Protein 7NVV (pdb70)

Solvent-accessible surface area: 42508 Å² total; per-residue (Å²): 130,105,59,18,51,130,28,0,72,96,72,5,39,28,2,9,26,40,3,13,75,23,143,94,25,47,144,33,147,31,3,20,80,3,0,37,82,2,46,0,5,98,34,119,86,139,79,101,96,32,58,36,21,72,39,0,35,65,3,0,2,46,36,54,101,50,4,5,139,75,2,18,63,31,14,19,113,18,1,115,103,77,54,53,66,59,113,60,1,61,60,29,23,112,94,6,42,190,85,118,20,45,123,59,3,22,65,17,5,62,23,6,0,1,0,42,8,117,142,204,90,24,214,121,30,114,39,2,171,40,3,71,126,181,113,15,23,0,0,1,0,21,15,43,30,0,0,1,46,6,130,35,43,7,29,4,5,4,0,19,46,0,6,62,5,43,14,47,3,36,15,0,2,0,1,31,1,5,27,60,8,0,28,133,3,16,64,36,18,4,48,0,106,28,0,15,71,0,0,106,54,29,2,23,66,17,0,89,159,61,127,80,17,6,14,63,12,0,14,7,28,0,60,13,25,35,37,35,118,75,48,10,128,54,45,120,3,4,0,17,28,120,34,169,59,91,119,46,2,86,108,12,26,59,52,3,160,135,80,61,20,35,77,38,39,21,76,85,105,88,3,0,2,0,45,66,84,6,42,70,55,9,78,167,46,135,167,169,162,101,57,68,158,7,5,7,0,53,6,73,57,5,0,15,28,12,0,30,51,8,16,125,59,75,42,25,67,92,142,0,21,61,46,46,0,48,91,44,16,0,0,1,33,46,116,17,30,106,47,0,74,99,84,5,35,104,20,15,81,112,14,25,46,66,82,137,119,83,20,121,74,58,2,80,27,9,59,135,71,5,101,63,46,140,78,45,111,74,52,1,0,0,0,0,31,66,2,28,0,0,0,11,19,71,13,126,52,28,128,131,0,24,48,14,0,20,18,0,0,39,24,44,6,2,0,74,14,0,6,2,0,66,9,40,48,77,12,0,22,8,0,6,4,26,52,37,108,34,70,65,0,20,122,61,0,96,126,10,0,4,0,6,8,7,120,34,6,33,119,65,0,99,105,8,14,97,12,58,32,68,0,59,16,39,15,90,98,77,108,14,20,0,45,5,88,69,53,99,10,1,98,81,0,25,113,22,90,27,0,122,79,0,32,63,170,139,29,15,17,1,40,4,24,42,126,36,12,23,73,1,18,104,68,0,36,125,26,93,47,11,15,22,21,17,14,43,7,158,120,28,113,98,21,86,90,16,105,0,77,54,52,131,108,12,128,21,80,75,7,3,74,69,0,15,152,72,0,33,53,62,47,57,0,12,4,0,2,0,4,0,0,3,12,0,22,27,33,11,0,0,0,10,0,0,11,46,1,89,7,56,0,0,0,0,0,42,25,20,0,2,1,52,25,5,13,48,27,0,85,97,63,2,67,8,68,64,87,65,0,1,40,6,15,100,85,51,56,57,151,1,93,52,9,7,0,2,0,0,9,2,66,24,1,8,96,90,87,186,40,68,168,87,13,59,84,0,6,85,34,1,95,97,30,18,0,2,0,0,0,0,13,14,0,1,29,0,0,30,142,78,55,15,106,0,14,23,42,0,18,5,23,0,20,0,0,0,2,2,0,46,23,53,102,62,120,71,32,66,19,5,25,22,5,4,7,8,32,8,26,21,3,6,3,26,60,9,10,91,90,17,52,0,0,44,5,18,1,0,12,2,52,2,68,4,1,29,33,0,0,66,46,3,6,48,36,117,107,164,24,43,61,36,0,12,2,0,0,0,38,0,2,32,4,0,21,7,0,3,63,42,0,46,143,32,118,12,25,0,0,0,0,0,26,19,74,53,0,0,89,18,0,0,92,104,22,81,42,9,19,0,29,46,104,7,68,24,52,34,25,35,65,8,0,49,2,2,61,100,15,99,149,14,34,2,0,0,0,5,112,42,0,8,2,12,1,37,2,52,75,1,27,0,0,0,2,0,3,26,109,26,7,10,56,53,1,0,0,4,0,0,0,4,0,0,38,30,17,193,70,40,57,26,123,105,64,21,0,5,0,1,2,1,2,0,29,11,0,57,12,20,8,72,0,45,54,4,18,60,20,0,25,42,11,11,5,37,13,18,9,0,39,135,10,45,28,24,158,153,35,122,8,25,3,78,68,124,129,60,21,86,117,3,12,102,94,0,48,82,50,97,123,121,123,67,6,63,10,3,121,99,44,32,16,155,52,115,52,84,54,60,66,55,137,151,25,20,77,65,13,73,96,36,38,55,58,20,85,89,102

Radius of gyration: 34.35 Å; Cα contacts (8 Å, |Δi|>4): 1879; chains: 6; bounding box: 108×71×99 Å

B-factor: mean 46.82, std 30.08, range [14.16, 151.96]

Nearest PDB structures (foldseek):
  7egb-assembly1_6  TM=9.863E-01  e=0.000E+00  Homo sapiens
  8ebw-assembly1_A  TM=9.706E-01  e=6.212E-99  Homo sapiens
  7ad8-assembly1_A  TM=9.640E-01  e=2.240E-94  Homo sapiens
  8ebt-assembly1_A  TM=9.571E-01  e=2.005E-94  Homo sapiens
  8byq-assembly1_0  TM=8.422E-01  e=1.293E-90  Homo sapiens

Secondary structure (DSSP, 8-state):
-HHHHHHHHHHHHHHHHHHTT-SSS---HHHHHHHIIIIIEE-S-SSSPPEE-HHHHHHHHS-HHHHHHHHHHHHHHHHHHHT--HHHHHHHHHHHH--HHHHHHHHHHHHTTSEE-SSSS-S--EE-HHHH-----EEE-TTSEEEE----HHHHHHHHHSSEEEEEETTEEEEE--HHHHHHHHHHT--HHHHHHHHHHTB-HHHHHSSSSS-HHHHHHHHHHHHHHTSSEEEEEEEE-----HHHHHHHHHHHHHHT-EEEEETTTTEEEE-GGGHHHHHHHHHH-/-EEEEEEEE--HHHHHHHHHHHHHTTTSS--EEEE--SSEEEE-GGGHHHHHHHHHHHHHHTS---/--B-TTS-EE-TTT----TTTTT--EEE-TTSEEEEETTSTTHHHHHHHHHHHSEEEE--SSEEEEE--HHHHHHHHHHT--HHHHHHHHHHHBSS---HHHHHHHHHTTTTSSSEEEEEETTEEEEEES-HHHHHHHHHSHHHHHTB---BEEEEE-GGGHHHHHHHHHHTT--EE-EE-GGG--SSPPP---B-TT----HHHHHHHHHHTSSSSEEPEEEE--TTS-HHHHHHHHHHHH-S-EEEEESSHHHHHHHHHHHHHHB---TTTEEEE-SS-BS-TTS-SEEEEEHHHHH--SPPPHHHHHHHHHHHT-EESEEEEESGGGTTSTTTTHHHHHSEES-EEEEES----SSS-GGGHHHHT-SEEEE--HHHHHHHTSB--EEEEEEEEPPPHHHHHHHHH--SS-HHHHHHT-HHHHHHHHHHHHHHHTTT--EEEE-SSHHHHHHHHHHHT--EE-TTS-HHHHHHHHHHHHH-SS--EEEE-GGGGSS---TT--EEEE----TT-HHHHHHHHGGG-BPPTT--TTS--EEEEE-EETTSHHHHHHHHHTHHHHHTT---EEES--TTSTTS--S--SHHHHHHHHHHHHHH-/--PPPHHHHS-----/------B-/----TTTTT----S--

Sequence (999 aa):
VPSLDKYAEERWEVVLHFMVGSPSAAVSQDLAQLLSQAGLMKSTEPGEPPCITSAGFQFLLLDTPAQLWYFMLQYLQTAQSRGMDLVEILSFLFQLSFSDSLLNFLQHLREFGLVFQRKRKSRRYYPTRLAINQPGFIVVETNYRLYAYTESELQIALIALFSEMLYRFPNMVVAQVTRESVQQAIASGITAQQIIHFLRTRAHPVMLKQTPVLPPTITDQIRLWELERDRLRFTEGVLYNQFLSQVDFELLLAHARELGVLVFENSAKRLMVVTPAGHSDVKRFWKRQNVLKGVLIECDPAMKQFLLYLDESNALGKKFIIQDIDDTHVFVIAELVNVLQERVGELMDQNAFSLTKVDEYGAKDYRLQMPLKDDHTSRPLWVAPDGHIFLEAFSPVYKYAQDFLVAIAEPVCRPTHVHEYKLTAYSLYAAVSVGLQTSDITEYLRKLSKTGVPDGIMQFIKLCTVSYGKVKLVLKHNRYFVESCHPDVIQHLLQDPVIRECRLRQTVSFEVKQEMIEELQKRCIHLEYPLLAEYDFRNDSVNPDINIDLKPTAVLRPYQEKSLRKMFGNGRARSGVIVLPCGAGKSLVGVTAACTVRKRCLVLGNSAVSVEQWKAQFKMWSTIDDSQICRFTSDAKDKPIGCSVAISTYSMLGHTTKRSWEAERVMEWLKTQEWGLMILDEVHTIPAKMFRRVLTIVQAHCKLGLTATLVREDDKIVDLNFLIGPKLYEANWMELQNNGYIAKVQCAEVWCPMSPEFYREYVAIKTKKRILLYTMNPNKFRACQFLIKFHERRNDKIIVFADNVFALKEYAIRLNKPYIYGPTSQGERMQILQNFKHNPKINTIFISKVGDTSFDLPEANVLIQISSHGGSRRQEAQRLGRVLRAKKGMVAEEYNAFFYSLVSQDTQEMAYSTKRQRFLVDQGYSFKVITKLAGMEEEDLAFSTKEEQQQLLQKVLAATAKERPIWLRESTVQG

Foldseek 3Di:
DVVLQVLLVVLQLLLLCLLAPHPPHDDDPVSQVLCCQLPQWNAVDVVDRTHGALVVLVLLLDDPLVSVVSSVVSVLVCCVVVPHDSVVLVVVLQVQLVPPSVLVSVVVCVSNSQWDQPPVPDPDIDGGPSSNRDAAAWEQDPQQKIKGQDQDVSVVSSVQQQWAWDDDDNGITITGRDLVSLLNSVVSNDALVSVCVSCQVRQHPVLVVDPVSHDPNNSVVSNVSNVVVPVDPDDAWDKDAPPPVLVCLVVLVVVCVVVVQWDDDDNVRSMTIGHPVCPVVSVVVVVVD/DDDDADKDFAALVVVVVLVVCQVVCVVVHNQFDDQDDSGMTTGHHVCVVVVVVVVVVVVVVVDDDD/DDADPVRHDDCPVQWAFADVLVQQFWAQGLQQKIKGFCPHPCNVVVVVLQVQQFPWDFDANTMTMTGGDLLSLLSNVLLPDALCRSQVVCQVNHRTGHGPNRNVVSVLSHVQPQQWAWFADPNWIKIKGCDVVVVVVLCVDVVSVVQFPCCMDIGTGDLQCLLVNQVVCVVVSHHYFLWAQLVPDVPFPFAPKAFDPVDDDDPQLVLLQCSQPVDNIGGWAEEAEAQQLCLLLSVSVSCNSSRFQEEEADADPVLLVVSLVSSVVGIPDDNLQEWEQEPVDISPLLHHRYYYYHLCLLLPDDDDDPVSVVNLVSQQPDETAEYEYEACCCCLDPRSLSSLSSGHYRHYYYYYHDLDDPDPSSVSSCSSTHRHSYHDALVVCLLVLQWFQEQAAEEEFAADPVLVVCLVPDDPPLNQLSFLLGQSLLLVVLVVCVVVVVVLAAEEEEAQDVVSLVVSCVVSVAAEDDDVQDPVRVVVLLVCSQPPSVHRYYYYHPSPLASNARQRHAEYAYRHDDFLALRSLSSNVSNNTHRHDPGDSPPNRHYYYYYGYPPGCVVVSVVSNCSSVVSSNHDYHYHHDDPPSVVDPGPPPDVVRVVVSSVVSVVVD/DPDDDPVVVDPPDPD

Structure (mmCIF, N/CA/C/O backbone):
data_7NVV
#
_entry.id   7NVV
#
_cell.length_a   1.00
_cell.length_b   1.00
_cell.length_c   1.00
_cell.angle_alpha   90.00
_cell.angle_beta   90.00
_cell.angle_gamma   90.00
#
_symmetry.space_group_name_H-M   'P 1'
#
loop_
_entity.id
_entity.type
_entity.pdbx_description
1 polymer 'General transcription factor IIH subunit 4'
2 polymer 'General transcription factor IIH subunit 5'
3 polymer 'General transcription and DNA repair factor IIH helicase subunit XPB'
4 polymer 'Non-template DNA'
5 polymer 'Template DNA'
6 polymer 'General transcription factor IIE subunit 1'
7 polymer 'Unassigned peptide, likely XPB'
8 polymer 'Unassigned Peptide, likely TFIIE-Beta'
9 non-polymer "ADENOSINE-5'-DIPHOSPHATE"
10 non-polymer 'MAGNESIUM ION'
11 non-polymer 'BERYLLIUM TRIFLUORIDE ION'
#
loop_
_atom_site.group_PDB
_atom_site.id
_atom_site.type_symbol
_atom_site.label_atom_id
_atom_site.label_alt_id
_atom_site.label_comp_id
_atom_site.label_asym_id
_atom_site.label_entity_id
_atom_site.label_seq_id
_atom_site.pdbx_PDB_ins_code
_atom_site.Cartn_x
_atom_site.Cartn_y
_atom_site.Cartn_z
_atom_site.occupancy
_atom_site.B_iso_or_equiv
_atom_site.auth_seq_id
_atom_site.auth_comp_id
_atom_site.auth_asym_id
_atom_site.auth_atom_id
_atom_site.pdbx_PDB_model_num
ATOM 1 N N . VAL A 1 145 ? 336.729 208.019 207.176 1.00 98.49 145 VAL 2 N 1
ATOM 2 C CA . VAL A 1 145 ? 335.938 208.064 208.399 1.00 98.49 145 VAL 2 CA 1
ATOM 3 C C . VAL A 1 145 ? 334.442 207.935 208.098 1.00 98.49 145 VAL 2 C 1
ATOM 4 O O . VAL A 1 145 ? 333.743 207.179 208.773 1.00 98.49 145 VAL 2 O 1
ATOM 8 N N . PRO A 1 146 ? 333.940 208.667 207.095 1.00 98.02 146 PRO 2 N 1
ATOM 9 C CA . PRO A 1 146 ? 332.511 208.529 206.762 1.00 98.02 146 PRO 2 CA 1
ATOM 10 C C . PRO A 1 146 ? 332.115 207.104 206.418 1.00 98.02 146 PRO 2 C 1
ATOM 11 O O . PRO A 1 146 ? 331.007 206.673 206.758 1.00 98.02 146 PRO 2 O 1
ATOM 15 N N . SER A 1 147 ? 332.995 206.358 205.747 1.00 96.54 147 SER 2 N 1
ATOM 16 C CA . SER A 1 147 ? 332.690 204.975 205.404 1.00 96.54 147 SER 2 CA 1
ATOM 17 C C . SER A 1 147 ? 332.770 204.050 206.611 1.00 96.54 147 SER 2 C 1
ATOM 18 O O . SER A 1 147 ? 332.108 203.007 206.620 1.00 96.54 147 SER 2 O 1
ATOM 21 N N . LEU A 1 148 ? 333.563 204.405 207.625 1.00 96.23 148 LEU 2 N 1
ATOM 22 C CA . LEU A 1 148 ? 333.696 203.541 208.793 1.00 96.23 148 LEU 2 CA 1
ATOM 23 C C . LEU A 1 148 ? 332.363 203.375 209.512 1.00 96.23 148 LEU 2 C 1
ATOM 24 O O . LEU A 1 148 ? 331.986 202.258 209.887 1.00 96.23 148 LEU 2 O 1
ATOM 29 N N . ASP A 1 149 ? 331.632 204.474 209.710 1.00 92.91 149 ASP 2 N 1
ATOM 30 C CA . ASP A 1 149 ? 330.349 204.386 210.401 1.00 92.91 149 ASP 2 CA 1
ATOM 31 C C . ASP A 1 149 ? 329.366 203.525 209.619 1.00 92.91 149 ASP 2 C 1
ATOM 32 O O . ASP A 1 149 ? 328.635 202.717 210.204 1.00 92.91 149 ASP 2 O 1
ATOM 37 N N . LYS A 1 150 ? 329.331 203.683 208.294 1.00 91.43 150 LYS 2 N 1
ATOM 38 C CA . LYS A 1 150 ? 328.473 202.834 207.475 1.00 91.43 150 LYS 2 CA 1
ATOM 39 C C . LYS A 1 150 ? 328.894 201.374 207.579 1.00 91.43 150 LYS 2 C 1
ATOM 40 O O . LYS A 1 150 ? 328.045 200.480 207.677 1.00 91.43 150 LYS 2 O 1
ATOM 46 N N . TYR A 1 151 ? 330.202 201.113 207.554 1.00 91.41 151 TYR 2 N 1
ATOM 47 C CA . TYR A 1 151 ? 330.688 199.743 207.683 1.00 91.41 151 TYR 2 CA 1
ATOM 48 C C . TYR A 1 151 ? 330.282 199.144 209.023 1.00 91.41 151 TYR 2 C 1
ATOM 49 O O . TYR A 1 151 ? 329.810 198.002 209.090 1.00 91.41 151 TYR 2 O 1
ATOM 58 N N . ALA A 1 152 ? 330.460 199.903 210.107 1.00 88.42 152 ALA 2 N 1
ATOM 59 C CA . ALA A 1 152 ? 330.118 199.388 211.429 1.00 88.42 152 ALA 2 CA 1
ATOM 60 C C . ALA A 1 152 ? 328.625 199.113 211.545 1.00 88.42 152 ALA 2 C 1
ATOM 61 O O . ALA A 1 152 ? 328.218 198.072 212.075 1.00 88.42 152 ALA 2 O 1
ATOM 63 N N . GLU A 1 153 ? 327.792 200.033 211.054 1.00 82.08 153 GLU 2 N 1
ATOM 64 C CA . GLU A 1 153 ? 326.350 199.824 211.118 1.00 82.08 153 GLU 2 CA 1
ATOM 65 C C . GLU A 1 153 ? 325.937 198.605 210.304 1.00 82.08 153 GLU 2 C 1
ATOM 66 O O . GLU A 1 153 ? 325.146 197.776 210.770 1.00 82.08 153 GLU 2 O 1
ATOM 72 N N . GLU A 1 154 ? 326.464 198.476 209.086 1.00 81.01 154 GLU 2 N 1
ATOM 73 C CA . GLU A 1 154 ? 326.114 197.333 208.251 1.00 81.01 154 GLU 2 CA 1
ATOM 74 C C . GLU A 1 154 ? 326.578 196.027 208.882 1.00 81.01 154 GLU 2 C 1
ATOM 75 O O . GLU A 1 154 ? 325.833 195.040 208.899 1.00 81.01 154 GLU 2 O 1
ATOM 81 N N . ARG A 1 155 ? 327.805 196.001 209.406 1.00 83.91 155 ARG 2 N 1
ATOM 82 C CA . ARG A 1 155 ? 328.323 194.776 210.004 1.00 83.91 155 ARG 2 CA 1
ATOM 83 C C . ARG A 1 155 ? 327.558 194.397 211.264 1.00 83.91 155 ARG 2 C 1
ATOM 84 O O . ARG A 1 155 ? 327.302 193.211 211.498 1.00 83.91 155 ARG 2 O 1
ATOM 92 N N . TRP A 1 156 ? 327.198 195.376 212.094 1.00 71.81 156 TRP 2 N 1
ATOM 93 C CA . TRP A 1 156 ? 326.377 195.082 213.261 1.00 71.81 156 TRP 2 CA 1
ATOM 94 C C . TRP A 1 156 ? 324.962 194.680 212.868 1.00 71.81 156 TRP 2 C 1
ATOM 95 O O . TRP A 1 156 ? 324.374 193.801 213.507 1.00 71.81 156 TRP 2 O 1
ATOM 106 N N . GLU A 1 157 ? 324.405 195.303 211.828 1.00 68.76 157 GLU 2 N 1
ATOM 107 C CA . GLU A 1 157 ? 323.049 194.969 211.406 1.00 68.76 157 GLU 2 CA 1
ATOM 108 C C . GLU A 1 157 ? 322.952 193.523 210.935 1.00 68.76 157 GLU 2 C 1
ATOM 109 O O . GLU A 1 157 ? 321.991 192.822 211.270 1.00 68.76 157 GLU 2 O 1
ATOM 115 N N . VAL A 1 158 ? 323.929 193.058 210.153 1.00 73.73 158 VAL 2 N 1
ATOM 116 C CA . VAL A 1 158 ? 323.875 191.687 209.654 1.00 73.73 158 VAL 2 CA 1
ATOM 117 C C . VAL A 1 158 ? 323.933 190.700 210.812 1.00 73.73 158 VAL 2 C 1
ATOM 118 O O . VAL A 1 158 ? 323.303 189.636 210.771 1.00 73.73 158 VAL 2 O 1
ATOM 122 N N . VAL A 1 159 ? 324.690 191.029 211.861 1.00 70.59 159 VAL 2 N 1
ATOM 123 C CA . VAL A 1 159 ? 324.666 190.210 213.069 1.00 70.59 159 VAL 2 CA 1
ATOM 124 C C . VAL A 1 159 ? 323.266 190.200 213.663 1.00 70.59 159 VAL 2 C 1
ATOM 125 O O . VAL A 1 159 ? 322.762 189.155 214.091 1.00 70.59 159 VAL 2 O 1
ATOM 129 N N . LEU A 1 160 ? 322.617 191.366 213.703 1.00 61.49 160 LEU 2 N 1
ATOM 130 C CA . LEU A 1 160 ? 321.243 191.432 214.186 1.00 61.49 160 LEU 2 CA 1
ATOM 131 C C . LEU A 1 160 ? 320.299 190.670 213.264 1.00 61.49 160 LEU 2 C 1
ATOM 132 O O . LEU A 1 160 ? 319.369 190.003 213.732 1.00 61.49 160 LEU 2 O 1
ATOM 137 N N . HIS A 1 161 ? 320.519 190.756 211.949 1.00 63.38 161 HIS 2 N 1
ATOM 138 C CA . HIS A 1 161 ? 319.712 189.967 211.024 1.00 63.38 161 HIS 2 CA 1
ATOM 139 C C . HIS A 1 161 ? 319.829 188.482 211.334 1.00 63.38 161 HIS 2 C 1
ATOM 140 O O . HIS A 1 161 ? 318.824 187.763 211.362 1.00 63.38 161 HIS 2 O 1
ATOM 147 N N . PHE A 1 162 ? 321.051 188.004 211.576 1.00 69.06 162 PHE 2 N 1
ATOM 148 C CA . PHE A 1 162 ? 321.236 186.601 211.926 1.00 69.06 162 PHE 2 CA 1
ATOM 149 C C . PHE A 1 162 ? 320.500 186.261 213.215 1.00 69.06 162 PHE 2 C 1
ATOM 150 O O . PHE A 1 162 ? 319.950 185.162 213.354 1.00 69.06 162 PHE 2 O 1
ATOM 158 N N . MET A 1 163 ? 320.482 187.192 214.170 1.00 61.49 163 MET 2 N 1
ATOM 159 C CA . MET A 1 163 ? 319.780 186.951 215.426 1.00 61.49 163 MET 2 CA 1
ATOM 160 C C . MET A 1 163 ? 318.312 186.630 215.175 1.00 61.49 163 MET 2 C 1
ATOM 161 O O . MET A 1 163 ? 317.790 185.627 215.674 1.00 61.49 163 MET 2 O 1
ATOM 166 N N . VAL A 1 164 ? 317.632 187.467 214.395 1.00 58.85 164 VAL 2 N 1
ATOM 167 C CA . VAL A 1 164 ? 316.245 187.212 214.022 1.00 58.85 164 VAL 2 CA 1
ATOM 168 C C . VAL A 1 164 ? 316.229 186.142 212.940 1.00 58.85 164 VAL 2 C 1
ATOM 169 O O . VAL A 1 164 ? 317.272 185.812 212.363 1.00 58.85 164 VAL 2 O 1
ATOM 173 N N . GLY A 1 165 ? 315.053 185.592 212.658 1.00 64.89 165 GLY 2 N 1
ATOM 174 C CA . GLY A 1 165 ? 314.935 184.560 211.648 1.00 64.89 165 GLY 2 CA 1
ATOM 175 C C . GLY A 1 165 ? 315.024 185.109 210.240 1.00 64.89 165 GLY 2 C 1
ATOM 176 O O . GLY A 1 165 ? 314.085 184.968 209.450 1.00 64.89 165 GLY 2 O 1
ATOM 177 N N . SER A 1 166 ? 316.153 185.740 209.912 1.00 66.18 166 SER 2 N 1
ATOM 178 C CA . SER A 1 166 ? 316.360 186.311 208.591 1.00 66.18 166 SER 2 CA 1
ATOM 179 C C . SER A 1 166 ? 317.203 185.361 207.758 1.00 66.18 166 SER 2 C 1
ATOM 180 O O . SER A 1 166 ? 318.365 185.114 208.117 1.00 66.18 166 SER 2 O 1
ATOM 183 N N . PRO A 1 167 ? 316.686 184.802 206.659 1.00 70.72 167 PRO 2 N 1
ATOM 184 C CA . PRO A 1 167 ? 317.525 183.903 205.849 1.00 70.72 167 PRO 2 CA 1
ATOM 185 C C . PRO A 1 167 ? 318.765 184.579 205.295 1.00 70.72 167 PRO 2 C 1
ATOM 186 O O . PRO A 1 167 ? 319.807 183.925 205.157 1.00 70.72 167 PRO 2 O 1
ATOM 190 N N . SER A 1 168 ? 318.687 185.868 204.973 1.00 71.23 168 SER 2 N 1
ATOM 191 C CA . SER A 1 168 ? 319.824 186.611 204.435 1.00 71.23 168 SER 2 CA 1
ATOM 192 C C . SER A 1 168 ? 320.583 187.232 205.601 1.00 71.23 168 SER 2 C 1
ATOM 193 O O . SER A 1 168 ? 320.205 188.289 206.113 1.00 71.23 168 SER 2 O 1
ATOM 196 N N . ALA A 1 169 ? 321.658 186.572 206.024 1.00 72.97 169 ALA 2 N 1
ATOM 197 C CA . ALA A 1 169 ? 322.476 187.071 207.118 1.00 72.97 169 ALA 2 CA 1
ATOM 198 C C . ALA A 1 169 ? 323.868 186.471 206.999 1.00 72.97 169 ALA 2 C 1
ATOM 199 O O . ALA A 1 169 ? 324.071 185.455 206.330 1.00 72.97 169 ALA 2 O 1
ATOM 201 N N . ALA A 1 170 ? 324.826 187.117 207.660 1.00 77.48 170 ALA 2 N 1
ATOM 202 C CA . ALA A 1 170 ? 326.197 186.631 207.640 1.00 77.48 170 ALA 2 CA 1
ATOM 203 C C . ALA A 1 170 ? 326.282 185.255 208.289 1.00 77.48 170 ALA 2 C 1
ATOM 204 O O . ALA A 1 170 ? 325.703 185.014 209.352 1.00 77.48 170 ALA 2 O 1
ATOM 206 N N . VAL A 1 171 ? 327.011 184.352 207.642 1.00 82.65 171 VAL 2 N 1
ATOM 207 C CA . VAL A 1 171 ? 327.189 182.987 208.123 1.00 82.65 171 VAL 2 CA 1
ATOM 208 C C . VAL A 1 171 ? 328.577 182.880 208.738 1.00 82.65 171 VAL 2 C 1
ATOM 209 O O . VAL A 1 171 ? 329.581 183.202 208.090 1.00 82.65 171 VAL 2 O 1
ATOM 213 N N . SER A 1 172 ? 328.635 182.441 209.993 1.00 82.15 172 SER 2 N 1
ATOM 214 C CA . SER A 1 172 ? 329.910 182.282 210.687 1.00 82.15 172 SER 2 CA 1
ATOM 215 C C . SER A 1 172 ? 329.696 181.358 211.873 1.00 82.15 172 SER 2 C 1
ATOM 216 O O . SER A 1 172 ? 328.951 181.701 212.797 1.00 82.15 172 SER 2 O 1
ATOM 219 N N . GLN A 1 173 ? 330.346 180.192 211.851 1.00 82.57 173 GLN 2 N 1
ATOM 220 C CA . GLN A 1 173 ? 330.187 179.241 212.946 1.00 82.57 173 GLN 2 CA 1
ATOM 221 C C . GLN A 1 173 ? 330.706 179.818 214.257 1.00 82.57 173 GLN 2 C 1
ATOM 222 O O . GLN A 1 173 ? 330.082 179.643 215.310 1.00 82.57 173 GLN 2 O 1
ATOM 228 N N . ASP A 1 174 ? 331.848 180.508 214.215 1.00 82.79 174 ASP 2 N 1
ATOM 229 C CA . ASP A 1 174 ? 332.407 181.079 215.436 1.00 82.79 174 ASP 2 CA 1
ATOM 230 C C . ASP A 1 174 ? 331.473 182.124 216.034 1.00 82.79 174 ASP 2 C 1
ATOM 231 O O . ASP A 1 174 ? 331.282 182.172 217.254 1.00 82.79 174 ASP 2 O 1
ATOM 236 N N . LEU A 1 175 ? 330.890 182.980 215.192 1.00 79.34 175 LEU 2 N 1
ATOM 237 C CA . LEU A 1 175 ? 329.935 183.962 215.692 1.00 79.34 175 LEU 2 CA 1
ATOM 238 C C . LEU A 1 175 ? 328.671 183.286 216.204 1.00 79.34 175 LEU 2 C 1
ATOM 239 O O . LEU A 1 175 ? 328.129 183.672 217.247 1.00 79.34 175 LEU 2 O 1
ATOM 244 N N . ALA A 1 176 ? 328.185 182.273 215.484 1.00 78.13 176 ALA 2 N 1
ATOM 245 C CA . ALA A 1 176 ? 326.956 181.600 215.892 1.00 78.13 176 ALA 2 CA 1
ATOM 246 C C . ALA A 1 176 ? 327.110 180.970 217.270 1.00 78.13 176 ALA 2 C 1
ATOM 247 O O . ALA A 1 176 ? 326.242 181.125 218.137 1.00 78.13 176 ALA 2 O 1
ATOM 249 N N . GLN A 1 177 ? 328.214 180.254 217.492 1.00 80.83 177 GLN 2 N 1
ATOM 250 C CA . GLN A 1 177 ? 328.454 179.677 218.810 1.00 80.83 177 GLN 2 CA 1
ATOM 251 C C . GLN A 1 177 ? 328.762 180.756 219.839 1.00 80.83 177 GLN 2 C 1
ATOM 252 O O . GLN A 1 177 ? 328.401 180.611 221.012 1.00 80.83 177 GLN 2 O 1
ATOM 258 N N . LEU A 1 178 ? 329.424 181.838 219.424 1.00 80.44 178 LEU 2 N 1
ATOM 259 C CA . LEU A 1 178 ? 329.705 182.928 220.352 1.00 80.44 178 LEU 2 CA 1
ATOM 260 C C . LEU A 1 178 ? 328.415 183.536 220.884 1.00 80.44 178 LEU 2 C 1
ATOM 261 O O . LEU A 1 178 ? 328.295 183.806 222.085 1.00 80.44 178 LEU 2 O 1
ATOM 266 N N . LEU A 1 179 ? 327.437 183.762 220.005 1.00 74.19 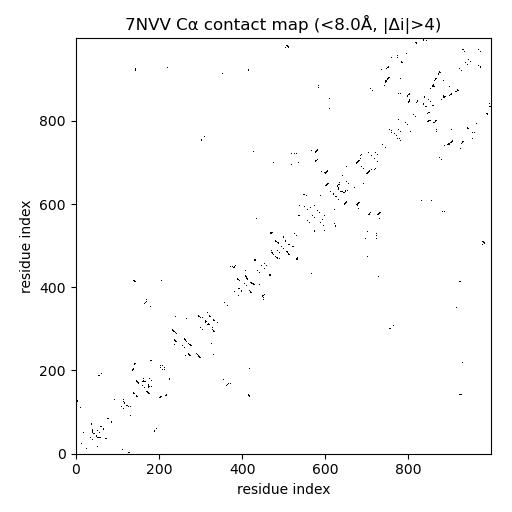179 LEU 2 N 1
ATOM 267 C CA . LEU A 1 179 ? 326.132 184.231 220.460 1.00 74.19 179 LEU 2 CA 1
ATOM 268 C C . LEU A 1 179 ? 325.439 183.176 221.311 1.00 74.19 179 LEU 2 C 1
ATOM 269 O O . LEU A 1 179 ? 324.791 183.504 222.312 1.00 74.19 179 LEU 2 O 1
ATOM 274 N N . SER A 1 180 ? 325.565 181.903 220.930 1.00 76.29 180 SER 2 N 1
ATOM 275 C CA . SER A 1 180 ? 324.910 180.837 221.682 1.00 76.29 180 SER 2 CA 1
ATOM 276 C C . SER A 1 180 ? 325.422 180.779 223.115 1.00 76.29 180 SER 2 C 1
ATOM 277 O O . SER A 1 180 ? 324.637 180.617 224.056 1.00 76.29 180 SER 2 O 1
ATOM 280 N N . GLN A 1 181 ? 326.734 180.909 223.303 1.00 79.50 181 GLN 2 N 1
ATOM 281 C CA . GLN A 1 181 ? 327.313 180.914 224.639 1.00 79.50 181 GLN 2 CA 1
ATOM 282 C C . GLN A 1 181 ? 327.256 182.286 225.298 1.00 79.50 181 GLN 2 C 1
ATOM 283 O O . GLN A 1 181 ? 327.698 182.423 226.444 1.00 79.50 181 GLN 2 O 1
ATOM 289 N N . ALA A 1 182 ? 326.731 183.297 224.608 1.00 76.25 182 ALA 2 N 1
ATOM 290 C CA . ALA A 1 182 ? 326.574 184.625 225.183 1.00 76.25 182 ALA 2 CA 1
ATOM 291 C C . ALA A 1 182 ? 325.306 184.760 226.013 1.00 76.25 182 ALA 2 C 1
ATOM 292 O O . ALA A 1 182 ? 325.064 185.835 226.572 1.00 76.25 182 ALA 2 O 1
ATOM 294 N N . GLY A 1 183 ? 324.496 183.708 226.106 1.00 72.41 183 GLY 2 N 1
ATOM 295 C CA . GLY A 1 183 ? 323.276 183.740 226.880 1.00 72.41 183 GLY 2 CA 1
ATOM 296 C C . GLY A 1 183 ? 322.071 184.292 226.153 1.00 72.41 183 GLY 2 C 1
ATOM 297 O O . GLY A 1 183 ? 320.984 184.344 226.743 1.00 72.41 183 GLY 2 O 1
ATOM 298 N N . LEU A 1 184 ? 322.224 184.705 224.895 1.00 66.99 18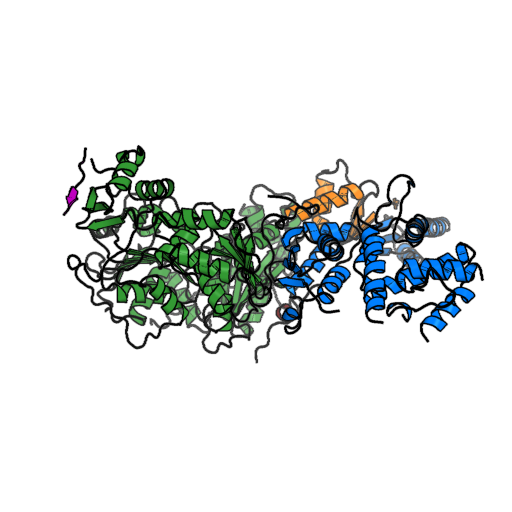4 LEU 2 N 1
ATOM 299 C CA . LEU A 1 184 ? 321.125 185.261 224.115 1.00 66.99 184 LEU 2 CA 1
ATOM 300 C C . LEU A 1 184 ? 320.784 184.411 222.898 1.00 66.99 184 LEU 2 C 1
ATOM 301 O O . LEU A 1 184 ? 320.043 184.872 222.022 1.00 66.99 184 LEU 2 O 1
ATOM 306 N N . MET A 1 185 ? 321.300 183.186 222.818 1.00 71.61 185 MET 2 N 1
ATOM 307 C CA . MET A 1 185 ? 320.963 182.281 221.729 1.00 71.61 185 MET 2 CA 1
ATOM 308 C C . MET A 1 185 ? 321.179 180.849 222.194 1.00 71.61 185 MET 2 C 1
ATOM 309 O O . MET A 1 185 ? 321.944 180.585 223.125 1.00 71.61 185 MET 2 O 1
ATOM 314 N N . LYS A 1 186 ? 320.490 179.923 221.532 1.00 73.07 186 LYS 2 N 1
ATOM 315 C CA . LYS A 1 186 ? 320.637 178.501 221.816 1.00 73.07 186 LYS 2 CA 1
ATOM 316 C C . LYS A 1 186 ? 320.308 177.722 220.554 1.00 73.07 186 LYS 2 C 1
ATOM 317 O O . LYS A 1 186 ? 319.298 177.997 219.900 1.00 73.07 186 LYS 2 O 1
ATOM 323 N N . SER A 1 187 ? 321.165 176.759 220.210 1.00 83.30 187 SER 2 N 1
ATOM 324 C CA . SER A 1 187 ? 320.967 175.934 219.024 1.00 83.30 187 SER 2 CA 1
ATOM 325 C C . SER A 1 187 ? 320.408 174.558 219.372 1.00 83.30 187 SER 2 C 1
ATOM 326 O O . SER A 1 187 ? 319.330 174.184 218.901 1.00 83.30 187 SER 2 O 1
ATOM 329 N N . THR A 1 188 ? 321.127 173.794 220.193 1.00 86.94 188 THR 2 N 1
ATOM 330 C CA . THR A 1 188 ? 320.801 172.422 220.568 1.00 86.94 188 THR 2 CA 1
ATOM 331 C C . THR A 1 188 ? 320.936 171.454 219.398 1.00 86.94 188 THR 2 C 1
ATOM 332 O O . THR A 1 188 ? 320.754 170.245 219.590 1.00 86.94 188 THR 2 O 1
ATOM 336 N N . GLU A 1 189 ? 321.246 171.939 218.197 1.00 91.39 189 GLU 2 N 1
ATOM 337 C CA . GLU A 1 189 ? 321.378 171.103 217.012 1.00 91.39 189 GLU 2 CA 1
ATOM 338 C C . GLU A 1 189 ? 322.264 171.817 215.996 1.00 91.39 189 GLU 2 C 1
ATOM 339 O O . GLU A 1 189 ? 321.793 172.722 215.294 1.00 91.39 189 GLU 2 O 1
ATOM 345 N N . PRO A 1 190 ? 323.545 171.454 215.888 1.00 92.63 190 PRO 2 N 1
ATOM 346 C CA . PRO A 1 190 ? 324.432 172.195 214.975 1.00 92.63 190 PRO 2 CA 1
ATOM 347 C C . PRO A 1 190 ? 323.939 172.229 213.539 1.00 92.63 190 PRO 2 C 1
ATOM 348 O O . PRO A 1 190 ? 324.134 173.240 212.853 1.00 92.63 190 PRO 2 O 1
ATOM 352 N N . GLY A 1 191 ? 323.308 171.157 213.060 1.00 92.13 191 GLY 2 N 1
ATOM 353 C CA . GLY A 1 191 ? 322.850 171.143 211.679 1.00 92.13 191 GLY 2 CA 1
ATOM 354 C C . GLY A 1 191 ? 321.827 172.226 211.394 1.00 92.13 191 GLY 2 C 1
ATOM 355 O O . GLY A 1 191 ? 321.924 172.944 210.396 1.00 92.13 191 GLY 2 O 1
ATOM 356 N N . GLU A 1 192 ? 320.832 172.359 212.270 1.00 91.18 192 GLU 2 N 1
ATOM 357 C CA . GLU A 1 192 ? 319.795 173.359 212.080 1.00 91.18 192 GLU 2 CA 1
ATOM 358 C C . GLU A 1 192 ? 320.245 174.708 212.643 1.00 91.18 192 GLU 2 C 1
ATOM 359 O O . GLU A 1 192 ? 320.947 174.760 213.656 1.00 91.18 192 GLU 2 O 1
ATOM 365 N N . PRO A 1 193 ? 319.860 175.814 212.006 1.00 87.00 193 PRO 2 N 1
ATOM 366 C CA . PRO A 1 193 ? 320.229 177.119 212.544 1.00 87.00 193 PRO 2 CA 1
ATOM 367 C C . PRO A 1 193 ? 319.651 177.311 213.931 1.00 87.00 193 PRO 2 C 1
ATOM 368 O O . PRO A 1 193 ? 318.544 176.826 214.233 1.00 87.00 193 PRO 2 O 1
ATOM 372 N N . PRO A 1 194 ? 320.364 178.010 214.813 1.00 79.57 194 PRO 2 N 1
ATOM 373 C CA . PRO A 1 194 ? 319.844 178.224 216.168 1.00 79.57 194 PRO 2 CA 1
ATOM 374 C C . PRO A 1 194 ? 318.658 179.175 216.178 1.00 79.57 194 PRO 2 C 1
ATOM 375 O O . PRO A 1 194 ? 318.450 179.975 215.262 1.00 79.57 194 PRO 2 O 1
ATOM 379 N N . CYS A 1 195 ? 317.871 179.074 217.244 1.00 71.22 195 CYS 2 N 1
ATOM 380 C CA . CYS A 1 195 ? 316.721 179.932 217.465 1.00 71.22 195 CYS 2 CA 1
ATOM 381 C C . CYS A 1 195 ? 317.119 181.100 218.368 1.00 71.22 195 CYS 2 C 1
ATOM 382 O O . CYS A 1 195 ? 318.297 181.303 218.677 1.00 71.22 195 CYS 2 O 1
ATOM 385 N N . ILE A 1 196 ? 316.129 181.878 218.798 1.00 60.81 196 ILE 2 N 1
ATOM 386 C CA . ILE A 1 196 ? 316.338 183.033 219.664 1.00 60.81 196 ILE 2 CA 1
ATOM 387 C C . ILE A 1 196 ? 315.794 182.700 221.045 1.00 60.81 196 ILE 2 C 1
ATOM 388 O O . ILE A 1 196 ? 314.627 182.315 221.184 1.00 60.81 196 ILE 2 O 1
ATOM 393 N N . THR A 1 197 ? 316.637 182.851 222.063 1.00 62.95 197 THR 2 N 1
ATOM 394 C CA . THR A 1 197 ? 316.235 182.573 223.432 1.00 62.95 197 THR 2 CA 1
ATOM 395 C C . THR A 1 197 ? 315.386 183.721 223.973 1.00 62.95 197 THR 2 C 1
ATOM 396 O O . THR A 1 197 ? 315.164 184.737 223.309 1.00 62.95 197 THR 2 O 1
ATOM 400 N N . SER A 1 198 ? 314.902 183.555 225.206 1.00 55.14 198 SER 2 N 1
ATOM 401 C CA . SER A 1 198 ? 314.098 184.603 225.825 1.00 55.14 198 SER 2 CA 1
ATOM 402 C C . SER A 1 198 ? 314.896 185.892 225.967 1.00 55.14 198 SER 2 C 1
ATOM 403 O O . SER A 1 198 ? 314.379 186.984 225.705 1.00 55.14 198 SER 2 O 1
ATOM 406 N N . ALA A 1 199 ? 316.159 185.786 226.383 1.00 55.77 199 ALA 2 N 1
ATOM 407 C CA . ALA A 1 199 ? 317.013 186.964 226.469 1.00 55.77 199 ALA 2 CA 1
ATOM 408 C C . ALA A 1 199 ? 317.432 187.470 225.096 1.00 55.77 199 ALA 2 C 1
ATOM 409 O O . ALA A 1 199 ? 317.871 188.618 224.981 1.00 55.77 199 ALA 2 O 1
ATOM 411 N N . GLY A 1 200 ? 317.312 186.641 224.058 1.00 56.39 200 GLY 2 N 1
ATOM 412 C CA . GLY A 1 200 ? 317.663 187.096 222.723 1.00 56.39 200 GLY 2 CA 1
ATOM 413 C C . GLY A 1 200 ? 316.753 188.205 222.235 1.00 56.39 200 GLY 2 C 1
ATOM 414 O O . GLY A 1 200 ? 317.212 189.203 221.675 1.00 56.39 200 GLY 2 O 1
ATOM 415 N N . PHE A 1 201 ? 315.444 188.044 222.442 1.00 49.15 201 PHE 2 N 1
ATOM 416 C CA . PHE A 1 201 ? 314.501 189.077 222.027 1.00 49.15 201 PHE 2 CA 1
ATOM 417 C C . PHE A 1 201 ? 314.728 190.370 222.798 1.00 49.15 201 PHE 2 C 1
ATOM 418 O O . PHE A 1 201 ? 314.667 191.463 222.224 1.00 49.15 201 PHE 2 O 1
ATOM 426 N N . GLN A 1 202 ? 314.990 190.268 224.102 1.00 47.10 202 GLN 2 N 1
ATOM 427 C CA . GLN A 1 202 ? 315.271 191.464 224.889 1.00 47.10 202 GLN 2 CA 1
ATOM 428 C C . GLN A 1 202 ? 316.517 192.171 224.375 1.00 47.10 202 GLN 2 C 1
ATOM 429 O O . GLN A 1 202 ? 316.555 193.405 224.298 1.00 47.10 202 GLN 2 O 1
ATOM 435 N N . PHE A 1 203 ? 317.548 191.404 224.018 1.00 56.69 203 PHE 2 N 1
ATOM 436 C CA . PHE A 1 203 ? 318.776 191.999 223.503 1.00 56.69 203 PHE 2 CA 1
ATOM 437 C C . PHE A 1 203 ? 318.513 192.771 222.217 1.00 56.69 203 PHE 2 C 1
ATOM 438 O O . PHE A 1 203 ? 319.091 193.841 221.996 1.00 56.69 203 PHE 2 O 1
ATOM 446 N N . LEU A 1 204 ? 317.639 192.244 221.357 1.00 51.10 204 LEU 2 N 1
ATOM 447 C CA . LEU A 1 204 ? 317.394 192.877 220.065 1.00 51.10 204 LEU 2 CA 1
ATOM 448 C C . LEU A 1 204 ? 316.813 194.276 220.229 1.00 51.10 204 LEU 2 C 1
ATOM 449 O O . LEU A 1 204 ? 317.212 195.208 219.522 1.00 51.10 204 LEU 2 O 1
ATOM 454 N N . LEU A 1 205 ? 315.867 194.444 221.154 1.00 41.26 205 LEU 2 N 1
ATOM 455 C CA . LEU A 1 205 ? 315.190 195.726 221.315 1.00 41.26 205 LEU 2 CA 1
ATOM 456 C C . LEU A 1 205 ? 316.067 196.787 221.967 1.00 41.26 205 LEU 2 C 1
ATOM 457 O O . LEU A 1 205 ? 315.667 197.955 222.000 1.00 41.26 205 LEU 2 O 1
ATOM 462 N N . LEU A 1 206 ? 317.235 196.419 222.484 1.00 52.63 206 LEU 2 N 1
ATOM 463 C CA . LEU A 1 206 ? 318.102 197.386 223.137 1.00 52.63 206 LEU 2 CA 1
ATOM 464 C C . LEU A 1 206 ? 318.691 198.360 222.119 1.00 52.63 206 LEU 2 C 1
ATOM 465 O O . LEU A 1 206 ? 318.837 198.053 220.933 1.00 52.63 206 LEU 2 O 1
ATOM 470 N N . ASP A 1 207 ? 319.032 199.551 222.603 1.00 54.52 207 ASP 2 N 1
ATOM 471 C CA . ASP A 1 207 ? 319.690 200.538 221.762 1.00 54.52 207 ASP 2 CA 1
ATOM 472 C C . ASP A 1 207 ? 321.089 200.062 221.386 1.00 54.52 207 ASP 2 C 1
ATOM 473 O O . ASP A 1 207 ? 321.736 199.320 222.128 1.00 54.52 207 ASP 2 O 1
ATOM 478 N N . THR A 1 208 ? 321.558 200.506 220.221 1.00 63.02 208 THR 2 N 1
ATOM 479 C CA . THR A 1 208 ? 322.847 200.047 219.707 1.00 63.02 208 THR 2 CA 1
ATOM 480 C C . THR A 1 208 ? 323.983 200.215 220.707 1.00 63.02 208 THR 2 C 1
ATOM 481 O O . THR A 1 208 ? 324.784 199.278 220.856 1.00 63.02 208 THR 2 O 1
ATOM 485 N N . PRO A 1 209 ? 324.122 201.343 221.409 1.00 62.70 209 PRO 2 N 1
ATOM 486 C CA . PRO A 1 209 ? 325.204 201.431 222.407 1.00 62.70 209 PRO 2 CA 1
ATOM 487 C C . PRO A 1 209 ? 325.078 200.385 223.502 1.00 62.70 209 PRO 2 C 1
ATOM 488 O O . PRO A 1 209 ? 326.025 199.628 223.749 1.00 62.70 209 PRO 2 O 1
ATOM 492 N N . ALA A 1 210 ? 323.922 200.320 224.166 1.00 62.28 210 ALA 2 N 1
ATOM 493 C CA . ALA A 1 210 ? 323.713 199.295 225.183 1.00 62.28 210 ALA 2 CA 1
ATOM 494 C C . ALA A 1 210 ? 323.754 197.902 224.571 1.00 62.28 210 ALA 2 C 1
ATOM 495 O O . ALA A 1 210 ? 324.282 196.963 225.177 1.00 62.28 210 ALA 2 O 1
ATOM 497 N N . GLN A 1 211 ? 323.197 197.749 223.369 1.00 61.78 211 GLN 2 N 1
ATOM 498 C CA . GLN A 1 211 ? 323.213 196.453 222.701 1.00 61.78 211 GLN 2 CA 1
ATOM 499 C C . GLN A 1 211 ? 324.640 195.971 222.482 1.00 61.78 211 GLN 2 C 1
ATOM 500 O O . GLN A 1 211 ? 324.959 194.802 222.722 1.00 61.78 211 GLN 2 O 1
ATOM 506 N N . LEU A 1 212 ? 325.516 196.863 222.016 1.00 74.94 212 LEU 2 N 1
ATOM 507 C CA . LEU A 1 212 ? 326.910 196.489 221.809 1.00 74.94 212 LEU 2 CA 1
ATOM 508 C C . LEU A 1 212 ? 327.611 196.213 223.132 1.00 74.94 212 LEU 2 C 1
ATOM 509 O O . LEU A 1 212 ? 328.385 195.256 223.247 1.00 74.94 212 LEU 2 O 1
ATOM 514 N N . TRP A 1 213 ? 327.353 197.043 224.145 1.00 73.55 213 TRP 2 N 1
ATOM 515 C CA . TRP A 1 213 ? 328.039 196.879 225.422 1.00 73.55 213 TRP 2 CA 1
ATOM 516 C C . TRP A 1 213 ? 327.711 195.535 226.057 1.00 73.55 213 TRP 2 C 1
ATOM 517 O O . TRP A 1 213 ? 328.599 194.857 226.586 1.00 73.55 213 TRP 2 O 1
ATOM 528 N N . TYR A 1 214 ? 326.441 195.129 226.013 1.00 70.83 214 TYR 2 N 1
ATOM 529 C CA . TYR A 1 214 ? 326.060 193.853 226.606 1.00 70.83 214 TYR 2 CA 1
ATOM 530 C C . TYR A 1 214 ? 326.801 192.702 225.941 1.00 70.83 214 TYR 2 C 1
ATOM 531 O O . TYR A 1 214 ? 327.277 191.784 226.619 1.00 70.83 214 TYR 2 O 1
ATOM 540 N N . PHE A 1 215 ? 326.907 192.730 224.612 1.00 76.24 215 PHE 2 N 1
ATOM 541 C CA . PHE A 1 215 ? 327.655 191.689 223.915 1.00 76.24 215 PHE 2 CA 1
ATOM 542 C C . PHE A 1 215 ? 329.129 191.723 224.298 1.00 76.24 215 PHE 2 C 1
ATOM 543 O O . PHE A 1 215 ? 329.746 190.673 224.512 1.00 76.24 215 PHE 2 O 1
ATOM 551 N N . MET A 1 216 ? 329.712 192.921 224.388 1.00 82.30 216 MET 2 N 1
ATOM 552 C CA . MET A 1 216 ? 331.117 193.027 224.766 1.00 82.30 216 MET 2 CA 1
ATOM 553 C C . MET A 1 216 ? 331.351 192.473 226.165 1.00 82.30 216 MET 2 C 1
ATOM 554 O O . MET A 1 216 ? 332.322 191.746 226.399 1.00 82.30 216 MET 2 O 1
ATOM 559 N N . LEU A 1 217 ? 330.466 192.803 227.108 1.00 80.92 217 LEU 2 N 1
ATOM 560 C CA . LEU A 1 217 ? 330.607 192.282 228.463 1.00 80.92 217 LEU 2 CA 1
ATOM 561 C C . LEU A 1 217 ? 330.529 190.761 228.474 1.00 80.92 217 LEU 2 C 1
ATOM 562 O O . LEU A 1 217 ? 331.316 190.096 229.156 1.00 80.92 217 LEU 2 O 1
ATOM 567 N N . GLN A 1 218 ? 329.585 190.192 227.721 1.00 80.73 218 GLN 2 N 1
ATOM 568 C CA . GLN A 1 218 ? 329.507 188.740 227.618 1.00 80.73 218 GLN 2 CA 1
ATOM 569 C C . GLN A 1 218 ? 330.766 188.173 226.978 1.00 80.73 218 GLN 2 C 1
ATOM 570 O O . GLN A 1 218 ? 331.257 187.114 227.386 1.00 80.73 218 GLN 2 O 1
ATOM 576 N N . TYR A 1 219 ? 331.301 188.862 225.969 1.00 87.76 219 TYR 2 N 1
ATOM 577 C CA . TYR A 1 219 ? 332.536 188.408 225.341 1.00 87.76 219 TYR 2 CA 1
ATOM 578 C C . TYR A 1 219 ? 333.684 188.384 226.341 1.00 87.76 219 TYR 2 C 1
ATOM 579 O O . TYR A 1 219 ? 334.473 187.433 226.371 1.00 87.76 219 TYR 2 O 1
ATOM 588 N N . LEU A 1 220 ? 333.794 189.424 227.171 1.00 89.40 220 LEU 2 N 1
ATOM 589 C CA . LEU A 1 220 ? 334.874 189.470 228.151 1.00 89.40 220 LEU 2 CA 1
ATOM 590 C C . LEU A 1 220 ? 334.767 188.318 229.141 1.00 89.40 220 LEU 2 C 1
ATOM 591 O O . LEU A 1 220 ? 335.770 187.671 229.464 1.00 89.40 220 LEU 2 O 1
ATOM 596 N N . GLN A 1 221 ? 333.556 188.041 229.630 1.00 85.15 221 GLN 2 N 1
ATOM 597 C CA . GLN A 1 221 ? 333.381 186.955 230.588 1.00 85.15 221 GLN 2 CA 1
ATOM 598 C C . GLN A 1 221 ? 333.754 185.614 229.971 1.00 85.15 221 GLN 2 C 1
ATOM 599 O O . GLN A 1 221 ? 334.418 184.790 230.610 1.00 85.15 221 GLN 2 O 1
ATOM 605 N N . THR A 1 222 ? 333.335 185.377 228.727 1.00 87.85 222 THR 2 N 1
ATOM 606 C CA . THR A 1 222 ? 333.653 184.126 228.050 1.00 87.85 222 THR 2 CA 1
ATOM 607 C C . THR A 1 222 ? 335.110 184.046 227.621 1.00 87.85 222 THR 2 C 1
ATOM 608 O O . THR A 1 222 ? 335.601 182.944 227.351 1.00 87.85 222 THR 2 O 1
ATOM 612 N N . ALA A 1 223 ? 335.811 185.179 227.549 1.00 91.37 223 ALA 2 N 1
ATOM 613 C CA . ALA A 1 223 ? 337.204 185.161 227.115 1.00 91.37 223 ALA 2 CA 1
ATOM 614 C C . ALA A 1 223 ? 338.059 184.325 228.058 1.00 91.37 223 ALA 2 C 1
ATOM 615 O O . ALA A 1 223 ? 338.884 183.516 227.617 1.00 91.37 223 ALA 2 O 1
ATOM 617 N N . GLN A 1 224 ? 337.880 184.511 229.367 1.00 93.14 224 GLN 2 N 1
ATOM 618 C CA . GLN A 1 224 ? 338.637 183.719 230.330 1.00 93.14 224 GLN 2 CA 1
ATOM 619 C C . GLN A 1 224 ? 338.255 182.246 230.253 1.00 93.14 224 GLN 2 C 1
ATOM 620 O O . GLN A 1 224 ? 339.123 181.369 230.324 1.00 93.14 224 GLN 2 O 1
ATOM 626 N N . SER A 1 225 ? 336.960 181.956 230.107 1.00 92.05 225 SER 2 N 1
ATOM 627 C CA . SER A 1 225 ? 336.516 180.566 230.057 1.00 92.05 225 SER 2 CA 1
ATOM 628 C C . SER A 1 225 ? 337.102 179.842 228.852 1.00 92.05 225 SER 2 C 1
ATOM 629 O O . SER A 1 225 ? 337.553 178.697 228.965 1.00 92.05 225 SER 2 O 1
ATOM 632 N N . ARG A 1 226 ? 337.105 180.493 227.687 1.00 89.79 226 ARG 2 N 1
ATOM 633 C CA . ARG A 1 226 ? 337.650 179.872 226.486 1.00 89.79 226 ARG 2 CA 1
ATOM 634 C C . ARG A 1 226 ? 339.171 179.804 226.498 1.00 89.79 226 ARG 2 C 1
ATOM 635 O O . ARG A 1 226 ? 339.748 179.137 225.632 1.00 89.79 226 ARG 2 O 1
ATOM 643 N N . GLY A 1 227 ? 339.829 180.470 227.446 1.00 92.40 227 GLY 2 N 1
ATOM 644 C CA . GLY A 1 227 ? 341.274 180.437 227.561 1.00 92.40 227 GLY 2 CA 1
ATOM 645 C C . GLY A 1 227 ? 341.971 181.734 227.214 1.00 92.40 227 GLY 2 C 1
ATOM 646 O O . GLY A 1 227 ? 343.208 181.768 227.218 1.00 92.40 227 GLY 2 O 1
ATOM 647 N N . MET A 1 228 ? 341.233 182.799 226.917 1.00 93.91 228 MET 2 N 1
ATOM 648 C CA . MET A 1 228 ? 341.816 184.088 226.572 1.00 93.91 228 MET 2 CA 1
ATOM 649 C C . MET A 1 228 ? 341.837 184.981 227.805 1.00 93.91 228 MET 2 C 1
ATOM 650 O O . MET A 1 228 ? 340.796 185.215 228.427 1.00 93.91 228 MET 2 O 1
ATOM 655 N N . ASP A 1 229 ? 343.023 185.473 228.156 1.00 96.52 229 ASP 2 N 1
ATOM 656 C CA . ASP A 1 229 ? 343.151 186.345 229.316 1.00 96.52 229 ASP 2 CA 1
ATOM 657 C C . ASP A 1 229 ? 342.335 187.615 229.117 1.00 96.52 229 ASP 2 C 1
ATOM 658 O O . ASP A 1 229 ? 342.406 188.257 228.065 1.00 96.52 229 ASP 2 O 1
ATOM 663 N N . LEU A 1 230 ? 341.557 187.976 230.139 1.00 94.74 230 LEU 2 N 1
ATOM 664 C CA . LEU A 1 230 ? 340.719 189.167 230.045 1.00 94.74 230 LEU 2 CA 1
ATOM 665 C C . LEU A 1 230 ? 341.562 190.436 229.999 1.00 94.74 230 LEU 2 C 1
ATOM 666 O O . LEU A 1 230 ? 341.216 191.393 229.297 1.00 94.74 230 LEU 2 O 1
ATOM 671 N N . VAL A 1 231 ? 342.672 190.462 230.740 1.00 97.45 231 VAL 2 N 1
ATOM 672 C CA . VAL A 1 231 ? 343.477 191.677 230.831 1.00 97.45 231 VAL 2 CA 1
ATOM 673 C C . VAL A 1 231 ? 344.000 192.077 229.458 1.00 97.45 231 VAL 2 C 1
ATOM 674 O O . VAL A 1 231 ? 343.956 193.254 229.079 1.00 97.45 231 VAL 2 O 1
ATOM 678 N N . GLU A 1 232 ? 344.507 191.108 228.692 1.00 98.44 232 GLU 2 N 1
ATOM 679 C CA . GLU A 1 232 ? 345.064 191.427 227.381 1.00 98.44 232 GLU 2 CA 1
ATOM 680 C C . GLU A 1 232 ? 344.018 192.070 226.480 1.00 98.44 232 GLU 2 C 1
ATOM 681 O O . GLU A 1 232 ? 344.272 193.114 225.868 1.00 98.44 232 GLU 2 O 1
ATOM 687 N N . ILE A 1 233 ? 342.834 191.464 226.387 1.00 95.87 233 ILE 2 N 1
ATOM 688 C CA . ILE A 1 233 ? 341.775 192.047 225.571 1.00 95.87 233 ILE 2 CA 1
ATOM 689 C C . ILE A 1 233 ? 341.255 193.337 226.195 1.00 95.87 233 ILE 2 C 1
ATOM 690 O O . ILE A 1 233 ? 340.935 194.291 225.476 1.00 95.87 233 ILE 2 O 1
ATOM 695 N N . LEU A 1 234 ? 341.164 193.395 227.525 1.00 96.43 234 LEU 2 N 1
ATOM 696 C CA . LEU A 1 234 ? 340.674 194.604 228.178 1.00 96.43 234 LEU 2 CA 1
ATOM 697 C C . LEU A 1 234 ? 341.577 195.793 227.878 1.00 96.43 234 LEU 2 C 1
ATOM 698 O O . LEU A 1 234 ? 341.093 196.905 227.637 1.00 96.43 234 LEU 2 O 1
ATOM 703 N N . SER A 1 235 ? 342.894 195.578 227.889 1.00 99.23 235 SER 2 N 1
ATOM 704 C CA . SER A 1 235 ? 343.817 196.657 227.556 1.00 99.23 235 SER 2 CA 1
ATOM 705 C C . SER A 1 235 ? 343.604 197.137 226.127 1.00 99.23 235 SER 2 C 1
ATOM 706 O O . SER A 1 235 ? 343.648 198.342 225.854 1.00 99.23 235 SER 2 O 1
ATOM 709 N N . PHE A 1 236 ? 343.370 196.206 225.199 1.00 99.79 236 PHE 2 N 1
ATOM 710 C CA . PHE A 1 236 ? 343.130 196.593 223.813 1.00 99.79 236 PHE 2 CA 1
ATOM 711 C C . PHE A 1 236 ? 341.893 197.474 223.696 1.00 99.79 236 PHE 2 C 1
ATOM 712 O O . PHE A 1 236 ? 341.899 198.472 222.965 1.00 99.79 236 PHE 2 O 1
ATOM 720 N N . LEU A 1 237 ? 340.822 197.123 224.410 1.00 96.71 237 LEU 2 N 1
ATOM 721 C CA . LEU A 1 237 ? 339.617 197.946 224.380 1.00 96.71 237 LEU 2 CA 1
ATOM 722 C C . LEU A 1 237 ? 339.893 199.340 224.927 1.00 96.71 237 LEU 2 C 1
ATOM 723 O O . LEU A 1 237 ? 339.426 200.339 224.369 1.00 96.71 237 LEU 2 O 1
ATOM 728 N N . PHE A 1 238 ? 340.652 199.428 226.022 1.00 99.67 238 PHE 2 N 1
ATOM 729 C CA . PHE A 1 238 ? 340.996 200.733 226.576 1.00 99.67 238 PHE 2 CA 1
ATOM 730 C C . PHE A 1 238 ? 341.810 201.550 225.582 1.00 99.67 238 PHE 2 C 1
ATOM 731 O O . PHE A 1 238 ? 341.580 202.754 225.420 1.00 99.67 238 PHE 2 O 1
ATOM 739 N N . GLN A 1 239 ? 342.767 200.911 224.905 1.00 101.36 239 GLN 2 N 1
ATOM 740 C CA . GLN A 1 239 ? 343.534 201.610 223.879 1.00 101.36 239 GLN 2 CA 1
ATOM 741 C C . GLN A 1 239 ? 342.627 202.092 222.755 1.00 101.36 239 GLN 2 C 1
ATOM 742 O O . GLN A 1 239 ? 342.788 203.209 222.251 1.00 101.36 239 GLN 2 O 1
ATOM 748 N N . LEU A 1 240 ? 341.666 201.260 222.347 1.00 99.48 240 LEU 2 N 1
ATOM 749 C CA . LEU A 1 240 ? 340.726 201.671 221.310 1.00 99.48 240 LEU 2 CA 1
ATOM 750 C C . LEU A 1 240 ? 339.914 202.880 221.757 1.00 99.48 240 LEU 2 C 1
ATOM 751 O O . LEU A 1 240 ? 339.671 203.801 220.968 1.00 99.48 240 LEU 2 O 1
ATOM 756 N N . SER A 1 241 ? 339.485 202.895 223.021 1.00 99.97 241 SER 2 N 1
ATOM 757 C CA . SER A 1 241 ? 338.710 204.024 223.522 1.00 99.97 241 SER 2 CA 1
ATOM 758 C C . SER A 1 241 ? 339.514 205.316 223.452 1.00 99.97 241 SER 2 C 1
ATOM 759 O O . SER A 1 241 ? 338.988 206.363 223.057 1.00 99.97 241 SER 2 O 1
ATOM 762 N N . PHE A 1 242 ? 340.787 205.263 223.830 1.00 101.68 242 PHE 2 N 1
ATOM 763 C CA . PHE A 1 242 ? 341.648 206.439 223.787 1.00 101.68 242 PHE 2 CA 1
ATOM 764 C C . PHE A 1 242 ? 342.226 206.634 222.390 1.00 101.68 242 PHE 2 C 1
ATOM 765 O O . PHE A 1 242 ? 341.857 205.928 221.451 1.00 101.68 242 PHE 2 O 1
ATOM 773 N N . SER A 1 255 ? 350.059 189.217 219.181 1.00 101.60 255 SER 2 N 1
ATOM 774 C CA . SER A 1 255 ? 349.943 187.893 219.779 1.00 101.60 255 SER 2 CA 1
ATOM 775 C C . SER A 1 255 ? 348.765 187.132 219.181 1.00 101.60 255 SER 2 C 1
ATOM 776 O O . SER A 1 255 ? 347.899 187.720 218.533 1.00 101.60 255 SER 2 O 1
ATOM 779 N N . ASP A 1 256 ? 348.739 185.815 219.402 1.00 102.78 256 ASP 2 N 1
ATOM 780 C CA . ASP A 1 256 ? 347.647 185.003 218.878 1.00 102.78 256 ASP 2 CA 1
ATOM 781 C C . ASP A 1 256 ? 346.312 185.422 219.481 1.00 102.78 256 ASP 2 C 1
ATOM 782 O O . ASP A 1 256 ? 345.306 185.525 218.769 1.00 102.78 256 ASP 2 O 1
ATOM 787 N N . SER A 1 257 ? 346.283 185.668 220.792 1.00 101.11 257 SER 2 N 1
ATOM 788 C CA . SER A 1 257 ? 345.047 186.110 221.429 1.00 101.11 257 SER 2 CA 1
ATOM 789 C C . SER A 1 257 ? 344.598 187.456 220.876 1.00 101.11 257 SER 2 C 1
ATOM 790 O O . SER A 1 257 ? 343.408 187.661 220.607 1.00 101.11 257 SER 2 O 1
ATOM 793 N N . LEU A 1 258 ? 345.537 188.388 220.699 1.00 101.09 258 LEU 2 N 1
ATOM 794 C CA . LEU A 1 258 ? 345.188 189.685 220.129 1.00 101.09 258 LEU 2 CA 1
ATOM 795 C C . LEU A 1 258 ? 344.669 189.536 218.705 1.00 101.09 258 LEU 2 C 1
ATOM 796 O O . LEU A 1 258 ? 343.685 190.181 218.323 1.00 101.09 258 LEU 2 O 1
ATOM 801 N N . LEU A 1 259 ? 345.320 188.691 217.902 1.00 101.78 259 LEU 2 N 1
ATOM 802 C CA . LEU A 1 259 ? 344.864 188.480 216.532 1.00 101.78 259 LEU 2 CA 1
ATOM 803 C C . LEU A 1 259 ? 343.463 187.884 216.506 1.00 101.78 259 LEU 2 C 1
ATOM 804 O O . LEU A 1 259 ? 342.608 188.320 215.726 1.00 101.78 259 LEU 2 O 1
ATOM 809 N N . ASN A 1 260 ? 343.207 186.884 217.353 1.00 98.90 260 ASN 2 N 1
ATOM 810 C CA . ASN A 1 260 ? 341.863 186.324 217.442 1.00 98.90 260 ASN 2 CA 1
ATOM 811 C C . ASN A 1 260 ? 340.869 187.369 217.928 1.00 98.90 260 ASN 2 C 1
ATOM 812 O O . ASN A 1 260 ? 339.754 187.471 217.404 1.00 98.90 260 ASN 2 O 1
ATOM 817 N N . PHE A 1 261 ? 341.257 188.158 218.933 1.00 96.96 261 PHE 2 N 1
ATOM 818 C CA . PHE A 1 261 ? 340.384 189.223 219.414 1.00 96.96 261 PHE 2 CA 1
ATOM 819 C C . PHE A 1 261 ? 340.117 190.247 218.320 1.00 96.96 261 PHE 2 C 1
ATOM 820 O O . PHE A 1 261 ? 338.976 190.685 218.132 1.00 96.96 261 PHE 2 O 1
ATOM 828 N N . LEU A 1 262 ? 341.158 190.636 217.580 1.00 98.29 262 LEU 2 N 1
ATOM 829 C CA . LEU A 1 262 ? 340.975 191.610 216.509 1.00 98.29 262 LEU 2 CA 1
ATOM 830 C C . LEU A 1 262 ? 340.048 191.070 215.428 1.00 98.29 262 LEU 2 C 1
ATOM 831 O O . LEU A 1 262 ? 339.194 191.799 214.910 1.00 98.29 262 LEU 2 O 1
ATOM 836 N N . GLN A 1 263 ? 340.200 189.792 215.073 1.00 95.67 263 GLN 2 N 1
ATOM 837 C CA . GLN A 1 263 ? 339.347 189.208 214.044 1.00 95.67 263 GLN 2 CA 1
ATOM 838 C C . GLN A 1 263 ? 337.884 189.223 214.469 1.00 95.67 263 GLN 2 C 1
ATOM 839 O O . GLN A 1 263 ? 337.000 189.546 213.667 1.00 95.67 263 GLN 2 O 1
ATOM 845 N N . HIS A 1 264 ? 337.609 188.875 215.728 1.00 92.50 264 HIS 2 N 1
ATOM 846 C CA . HIS A 1 264 ? 336.236 188.917 216.219 1.00 92.50 264 HIS 2 CA 1
ATOM 847 C C . HIS A 1 264 ? 335.692 190.340 216.198 1.00 92.50 264 HIS 2 C 1
ATOM 848 O O . HIS A 1 264 ? 334.534 190.566 215.829 1.00 92.50 264 HIS 2 O 1
ATOM 855 N N . LEU A 1 265 ? 336.516 191.314 216.591 1.00 93.23 265 LEU 2 N 1
ATOM 856 C CA . LEU A 1 265 ? 336.074 192.704 216.577 1.00 93.23 265 LEU 2 CA 1
ATOM 857 C C . LEU A 1 265 ? 335.724 193.155 215.165 1.00 93.23 265 LEU 2 C 1
ATOM 858 O O . LEU A 1 265 ? 334.734 193.866 214.959 1.00 93.23 265 LEU 2 O 1
ATOM 863 N N . ARG A 1 266 ? 336.528 192.755 214.178 1.00 94.34 266 ARG 2 N 1
ATOM 864 C CA . ARG A 1 266 ? 336.212 193.087 212.793 1.00 94.34 266 ARG 2 CA 1
ATOM 865 C C . ARG A 1 266 ? 334.877 192.482 212.382 1.00 94.34 266 ARG 2 C 1
ATOM 866 O O . ARG A 1 266 ? 334.076 193.129 211.697 1.00 94.34 266 ARG 2 O 1
ATOM 874 N N . GLU A 1 267 ? 334.619 191.238 212.793 1.00 90.45 267 GLU 2 N 1
ATOM 875 C CA . GLU A 1 267 ? 333.348 190.602 212.469 1.00 90.45 267 GLU 2 CA 1
ATOM 876 C C . GLU A 1 267 ? 332.172 191.372 213.055 1.00 90.45 267 GLU 2 C 1
ATOM 877 O O . GLU A 1 267 ? 331.076 191.361 212.481 1.00 90.45 267 GLU 2 O 1
ATOM 883 N N . PHE A 1 268 ? 332.374 192.042 214.190 1.00 87.04 268 PHE 2 N 1
ATOM 884 C CA . PHE A 1 268 ? 331.318 192.833 214.807 1.00 87.04 268 PHE 2 CA 1
ATOM 885 C C . PHE A 1 268 ? 331.165 194.209 214.173 1.00 87.04 268 PHE 2 C 1
ATOM 886 O O . PHE A 1 268 ? 330.226 194.931 214.525 1.00 87.04 268 PHE 2 O 1
ATOM 894 N N . GLY A 1 269 ? 332.054 194.588 213.259 1.00 88.78 269 GLY 2 N 1
ATOM 895 C CA . GLY A 1 269 ? 331.993 195.883 212.619 1.00 88.78 269 GLY 2 CA 1
ATOM 896 C C . GLY A 1 269 ? 332.692 197.000 213.362 1.00 88.78 269 GLY 2 C 1
ATOM 897 O O . GLY A 1 269 ? 332.688 198.139 212.878 1.00 88.78 269 GLY 2 O 1
ATOM 898 N N . LEU A 1 270 ? 333.293 196.716 214.518 1.00 89.14 270 LEU 2 N 1
ATOM 899 C CA . LEU A 1 270 ? 333.932 197.768 215.299 1.00 89.14 270 LEU 2 CA 1
ATOM 900 C C . LEU A 1 270 ? 335.258 198.212 214.695 1.00 89.14 270 LEU 2 C 1
ATOM 901 O O . LEU A 1 270 ? 335.627 199.385 214.825 1.00 89.14 270 LEU 2 O 1
ATOM 906 N N . VAL A 1 271 ? 335.982 197.309 214.032 1.00 95.26 271 VAL 2 N 1
ATOM 907 C CA . VAL A 1 271 ? 337.283 197.618 213.456 1.00 95.26 271 VAL 2 CA 1
ATOM 908 C C . VAL A 1 271 ? 337.301 197.171 212.001 1.00 95.26 271 VAL 2 C 1
ATOM 909 O O . VAL A 1 271 ? 336.533 196.304 211.580 1.00 95.26 271 VAL 2 O 1
ATOM 913 N N . PHE A 1 272 ? 338.200 197.782 211.231 1.00 99.11 272 PHE 2 N 1
ATOM 914 C CA . PHE A 1 272 ? 338.342 197.455 209.814 1.00 99.11 272 PHE 2 CA 1
ATOM 915 C C . PHE A 1 272 ? 339.738 197.854 209.366 1.00 99.11 272 PHE 2 C 1
ATOM 916 O O . PHE A 1 272 ? 340.080 199.041 209.394 1.00 99.11 272 PHE 2 O 1
ATOM 924 N N . GLN A 1 273 ? 340.541 196.870 208.955 1.00 102.81 273 GLN 2 N 1
ATOM 925 C CA . GLN A 1 273 ? 341.890 197.168 208.486 1.00 102.81 273 GLN 2 CA 1
ATOM 926 C C . GLN A 1 273 ? 341.864 197.844 207.120 1.00 102.81 273 GLN 2 C 1
ATOM 927 O O . GLN A 1 273 ? 342.606 198.804 206.883 1.00 102.81 273 GLN 2 O 1
ATOM 933 N N . ARG A 1 274 ? 341.021 197.356 206.211 1.00 101.42 274 ARG 2 N 1
ATOM 934 C CA . ARG A 1 274 ? 340.848 197.872 204.857 1.00 101.42 274 ARG 2 CA 1
ATOM 935 C C . ARG A 1 274 ? 342.019 197.534 203.941 1.00 101.42 274 ARG 2 C 1
ATOM 936 O O . ARG A 1 274 ? 341.982 197.895 202.759 1.00 101.42 274 ARG 2 O 1
ATOM 944 N N . LYS A 1 275 ? 343.051 196.854 204.436 1.00 104.41 275 LYS 2 N 1
ATOM 945 C CA . LYS A 1 275 ? 344.227 196.498 203.647 1.00 104.41 275 LYS 2 CA 1
ATOM 946 C C . LYS A 1 275 ? 344.507 195.005 203.762 1.00 104.41 275 LYS 2 C 1
ATOM 947 O O . LYS A 1 275 ? 345.637 194.571 203.996 1.00 104.41 275 LYS 2 O 1
ATOM 953 N N . ARG A 1 276 ? 343.462 194.195 203.594 1.00 103.92 276 ARG 2 N 1
ATOM 954 C CA . ARG A 1 276 ? 343.580 192.738 203.651 1.00 103.92 276 ARG 2 CA 1
ATOM 955 C C . ARG A 1 276 ? 344.173 192.289 204.986 1.00 103.92 276 ARG 2 C 1
ATOM 956 O O . ARG A 1 276 ? 345.102 191.481 205.043 1.00 103.92 276 ARG 2 O 1
ATOM 964 N N . LYS A 1 277 ? 343.620 192.827 206.072 1.00 101.94 277 LYS 2 N 1
ATOM 965 C CA . LYS A 1 277 ? 344.028 192.470 207.429 1.00 101.94 277 LYS 2 CA 1
ATOM 966 C C . LYS A 1 277 ? 345.509 192.783 207.653 1.00 101.94 277 LYS 2 C 1
ATOM 967 O O . LYS A 1 277 ? 346.323 191.911 207.962 1.00 101.94 277 LYS 2 O 1
ATOM 973 N N . SER A 1 278 ? 345.843 194.060 207.491 1.00 105.34 278 SER 2 N 1
ATOM 974 C CA . SER A 1 278 ? 347.195 194.529 207.742 1.00 105.34 278 SER 2 CA 1
ATOM 975 C C . SER A 1 278 ? 347.396 194.791 209.232 1.00 105.34 278 SER 2 C 1
ATOM 976 O O . SER A 1 278 ? 346.468 194.702 210.041 1.00 105.34 278 SER 2 O 1
ATOM 979 N N . ARG A 1 279 ? 348.637 195.120 209.596 1.00 107.83 279 ARG 2 N 1
ATOM 980 C CA . ARG A 1 279 ? 348.936 195.422 210.991 1.00 107.83 279 ARG 2 CA 1
ATOM 981 C C . ARG A 1 279 ? 348.157 196.642 211.466 1.00 107.83 279 ARG 2 C 1
ATOM 982 O O . ARG A 1 279 ? 347.606 196.646 212.573 1.00 107.83 279 ARG 2 O 1
ATOM 990 N N . ARG A 1 280 ? 348.099 197.686 210.644 1.00 104.95 280 ARG 2 N 1
ATOM 991 C CA . ARG A 1 280 ? 347.346 198.879 211.001 1.00 104.95 280 ARG 2 CA 1
ATOM 992 C C . ARG A 1 280 ? 345.850 198.618 210.883 1.00 104.95 280 ARG 2 C 1
ATOM 993 O O . ARG A 1 280 ? 345.388 197.970 209.940 1.00 104.95 280 ARG 2 O 1
ATOM 1001 N N . TYR A 1 281 ? 345.093 199.129 211.851 1.00 102.22 281 TYR 2 N 1
ATOM 1002 C CA . TYR A 1 281 ? 343.644 199.005 211.865 1.00 102.22 281 TYR 2 CA 1
ATOM 1003 C C . TYR A 1 281 ? 343.024 200.359 212.175 1.00 102.22 281 TYR 2 C 1
ATOM 1004 O O . TYR A 1 281 ? 343.609 201.179 212.888 1.00 102.22 281 TYR 2 O 1
ATOM 1013 N N . TYR A 1 282 ? 341.830 200.584 211.632 1.00 101.90 282 TYR 2 N 1
ATOM 1014 C CA . TYR A 1 282 ? 341.098 201.836 211.826 1.00 101.90 282 TYR 2 CA 1
ATOM 1015 C C . TYR A 1 282 ? 339.811 201.553 212.587 1.00 101.90 282 TYR 2 C 1
ATOM 1016 O O . TYR A 1 282 ? 338.809 201.131 211.980 1.00 101.90 282 TYR 2 O 1
ATOM 1025 N N . PRO A 1 283 ? 339.779 201.760 213.903 1.00 97.78 283 PRO 2 N 1
ATOM 1026 C CA . PRO A 1 283 ? 338.546 201.503 214.655 1.00 97.78 283 PRO 2 CA 1
ATOM 1027 C C . PRO A 1 283 ? 337.418 202.421 214.208 1.00 97.78 283 PRO 2 C 1
ATOM 1028 O O . PRO A 1 283 ? 337.638 203.564 213.802 1.00 97.78 283 PRO 2 O 1
ATOM 1032 N N . THR A 1 284 ? 336.194 201.904 214.292 1.00 93.65 284 THR 2 N 1
ATOM 1033 C CA . THR A 1 284 ? 335.013 202.647 213.890 1.00 93.65 284 THR 2 CA 1
ATOM 1034 C C . THR A 1 284 ? 334.477 203.463 215.065 1.00 93.65 284 THR 2 C 1
ATOM 1035 O O . THR A 1 284 ? 335.046 203.478 216.159 1.00 93.65 284 THR 2 O 1
ATOM 1039 N N . ARG A 1 285 ? 333.358 204.153 214.834 1.00 90.76 285 ARG 2 N 1
ATOM 1040 C CA . ARG A 1 285 ? 332.761 204.967 215.889 1.00 90.76 285 ARG 2 CA 1
ATOM 1041 C C . ARG A 1 285 ? 332.358 204.111 217.082 1.00 90.76 285 ARG 2 C 1
ATOM 1042 O O . ARG A 1 285 ? 332.577 204.496 218.236 1.00 90.76 285 ARG 2 O 1
ATOM 1050 N N . LEU A 1 286 ? 331.763 202.945 216.823 1.00 86.59 286 LEU 2 N 1
ATOM 1051 C CA . LEU A 1 286 ? 331.358 202.056 217.904 1.00 86.59 286 LEU 2 CA 1
ATOM 1052 C C . LEU A 1 286 ? 332.550 201.476 218.653 1.00 86.59 286 LEU 2 C 1
ATOM 1053 O O . LEU A 1 286 ? 332.380 200.979 219.771 1.00 86.59 286 LEU 2 O 1
ATOM 1058 N N . ALA A 1 287 ? 333.748 201.530 218.067 1.00 91.85 287 ALA 2 N 1
ATOM 1059 C CA . ALA A 1 287 ? 334.918 200.949 218.717 1.00 91.85 287 ALA 2 CA 1
ATOM 1060 C C . ALA A 1 287 ? 335.272 201.693 219.998 1.00 91.85 287 ALA 2 C 1
ATOM 1061 O O . ALA A 1 287 ? 335.729 201.082 220.971 1.00 91.85 287 ALA 2 O 1
ATOM 1063 N N . ILE A 1 288 ? 335.071 203.012 220.020 1.00 92.56 288 ILE 2 N 1
ATOM 1064 C CA . ILE A 1 288 ? 335.449 203.798 221.192 1.00 92.56 288 ILE 2 CA 1
ATOM 1065 C C . ILE A 1 288 ? 334.680 203.326 222.418 1.00 92.56 288 ILE 2 C 1
ATOM 1066 O O . ILE A 1 288 ? 335.251 203.169 223.505 1.00 92.56 288 ILE 2 O 1
ATOM 1071 N N . ASN A 1 289 ? 333.381 203.094 222.268 1.00 88.99 289 ASN 2 N 1
ATOM 1072 C CA . ASN A 1 289 ? 332.548 202.639 223.375 1.00 88.99 289 ASN 2 CA 1
ATOM 1073 C C . ASN A 1 289 ? 331.947 201.271 223.075 1.00 88.99 289 ASN 2 C 1
ATOM 1074 O O . ASN A 1 289 ? 332.483 200.243 223.492 1.00 88.99 289 ASN 2 O 1
ATOM 1079 N N . GLN A 1 303 ? 320.669 208.889 216.387 1.00 49.12 303 GLN 2 N 1
ATOM 1080 C CA . GLN A 1 303 ? 320.050 208.593 215.100 1.00 49.12 303 GLN 2 CA 1
ATOM 1081 C C . GLN A 1 303 ? 318.592 209.055 215.095 1.00 49.12 303 GLN 2 C 1
ATOM 1082 O O . GLN A 1 303 ? 317.856 208.786 216.044 1.00 49.12 303 GLN 2 O 1
ATOM 1088 N N . PRO A 1 304 ? 318.170 209.749 214.036 1.00 43.37 304 PRO 2 N 1
ATOM 1089 C CA . PRO A 1 304 ? 316.790 210.248 214.000 1.00 43.37 304 PRO 2 CA 1
ATOM 1090 C C . PRO A 1 304 ? 315.784 209.107 214.013 1.00 43.37 304 PRO 2 C 1
ATOM 1091 O O . PRO A 1 304 ? 316.016 208.041 213.440 1.00 43.37 304 PRO 2 O 1
ATOM 1095 N N . GLY A 1 305 ? 314.655 209.343 214.679 1.00 34.17 305 GLY 2 N 1
ATOM 1096 C CA . GLY A 1 305 ? 313.603 208.354 214.733 1.00 34.17 305 GLY 2 CA 1
ATOM 1097 C C . GLY A 1 305 ? 312.821 208.270 213.438 1.00 34.17 305 GLY 2 C 1
ATOM 1098 O O . GLY A 1 305 ? 312.890 209.142 212.573 1.00 34.17 305 GLY 2 O 1
ATOM 1099 N N . PHE A 1 306 ? 312.059 207.183 213.311 1.00 29.85 306 PHE 2 N 1
ATOM 1100 C CA . PHE A 1 306 ? 311.326 206.913 212.084 1.00 29.85 306 PHE 2 CA 1
ATOM 1101 C C . PHE A 1 306 ? 309.930 206.349 212.306 1.00 29.85 306 PHE 2 C 1
ATOM 1102 O O . PHE A 1 306 ? 309.254 206.041 211.320 1.00 29.85 306 PHE 2 O 1
ATOM 1110 N N . ILE A 1 307 ? 309.472 206.208 213.547 1.00 27.74 307 ILE 2 N 1
ATOM 1111 C CA . ILE A 1 307 ? 308.195 205.575 213.853 1.00 27.74 307 ILE 2 CA 1
ATOM 1112 C C . ILE A 1 307 ? 307.217 206.646 214.306 1.00 27.74 307 ILE 2 C 1
ATOM 1113 O O . ILE A 1 307 ? 307.528 207.447 215.196 1.00 27.74 307 ILE 2 O 1
ATOM 1118 N N . VAL A 1 308 ? 306.038 206.660 213.692 1.00 25.18 308 VAL 2 N 1
ATOM 1119 C CA . VAL A 1 308 ? 304.933 207.514 214.106 1.00 25.18 308 VAL 2 CA 1
ATOM 1120 C C . VAL A 1 308 ? 303.908 206.628 214.798 1.00 25.18 308 VAL 2 C 1
ATOM 1121 O O . VAL A 1 308 ? 303.392 205.678 214.199 1.00 25.18 308 VAL 2 O 1
ATOM 1125 N N . VAL A 1 309 ? 303.614 206.932 216.059 1.00 25.63 309 VAL 2 N 1
ATOM 1126 C CA . VAL A 1 309 ? 302.688 206.150 216.869 1.00 25.63 309 VAL 2 CA 1
ATOM 1127 C C . VAL A 1 309 ? 301.386 206.929 216.969 1.00 25.63 309 VAL 2 C 1
ATOM 1128 O O . VAL A 1 309 ? 301.380 208.090 217.398 1.00 25.63 309 VAL 2 O 1
ATOM 1132 N N . GLU A 1 310 ? 300.288 206.296 216.574 1.00 23.57 310 GLU 2 N 1
ATOM 1133 C CA . GLU A 1 310 ? 298.973 206.914 216.600 1.00 23.57 310 GLU 2 CA 1
ATOM 1134 C C . GLU A 1 310 ? 298.224 206.519 217.867 1.00 23.57 310 GLU 2 C 1
ATOM 1135 O O . GLU A 1 310 ? 298.622 205.618 218.606 1.00 23.57 310 GLU 2 O 1
ATOM 1141 N N . THR A 1 311 ? 297.111 207.212 218.105 1.00 23.16 311 THR 2 N 1
ATOM 1142 C CA . THR A 1 311 ? 296.260 206.916 219.248 1.00 23.16 311 THR 2 CA 1
ATOM 1143 C C . THR A 1 311 ? 295.408 205.671 219.044 1.00 23.16 311 THR 2 C 1
ATOM 1144 O O . THR A 1 311 ? 294.778 205.212 220.002 1.00 23.16 311 THR 2 O 1
ATOM 1148 N N . ASN A 1 312 ? 295.370 205.117 217.831 1.00 22.39 312 ASN 2 N 1
ATOM 1149 C CA . ASN A 1 312 ? 294.619 203.902 217.542 1.00 22.39 312 ASN 2 CA 1
ATOM 1150 C C . ASN A 1 312 ? 295.527 202.686 217.395 1.00 22.39 312 ASN 2 C 1
ATOM 1151 O O . ASN A 1 312 ? 295.226 201.774 216.618 1.00 22.39 312 ASN 2 O 1
ATOM 1156 N N . TYR A 1 313 ? 296.635 202.655 218.135 1.00 26.54 313 TYR 2 N 1
ATOM 1157 C CA . TYR A 1 313 ? 297.543 201.510 218.142 1.00 26.54 313 TYR 2 CA 1
ATOM 1158 C C . TYR A 1 313 ? 298.077 201.215 216.743 1.00 26.54 313 TYR 2 C 1
ATOM 1159 O O . TYR A 1 313 ? 298.208 200.057 216.343 1.00 26.54 313 TYR 2 O 1
ATOM 1168 N N . ARG A 1 314 ? 298.386 202.267 215.993 1.00 23.49 314 ARG 2 N 1
ATOM 1169 C CA . ARG A 1 314 ? 298.921 202.144 214.644 1.00 23.49 314 ARG 2 CA 1
ATOM 1170 C C . ARG A 1 314 ? 300.319 202.738 214.602 1.00 23.49 314 ARG 2 C 1
ATOM 1171 O O . ARG A 1 314 ? 300.523 203.884 215.016 1.00 23.49 314 ARG 2 O 1
ATOM 1179 N N . LEU A 1 315 ? 301.275 201.961 214.104 1.00 25.48 315 LEU 2 N 1
ATOM 1180 C CA . LEU A 1 315 ? 302.649 202.408 213.928 1.00 25.48 315 LEU 2 CA 1
ATOM 1181 C C . LEU A 1 315 ? 302.929 202.577 212.444 1.00 25.48 315 LEU 2 C 1
ATOM 1182 O O . LEU A 1 315 ? 302.632 201.681 211.647 1.00 25.48 315 LEU 2 O 1
ATOM 1187 N N . TYR A 1 316 ? 303.494 203.722 212.078 1.00 23.22 316 TYR 2 N 1
ATOM 1188 C CA . TYR A 1 316 ? 303.901 204.007 210.705 1.00 23.22 316 TYR 2 CA 1
ATOM 1189 C C . TYR A 1 316 ? 305.404 204.259 210.725 1.00 23.22 316 TYR 2 C 1
ATOM 1190 O O . TYR A 1 316 ? 305.849 205.383 210.973 1.00 23.22 316 TYR 2 O 1
ATOM 1199 N N . ALA A 1 317 ? 306.181 203.213 210.465 1.00 26.14 317 ALA 2 N 1
ATOM 1200 C CA . ALA A 1 317 ? 307.633 203.268 210.549 1.00 26.14 317 ALA 2 CA 1
ATOM 1201 C C . ALA A 1 317 ? 308.208 203.556 209.169 1.00 26.14 317 ALA 2 C 1
ATOM 1202 O O . ALA A 1 317 ? 308.008 202.774 208.235 1.00 26.14 317 ALA 2 O 1
ATOM 1204 N N . TYR A 1 318 ? 308.926 204.673 209.048 1.00 27.75 318 TYR 2 N 1
ATOM 1205 C CA . TYR A 1 318 ? 309.572 205.050 207.792 1.00 27.75 318 TYR 2 CA 1
ATOM 1206 C C . TYR A 1 318 ? 310.910 204.322 207.711 1.00 27.75 318 TYR 2 C 1
ATOM 1207 O O . TYR A 1 318 ? 311.978 204.873 207.990 1.00 27.75 318 TYR 2 O 1
ATOM 1216 N N . THR A 1 319 ? 310.846 203.053 207.315 1.00 31.68 319 THR 2 N 1
ATOM 1217 C CA . THR A 1 319 ? 312.014 202.187 207.297 1.00 31.68 319 THR 2 CA 1
ATOM 1218 C C . THR A 1 319 ? 312.213 201.585 205.916 1.00 31.68 319 THR 2 C 1
ATOM 1219 O O . THR A 1 319 ? 311.255 201.221 205.230 1.00 31.68 319 THR 2 O 1
ATOM 1223 N N . GLU A 1 320 ? 313.484 201.485 205.519 1.00 38.21 320 GLU 2 N 1
ATOM 1224 C CA . GLU A 1 320 ? 313.883 200.727 204.345 1.00 38.21 320 GLU 2 CA 1
ATOM 1225 C C . GLU A 1 320 ? 314.536 199.398 204.689 1.00 38.21 320 GLU 2 C 1
ATOM 1226 O O . GLU A 1 320 ? 314.624 198.529 203.817 1.00 38.21 320 GLU 2 O 1
ATOM 1232 N N . SER A 1 321 ? 314.986 199.221 205.928 1.00 39.51 321 SER 2 N 1
ATOM 1233 C CA . SER A 1 321 ? 315.728 198.037 206.329 1.00 39.51 321 SER 2 CA 1
ATOM 1234 C C . SER A 1 321 ? 314.789 196.948 206.828 1.00 39.51 321 SER 2 C 1
ATOM 1235 O O . SER A 1 321 ? 313.749 197.221 207.431 1.00 39.51 321 SER 2 O 1
ATOM 1238 N N . GLU A 1 322 ? 315.174 195.697 206.566 1.00 41.60 322 GLU 2 N 1
ATOM 1239 C CA . GLU A 1 322 ? 314.404 194.559 207.050 1.00 41.60 322 GLU 2 CA 1
ATOM 1240 C C . GLU A 1 322 ? 314.599 194.333 208.543 1.00 41.60 322 GLU 2 C 1
ATOM 1241 O O . GLU A 1 322 ? 313.719 193.765 209.198 1.00 41.60 322 GLU 2 O 1
ATOM 1247 N N . LEU A 1 323 ? 315.736 194.760 209.097 1.00 47.60 323 LEU 2 N 1
ATOM 1248 C CA . LEU A 1 323 ? 315.984 194.559 210.520 1.00 47.60 323 LEU 2 CA 1
ATOM 1249 C C . LEU A 1 323 ? 314.985 195.341 211.363 1.00 47.60 323 LEU 2 C 1
ATOM 1250 O O . LEU A 1 323 ? 314.352 194.787 212.268 1.00 47.60 323 LEU 2 O 1
ATOM 1255 N N . GLN A 1 324 ? 314.824 196.634 211.074 1.00 36.55 324 GLN 2 N 1
ATOM 1256 C CA . GLN A 1 324 ? 313.889 197.445 211.846 1.00 36.55 324 GLN 2 CA 1
ATOM 1257 C C . GLN A 1 324 ? 312.468 196.924 211.699 1.00 36.55 324 GLN 2 C 1
ATOM 1258 O O . GLN A 1 324 ? 311.692 196.931 212.661 1.00 36.55 324 GLN 2 O 1
ATOM 1264 N N . ILE A 1 325 ? 312.106 196.469 210.499 1.00 34.74 325 ILE 2 N 1
ATOM 1265 C CA . ILE A 1 325 ? 310.800 195.846 210.305 1.00 34.74 325 ILE 2 CA 1
ATOM 1266 C C . ILE A 1 325 ? 310.684 194.597 211.168 1.00 34.74 325 ILE 2 C 1
ATOM 1267 O O . ILE A 1 325 ? 309.650 194.347 211.798 1.00 34.74 325 ILE 2 O 1
ATOM 1272 N N . ALA A 1 326 ? 311.747 193.792 211.208 1.00 38.60 326 ALA 2 N 1
ATOM 1273 C CA . ALA A 1 326 ? 311.726 192.587 212.030 1.00 38.60 326 ALA 2 CA 1
ATOM 1274 C C . ALA A 1 326 ? 311.561 192.931 213.504 1.00 38.60 326 ALA 2 C 1
ATOM 1275 O O . ALA A 1 326 ? 310.804 192.269 214.223 1.00 38.60 326 ALA 2 O 1
ATOM 1277 N N . LEU A 1 327 ? 312.266 193.962 213.975 1.00 38.92 327 LEU 2 N 1
ATOM 1278 C CA . LEU A 1 327 ? 312.153 194.350 215.377 1.00 38.92 327 LEU 2 CA 1
ATOM 1279 C C . LEU A 1 327 ? 310.753 194.853 215.700 1.00 38.92 327 LEU 2 C 1
ATOM 1280 O O . LEU A 1 327 ? 310.180 194.495 216.736 1.00 38.92 327 LEU 2 O 1
ATOM 1285 N N . ILE A 1 328 ? 310.184 195.687 214.829 1.00 31.81 328 ILE 2 N 1
ATOM 1286 C CA . ILE A 1 328 ? 308.830 196.181 215.057 1.00 31.81 328 ILE 2 CA 1
ATOM 1287 C C . ILE A 1 328 ? 307.825 195.044 214.941 1.00 31.81 328 ILE 2 C 1
ATOM 1288 O O . ILE A 1 328 ? 306.826 195.004 215.667 1.00 31.81 328 ILE 2 O 1
ATOM 1293 N N . ALA A 1 329 ? 308.068 194.105 214.026 1.00 32.93 329 ALA 2 N 1
ATOM 1294 C CA . ALA A 1 329 ? 307.154 192.985 213.847 1.00 32.93 329 ALA 2 CA 1
ATOM 1295 C C . ALA A 1 329 ? 307.104 192.075 215.065 1.00 32.93 329 ALA 2 C 1
ATOM 1296 O O . ALA A 1 329 ? 306.184 191.259 215.173 1.00 32.93 329 ALA 2 O 1
ATOM 1298 N N . LEU A 1 330 ? 308.071 192.189 215.978 1.00 36.26 330 LEU 2 N 1
ATOM 1299 C CA . LEU A 1 330 ? 308.072 191.335 217.160 1.00 36.26 330 LEU 2 CA 1
ATOM 1300 C C . LEU A 1 330 ? 306.848 191.591 218.029 1.00 36.26 330 LEU 2 C 1
ATOM 1301 O O . LEU A 1 330 ? 306.219 190.649 218.523 1.00 36.26 330 LEU 2 O 1
ATOM 1306 N N . PHE A 1 331 ? 306.491 192.863 218.220 1.00 31.06 331 PHE 2 N 1
ATOM 1307 C CA . PHE A 1 331 ? 305.425 193.250 219.136 1.00 31.06 331 PHE 2 CA 1
ATOM 1308 C C . PHE A 1 331 ? 304.255 193.914 218.421 1.00 31.06 331 PHE 2 C 1
ATOM 1309 O O . PHE A 1 331 ? 303.478 194.633 219.055 1.00 31.06 331 PHE 2 O 1
ATOM 1317 N N . SER A 1 332 ? 304.107 193.693 217.118 1.00 28.58 332 SER 2 N 1
ATOM 1318 C CA . SER A 1 332 ? 303.019 194.313 216.377 1.00 28.58 332 SER 2 CA 1
ATOM 1319 C C . SER A 1 332 ? 302.725 193.483 215.138 1.00 28.58 332 SER 2 C 1
ATOM 1320 O O . SER A 1 332 ? 303.534 192.654 214.715 1.00 28.58 332 SER 2 O 1
ATOM 1323 N N . GLU A 1 333 ? 301.547 193.716 214.567 1.00 29.23 333 GLU 2 N 1
ATOM 1324 C CA . GLU A 1 333 ? 301.120 193.058 213.340 1.00 29.23 333 GLU 2 CA 1
ATOM 1325 C C . GLU A 1 333 ? 301.402 193.984 212.166 1.00 29.23 333 GLU 2 C 1
ATOM 1326 O O . GLU A 1 333 ? 300.891 195.108 212.120 1.00 29.23 333 GLU 2 O 1
ATOM 1332 N N . MET A 1 334 ? 302.207 193.512 211.221 1.00 31.67 334 MET 2 N 1
ATOM 1333 C CA . MET A 1 334 ? 302.531 194.295 210.037 1.00 31.67 334 MET 2 CA 1
ATOM 1334 C C . MET A 1 334 ? 301.375 194.207 209.050 1.00 31.67 334 MET 2 C 1
ATOM 1335 O O . MET A 1 334 ? 300.981 193.109 208.643 1.00 31.67 334 MET 2 O 1
ATOM 1340 N N . LEU A 1 335 ? 300.830 195.362 208.668 1.00 27.03 335 LEU 2 N 1
ATOM 1341 C CA . LEU A 1 335 ? 299.672 195.423 207.783 1.00 27.03 335 LEU 2 CA 1
ATOM 1342 C C . LEU A 1 335 ? 300.074 195.702 206.338 1.00 27.03 335 LEU 2 C 1
ATOM 1343 O O . LEU A 1 335 ? 299.746 194.923 205.438 1.00 27.03 335 LEU 2 O 1
ATOM 1348 N N . TYR A 1 336 ? 300.783 196.803 206.102 1.00 27.14 336 TYR 2 N 1
ATOM 1349 C CA . TYR A 1 336 ? 301.201 197.203 204.768 1.00 27.14 336 TYR 2 CA 1
ATOM 1350 C C . TYR A 1 336 ? 302.696 197.475 204.773 1.00 27.14 336 TYR 2 C 1
ATOM 1351 O O . TYR A 1 336 ? 303.276 197.812 205.807 1.00 27.14 336 TYR 2 O 1
ATOM 1360 N N . ARG A 1 337 ? 303.319 197.324 203.606 1.00 31.46 337 ARG 2 N 1
ATOM 1361 C CA . ARG A 1 337 ? 304.738 197.604 203.443 1.00 31.46 337 ARG 2 CA 1
ATOM 1362 C C . ARG A 1 337 ? 304.941 198.541 202.264 1.00 31.46 337 ARG 2 C 1
ATOM 1363 O O . ARG A 1 337 ? 304.418 198.298 201.173 1.00 31.46 337 ARG 2 O 1
ATOM 1371 N N . PHE A 1 338 ? 305.702 199.602 202.490 1.00 29.35 338 PHE 2 N 1
ATOM 1372 C CA . PHE A 1 338 ? 306.095 200.569 201.480 1.00 29.35 338 PHE 2 CA 1
ATOM 1373 C C . PHE A 1 338 ? 307.580 200.847 201.643 1.00 29.35 338 PHE 2 C 1
ATOM 1374 O O . PHE A 1 338 ? 308.151 200.602 202.711 1.00 29.35 338 PHE 2 O 1
ATOM 1382 N N . PRO A 1 339 ? 308.243 201.354 200.599 1.00 33.53 339 PRO 2 N 1
ATOM 1383 C CA . PRO A 1 339 ? 309.704 201.498 200.681 1.00 33.53 339 PRO 2 CA 1
ATOM 1384 C C . PRO A 1 339 ? 310.136 202.419 201.802 1.00 33.53 339 PRO 2 C 1
ATOM 1385 O O . PRO A 1 339 ? 311.126 202.140 202.490 1.00 33.53 339 PRO 2 O 1
ATOM 1389 N N . ASN A 1 340 ? 309.401 203.509 202.015 1.00 31.63 340 ASN 2 N 1
ATOM 1390 C CA . ASN A 1 340 ? 309.721 204.494 203.037 1.00 31.63 340 ASN 2 CA 1
ATOM 1391 C C . ASN A 1 340 ? 308.668 204.538 204.136 1.00 31.63 340 ASN 2 C 1
ATOM 1392 O O . ASN A 1 340 ? 308.581 205.530 204.865 1.00 31.63 340 ASN 2 O 1
ATOM 1397 N N . MET A 1 341 ? 307.859 203.490 204.260 1.00 26.71 341 MET 2 N 1
ATOM 1398 C CA . MET A 1 341 ? 306.862 203.429 205.317 1.00 26.71 341 MET 2 CA 1
ATOM 1399 C C . MET A 1 341 ? 306.374 201.996 205.454 1.00 26.71 341 MET 2 C 1
ATOM 1400 O O . MET A 1 341 ? 306.281 201.254 204.475 1.00 26.71 341 MET 2 O 1
ATOM 1405 N N . VAL A 1 342 ? 306.070 201.620 206.694 1.00 27.71 342 VAL 2 N 1
ATOM 1406 C CA . VAL A 1 342 ? 305.473 200.325 206.992 1.00 27.71 342 VAL 2 CA 1
ATOM 1407 C C . VAL A 1 342 ? 304.349 200.537 207.994 1.00 27.71 342 VAL 2 C 1
ATOM 1408 O O . VAL A 1 342 ? 304.555 201.133 209.056 1.00 27.71 342 VAL 2 O 1
ATOM 1412 N N . VAL A 1 343 ? 303.156 200.052 207.669 1.00 25.04 343 VAL 2 N 1
ATOM 1413 C CA . VAL A 1 343 ? 301.989 200.191 208.530 1.00 25.04 343 VAL 2 CA 1
ATOM 1414 C C . VAL A 1 343 ? 301.922 198.969 209.433 1.00 25.04 343 VAL 2 C 1
ATOM 1415 O O . VAL A 1 343 ? 301.876 197.831 208.950 1.00 25.04 343 VAL 2 O 1
ATOM 1419 N N . ALA A 1 344 ? 301.917 199.202 210.741 1.00 26.14 344 ALA 2 N 1
ATOM 1420 C CA . ALA A 1 344 ? 301.821 198.141 211.729 1.00 26.14 344 ALA 2 CA 1
ATOM 1421 C C . ALA A 1 344 ? 300.808 198.540 212.790 1.00 26.14 344 ALA 2 C 1
ATOM 1422 O O . ALA A 1 344 ? 300.562 199.724 213.028 1.00 26.14 344 ALA 2 O 1
ATOM 1424 N N . GLN A 1 345 ? 300.215 197.533 213.424 1.00 27.54 345 GLN 2 N 1
ATOM 1425 C CA . GLN A 1 345 ? 299.221 197.737 214.468 1.00 27.54 345 GLN 2 CA 1
ATOM 1426 C C . GLN A 1 345 ? 299.679 197.044 215.740 1.00 27.54 345 GLN 2 C 1
ATOM 1427 O O . GLN A 1 345 ? 300.071 195.873 215.707 1.00 27.54 345 GLN 2 O 1
ATOM 1433 N N . VAL A 1 346 ? 299.628 197.767 216.855 1.00 28.77 346 VAL 2 N 1
ATOM 1434 C CA . VAL A 1 346 ? 300.024 197.207 218.158 1.00 28.77 346 VAL 2 CA 1
ATOM 1435 C C . VAL A 1 346 ? 298.754 196.633 218.775 1.00 28.77 346 VAL 2 C 1
ATOM 1436 O O . VAL A 1 346 ? 298.047 197.273 219.557 1.00 28.77 346 VAL 2 O 1
ATOM 1440 N N . THR A 1 347 ? 298.456 195.391 218.412 1.00 30.39 347 THR 2 N 1
ATOM 1441 C CA . THR A 1 347 ? 297.318 194.691 218.985 1.00 30.39 347 THR 2 CA 1
ATOM 1442 C C . THR A 1 347 ? 297.725 193.990 220.276 1.00 30.39 347 THR 2 C 1
ATOM 1443 O O . THR A 1 347 ? 298.907 193.779 220.554 1.00 30.39 347 THR 2 O 1
ATOM 1447 N N . ARG A 1 348 ? 296.721 193.628 221.077 1.00 33.25 348 ARG 2 N 1
ATOM 1448 C CA . ARG A 1 348 ? 297.004 192.904 222.312 1.00 33.25 348 ARG 2 CA 1
ATOM 1449 C C . ARG A 1 348 ? 297.634 191.550 222.015 1.00 33.25 348 ARG 2 C 1
ATOM 1450 O O . ARG A 1 348 ? 298.574 191.132 222.698 1.00 33.25 348 ARG 2 O 1
ATOM 1458 N N . GLU A 1 349 ? 297.138 190.856 220.990 1.00 33.18 349 GLU 2 N 1
ATOM 1459 C CA . GLU A 1 349 ? 297.690 189.550 220.649 1.00 33.18 349 GLU 2 CA 1
ATOM 1460 C C . GLU A 1 349 ? 299.162 189.663 220.274 1.00 33.18 349 GLU 2 C 1
ATOM 1461 O O . GLU A 1 349 ? 299.988 188.844 220.693 1.00 33.18 349 GLU 2 O 1
ATOM 1467 N N . SER A 1 350 ? 299.510 190.676 219.478 1.00 31.42 350 SER 2 N 1
ATOM 1468 C CA . SER A 1 350 ? 300.907 190.870 219.106 1.00 31.42 350 SER 2 CA 1
ATOM 1469 C C . SER A 1 350 ? 301.757 191.226 220.319 1.00 31.42 350 SER 2 C 1
ATOM 1470 O O . SER A 1 350 ? 302.844 190.669 220.506 1.00 31.42 350 SER 2 O 1
ATOM 1473 N N . VAL A 1 351 ? 301.281 192.152 221.155 1.00 31.18 351 VAL 2 N 1
ATOM 1474 C CA . VAL A 1 351 ? 302.035 192.530 222.347 1.00 31.18 351 VAL 2 CA 1
ATOM 1475 C C . VAL A 1 351 ? 302.125 191.357 223.311 1.00 31.18 351 VAL 2 C 1
ATOM 1476 O O . VAL A 1 351 ? 303.195 191.065 223.858 1.00 31.18 351 VAL 2 O 1
ATOM 1480 N N . GLN A 1 352 ? 301.007 190.663 223.535 1.00 34.84 352 GLN 2 N 1
ATOM 1481 C CA . GLN A 1 352 ? 301.020 189.526 224.449 1.00 34.84 352 GLN 2 CA 1
ATOM 1482 C C . GLN A 1 352 ? 301.972 188.445 223.959 1.00 34.84 352 GLN 2 C 1
ATOM 1483 O O . GLN A 1 352 ? 302.700 187.840 224.755 1.00 34.84 352 GLN 2 O 1
ATOM 1489 N N . GLN A 1 353 ? 301.982 188.187 222.650 1.00 36.19 353 GLN 2 N 1
ATOM 1490 C CA . GLN A 1 353 ? 302.923 187.220 222.097 1.00 36.19 353 GLN 2 CA 1
ATOM 1491 C C . GLN A 1 353 ? 304.361 187.658 222.337 1.00 36.19 353 GLN 2 C 1
ATOM 1492 O O . GLN A 1 353 ? 305.218 186.838 222.688 1.00 36.19 353 GLN 2 O 1
ATOM 1498 N N . ALA A 1 354 ? 304.648 188.947 222.147 1.00 35.30 354 ALA 2 N 1
ATOM 1499 C CA . ALA A 1 354 ? 305.990 189.450 222.419 1.00 35.30 354 ALA 2 CA 1
ATOM 1500 C C . ALA A 1 354 ? 306.345 189.297 223.891 1.00 35.30 354 ALA 2 C 1
ATOM 1501 O O . ALA A 1 354 ? 307.468 188.908 224.230 1.00 35.30 354 ALA 2 O 1
ATOM 1503 N N . ILE A 1 355 ? 305.399 189.600 224.782 1.00 36.20 355 ILE 2 N 1
ATOM 1504 C CA . ILE A 1 355 ? 305.656 189.460 226.212 1.00 36.20 355 ILE 2 CA 1
ATOM 1505 C C . ILE A 1 355 ? 305.937 188.004 226.557 1.00 36.20 355 ILE 2 C 1
ATOM 1506 O O . ILE A 1 355 ? 306.841 187.700 227.344 1.00 36.20 355 ILE 2 O 1
ATOM 1511 N N . ALA A 1 356 ? 305.166 187.082 225.977 1.00 38.33 356 ALA 2 N 1
ATOM 1512 C CA . ALA A 1 356 ? 305.403 185.665 226.225 1.00 38.33 356 ALA 2 CA 1
ATOM 1513 C C . ALA A 1 356 ? 306.782 185.246 225.733 1.00 38.33 356 ALA 2 C 1
ATOM 1514 O O . ALA A 1 356 ? 307.467 184.448 226.384 1.00 38.33 356 ALA 2 O 1
ATOM 1516 N N . SER A 1 357 ? 307.207 185.774 224.583 1.00 40.92 357 SER 2 N 1
ATOM 1517 C CA . SER A 1 357 ? 308.516 185.419 224.047 1.00 40.92 357 SER 2 CA 1
ATOM 1518 C C . SER A 1 357 ? 309.639 185.813 224.998 1.00 40.92 357 SER 2 C 1
ATOM 1519 O O . SER A 1 357 ? 310.693 185.169 225.011 1.00 40.92 357 SER 2 O 1
ATOM 1522 N N . GLY A 1 358 ? 309.436 186.858 225.795 1.00 39.83 358 GLY 2 N 1
ATOM 1523 C CA . GLY A 1 358 ? 310.442 187.292 226.744 1.00 39.83 358 GLY 2 CA 1
ATOM 1524 C C . GLY A 1 358 ? 310.534 188.798 226.858 1.00 39.83 358 GLY 2 C 1
ATOM 1525 O O . GLY A 1 358 ? 311.086 189.322 227.830 1.00 39.83 358 GLY 2 O 1
ATOM 1526 N N . ILE A 1 359 ? 309.992 189.509 225.866 1.00 39.09 359 ILE 2 N 1
ATOM 1527 C CA . ILE A 1 359 ? 310.030 190.962 225.901 1.00 39.09 359 ILE 2 CA 1
ATOM 1528 C C . ILE A 1 359 ? 309.245 191.471 227.108 1.00 39.09 359 ILE 2 C 1
ATOM 1529 O O . ILE A 1 359 ? 308.335 190.811 227.624 1.00 39.09 359 ILE 2 O 1
ATOM 1534 N N . THR A 1 360 ? 309.618 192.661 227.568 1.00 37.18 360 THR 2 N 1
ATOM 1535 C CA . THR A 1 360 ? 308.907 193.360 228.625 1.00 37.18 360 THR 2 CA 1
ATOM 1536 C C . THR A 1 360 ? 308.353 194.663 228.070 1.00 37.18 360 THR 2 C 1
ATOM 1537 O O . THR A 1 360 ? 308.920 195.252 227.146 1.00 37.18 360 THR 2 O 1
ATOM 1541 N N . ALA A 1 361 ? 307.231 195.108 228.639 1.00 34.04 361 ALA 2 N 1
ATOM 1542 C CA . ALA A 1 361 ? 306.565 196.299 228.124 1.00 34.04 361 ALA 2 CA 1
ATOM 1543 C C . ALA A 1 361 ? 307.516 197.487 228.083 1.00 34.04 361 ALA 2 C 1
ATOM 1544 O O . ALA A 1 361 ? 307.631 198.170 227.060 1.00 34.04 361 ALA 2 O 1
ATOM 1546 N N . GLN A 1 362 ? 308.226 197.735 229.186 1.00 34.69 362 GLN 2 N 1
ATOM 1547 C CA . GLN A 1 362 ? 309.106 198.898 229.252 1.00 34.69 362 GLN 2 CA 1
ATOM 1548 C C . GLN A 1 362 ? 310.078 198.921 228.081 1.00 34.69 362 GLN 2 C 1
ATOM 1549 O O . GLN A 1 362 ? 310.422 199.992 227.569 1.00 34.69 362 GLN 2 O 1
ATOM 1555 N N . GLN A 1 363 ? 310.536 197.747 227.645 1.00 37.53 363 GLN 2 N 1
ATOM 1556 C CA . GLN A 1 363 ? 311.410 197.686 226.480 1.00 37.53 363 GLN 2 CA 1
ATOM 1557 C C . GLN A 1 363 ? 310.681 198.140 225.222 1.00 37.53 363 GLN 2 C 1
ATOM 1558 O O . GLN A 1 363 ? 311.253 198.845 224.384 1.00 37.53 363 GLN 2 O 1
ATOM 1564 N N . ILE A 1 364 ? 309.416 197.742 225.071 1.00 32.29 364 ILE 2 N 1
ATOM 1565 C CA . ILE A 1 364 ? 308.661 198.119 223.881 1.00 32.29 364 ILE 2 CA 1
ATOM 1566 C C . ILE A 1 364 ? 308.425 199.623 223.848 1.00 32.29 364 ILE 2 C 1
ATOM 1567 O O . ILE A 1 364 ? 308.632 200.273 222.817 1.00 32.29 364 ILE 2 O 1
ATOM 1572 N N . ILE A 1 365 ? 307.989 200.205 224.967 1.00 30.91 365 ILE 2 N 1
ATOM 1573 C CA . ILE A 1 365 ? 307.815 201.655 225.018 1.00 30.91 365 ILE 2 CA 1
ATOM 1574 C C . ILE A 1 365 ? 309.147 202.356 224.791 1.00 30.91 365 ILE 2 C 1
ATOM 1575 O O . ILE A 1 365 ? 309.226 203.343 224.050 1.00 30.91 365 ILE 2 O 1
ATOM 1580 N N . HIS A 1 366 ? 310.214 201.864 225.422 1.00 34.38 366 HIS 2 N 1
ATOM 1581 C CA . HIS A 1 366 ? 311.528 202.458 225.204 1.00 34.38 366 HIS 2 CA 1
ATOM 1582 C C . HIS A 1 366 ? 311.966 202.301 223.754 1.00 34.38 366 HIS 2 C 1
ATOM 1583 O O . HIS A 1 366 ? 312.541 203.225 223.168 1.00 34.38 366 HIS 2 O 1
ATOM 1590 N N . PHE A 1 367 ? 311.709 201.134 223.160 1.00 33.08 367 PHE 2 N 1
ATOM 1591 C CA . PHE A 1 367 ? 312.068 200.924 221.761 1.00 33.08 367 PHE 2 CA 1
ATOM 1592 C C . PHE A 1 367 ? 311.341 201.908 220.856 1.00 33.08 367 PHE 2 C 1
ATOM 1593 O O . PHE A 1 367 ? 311.940 202.479 219.938 1.00 33.08 367 PHE 2 O 1
ATOM 1601 N N . LEU A 1 368 ? 310.046 202.117 221.095 1.00 29.49 368 LEU 2 N 1
ATOM 1602 C CA . LEU A 1 368 ? 309.294 203.077 220.296 1.00 29.49 368 LEU 2 CA 1
ATOM 1603 C C . LEU A 1 368 ? 309.704 204.507 220.625 1.00 29.49 368 LEU 2 C 1
ATOM 1604 O O . LEU A 1 368 ? 309.749 205.365 219.737 1.00 29.49 368 LEU 2 O 1
ATOM 1609 N N . ARG A 1 369 ? 309.999 204.783 221.896 1.00 29.98 369 ARG 2 N 1
ATOM 1610 C CA . ARG A 1 369 ? 310.352 206.140 222.299 1.00 29.98 369 ARG 2 CA 1
ATOM 1611 C C . ARG A 1 369 ? 311.636 206.600 221.620 1.00 29.98 369 ARG 2 C 1
ATOM 1612 O O . ARG A 1 369 ? 311.696 207.704 221.067 1.00 29.98 369 ARG 2 O 1
ATOM 1620 N N . THR A 1 370 ? 312.680 205.771 221.660 1.00 33.27 370 THR 2 N 1
ATOM 1621 C CA . THR A 1 370 ? 313.948 206.161 221.053 1.00 33.27 370 THR 2 CA 1
ATOM 1622 C C . THR A 1 370 ? 313.816 206.298 219.540 1.00 33.27 370 THR 2 C 1
ATOM 1623 O O . THR A 1 370 ? 314.385 207.218 218.941 1.00 33.27 370 THR 2 O 1
ATOM 1627 N N . ARG A 1 371 ? 313.069 205.396 218.906 1.00 33.26 371 ARG 2 N 1
ATOM 1628 C CA . ARG A 1 371 ? 312.830 205.457 217.464 1.00 33.26 371 ARG 2 CA 1
ATOM 1629 C C . ARG A 1 371 ? 311.525 206.198 217.173 1.00 33.26 371 ARG 2 C 1
ATOM 1630 O O . ARG A 1 371 ? 310.611 205.683 216.533 1.00 33.26 371 ARG 2 O 1
ATOM 1638 N N . ALA A 1 372 ? 311.453 207.436 217.653 1.00 30.08 372 ALA 2 N 1
ATOM 1639 C CA . ALA A 1 372 ? 310.250 208.250 217.542 1.00 30.08 372 ALA 2 CA 1
ATOM 1640 C C . ALA A 1 372 ? 310.420 209.277 216.433 1.00 30.08 372 ALA 2 C 1
ATOM 1641 O O . ALA A 1 372 ? 311.427 209.991 216.389 1.00 30.08 372 ALA 2 O 1
ATOM 1643 N N . HIS A 1 373 ? 309.426 209.361 215.554 1.00 28.56 373 HIS 2 N 1
ATOM 1644 C CA . HIS A 1 373 ? 309.500 210.271 214.426 1.00 28.56 373 HIS 2 CA 1
ATOM 1645 C C . HIS A 1 373 ? 309.636 211.710 214.924 1.00 28.56 373 HIS 2 C 1
ATOM 1646 O O . HIS A 1 373 ? 309.084 212.066 215.969 1.00 28.56 373 HIS 2 O 1
ATOM 1653 N N . PRO A 1 374 ? 310.369 212.563 214.200 1.00 29.25 374 PRO 2 N 1
ATOM 1654 C CA . PRO A 1 374 ? 310.508 213.956 214.653 1.00 29.25 374 PRO 2 CA 1
ATOM 1655 C C . PRO A 1 374 ? 309.182 214.670 214.833 1.00 29.25 374 PRO 2 C 1
ATOM 1656 O O . PRO A 1 374 ? 309.100 215.610 215.633 1.00 29.25 374 PRO 2 O 1
ATOM 1660 N N . VAL A 1 375 ? 308.138 214.262 214.109 1.00 27.37 375 VAL 2 N 1
ATOM 1661 C CA . VAL A 1 375 ? 306.832 214.888 214.285 1.00 27.37 375 VAL 2 CA 1
ATOM 1662 C C . VAL A 1 375 ? 306.296 214.624 215.685 1.00 27.37 375 VAL 2 C 1
ATOM 1663 O O . VAL A 1 375 ? 305.622 215.477 216.273 1.00 27.37 375 VAL 2 O 1
ATOM 1667 N N . MET A 1 376 ? 306.576 213.444 216.239 1.00 28.15 376 MET 2 N 1
ATOM 1668 C CA . MET A 1 376 ? 306.115 213.110 217.580 1.00 28.15 376 MET 2 CA 1
ATOM 1669 C C . MET A 1 376 ? 306.918 213.800 218.673 1.00 28.15 376 MET 2 C 1
ATOM 1670 O O . MET A 1 376 ? 306.438 213.894 219.807 1.00 28.15 376 MET 2 O 1
ATOM 1675 N N . LEU A 1 377 ? 308.125 214.277 218.366 1.00 29.29 377 LEU 2 N 1
ATOM 1676 C CA . LEU A 1 377 ? 308.987 214.825 219.408 1.00 29.29 377 LEU 2 CA 1
ATOM 1677 C C . LEU A 1 377 ? 308.395 216.090 220.017 1.00 29.29 377 LEU 2 C 1
ATOM 1678 O O . LEU A 1 377 ? 308.482 216.301 221.232 1.00 29.29 377 LEU 2 O 1
ATOM 1683 N N . LYS A 1 378 ? 307.792 216.948 219.192 1.00 29.44 378 LYS 2 N 1
ATOM 1684 C CA . LYS A 1 378 ? 307.303 218.227 219.696 1.00 29.44 378 LYS 2 CA 1
ATOM 1685 C C . LYS A 1 378 ? 306.234 218.033 220.765 1.00 29.44 378 LYS 2 C 1
ATOM 1686 O O . LYS A 1 378 ? 306.241 218.723 221.791 1.00 29.44 378 LYS 2 O 1
ATOM 1692 N N . GLN A 1 379 ? 305.309 217.103 220.548 1.00 29.57 379 GLN 2 N 1
ATOM 1693 C CA . GLN A 1 379 ? 304.267 216.849 221.534 1.00 29.57 379 GLN 2 CA 1
ATOM 1694 C C . GLN A 1 379 ? 304.847 216.130 222.746 1.00 29.57 379 GLN 2 C 1
ATOM 1695 O O . GLN A 1 379 ? 305.735 215.282 222.619 1.00 29.57 379 GLN 2 O 1
ATOM 1701 N N . THR A 1 380 ? 304.339 216.473 223.927 1.00 30.92 380 THR 2 N 1
ATOM 1702 C CA . THR A 1 380 ? 304.804 215.890 225.181 1.00 30.92 380 THR 2 CA 1
ATOM 1703 C C . THR A 1 380 ? 303.619 215.291 225.930 1.00 30.92 380 THR 2 C 1
ATOM 1704 O O . THR A 1 380 ? 302.642 216.010 226.201 1.00 30.92 380 THR 2 O 1
ATOM 1708 N N . PRO A 1 381 ? 303.632 213.992 226.276 1.00 28.56 381 PRO 2 N 1
ATOM 1709 C CA . PRO A 1 381 ? 304.688 213.023 225.960 1.00 28.56 381 PRO 2 CA 1
ATOM 1710 C C . PRO A 1 381 ? 304.702 212.674 224.479 1.00 28.56 381 PRO 2 C 1
ATOM 1711 O O . PRO A 1 381 ? 303.650 212.690 223.842 1.00 28.56 381 PRO 2 O 1
ATOM 1715 N N . VAL A 1 382 ? 305.880 212.365 223.936 1.00 29.16 382 VAL 2 N 1
ATOM 1716 C CA . VAL A 1 382 ? 305.980 212.090 222.506 1.00 29.16 382 VAL 2 CA 1
ATOM 1717 C C . VAL A 1 382 ? 305.132 210.876 222.144 1.00 29.16 382 VAL 2 C 1
ATOM 1718 O O . VAL A 1 382 ? 304.389 210.888 221.155 1.00 29.16 382 VAL 2 O 1
ATOM 1722 N N . LEU A 1 383 ? 305.222 209.819 222.940 1.00 28.21 383 LEU 2 N 1
ATOM 1723 C CA . LEU A 1 383 ? 304.309 208.691 222.790 1.00 28.21 383 LEU 2 CA 1
ATOM 1724 C C . LEU A 1 383 ? 303.006 208.987 223.524 1.00 28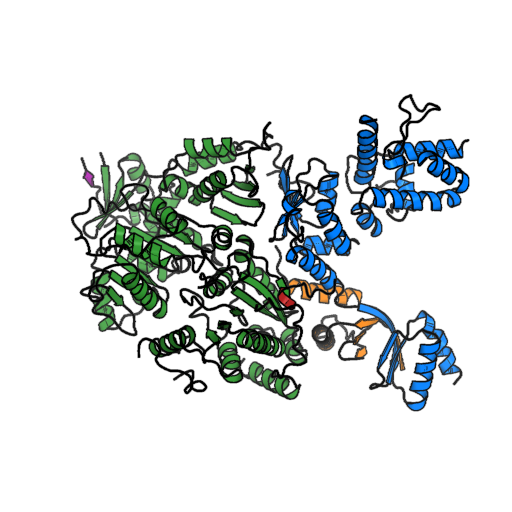.21 383 LEU 2 C 1
ATOM 1725 O O . LEU A 1 383 ? 303.040 209.350 224.704 1.00 28.21 383 LEU 2 O 1
ATOM 1730 N N . PRO A 1 384 ? 301.852 208.849 222.877 1.00 25.88 384 PRO 2 N 1
ATOM 1731 C CA . PRO A 1 384 ? 300.589 209.131 223.561 1.00 25.88 384 PRO 2 CA 1
ATOM 1732 C C . PRO A 1 384 ? 300.444 208.269 224.801 1.00 25.88 384 PRO 2 C 1
ATOM 1733 O O . PRO A 1 384 ? 300.779 207.075 224.776 1.00 25.88 384 PRO 2 O 1
ATOM 1737 N N . PRO A 1 385 ? 299.951 208.831 225.907 1.00 25.94 385 PRO 2 N 1
ATOM 1738 C CA . PRO A 1 385 ? 299.883 208.042 227.147 1.00 25.94 385 PRO 2 CA 1
ATOM 1739 C C . PRO A 1 385 ? 299.043 206.786 227.022 1.00 25.94 385 PRO 2 C 1
ATOM 1740 O O . PRO A 1 385 ? 299.380 205.765 227.634 1.00 25.94 385 PRO 2 O 1
ATOM 1744 N N . THR A 1 386 ? 297.957 206.824 226.249 1.00 25.34 386 THR 2 N 1
ATOM 1745 C CA . THR A 1 386 ? 297.086 205.658 226.150 1.00 25.34 386 THR 2 CA 1
ATOM 1746 C C . THR A 1 386 ? 297.817 204.473 225.533 1.00 25.34 386 THR 2 C 1
ATOM 1747 O O . THR A 1 386 ? 297.671 203.336 225.994 1.00 25.34 386 THR 2 O 1
ATOM 1751 N N . ILE A 1 387 ? 298.605 204.716 224.485 1.00 25.98 387 ILE 2 N 1
ATOM 1752 C CA . ILE A 1 387 ? 299.335 203.628 223.840 1.00 25.98 387 ILE 2 CA 1
ATOM 1753 C C . ILE A 1 387 ? 300.359 203.038 224.800 1.00 25.98 387 ILE 2 C 1
ATOM 1754 O O . ILE A 1 387 ? 300.471 201.815 224.944 1.00 25.98 387 ILE 2 O 1
ATOM 1759 N N . THR A 1 388 ? 301.124 203.900 225.472 1.00 28.05 388 THR 2 N 1
ATOM 1760 C CA . THR A 1 388 ? 302.107 203.413 226.433 1.00 28.05 388 THR 2 CA 1
ATOM 1761 C C . THR A 1 388 ? 301.429 202.687 227.586 1.00 28.05 388 THR 2 C 1
ATOM 1762 O O . THR A 1 388 ? 301.893 201.628 228.023 1.00 28.05 388 THR 2 O 1
ATOM 1766 N N . ASP A 1 389 ? 300.328 203.244 228.095 1.00 28.39 389 ASP 2 N 1
ATOM 1767 C CA . ASP A 1 389 ? 299.617 202.597 229.192 1.00 28.39 389 ASP 2 CA 1
ATOM 1768 C C . ASP A 1 389 ? 299.029 201.262 228.758 1.00 28.39 389 ASP 2 C 1
ATOM 1769 O O . ASP A 1 389 ? 299.218 200.244 229.432 1.00 28.39 389 ASP 2 O 1
ATOM 1774 N N . GLN A 1 390 ? 298.326 201.242 227.624 1.00 28.29 390 GLN 2 N 1
ATOM 1775 C CA . GLN A 1 390 ? 297.679 200.011 227.183 1.00 28.29 390 GLN 2 CA 1
ATOM 1776 C C . GLN A 1 390 ? 298.694 198.891 226.994 1.00 28.29 390 GLN 2 C 1
ATOM 1777 O O . GLN A 1 390 ? 298.393 197.723 227.266 1.00 28.29 390 GLN 2 O 1
ATOM 1783 N N . ILE A 1 391 ? 299.898 199.223 226.528 1.00 29.35 391 ILE 2 N 1
ATOM 1784 C CA . ILE A 1 391 ? 300.945 198.213 226.413 1.00 29.35 391 ILE 2 CA 1
ATOM 1785 C C . ILE A 1 391 ? 301.280 197.646 227.784 1.00 29.35 391 ILE 2 C 1
ATOM 1786 O O . ILE A 1 391 ? 301.425 196.430 227.953 1.00 29.35 391 ILE 2 O 1
ATOM 1791 N N . ARG A 1 392 ? 301.408 198.517 228.786 1.00 32.25 392 ARG 2 N 1
ATOM 1792 C CA . ARG A 1 392 ? 301.702 198.052 230.137 1.00 32.25 392 ARG 2 CA 1
ATOM 1793 C C . ARG A 1 392 ? 300.578 197.176 230.675 1.00 32.25 392 ARG 2 C 1
ATOM 1794 O O . ARG A 1 392 ? 300.833 196.129 231.280 1.00 32.25 392 ARG 2 O 1
ATOM 1802 N N . LEU A 1 393 ? 299.325 197.582 230.457 1.00 30.68 393 LEU 2 N 1
ATOM 1803 C CA . LEU A 1 393 ? 298.200 196.781 230.928 1.00 30.68 393 LEU 2 CA 1
ATOM 1804 C C . LEU A 1 393 ? 298.195 195.404 230.279 1.00 30.68 393 LEU 2 C 1
ATOM 1805 O O . LEU A 1 393 ? 297.901 194.400 230.937 1.00 30.68 393 LEU 2 O 1
ATOM 1810 N N . TRP A 1 394 ? 298.512 195.335 228.985 1.00 30.93 394 TRP 2 N 1
ATOM 1811 C CA . TRP A 1 394 ? 298.610 194.038 228.328 1.00 30.93 394 TRP 2 CA 1
ATOM 1812 C C . TRP A 1 394 ? 299.688 193.181 228.977 1.00 30.93 394 TRP 2 C 1
ATOM 1813 O O . TRP A 1 394 ? 299.508 191.970 229.153 1.00 30.93 394 TRP 2 O 1
ATOM 1824 N N . GLU A 1 395 ? 300.822 193.788 229.331 1.00 35.01 395 GLU 2 N 1
ATOM 1825 C CA . GLU A 1 395 ? 301.855 193.060 230.060 1.00 35.01 395 GLU 2 CA 1
ATOM 1826 C C . GLU A 1 395 ? 301.350 192.623 231.430 1.00 35.01 395 GLU 2 C 1
ATOM 1827 O O . GLU A 1 395 ? 301.554 191.477 231.845 1.00 35.01 395 GLU 2 O 1
ATOM 1833 N N . LEU A 1 396 ? 300.683 193.530 232.148 1.00 34.33 396 LEU 2 N 1
ATOM 1834 C CA . LEU A 1 396 ? 300.192 193.201 233.482 1.00 34.33 396 LEU 2 CA 1
ATOM 1835 C C . LEU A 1 396 ? 299.092 192.150 233.432 1.00 34.33 396 LEU 2 C 1
ATOM 1836 O O . LEU A 1 396 ? 298.867 191.444 234.421 1.00 34.33 396 LEU 2 O 1
ATOM 1841 N N . GLU A 1 397 ? 298.399 192.033 232.300 1.00 37.07 397 GLU 2 N 1
ATOM 1842 C CA . GLU A 1 397 ? 297.332 191.045 232.184 1.00 37.07 397 GLU 2 CA 1
ATOM 1843 C C . GLU A 1 397 ? 297.874 189.629 232.321 1.00 37.07 397 GLU 2 C 1
ATOM 1844 O O . GLU A 1 397 ? 297.249 188.776 232.962 1.00 37.07 397 GLU 2 O 1
ATOM 1850 N N . ARG A 1 398 ? 299.035 189.360 231.724 1.00 40.94 398 ARG 2 N 1
ATOM 1851 C CA . ARG A 1 398 ? 299.575 188.005 231.739 1.00 40.94 398 ARG 2 CA 1
ATOM 1852 C C . ARG A 1 398 ? 299.925 187.558 233.153 1.00 40.94 398 ARG 2 C 1
ATOM 1853 O O . ARG A 1 398 ? 299.736 186.388 233.506 1.00 40.94 398 ARG 2 O 1
ATOM 1861 N N . ASP A 1 399 ? 300.437 188.472 233.980 1.00 43.24 399 ASP 2 N 1
ATOM 1862 C CA . ASP A 1 399 ? 300.870 188.148 235.334 1.00 43.24 399 ASP 2 CA 1
ATOM 1863 C C . ASP A 1 399 ? 299.807 188.474 236.378 1.00 43.24 399 ASP 2 C 1
ATOM 1864 O O . ASP A 1 399 ? 300.140 188.872 237.500 1.00 43.24 399 ASP 2 O 1
ATOM 1869 N N . ARG A 1 400 ? 298.528 188.315 236.032 1.00 44.11 400 ARG 2 N 1
ATOM 1870 C CA . ARG A 1 400 ? 297.469 188.568 237.003 1.00 44.11 400 ARG 2 CA 1
ATOM 1871 C C . ARG A 1 400 ? 297.563 187.618 238.189 1.00 44.11 400 ARG 2 C 1
ATOM 1872 O O . ARG A 1 400 ? 297.263 188.009 239.322 1.00 44.11 400 ARG 2 O 1
ATOM 1880 N N . LEU A 1 401 ? 297.971 186.374 237.951 1.00 52.43 401 LEU 2 N 1
ATOM 1881 C CA . LEU A 1 401 ? 298.150 185.385 239.004 1.00 52.43 401 LEU 2 CA 1
ATOM 1882 C C . LEU A 1 401 ? 299.636 185.214 239.284 1.00 52.43 401 LEU 2 C 1
ATOM 1883 O O . LEU A 1 401 ? 300.420 184.952 238.366 1.00 52.43 401 LEU 2 O 1
ATOM 1888 N N . ARG A 1 402 ? 300.019 185.360 240.550 1.00 57.38 402 ARG 2 N 1
ATOM 1889 C CA . ARG A 1 402 ? 301.417 185.263 240.968 1.00 57.38 402 ARG 2 CA 1
ATOM 1890 C C . ARG A 1 402 ? 301.631 183.887 241.588 1.00 57.38 402 ARG 2 C 1
ATOM 1891 O O . ARG A 1 402 ? 301.501 183.701 242.798 1.00 57.38 402 ARG 2 O 1
ATOM 1899 N N . PHE A 1 403 ? 301.962 182.913 240.745 1.00 58.57 403 PHE 2 N 1
ATOM 1900 C CA . PHE A 1 403 ? 302.244 181.570 241.229 1.00 58.57 403 PHE 2 CA 1
ATOM 1901 C C . PHE A 1 403 ? 303.571 181.543 241.975 1.00 58.57 403 PHE 2 C 1
ATOM 1902 O O . PHE A 1 403 ? 304.568 182.115 241.525 1.00 58.57 403 PHE 2 O 1
ATOM 1910 N N . THR A 1 404 ? 303.582 180.872 243.124 1.00 64.93 404 THR 2 N 1
ATOM 1911 C CA . THR A 1 404 ? 304.799 180.727 243.917 1.00 64.93 404 THR 2 CA 1
ATOM 1912 C C . THR A 1 404 ? 304.759 179.381 244.621 1.00 64.93 404 THR 2 C 1
ATOM 1913 O O . THR A 1 404 ? 303.877 179.142 245.451 1.00 64.93 404 THR 2 O 1
ATOM 1917 N N . GLU A 1 405 ? 305.709 178.509 244.290 1.00 70.51 405 GLU 2 N 1
ATOM 1918 C CA . GLU A 1 405 ? 305.774 177.202 244.928 1.00 70.51 405 GLU 2 CA 1
ATOM 1919 C C . GLU A 1 405 ? 306.045 177.353 246.419 1.00 70.51 405 GLU 2 C 1
ATOM 1920 O O . GLU A 1 405 ? 306.828 178.208 246.842 1.00 70.51 405 GLU 2 O 1
ATOM 1926 N N . GLY A 1 406 ? 305.393 176.515 247.216 1.00 74.28 406 GLY 2 N 1
ATOM 1927 C CA . GLY A 1 406 ? 305.562 176.572 248.656 1.00 74.28 406 GLY 2 CA 1
ATOM 1928 C C . GLY A 1 406 ? 304.915 175.377 249.315 1.00 74.28 406 GLY 2 C 1
ATOM 1929 O O . GLY A 1 406 ? 304.271 174.550 248.664 1.00 74.28 406 GLY 2 O 1
ATOM 1930 N N . VAL A 1 407 ? 305.105 175.296 250.630 1.00 78.38 407 VAL 2 N 1
ATOM 1931 C CA . VAL A 1 407 ? 304.534 174.241 251.457 1.00 78.38 407 VAL 2 CA 1
ATOM 1932 C C . VAL A 1 407 ? 303.663 174.896 252.518 1.00 78.38 407 VAL 2 C 1
ATOM 1933 O O . VAL A 1 407 ? 304.120 175.794 253.234 1.00 78.38 407 VAL 2 O 1
ATOM 1937 N N . LEU A 1 408 ? 302.418 174.445 252.619 1.00 76.12 408 LEU 2 N 1
ATOM 1938 C CA . LEU A 1 408 ? 301.443 175.031 253.525 1.00 76.12 408 LEU 2 CA 1
ATOM 1939 C C . LEU A 1 408 ? 301.351 174.218 254.810 1.00 76.12 408 LEU 2 C 1
ATOM 1940 O O . LEU A 1 408 ? 301.398 172.985 254.792 1.00 76.12 408 LEU 2 O 1
ATOM 1945 N N . TYR A 1 409 ? 301.220 174.926 255.928 1.00 82.27 409 TYR 2 N 1
ATOM 1946 C CA . TYR A 1 409 ? 301.062 174.318 257.242 1.00 82.27 409 TYR 2 CA 1
ATOM 1947 C C . TYR A 1 409 ? 299.738 174.768 257.839 1.00 82.27 409 TYR 2 C 1
ATOM 1948 O O . TYR A 1 409 ? 299.470 175.971 257.928 1.00 82.27 409 TYR 2 O 1
ATOM 1957 N N . ASN A 1 410 ? 298.917 173.805 258.249 1.00 81.03 410 ASN 2 N 1
ATOM 1958 C CA . ASN A 1 410 ? 297.604 174.085 258.812 1.00 81.03 410 ASN 2 CA 1
ATOM 1959 C C . ASN A 1 410 ? 297.424 173.219 260.053 1.00 81.03 410 ASN 2 C 1
ATOM 1960 O O . ASN A 1 410 ? 298.360 172.558 260.515 1.00 81.03 410 ASN 2 O 1
ATOM 1965 N N . GLN A 1 411 ? 296.207 173.220 260.594 1.00 84.36 411 GLN 2 N 1
ATOM 1966 C CA . GLN A 1 411 ? 295.886 172.437 261.785 1.00 84.36 411 GLN 2 CA 1
ATOM 1967 C C . GLN A 1 411 ? 296.839 172.774 262.928 1.00 84.36 411 GLN 2 C 1
ATOM 1968 O O . GLN A 1 411 ? 297.323 171.896 263.645 1.00 84.36 411 GLN 2 O 1
ATOM 1974 N N . PHE A 1 412 ? 297.113 174.068 263.098 1.00 86.58 412 PHE 2 N 1
ATOM 1975 C CA . PHE A 1 412 ? 298.025 174.540 264.140 1.00 86.58 412 PHE 2 CA 1
ATOM 1976 C C . PHE A 1 412 ? 297.302 174.468 265.482 1.00 86.58 412 PHE 2 C 1
ATOM 1977 O O . PHE A 1 412 ? 296.761 175.450 265.995 1.00 86.58 412 PHE 2 O 1
ATOM 1985 N N . LEU A 1 413 ? 297.298 173.264 266.059 1.00 88.02 413 LEU 2 N 1
ATOM 1986 C CA . LEU A 1 413 ? 296.679 173.079 267.367 1.00 88.02 413 LEU 2 CA 1
ATOM 1987 C C . LEU A 1 413 ? 297.388 173.909 268.428 1.00 88.02 413 LEU 2 C 1
ATOM 1988 O O . LEU A 1 413 ? 296.741 174.518 269.288 1.00 88.02 413 LEU 2 O 1
ATOM 1993 N N . SER A 1 414 ? 298.720 173.949 268.382 1.00 88.06 414 SER 2 N 1
ATOM 1994 C CA . SER A 1 414 ? 299.511 174.744 269.320 1.00 88.06 414 SER 2 CA 1
ATOM 1995 C C . SER A 1 414 ? 299.500 176.193 268.842 1.00 88.06 414 SER 2 C 1
ATOM 1996 O O . SER A 1 414 ? 300.403 176.668 268.149 1.00 88.06 414 SER 2 O 1
ATOM 1999 N N . GLN A 1 415 ? 298.441 176.908 269.228 1.00 86.50 415 GLN 2 N 1
ATOM 2000 C CA . GLN A 1 415 ? 298.305 178.301 268.818 1.00 86.50 415 GLN 2 CA 1
ATOM 2001 C C . GLN A 1 415 ? 299.449 179.145 269.362 1.00 86.50 415 GLN 2 C 1
ATOM 2002 O O . GLN A 1 415 ? 299.993 180.000 268.652 1.00 86.50 415 GLN 2 O 1
ATOM 2008 N N . VAL A 1 416 ? 299.829 178.921 270.621 1.00 88.68 416 VAL 2 N 1
ATOM 2009 C CA . VAL A 1 416 ? 300.941 179.666 271.203 1.00 88.68 416 VAL 2 CA 1
ATOM 2010 C C . VAL A 1 416 ? 302.232 179.361 270.455 1.00 88.68 416 VAL 2 C 1
ATOM 2011 O O . VAL A 1 416 ? 303.006 180.268 270.125 1.00 88.68 416 VAL 2 O 1
ATOM 2015 N N . ASP A 1 417 ? 302.484 178.082 270.170 1.00 88.79 417 ASP 2 N 1
ATOM 2016 C CA . ASP A 1 417 ? 303.703 177.704 269.467 1.00 88.79 417 ASP 2 CA 1
ATOM 2017 C C . ASP A 1 417 ? 303.674 178.106 268.000 1.00 88.79 417 ASP 2 C 1
ATOM 2018 O O . ASP A 1 417 ? 304.735 178.184 267.371 1.00 88.79 417 ASP 2 O 1
ATOM 2023 N N . PHE A 1 418 ? 302.490 178.364 267.441 1.00 86.17 418 PHE 2 N 1
ATOM 2024 C CA . PHE A 1 418 ? 302.417 178.796 266.050 1.00 86.17 418 PHE 2 CA 1
ATOM 2025 C C . PHE A 1 418 ? 303.172 180.103 265.847 1.00 86.17 418 PHE 2 C 1
ATOM 2026 O O . PHE A 1 418 ? 303.907 180.260 264.865 1.00 86.17 418 PHE 2 O 1
ATOM 2034 N N . GLU A 1 419 ? 303.006 181.052 266.770 1.00 87.06 419 GLU 2 N 1
ATOM 2035 C CA . GLU A 1 419 ? 303.756 182.300 266.685 1.00 87.06 419 GLU 2 CA 1
ATOM 2036 C C . GLU A 1 419 ? 305.252 182.046 266.813 1.00 87.06 419 GLU 2 C 1
ATOM 2037 O O . GLU A 1 419 ? 306.057 182.657 266.101 1.00 87.06 419 GLU 2 O 1
ATOM 2043 N N . LEU A 1 420 ? 305.643 181.144 267.716 1.00 88.12 420 LEU 2 N 1
ATOM 2044 C CA . LEU A 1 420 ? 307.056 180.806 267.854 1.00 88.12 420 LEU 2 CA 1
ATOM 2045 C C . LEU A 1 420 ? 307.607 180.235 266.555 1.00 88.12 420 LEU 2 C 1
ATOM 2046 O O . LEU A 1 420 ? 308.702 180.608 266.117 1.00 88.12 420 LEU 2 O 1
ATOM 2051 N N . LEU A 1 421 ? 306.861 179.328 265.922 1.00 87.69 421 LEU 2 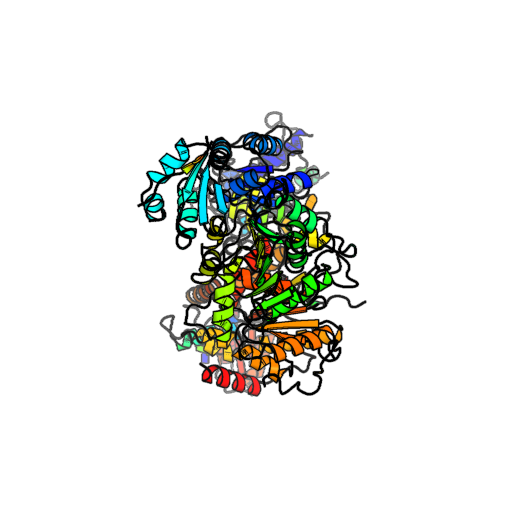N 1
ATOM 2052 C CA . LEU A 1 421 ? 307.269 178.826 264.615 1.00 87.69 421 LEU 2 CA 1
ATOM 2053 C C . LEU A 1 421 ? 307.282 179.947 263.585 1.00 87.69 421 LEU 2 C 1
ATOM 2054 O O . LEU A 1 421 ? 308.180 180.014 262.738 1.00 87.69 421 LEU 2 O 1
ATOM 2059 N N . LEU A 1 422 ? 306.292 180.839 263.645 1.00 86.48 422 LEU 2 N 1
ATOM 2060 C CA . LEU A 1 422 ? 306.264 181.980 262.737 1.00 86.48 422 LEU 2 CA 1
ATOM 2061 C C . LEU A 1 422 ? 307.518 182.830 262.898 1.00 86.48 422 LEU 2 C 1
ATOM 2062 O O . LEU A 1 422 ? 308.150 183.222 261.911 1.00 86.48 422 LEU 2 O 1
ATOM 2067 N N . ALA A 1 423 ? 307.898 183.118 264.145 1.00 88.51 423 ALA 2 N 1
ATOM 2068 C CA . ALA A 1 423 ? 309.115 183.886 264.384 1.00 88.51 423 ALA 2 CA 1
ATOM 2069 C C . ALA A 1 423 ? 310.340 183.136 263.881 1.00 88.51 423 ALA 2 C 1
ATOM 2070 O O . ALA A 1 423 ? 311.243 183.733 263.284 1.00 88.51 423 ALA 2 O 1
ATOM 2072 N N . HIS A 1 424 ? 310.390 181.822 264.112 1.00 89.49 424 HIS 2 N 1
ATOM 2073 C CA . HIS A 1 424 ? 311.510 181.030 263.618 1.00 89.49 424 HIS 2 CA 1
ATOM 2074 C C . HIS A 1 424 ? 311.576 181.070 262.097 1.00 89.49 424 HIS 2 C 1
ATOM 2075 O O . HIS A 1 424 ? 312.660 181.208 261.518 1.00 89.49 424 HIS 2 O 1
ATOM 2082 N N . ALA A 1 425 ? 310.425 180.949 261.432 1.00 86.94 425 ALA 2 N 1
ATOM 2083 C CA . ALA A 1 425 ? 310.405 181.031 259.976 1.00 86.94 425 ALA 2 CA 1
ATOM 2084 C C . ALA A 1 425 ? 310.864 182.402 259.498 1.00 86.94 425 ALA 2 C 1
ATOM 2085 O O . ALA A 1 425 ? 311.633 182.507 258.535 1.00 86.94 425 ALA 2 O 1
ATOM 2087 N N . ARG A 1 426 ? 310.403 183.466 260.159 1.00 88.16 426 ARG 2 N 1
ATOM 2088 C CA . ARG A 1 426 ? 310.823 184.809 259.776 1.00 88.16 426 ARG 2 CA 1
ATOM 2089 C C . ARG A 1 426 ? 312.324 184.988 259.961 1.00 88.16 426 ARG 2 C 1
ATOM 2090 O O . ARG A 1 426 ? 312.997 185.579 259.108 1.00 88.16 426 ARG 2 O 1
ATOM 2098 N N . GLU A 1 427 ? 312.868 184.484 261.071 1.00 90.24 427 GLU 2 N 1
ATOM 2099 C CA . GLU A 1 427 ? 314.301 184.608 261.309 1.00 90.24 427 GLU 2 CA 1
ATOM 2100 C C . GLU A 1 427 ? 315.101 183.905 260.220 1.00 90.24 427 GLU 2 C 1
ATOM 2101 O O . GLU A 1 427 ? 316.100 184.441 259.728 1.00 90.24 427 GLU 2 O 1
ATOM 2107 N N . LEU A 1 428 ? 314.675 182.703 259.829 1.00 89.63 428 LEU 2 N 1
ATOM 2108 C CA . LEU A 1 428 ? 315.369 181.975 258.775 1.00 89.63 428 LEU 2 CA 1
ATOM 2109 C C . LEU A 1 428 ? 315.149 182.595 257.402 1.00 89.63 428 LEU 2 C 1
ATOM 2110 O O . LEU A 1 428 ? 315.900 182.287 256.470 1.00 89.63 428 LEU 2 O 1
ATOM 2115 N N . GLY A 1 429 ? 314.145 183.457 257.254 1.00 88.83 429 GLY 2 N 1
ATOM 2116 C CA . GLY A 1 429 ? 313.848 184.057 255.971 1.00 88.83 429 GLY 2 CA 1
ATOM 2117 C C . GLY A 1 429 ? 313.122 183.154 255.001 1.00 88.83 429 GLY 2 C 1
ATOM 2118 O O . GLY A 1 429 ? 313.069 183.471 253.807 1.00 88.83 429 GLY 2 O 1
ATOM 2119 N N . VAL A 1 430 ? 312.562 182.043 255.471 1.00 85.92 430 VAL 2 N 1
ATOM 2120 C CA . VAL A 1 430 ? 311.878 181.111 254.584 1.00 85.92 430 VAL 2 CA 1
ATOM 2121 C C . VAL A 1 430 ? 310.416 181.495 254.373 1.00 85.92 430 VAL 2 C 1
ATOM 2122 O O . VAL A 1 430 ? 309.826 181.137 253.349 1.00 85.92 430 VAL 2 O 1
ATOM 2126 N N . LEU A 1 431 ? 309.818 182.218 255.317 1.00 82.51 431 LEU 2 N 1
ATOM 2127 C CA . LEU A 1 431 ? 308.405 182.557 255.216 1.00 82.51 431 LEU 2 CA 1
ATOM 2128 C C . LEU A 1 431 ? 308.138 183.380 253.963 1.00 82.51 431 LEU 2 C 1
ATOM 2129 O O . LEU A 1 431 ? 308.858 184.338 253.667 1.00 82.51 431 LEU 2 O 1
ATOM 2134 N N . VAL A 1 432 ? 307.095 183.000 253.227 1.00 77.98 432 VAL 2 N 1
ATOM 2135 C CA . VAL A 1 432 ? 306.657 183.720 252.033 1.00 77.98 432 VAL 2 CA 1
ATOM 2136 C C . VAL A 1 432 ? 305.355 184.469 252.298 1.00 77.98 432 VAL 2 C 1
ATOM 2137 O O . VAL A 1 432 ? 305.266 185.677 252.071 1.00 77.98 432 VAL 2 O 1
ATOM 2141 N N . PHE A 1 433 ? 304.331 183.766 252.776 1.00 73.80 433 PHE 2 N 1
ATOM 2142 C CA . PHE A 1 433 ? 303.065 184.379 253.150 1.00 73.80 433 PHE 2 CA 1
ATOM 2143 C C . PHE A 1 433 ? 302.597 183.775 254.464 1.00 73.80 433 PHE 2 C 1
ATOM 2144 O O . PHE A 1 433 ? 302.939 182.638 254.798 1.00 73.80 433 PHE 2 O 1
ATOM 2152 N N . GLU A 1 434 ? 301.813 184.549 255.211 1.00 80.80 434 GLU 2 N 1
ATOM 2153 C CA . GLU A 1 434 ? 301.293 184.096 256.492 1.00 80.80 434 GLU 2 CA 1
ATOM 2154 C C . GLU A 1 434 ? 299.933 184.731 256.735 1.00 80.80 434 GLU 2 C 1
ATOM 2155 O O . GLU A 1 434 ? 299.644 185.825 256.243 1.00 80.80 434 GLU 2 O 1
ATOM 2161 N N . ASN A 1 435 ? 299.099 184.027 257.499 1.00 78.98 435 ASN 2 N 1
ATOM 2162 C CA . ASN A 1 435 ? 297.786 184.520 257.905 1.00 78.98 435 ASN 2 CA 1
ATOM 2163 C C . ASN A 1 435 ? 297.605 184.212 259.385 1.00 78.98 435 ASN 2 C 1
ATOM 2164 O O . ASN A 1 435 ? 297.282 183.077 259.752 1.00 78.98 435 ASN 2 O 1
ATOM 2169 N N . SER A 1 436 ? 297.813 185.222 260.232 1.00 81.45 436 SER 2 N 1
ATOM 2170 C CA . SER A 1 436 ? 297.693 185.015 261.671 1.00 81.45 436 SER 2 CA 1
ATOM 2171 C C . SER A 1 436 ? 296.261 184.696 262.079 1.00 81.45 436 SER 2 C 1
ATOM 2172 O O . SER A 1 436 ? 296.044 183.899 262.999 1.00 81.45 436 SER 2 O 1
ATOM 2175 N N . ALA A 1 437 ? 295.275 185.301 261.413 1.00 80.33 437 ALA 2 N 1
ATOM 2176 C CA . ALA A 1 437 ? 293.884 185.061 261.782 1.00 80.33 437 ALA 2 CA 1
ATOM 2177 C C . ALA A 1 437 ? 293.521 183.590 261.630 1.00 80.33 437 ALA 2 C 1
ATOM 2178 O O . ALA A 1 437 ? 292.859 183.012 262.501 1.00 80.33 437 ALA 2 O 1
ATOM 2180 N N . LYS A 1 438 ? 293.945 182.966 260.533 1.00 78.99 438 LYS 2 N 1
ATOM 2181 C CA . LYS A 1 438 ? 293.695 181.549 260.308 1.00 78.99 438 LYS 2 CA 1
ATOM 2182 C C . LYS A 1 438 ? 294.802 180.658 260.855 1.00 78.99 438 LYS 2 C 1
ATOM 2183 O O . LYS A 1 438 ? 294.670 179.430 260.799 1.00 78.99 438 LYS 2 O 1
ATOM 2189 N N . ARG A 1 439 ? 295.880 181.239 261.380 1.00 83.71 439 ARG 2 N 1
ATOM 2190 C CA . ARG A 1 439 ? 296.991 180.478 261.949 1.00 83.71 439 ARG 2 CA 1
ATOM 2191 C C . ARG A 1 439 ? 297.564 179.501 260.921 1.00 83.71 439 ARG 2 C 1
ATOM 2192 O O . ARG A 1 439 ? 297.537 178.281 261.093 1.00 83.71 439 ARG 2 O 1
ATOM 2200 N N . LEU A 1 440 ? 298.084 180.067 259.834 1.00 79.07 440 LEU 2 N 1
ATOM 2201 C CA . LEU A 1 440 ? 298.698 179.273 258.781 1.00 79.07 440 LEU 2 CA 1
ATOM 2202 C C . LEU A 1 440 ? 299.773 180.104 258.097 1.00 79.07 440 LEU 2 C 1
ATOM 2203 O O . LEU A 1 440 ? 299.752 181.337 258.134 1.00 79.07 440 LEU 2 O 1
ATOM 2208 N N . MET A 1 441 ? 300.715 179.409 257.466 1.00 82.35 441 MET 2 N 1
ATOM 2209 C CA . MET A 1 441 ? 301.804 180.065 256.757 1.00 82.35 441 MET 2 CA 1
ATOM 2210 C C . MET A 1 441 ? 302.310 179.132 255.668 1.00 82.35 441 MET 2 C 1
ATOM 2211 O O . MET A 1 441 ? 302.088 177.920 255.718 1.00 82.35 441 MET 2 O 1
ATOM 2216 N N . VAL A 1 442 ? 302.994 179.715 254.686 1.00 76.72 442 VAL 2 N 1
ATOM 2217 C CA . VAL A 1 442 ? 303.548 178.981 253.555 1.00 76.72 442 VAL 2 CA 1
ATOM 2218 C C . VAL A 1 442 ? 305.037 179.283 253.474 1.00 76.72 442 VAL 2 C 1
ATOM 2219 O O . VAL A 1 442 ? 305.445 180.447 253.566 1.00 76.72 442 VAL 2 O 1
ATOM 2223 N N . VAL A 1 443 ? 305.843 178.238 253.305 1.00 81.10 443 VAL 2 N 1
ATOM 2224 C CA . VAL A 1 443 ? 307.294 178.356 253.248 1.00 81.10 443 VAL 2 CA 1
ATOM 2225 C C . VAL A 1 443 ? 307.791 177.673 251.983 1.00 81.10 443 VAL 2 C 1
ATOM 2226 O O . VAL A 1 443 ? 307.254 176.638 251.572 1.00 81.10 443 VAL 2 O 1
ATOM 2230 N N . THR A 1 444 ? 308.817 178.254 251.367 1.00 81.50 444 THR 2 N 1
ATOM 2231 C CA . THR A 1 444 ? 309.373 177.687 250.150 1.00 81.50 444 THR 2 CA 1
ATOM 2232 C C . THR A 1 444 ? 309.925 176.289 250.430 1.00 81.50 444 THR 2 C 1
ATOM 2233 O O . THR A 1 444 ? 310.410 176.013 251.531 1.00 81.50 444 THR 2 O 1
ATOM 2237 N N . PRO A 1 445 ? 309.862 175.381 249.451 1.00 80.46 445 PRO 2 N 1
ATOM 2238 C CA . PRO A 1 445 ? 310.351 174.014 249.696 1.00 80.46 445 PRO 2 CA 1
ATOM 2239 C C . PRO A 1 445 ? 311.820 173.949 250.069 1.00 80.46 445 PRO 2 C 1
ATOM 2240 O O . PRO A 1 445 ? 312.239 172.969 250.696 1.00 80.46 445 PRO 2 O 1
ATOM 2244 N N . ALA A 1 446 ? 312.618 174.954 249.703 1.00 83.37 446 ALA 2 N 1
ATOM 2245 C CA . ALA A 1 446 ? 314.032 174.938 250.062 1.00 83.37 446 ALA 2 CA 1
ATOM 2246 C C . ALA A 1 446 ? 314.207 174.879 251.574 1.00 83.37 446 ALA 2 C 1
ATOM 2247 O O . ALA A 1 446 ? 315.020 174.102 252.088 1.00 83.37 446 ALA 2 O 1
ATOM 2249 N N . GLY A 1 447 ? 313.451 175.693 252.302 1.00 85.54 447 GLY 2 N 1
ATOM 2250 C CA . GLY A 1 447 ? 313.465 175.689 253.748 1.00 85.54 447 GLY 2 CA 1
ATOM 2251 C C . GLY A 1 447 ? 312.444 174.777 254.389 1.00 85.54 447 GLY 2 C 1
ATOM 2252 O O . GLY A 1 447 ? 312.312 174.783 255.617 1.00 85.54 447 GLY 2 O 1
ATOM 2253 N N . HIS A 1 448 ? 311.711 173.991 253.597 1.00 85.49 448 HIS 2 N 1
ATOM 2254 C CA . HIS A 1 448 ? 310.716 173.091 254.170 1.00 85.49 448 HIS 2 CA 1
ATOM 2255 C C . HIS A 1 448 ? 311.368 172.053 255.073 1.00 85.49 448 HIS 2 C 1
ATOM 2256 O O . HIS A 1 448 ? 310.839 171.728 256.143 1.00 85.49 448 HIS 2 O 1
ATOM 2263 N N . SER A 1 449 ? 312.514 171.512 254.655 1.00 87.85 449 SER 2 N 1
ATOM 2264 C CA . SER A 1 449 ? 313.206 170.529 255.480 1.00 87.85 449 SER 2 CA 1
ATOM 2265 C C . SER A 1 449 ? 313.648 171.136 256.805 1.00 87.85 449 SER 2 C 1
ATOM 2266 O O . SER A 1 449 ? 313.517 170.505 257.861 1.00 87.85 449 SER 2 O 1
ATOM 2269 N N . ASP A 1 450 ? 314.174 172.362 256.771 1.00 89.08 450 ASP 2 N 1
ATOM 2270 C CA . ASP A 1 450 ? 314.667 172.990 257.992 1.00 89.08 450 ASP 2 CA 1
ATOM 2271 C C . ASP A 1 450 ? 313.547 173.166 259.010 1.00 89.08 450 ASP 2 C 1
ATOM 2272 O O . ASP A 1 450 ? 313.717 172.865 260.197 1.00 89.08 450 ASP 2 O 1
ATOM 2277 N N . VAL A 1 451 ? 312.388 173.653 258.562 1.00 88.31 451 VAL 2 N 1
ATOM 2278 C CA . VAL A 1 451 ? 311.262 173.820 259.474 1.00 88.31 451 VAL 2 CA 1
ATOM 2279 C C . VAL A 1 451 ? 310.734 172.462 259.920 1.00 88.31 451 VAL 2 C 1
ATOM 2280 O O . VAL A 1 451 ? 310.331 172.287 261.076 1.00 88.31 451 VAL 2 O 1
ATOM 2284 N N . LYS A 1 452 ? 310.724 171.480 259.015 1.00 89.23 452 LYS 2 N 1
ATOM 2285 C CA . LYS A 1 452 ? 310.308 170.136 259.397 1.00 89.23 452 LYS 2 CA 1
ATOM 2286 C C . LYS A 1 452 ? 311.226 169.567 260.470 1.00 89.23 452 LYS 2 C 1
ATOM 2287 O O . LYS A 1 452 ? 310.761 168.951 261.436 1.00 89.23 452 LYS 2 O 1
ATOM 2293 N N . ARG A 1 453 ? 312.537 169.766 260.318 1.00 91.10 453 ARG 2 N 1
ATOM 2294 C CA . ARG A 1 453 ? 313.473 169.333 261.349 1.00 91.10 453 ARG 2 CA 1
ATOM 2295 C C . ARG A 1 453 ? 313.220 170.071 262.657 1.00 91.10 453 ARG 2 C 1
ATOM 2296 O O . ARG A 1 453 ? 313.266 169.471 263.737 1.00 91.10 453 ARG 2 O 1
ATOM 2304 N N . PHE A 1 454 ? 312.952 171.376 262.580 1.00 91.37 454 PHE 2 N 1
ATOM 2305 C CA . PHE A 1 454 ? 312.664 172.142 263.788 1.00 91.37 454 PHE 2 CA 1
ATOM 2306 C C . PHE A 1 454 ? 311.423 171.610 264.492 1.00 91.37 454 PHE 2 C 1
ATOM 2307 O O . PHE A 1 454 ? 311.417 171.447 265.718 1.00 91.37 454 PHE 2 O 1
ATOM 2315 N N . TRP A 1 455 ? 310.359 171.334 263.734 1.00 92.53 455 TRP 2 N 1
ATOM 2316 C CA . TRP A 1 455 ? 309.153 170.777 264.337 1.00 92.53 455 TRP 2 CA 1
ATOM 2317 C C . TRP A 1 455 ? 309.424 169.401 264.930 1.00 92.53 455 TRP 2 C 1
ATOM 2318 O O . TRP A 1 455 ? 308.943 169.081 266.023 1.00 92.53 455 TRP 2 O 1
ATOM 2329 N N . LYS A 1 456 ? 310.195 168.571 264.223 1.00 94.41 456 LYS 2 N 1
ATOM 2330 C CA . LYS A 1 456 ? 310.528 167.250 264.744 1.00 94.41 456 LYS 2 CA 1
ATOM 2331 C C . LYS A 1 456 ? 311.307 167.358 266.047 1.00 94.41 456 LYS 2 C 1
ATOM 2332 O O . LYS A 1 456 ? 311.116 166.550 266.964 1.00 94.41 456 LYS 2 O 1
ATOM 2338 N N . ARG A 1 457 ? 312.193 168.351 266.148 1.00 94.48 457 ARG 2 N 1
ATOM 2339 C CA . ARG A 1 457 ? 312.944 168.545 267.383 1.00 94.48 457 ARG 2 CA 1
ATOM 2340 C C . ARG A 1 457 ? 312.010 168.836 268.551 1.00 94.48 457 ARG 2 C 1
ATOM 2341 O O . ARG A 1 457 ? 312.212 168.328 269.659 1.00 94.48 457 ARG 2 O 1
ATOM 2349 N N . GLN A 1 458 ? 310.986 169.652 268.322 1.00 94.63 458 GLN 2 N 1
ATOM 2350 C CA . GLN A 1 458 ? 310.008 169.970 269.356 1.00 94.63 458 GLN 2 CA 1
ATOM 2351 C C . GLN A 1 458 ? 310.668 170.704 270.518 1.00 94.63 458 GLN 2 C 1
ATOM 2352 O O . GLN A 1 458 ? 311.497 171.590 270.314 1.00 94.63 458 GLN 2 O 1
ATOM 2358 N N . ASN B 2 3 ? 298.554 169.598 259.478 1.00 81.03 3 ASN 5 N 1
ATOM 2359 C CA . ASN B 2 3 ? 299.059 168.801 258.366 1.00 81.03 3 ASN 5 CA 1
ATOM 2360 C C . ASN B 2 3 ? 300.029 169.610 257.514 1.00 81.03 3 ASN 5 C 1
ATOM 2361 O O . ASN B 2 3 ? 300.084 170.836 257.612 1.00 81.03 3 ASN 5 O 1
ATOM 2366 N N . VAL B 2 4 ? 300.792 168.913 256.677 1.00 80.46 4 VAL 5 N 1
ATOM 2367 C CA . VAL B 2 4 ? 301.764 169.531 255.781 1.00 80.46 4 VAL 5 CA 1
ATOM 2368 C C . VAL B 2 4 ? 301.326 169.246 254.353 1.00 80.46 4 VAL 5 C 1
ATOM 2369 O O . VAL B 2 4 ? 301.212 168.079 253.954 1.00 80.46 4 VAL 5 O 1
ATOM 2373 N N . LEU B 2 5 ? 301.086 170.305 253.585 1.00 75.85 5 LEU 5 N 1
ATOM 2374 C CA . LEU B 2 5 ? 300.657 170.199 252.198 1.00 75.85 5 LEU 5 CA 1
ATOM 2375 C C . LEU B 2 5 ? 301.645 170.943 251.313 1.00 75.85 5 LEU 5 C 1
ATOM 2376 O O . LEU B 2 5 ? 302.025 172.079 251.619 1.00 75.85 5 LEU 5 O 1
ATOM 2381 N N . LYS B 2 6 ? 302.057 170.304 250.223 1.00 74.94 6 LYS 5 N 1
ATOM 2382 C CA . LYS B 2 6 ? 302.990 170.883 249.267 1.00 74.94 6 LYS 5 CA 1
ATOM 2383 C C . LYS B 2 6 ? 302.254 171.198 247.973 1.00 74.94 6 LYS 5 C 1
ATOM 2384 O O . LYS B 2 6 ? 301.510 170.358 247.456 1.00 74.94 6 LYS 5 O 1
ATOM 2390 N N . GLY B 2 7 ? 302.460 172.407 247.457 1.00 69.13 7 GLY 5 N 1
ATOM 2391 C CA . GLY B 2 7 ? 301.817 172.824 246.227 1.00 69.13 7 GLY 5 CA 1
ATOM 2392 C C . GLY B 2 7 ? 302.290 174.183 245.755 1.00 69.13 7 GLY 5 C 1
ATOM 2393 O O . GLY B 2 7 ? 303.477 174.505 245.863 1.00 69.13 7 GLY 5 O 1
ATOM 2394 N N . VAL B 2 8 ? 301.369 174.989 245.231 1.00 64.37 8 VAL 5 N 1
ATOM 2395 C CA . VAL B 2 8 ? 301.686 176.310 244.708 1.00 64.37 8 VAL 5 CA 1
ATOM 2396 C C . VAL B 2 8 ? 300.708 177.320 245.285 1.00 64.37 8 VAL 5 C 1
ATOM 2397 O O . VAL B 2 8 ? 299.504 177.063 245.386 1.00 64.37 8 VAL 5 O 1
ATOM 2401 N N . LEU B 2 9 ? 301.236 178.479 245.665 1.00 64.75 9 LEU 5 N 1
ATOM 2402 C CA . LEU B 2 9 ? 300.443 179.580 246.191 1.00 64.75 9 LEU 5 CA 1
ATOM 2403 C C . LEU B 2 9 ? 300.107 180.533 245.054 1.00 64.75 9 LEU 5 C 1
ATOM 2404 O O . LEU B 2 9 ? 300.993 180.933 244.291 1.00 64.75 9 LEU 5 O 1
ATOM 2409 N N . ILE B 2 10 ? 298.832 180.895 244.945 1.00 57.88 10 ILE 5 N 1
ATOM 2410 C CA . ILE B 2 10 ? 298.346 181.795 243.905 1.00 57.88 10 ILE 5 CA 1
ATOM 2411 C C . ILE B 2 10 ? 297.862 183.069 244.579 1.00 57.88 10 ILE 5 C 1
ATOM 2412 O O . ILE B 2 10 ? 296.990 183.023 245.454 1.00 57.88 10 ILE 5 O 1
ATOM 2417 N N . GLU B 2 11 ? 298.423 184.203 244.170 1.00 57.65 11 GLU 5 N 1
ATOM 2418 C CA . GLU B 2 11 ? 298.006 185.514 244.650 1.00 57.65 11 GLU 5 CA 1
ATOM 2419 C C . GLU B 2 11 ? 297.364 186.263 243.493 1.00 57.65 11 GLU 5 C 1
ATOM 2420 O O . GLU B 2 11 ? 297.993 186.452 242.446 1.00 57.65 11 GLU 5 O 1
ATOM 2426 N N . CYS B 2 12 ? 296.119 186.690 243.682 1.00 53.28 12 CYS 5 N 1
ATOM 2427 C CA . CYS B 2 12 ? 295.355 187.313 242.611 1.00 53.28 12 CYS 5 CA 1
ATOM 2428 C C . CYS B 2 12 ? 294.262 188.173 243.227 1.00 53.28 12 CYS 5 C 1
ATOM 2429 O O . CYS B 2 12 ? 293.991 188.105 244.427 1.00 53.28 12 CYS 5 O 1
ATOM 2432 N N . ASP B 2 13 ? 293.625 188.980 242.378 1.00 50.45 13 ASP 5 N 1
ATOM 2433 C CA . ASP B 2 13 ? 292.598 189.894 242.843 1.00 50.45 13 ASP 5 CA 1
ATOM 2434 C C . ASP B 2 13 ? 291.411 189.114 243.405 1.00 50.45 13 ASP 5 C 1
ATOM 2435 O O . ASP B 2 13 ? 291.190 187.956 243.045 1.00 50.45 13 ASP 5 O 1
ATOM 2440 N N . PRO B 2 14 ? 290.635 189.731 244.301 1.00 48.12 14 PRO 5 N 1
ATOM 2441 C CA . PRO B 2 14 ? 289.490 189.008 244.878 1.00 48.12 14 PRO 5 CA 1
ATOM 2442 C C . PRO B 2 14 ? 288.519 188.498 243.831 1.00 48.12 14 PRO 5 C 1
ATOM 2443 O O . PRO B 2 14 ? 287.970 187.400 243.984 1.00 48.12 14 PRO 5 O 1
ATOM 2447 N N . ALA B 2 15 ? 288.287 189.266 242.765 1.00 44.06 15 ALA 5 N 1
ATOM 2448 C CA . ALA B 2 15 ? 287.430 188.784 241.688 1.00 44.06 15 ALA 5 CA 1
ATOM 2449 C C . ALA B 2 15 ? 288.034 187.556 241.021 1.00 44.06 15 ALA 5 C 1
ATOM 2450 O O . ALA B 2 15 ? 287.329 186.582 240.736 1.00 44.06 15 ALA 5 O 1
ATOM 2452 N N . MET B 2 16 ? 289.344 187.580 240.770 1.00 47.84 16 MET 5 N 1
ATOM 2453 C CA . MET B 2 16 ? 289.998 186.427 240.163 1.00 47.84 16 MET 5 CA 1
ATOM 2454 C C . MET B 2 16 ? 289.958 185.222 241.093 1.00 47.84 16 MET 5 C 1
ATOM 2455 O O . MET B 2 16 ? 289.841 184.080 240.635 1.00 47.84 16 MET 5 O 1
ATOM 2460 N N . LYS B 2 17 ? 290.057 185.455 242.403 1.00 54.20 17 LYS 5 N 1
ATOM 2461 C CA . LYS B 2 17 ? 289.986 184.348 243.351 1.00 54.20 17 LYS 5 CA 1
ATOM 2462 C C . LYS B 2 17 ? 288.650 183.629 243.250 1.00 54.20 17 LYS 5 C 1
ATOM 2463 O O . LYS B 2 17 ? 288.596 182.394 243.289 1.00 54.20 17 LYS 5 O 1
ATOM 2469 N N . GLN B 2 18 ? 287.557 184.383 243.124 1.00 46.98 18 GLN 5 N 1
ATOM 2470 C CA . GLN B 2 18 ? 286.247 183.758 242.986 1.00 46.98 18 GLN 5 CA 1
ATOM 2471 C C . GLN B 2 18 ? 286.178 182.911 241.723 1.00 46.98 18 GLN 5 C 1
ATOM 2472 O O . GLN B 2 18 ? 285.540 181.852 241.710 1.00 46.98 18 GLN 5 O 1
ATOM 2478 N N . PHE B 2 19 ? 286.825 183.362 240.647 1.00 47.48 19 PHE 5 N 1
ATOM 2479 C CA . PHE B 2 19 ? 286.876 182.555 239.433 1.00 47.48 19 PHE 5 CA 1
ATOM 2480 C C . PHE B 2 19 ? 287.580 181.230 239.687 1.00 47.48 19 PHE 5 C 1
ATOM 2481 O O . PHE B 2 19 ? 287.115 180.176 239.239 1.00 47.48 19 PHE 5 O 1
ATOM 2489 N N . LEU B 2 20 ? 288.706 181.261 240.404 1.00 52.62 20 LEU 5 N 1
ATOM 2490 C CA . LEU B 2 20 ? 289.411 180.022 240.712 1.00 52.62 20 LEU 5 CA 1
ATOM 2491 C C . LEU B 2 20 ? 288.546 179.098 241.556 1.00 52.62 20 LEU 5 C 1
ATOM 2492 O O . LEU B 2 20 ? 288.464 177.893 241.288 1.00 52.62 20 LEU 5 O 1
ATOM 2497 N N . LEU B 2 21 ? 287.885 179.645 242.577 1.00 52.54 21 LEU 5 N 1
ATOM 2498 C CA . LEU B 2 21 ? 287.028 178.823 243.422 1.00 52.54 21 LEU 5 CA 1
ATOM 2499 C C . LEU B 2 21 ? 285.870 178.240 242.624 1.00 52.54 21 LEU 5 C 1
ATOM 2500 O O . LEU B 2 21 ? 285.482 177.084 242.832 1.00 52.54 21 LEU 5 O 1
ATOM 2505 N N . TYR B 2 22 ? 285.304 179.022 241.702 1.00 49.19 22 TYR 5 N 1
ATOM 2506 C CA . TYR B 2 22 ? 284.231 178.501 240.862 1.00 49.19 22 TYR 5 CA 1
ATOM 2507 C C . TYR B 2 22 ? 284.714 177.317 240.036 1.00 49.19 22 TYR 5 C 1
ATOM 2508 O O . TYR B 2 22 ? 283.996 176.323 239.882 1.00 49.19 22 TYR 5 O 1
ATOM 2517 N N . LEU B 2 23 ? 285.929 177.408 239.490 1.00 52.91 23 LEU 5 N 1
ATOM 2518 C CA . LEU B 2 23 ? 286.494 176.277 238.764 1.00 52.91 23 LEU 5 CA 1
ATOM 2519 C C . LEU B 2 23 ? 286.653 175.069 239.677 1.00 52.91 23 LEU 5 C 1
ATOM 2520 O O . LEU B 2 23 ? 286.359 173.936 239.281 1.00 52.91 23 LEU 5 O 1
ATOM 2525 N N . ASP B 2 24 ? 287.122 175.294 240.906 1.00 58.41 24 ASP 5 N 1
ATOM 2526 C CA . ASP B 2 24 ? 287.307 174.192 241.843 1.00 58.41 24 ASP 5 CA 1
ATOM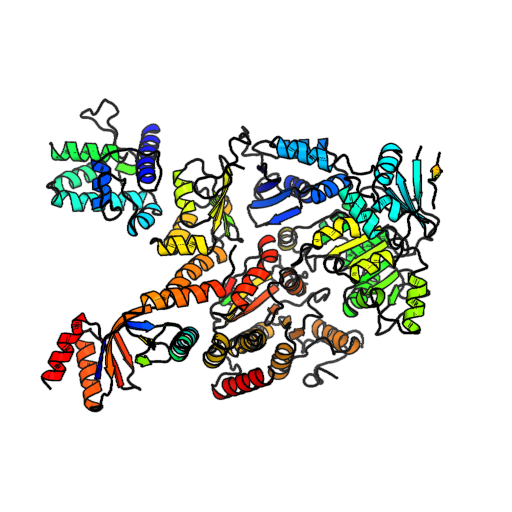 2527 C C . ASP B 2 24 ? 285.986 173.493 242.137 1.00 58.41 24 ASP 5 C 1
ATOM 2528 O O . ASP B 2 24 ? 285.899 172.260 242.095 1.00 58.41 24 ASP 5 O 1
ATOM 2533 N N . GLU B 2 25 ? 284.941 174.268 242.435 1.00 57.87 25 GLU 5 N 1
ATOM 2534 C CA . GLU B 2 25 ? 283.650 173.670 242.759 1.00 57.87 25 GLU 5 CA 1
ATOM 2535 C C . GLU B 2 25 ? 283.058 172.941 241.560 1.00 57.87 25 GLU 5 C 1
ATOM 2536 O O . GLU B 2 25 ? 282.526 171.833 241.700 1.00 57.87 25 GLU 5 O 1
ATOM 2542 N N . SER B 2 26 ? 283.139 173.543 240.372 1.00 55.64 26 SER 5 N 1
ATOM 2543 C CA . SER B 2 26 ? 282.564 172.935 239.179 1.00 55.64 26 SER 5 CA 1
ATOM 2544 C C . SER B 2 26 ? 283.366 171.744 238.675 1.00 55.64 26 SER 5 C 1
ATOM 2545 O O . SER B 2 26 ? 282.858 170.990 237.839 1.00 55.64 26 SER 5 O 1
ATOM 2548 N N . ASN B 2 27 ? 284.594 171.554 239.157 1.00 59.19 27 ASN 5 N 1
ATOM 2549 C CA . ASN B 2 27 ? 285.452 170.467 238.692 1.00 59.19 27 ASN 5 CA 1
ATOM 2550 C C . ASN B 2 27 ? 285.661 170.548 237.182 1.00 59.19 27 ASN 5 C 1
ATOM 2551 O O . ASN B 2 27 ? 285.722 169.531 236.488 1.00 59.19 27 ASN 5 O 1
ATOM 2556 N N . ALA B 2 28 ? 285.773 171.775 236.667 1.00 57.12 28 ALA 5 N 1
ATOM 2557 C CA . ALA B 2 28 ? 285.973 171.957 235.234 1.00 57.12 28 ALA 5 CA 1
ATOM 2558 C C . ALA B 2 28 ? 287.291 171.354 234.771 1.00 57.12 28 ALA 5 C 1
ATOM 2559 O O . ALA B 2 28 ? 287.425 170.979 233.601 1.00 57.12 28 ALA 5 O 1
ATOM 2561 N N . LEU B 2 29 ? 288.271 171.253 235.665 1.00 58.86 29 LEU 5 N 1
ATOM 2562 C CA . LEU B 2 29 ? 289.573 170.689 235.336 1.00 58.86 29 LEU 5 CA 1
ATOM 2563 C C . LEU B 2 29 ? 289.644 169.187 235.579 1.00 58.86 29 LEU 5 C 1
ATOM 2564 O O . LEU B 2 29 ? 290.709 168.593 235.385 1.00 58.86 29 LEU 5 O 1
ATOM 2569 N N . GLY B 2 30 ? 288.543 168.562 235.994 1.00 60.86 30 GLY 5 N 1
ATOM 2570 C CA . GLY B 2 30 ? 288.516 167.144 236.270 1.00 60.86 30 GLY 5 CA 1
ATOM 2571 C C . GLY B 2 30 ? 288.863 166.764 237.693 1.00 60.86 30 GLY 5 C 1
ATOM 2572 O O . GLY B 2 30 ? 288.727 165.587 238.052 1.00 60.86 30 GLY 5 O 1
ATOM 2573 N N . LYS B 2 31 ? 289.305 167.714 238.513 1.00 62.14 31 LYS 5 N 1
ATOM 2574 C CA . LYS B 2 31 ? 289.616 167.435 239.907 1.00 62.14 31 LYS 5 CA 1
ATOM 2575 C C . LYS B 2 31 ? 289.590 168.743 240.682 1.00 62.14 31 LYS 5 C 1
ATOM 2576 O O . LYS B 2 31 ? 289.685 169.830 240.106 1.00 62.14 31 LYS 5 O 1
ATOM 2582 N N . LYS B 2 32 ? 289.462 168.622 242.000 1.00 61.15 32 LYS 5 N 1
ATOM 2583 C CA . LYS B 2 32 ? 289.439 169.783 242.886 1.00 61.15 32 LYS 5 CA 1
ATOM 2584 C C . LYS B 2 32 ? 290.875 170.232 243.116 1.00 61.15 32 LYS 5 C 1
ATOM 2585 O O . LYS B 2 32 ? 291.581 169.691 243.970 1.00 61.15 32 LYS 5 O 1
ATOM 2591 N N . PHE B 2 33 ? 291.313 171.230 242.348 1.00 59.19 33 PHE 5 N 1
ATOM 2592 C CA . PHE B 2 33 ? 292.697 171.680 242.413 1.00 59.19 33 PHE 5 CA 1
ATOM 2593 C C . PHE B 2 33 ? 292.998 172.499 243.661 1.00 59.19 33 PHE 5 C 1
ATOM 2594 O O . PHE B 2 33 ? 294.173 172.657 244.008 1.00 59.19 33 PHE 5 O 1
ATOM 2602 N N . ILE B 2 34 ? 291.981 173.018 244.341 1.00 60.44 34 ILE 5 N 1
ATOM 2603 C CA . ILE B 2 34 ? 292.178 173.781 245.568 1.00 60.44 34 ILE 5 CA 1
ATOM 2604 C C . ILE B 2 34 ? 292.138 172.820 246.745 1.00 60.44 34 ILE 5 C 1
ATOM 2605 O O . ILE B 2 34 ? 291.205 172.017 246.873 1.00 60.44 34 ILE 5 O 1
ATOM 2610 N N . ILE B 2 35 ? 293.150 172.900 247.607 1.00 67.50 35 ILE 5 N 1
ATOM 2611 C CA . ILE B 2 35 ? 293.246 172.017 248.763 1.00 67.50 35 ILE 5 CA 1
ATOM 2612 C C . ILE B 2 35 ? 292.872 172.785 250.023 1.00 67.50 35 ILE 5 C 1
ATOM 2613 O O . ILE B 2 35 ? 292.275 172.224 250.949 1.00 67.50 35 ILE 5 O 1
ATOM 2618 N N . GLN B 2 36 ? 293.218 174.069 250.072 1.00 69.62 36 GLN 5 N 1
ATOM 2619 C CA . GLN B 2 36 ? 292.933 174.878 251.255 1.00 69.62 36 GLN 5 CA 1
ATOM 2620 C C . GLN B 2 36 ? 292.988 176.349 250.877 1.00 69.62 36 GLN 5 C 1
ATOM 2621 O O . GLN B 2 36 ? 294.052 176.851 250.503 1.00 69.62 36 GLN 5 O 1
ATOM 2627 N N . ASP B 2 37 ? 291.853 177.035 250.980 1.00 64.88 37 ASP 5 N 1
ATOM 2628 C CA . ASP B 2 37 ? 291.837 178.477 250.782 1.00 64.88 37 ASP 5 CA 1
ATOM 2629 C C . ASP B 2 37 ? 292.609 179.162 251.902 1.00 64.88 37 ASP 5 C 1
ATOM 2630 O O . ASP B 2 37 ? 292.476 178.810 253.077 1.00 64.88 37 ASP 5 O 1
ATOM 2635 N N . ILE B 2 38 ? 293.414 180.151 251.533 1.00 68.77 38 ILE 5 N 1
ATOM 2636 C CA . ILE B 2 38 ? 294.290 180.841 252.473 1.00 68.77 38 ILE 5 CA 1
ATOM 2637 C C . ILE B 2 38 ? 293.735 182.205 252.856 1.00 68.77 38 ILE 5 C 1
ATOM 2638 O O . ILE B 2 38 ? 293.631 182.531 254.038 1.00 68.77 38 ILE 5 O 1
ATOM 2643 N N . ASP B 2 39 ? 293.373 183.019 251.870 1.00 64.37 39 ASP 5 N 1
ATOM 2644 C CA . ASP B 2 39 ? 292.940 184.384 252.133 1.00 64.37 39 ASP 5 CA 1
ATOM 2645 C C . ASP B 2 39 ? 292.046 184.843 250.991 1.00 64.37 39 ASP 5 C 1
ATOM 2646 O O . ASP B 2 39 ? 291.918 184.170 249.965 1.00 64.37 39 ASP 5 O 1
ATOM 2651 N N . ASP B 2 40 ? 291.424 186.007 251.186 1.00 59.86 40 ASP 5 N 1
ATOM 2652 C CA . ASP B 2 40 ? 290.592 186.590 250.140 1.00 59.86 40 ASP 5 CA 1
ATOM 2653 C C . ASP B 2 40 ? 291.400 186.945 248.900 1.00 59.86 40 ASP 5 C 1
ATOM 2654 O O . ASP B 2 40 ? 290.815 187.161 247.834 1.00 59.86 40 ASP 5 O 1
ATOM 2659 N N . THR B 2 41 ? 292.728 187.014 249.017 1.00 58.64 41 THR 5 N 1
ATOM 2660 C CA . THR B 2 41 ? 293.599 187.316 247.892 1.00 58.64 41 THR 5 CA 1
ATOM 2661 C C . THR B 2 41 ? 294.510 186.161 247.504 1.00 58.64 41 THR 5 C 1
ATOM 2662 O O . THR B 2 41 ? 294.995 186.137 246.369 1.00 58.64 41 THR 5 O 1
ATOM 2666 N N . HIS B 2 42 ? 294.743 185.206 248.402 1.00 61.66 42 HIS 5 N 1
ATOM 2667 C CA . HIS B 2 42 ? 295.663 184.105 248.164 1.00 61.66 42 HIS 5 CA 1
ATOM 2668 C C . HIS B 2 42 ? 294.934 182.772 248.269 1.00 61.66 42 HIS 5 C 1
ATOM 2669 O O . HIS B 2 42 ? 293.984 182.623 249.043 1.00 61.66 42 HIS 5 O 1
ATOM 2676 N N . VAL B 2 43 ? 295.391 181.803 247.474 1.00 61.05 43 VAL 5 N 1
ATOM 2677 C CA . VAL B 2 43 ? 294.852 180.449 247.482 1.00 61.05 43 VAL 5 CA 1
ATOM 2678 C C . VAL B 2 43 ? 295.999 179.474 247.257 1.00 61.05 43 VAL 5 C 1
ATOM 2679 O O . VAL B 2 43 ? 297.029 179.813 246.673 1.00 61.05 43 VAL 5 O 1
ATOM 2683 N N . PHE B 2 44 ? 295.809 178.247 247.735 1.00 66.58 44 PHE 5 N 1
ATOM 2684 C CA . PHE B 2 44 ? 296.782 177.175 247.579 1.00 66.58 44 PHE 5 CA 1
ATOM 2685 C C . PHE B 2 44 ? 296.187 176.093 246.691 1.00 66.58 44 PHE 5 C 1
ATOM 2686 O O . PHE B 2 44 ? 295.067 175.632 246.936 1.00 66.58 44 PHE 5 O 1
ATOM 2694 N N . VAL B 2 45 ? 296.936 175.689 245.665 1.00 62.29 45 VAL 5 N 1
ATOM 2695 C CA . VAL B 2 45 ? 296.473 174.705 244.697 1.00 62.29 45 VAL 5 CA 1
ATOM 2696 C C . VAL B 2 45 ? 297.563 173.664 244.483 1.00 62.29 45 VAL 5 C 1
ATOM 2697 O O . VAL B 2 45 ? 298.742 173.893 244.760 1.00 62.29 45 VAL 5 O 1
ATOM 2701 N N . ILE B 2 46 ? 297.146 172.503 243.975 1.00 62.75 46 ILE 5 N 1
ATOM 2702 C CA . ILE B 2 46 ? 298.089 171.432 243.683 1.00 62.75 46 ILE 5 CA 1
ATOM 2703 C C . ILE B 2 46 ? 298.955 171.825 242.494 1.00 62.75 46 ILE 5 C 1
ATOM 2704 O O . ILE B 2 46 ? 298.460 172.337 241.480 1.00 62.75 46 ILE 5 O 1
ATOM 2709 N N . ALA B 2 47 ? 300.263 171.589 242.617 1.00 62.39 47 ALA 5 N 1
ATOM 2710 C CA . ALA B 2 47 ? 301.201 172.052 241.600 1.00 62.39 47 ALA 5 CA 1
ATOM 2711 C C . ALA B 2 47 ? 300.950 171.381 240.255 1.00 62.39 47 ALA 5 C 1
ATOM 2712 O O . ALA B 2 47 ? 301.203 171.974 239.200 1.00 62.39 47 ALA 5 O 1
ATOM 2714 N N . GLU B 2 48 ? 300.457 170.142 240.270 1.00 62.71 48 GLU 5 N 1
ATOM 2715 C CA . GLU B 2 48 ? 300.344 169.374 239.034 1.00 62.71 48 GLU 5 CA 1
ATOM 2716 C C . GLU B 2 48 ? 299.374 169.998 238.036 1.00 62.71 48 GLU 5 C 1
ATOM 2717 O O . GLU B 2 48 ? 299.461 169.695 236.841 1.00 62.71 48 GLU 5 O 1
ATOM 2723 N N . LEU B 2 49 ? 298.456 170.853 238.486 1.00 61.29 49 LEU 5 N 1
ATOM 2724 C CA . LEU B 2 49 ? 297.451 171.451 237.614 1.00 61.29 49 LEU 5 CA 1
ATOM 2725 C C . LEU B 2 49 ? 297.592 172.964 237.486 1.00 61.29 49 LEU 5 C 1
ATOM 2726 O O . LEU B 2 49 ? 296.649 173.626 237.040 1.00 61.29 49 LEU 5 O 1
ATOM 2731 N N . VAL B 2 50 ? 298.739 173.531 237.860 1.00 60.60 50 VAL 5 N 1
ATOM 2732 C CA . VAL B 2 50 ? 298.925 174.972 237.715 1.00 60.60 50 VAL 5 CA 1
ATOM 2733 C C . VAL B 2 50 ? 299.054 175.348 236.244 1.00 60.60 50 VAL 5 C 1
ATOM 2734 O O . VAL B 2 50 ? 298.504 176.360 235.795 1.00 60.60 50 VAL 5 O 1
ATOM 2738 N N . ASN B 2 51 ? 299.785 174.542 235.471 1.00 60.12 51 ASN 5 N 1
ATOM 2739 C CA . ASN B 2 51 ? 299.990 174.861 234.061 1.00 60.12 51 ASN 5 CA 1
ATOM 2740 C C . ASN B 2 51 ? 298.669 174.861 233.301 1.00 60.12 51 ASN 5 C 1
ATOM 2741 O O . ASN B 2 51 ? 298.380 175.786 232.534 1.00 60.12 51 ASN 5 O 1
ATOM 2746 N N . VAL B 2 52 ? 297.849 173.828 233.505 1.00 58.15 52 VAL 5 N 1
ATOM 2747 C CA . VAL B 2 52 ? 296.536 173.792 232.867 1.00 58.15 52 VAL 5 CA 1
ATOM 2748 C C . VAL B 2 52 ? 295.655 174.907 233.407 1.00 58.15 52 VAL 5 C 1
ATOM 2749 O O . VAL B 2 52 ? 294.832 175.472 232.677 1.00 58.15 52 VAL 5 O 1
ATOM 2753 N N . LEU B 2 53 ? 295.799 175.233 234.691 1.00 57.58 53 LEU 5 N 1
ATOM 2754 C CA . LEU B 2 53 ? 295.028 176.326 235.270 1.00 57.58 53 LEU 5 CA 1
ATOM 2755 C C . LEU B 2 53 ? 295.403 177.660 234.638 1.00 57.58 53 LEU 5 C 1
ATOM 2756 O O . LEU B 2 53 ? 294.541 178.525 234.443 1.00 57.58 53 LEU 5 O 1
ATOM 2761 N N . GLN B 2 54 ? 296.684 177.845 234.315 1.00 57.24 54 GLN 5 N 1
ATOM 2762 C CA . GLN B 2 54 ? 297.137 179.117 233.764 1.00 57.24 54 GLN 5 CA 1
ATOM 2763 C C . GLN B 2 54 ? 296.416 179.440 232.461 1.00 57.24 54 GLN 5 C 1
ATOM 2764 O O . GLN B 2 54 ? 295.979 180.575 232.244 1.00 57.24 54 GLN 5 O 1
ATOM 2770 N N . GLU B 2 55 ? 296.281 178.448 231.578 1.00 56.03 55 GLU 5 N 1
ATOM 2771 C CA . GLU B 2 55 ? 295.604 178.688 230.308 1.00 56.03 55 GLU 5 CA 1
ATOM 2772 C C . GLU B 2 55 ? 294.113 178.927 230.514 1.00 56.03 55 GLU 5 C 1
ATOM 2773 O O . GLU B 2 55 ? 293.491 179.691 229.768 1.00 56.03 55 GLU 5 O 1
ATOM 2779 N N . ARG B 2 56 ? 293.521 178.282 231.522 1.00 54.36 56 ARG 5 N 1
ATOM 2780 C CA . ARG B 2 56 ? 292.108 178.506 231.810 1.00 54.36 56 ARG 5 CA 1
ATOM 2781 C C . ARG B 2 56 ? 291.852 179.966 232.156 1.00 54.36 56 ARG 5 C 1
ATOM 2782 O O . ARG B 2 56 ? 290.864 180.561 231.712 1.00 54.36 56 ARG 5 O 1
ATOM 2790 N N . VAL B 2 57 ? 292.735 180.561 232.960 1.00 49.57 57 VAL 5 N 1
ATOM 2791 C CA . VAL B 2 57 ? 292.641 181.992 233.233 1.00 49.57 57 VAL 5 CA 1
ATOM 2792 C C . VAL B 2 57 ? 292.874 182.784 231.953 1.00 49.57 57 VAL 5 C 1
ATOM 2793 O O . VAL B 2 57 ? 292.179 183.767 231.672 1.00 49.57 57 VAL 5 O 1
ATOM 2797 N N . GLY B 2 58 ? 293.862 182.367 231.159 1.00 47.13 58 GLY 5 N 1
ATOM 2798 C CA . GLY B 2 58 ? 294.122 183.049 229.902 1.00 47.13 58 GLY 5 CA 1
ATOM 2799 C C . GLY B 2 58 ? 292.924 183.032 228.974 1.00 47.13 58 GLY 5 C 1
ATOM 2800 O O . GLY B 2 58 ? 292.624 184.029 228.314 1.00 47.13 58 GLY 5 O 1
ATOM 2801 N N . GLU B 2 59 ? 292.223 181.898 228.907 1.00 48.19 59 GLU 5 N 1
ATOM 2802 C CA . GLU B 2 59 ? 291.014 181.828 228.094 1.00 48.19 59 GLU 5 CA 1
ATOM 2803 C C . GLU B 2 59 ? 289.954 182.793 228.608 1.00 48.19 59 GLU 5 C 1
ATOM 2804 O O . GLU B 2 59 ? 289.240 183.421 227.818 1.00 48.19 59 GLU 5 O 1
ATOM 2810 N N . LEU B 2 60 ? 289.833 182.920 229.930 1.00 43.79 60 LEU 5 N 1
ATOM 2811 C CA . LEU B 2 60 ? 288.916 183.902 230.496 1.00 43.79 60 LEU 5 CA 1
ATOM 2812 C C . LEU B 2 60 ? 289.314 185.312 230.080 1.00 43.79 60 LEU 5 C 1
ATOM 2813 O O . LEU B 2 60 ? 288.458 186.144 229.760 1.00 43.79 60 LEU 5 O 1
ATOM 2818 N N . MET B 2 61 ? 290.617 185.599 230.084 1.00 41.59 61 MET 5 N 1
ATOM 2819 C CA . MET B 2 61 ? 291.086 186.911 229.656 1.00 41.59 61 MET 5 CA 1
ATOM 2820 C C . MET B 2 61 ? 290.741 187.175 228.197 1.00 41.59 61 MET 5 C 1
ATOM 2821 O O . MET B 2 61 ? 290.347 188.292 227.845 1.00 41.59 61 MET 5 O 1
ATOM 2826 N N . ASP B 2 62 ? 290.887 186.166 227.334 1.00 41.27 62 ASP 5 N 1
ATOM 2827 C CA . ASP B 2 62 ? 290.533 186.338 225.930 1.00 41.27 62 ASP 5 CA 1
ATOM 2828 C C . ASP B 2 62 ? 289.048 186.627 225.757 1.00 41.27 62 ASP 5 C 1
ATOM 2829 O O . ASP B 2 62 ? 288.674 187.469 224.934 1.00 41.27 62 ASP 5 O 1
ATOM 2834 N N . GLN B 2 63 ? 288.190 185.942 226.517 1.00 38.95 63 GLN 5 N 1
ATOM 2835 C CA . GLN B 2 63 ? 286.757 186.195 226.421 1.00 38.95 63 GLN 5 CA 1
ATOM 2836 C C . GLN B 2 63 ? 286.414 187.629 226.800 1.00 38.95 63 GLN 5 C 1
ATOM 2837 O O . GLN B 2 63 ? 285.522 188.231 226.193 1.00 38.95 63 GLN 5 O 1
ATOM 2843 N N . ASN B 2 64 ? 287.100 188.188 227.798 1.00 34.96 64 ASN 5 N 1
ATOM 2844 C CA . ASN B 2 64 ? 286.846 189.544 228.267 1.00 34.96 64 ASN 5 CA 1
ATOM 2845 C C . ASN B 2 64 ? 287.671 190.585 227.521 1.00 34.96 64 ASN 5 C 1
ATOM 2846 O O . ASN B 2 64 ? 287.916 191.675 228.055 1.00 34.96 64 ASN 5 O 1
ATOM 2851 N N . ALA B 2 65 ? 288.110 190.277 226.303 1.00 33.88 65 ALA 5 N 1
ATOM 2852 C CA . ALA B 2 65 ? 288.897 191.201 225.503 1.00 33.88 65 ALA 5 CA 1
ATOM 2853 C C . ALA B 2 65 ? 288.459 191.096 224.051 1.00 33.88 65 ALA 5 C 1
ATOM 2854 O O . ALA B 2 65 ? 287.881 190.093 223.626 1.00 33.88 65 ALA 5 O 1
ATOM 2856 N N . PHE B 2 66 ? 288.742 192.149 223.291 1.00 28.51 66 PHE 5 N 1
ATOM 2857 C CA . PHE B 2 66 ? 288.371 192.231 221.886 1.00 28.51 66 PHE 5 CA 1
ATOM 2858 C C . PHE B 2 66 ? 289.617 192.165 221.015 1.00 28.51 66 PHE 5 C 1
ATOM 2859 O O . PHE B 2 66 ? 290.670 192.700 221.377 1.00 28.51 66 PHE 5 O 1
ATOM 2867 N N . SER B 2 67 ? 289.491 191.505 219.868 1.00 31.75 67 SER 5 N 1
ATOM 2868 C CA . SER B 2 67 ? 290.593 191.329 218.933 1.00 31.75 67 SER 5 CA 1
ATOM 2869 C C . SER B 2 67 ? 290.514 192.391 217.846 1.00 31.75 67 SER 5 C 1
ATOM 2870 O O . SER B 2 67 ? 289.460 192.577 217.228 1.00 31.75 67 SER 5 O 1
ATOM 2873 N N . LEU B 2 68 ? 291.627 193.081 217.615 1.00 29.14 68 LEU 5 N 1
ATOM 2874 C CA . LEU B 2 68 ? 291.693 194.117 216.591 1.00 29.14 68 LEU 5 CA 1
ATOM 2875 C C . LEU B 2 68 ? 292.818 193.826 215.602 1.00 29.14 68 LEU 5 C 1
ATOM 2876 O O . LEU B 2 68 ? 292.937 192.713 215.092 1.00 29.14 68 LEU 5 O 1
ATOM 2881 N N . THR C 3 51 ? 298.558 191.542 195.788 1.00 45.14 51 THR 7 N 1
ATOM 2882 C CA . THR C 3 51 ? 298.024 190.618 196.781 1.00 45.14 51 THR 7 CA 1
ATOM 2883 C C . THR C 3 51 ? 299.137 189.818 197.454 1.00 45.14 51 THR 7 C 1
ATOM 2884 O O . THR C 3 51 ? 298.868 188.888 198.213 1.00 45.14 51 THR 7 O 1
ATOM 2888 N N . LYS C 3 52 ? 300.386 190.181 197.172 1.00 41.76 52 LYS 7 N 1
ATOM 2889 C CA . LYS C 3 52 ? 301.513 189.486 197.776 1.00 41.76 52 LYS 7 CA 1
ATOM 2890 C C . LYS C 3 52 ? 301.543 189.740 199.278 1.00 41.76 52 LYS 7 C 1
ATOM 2891 O O . LYS C 3 52 ? 301.208 190.830 199.748 1.00 41.76 52 LYS 7 O 1
ATOM 2897 N N . VAL C 3 53 ? 301.948 188.721 200.032 1.00 38.55 53 VAL 7 N 1
ATOM 2898 C CA . VAL C 3 53 ? 301.975 188.770 201.489 1.00 38.55 53 VAL 7 CA 1
ATOM 2899 C C . VAL C 3 53 ? 303.404 188.525 201.953 1.00 38.55 53 VAL 7 C 1
ATOM 2900 O O . VAL C 3 53 ? 304.048 187.564 201.517 1.00 38.55 53 VAL 7 O 1
ATOM 2904 N N . ASP C 3 54 ? 303.894 189.393 202.834 1.00 38.53 54 ASP 7 N 1
ATOM 2905 C CA . ASP C 3 54 ? 305.230 189.243 203.390 1.00 38.53 54 ASP 7 CA 1
ATOM 2906 C C . ASP C 3 54 ? 305.257 188.092 204.393 1.00 38.53 54 ASP 7 C 1
ATOM 2907 O O . ASP C 3 54 ? 304.252 187.423 204.649 1.00 38.53 54 ASP 7 O 1
ATOM 2912 N N . GLU C 3 55 ? 306.437 187.860 204.971 1.00 41.14 55 GLU 7 N 1
ATOM 2913 C CA . GLU C 3 55 ? 306.557 186.841 206.007 1.00 41.14 55 GLU 7 CA 1
ATOM 2914 C C . GLU C 3 55 ? 305.716 187.198 207.226 1.00 41.14 55 GLU 7 C 1
ATOM 2915 O O . GLU C 3 55 ? 305.116 186.318 207.854 1.00 41.14 55 GLU 7 O 1
ATOM 2921 N N . TYR C 3 56 ? 305.659 188.480 207.576 1.00 38.36 56 TYR 7 N 1
ATOM 2922 C CA . TYR C 3 56 ? 304.886 188.932 208.733 1.00 38.36 56 TYR 7 CA 1
ATOM 2923 C C . TYR C 3 56 ? 303.460 189.303 208.338 1.00 38.36 56 TYR 7 C 1
ATOM 2924 O O . TYR C 3 56 ? 302.957 190.369 208.689 1.00 38.36 56 TYR 7 O 1
ATOM 2933 N N . GLY C 3 57 ? 302.795 188.410 207.608 1.00 37.94 57 GLY 7 N 1
ATOM 2934 C CA . GLY C 3 57 ? 301.411 188.607 207.215 1.00 37.94 57 GLY 7 CA 1
ATOM 2935 C C . GLY C 3 57 ? 301.089 190.000 206.709 1.00 37.94 57 GLY 7 C 1
ATOM 2936 O O . GLY C 3 57 ? 299.945 190.452 206.819 1.00 37.94 57 GLY 7 O 1
ATOM 2937 N N . ALA C 3 58 ? 302.078 190.688 206.153 1.00 34.92 58 ALA 7 N 1
ATOM 2938 C CA . ALA C 3 58 ? 301.917 192.057 205.690 1.00 34.92 58 ALA 7 CA 1
ATOM 2939 C C . ALA C 3 58 ? 301.687 192.088 204.186 1.00 34.92 58 ALA 7 C 1
ATOM 2940 O O . ALA C 3 58 ? 302.166 191.230 203.442 1.00 34.92 58 ALA 7 O 1
ATOM 2942 N N . LYS C 3 59 ? 300.948 193.100 203.743 1.00 32.20 59 LYS 7 N 1
ATOM 2943 C CA . LYS C 3 59 ? 300.623 193.270 202.332 1.00 32.20 59 LYS 7 CA 1
ATOM 2944 C C . LYS C 3 59 ? 301.801 193.945 201.640 1.00 32.20 59 LYS 7 C 1
ATOM 2945 O O . LYS C 3 59 ? 302.007 195.154 201.786 1.00 32.20 59 LYS 7 O 1
ATOM 2951 N N . ASP C 3 60 ? 302.572 193.166 200.886 1.00 35.85 60 ASP 7 N 1
ATOM 2952 C CA . ASP C 3 60 ? 303.727 193.677 200.157 1.00 35.85 60 ASP 7 CA 1
ATOM 2953 C C . ASP C 3 60 ? 303.238 194.297 198.854 1.00 35.85 60 ASP 7 C 1
ATOM 2954 O O . ASP C 3 60 ? 302.653 193.609 198.012 1.00 35.85 60 ASP 7 O 1
ATOM 2959 N N . TYR C 3 61 ? 303.479 195.594 198.687 1.00 33.93 61 TYR 7 N 1
ATOM 2960 C CA . TYR C 3 61 ? 303.019 196.341 197.525 1.00 33.93 61 TYR 7 CA 1
ATOM 2961 C C . TYR C 3 61 ? 304.166 197.085 196.855 1.00 33.93 61 TYR 7 C 1
ATOM 2962 O O . TYR C 3 61 ? 304.055 198.272 196.545 1.00 33.93 61 TYR 7 O 1
ATOM 2971 N N . ARG C 3 62 ? 305.286 196.401 196.617 1.00 35.92 62 ARG 7 N 1
ATOM 2972 C CA . ARG C 3 62 ? 306.416 197.032 195.946 1.00 35.92 62 ARG 7 CA 1
ATOM 2973 C C . ARG C 3 62 ? 306.582 196.603 194.498 1.00 35.92 62 ARG 7 C 1
ATOM 2974 O O . ARG C 3 62 ? 307.027 197.413 193.678 1.00 35.92 62 ARG 7 O 1
ATOM 2982 N N . LEU C 3 63 ? 306.241 195.363 194.150 1.00 41.36 63 LEU 7 N 1
ATOM 2983 C CA . LEU C 3 63 ? 306.104 195.034 192.738 1.00 41.36 63 LEU 7 CA 1
ATOM 2984 C C . LEU C 3 63 ? 304.903 195.737 192.122 1.00 41.36 63 LEU 7 C 1
ATOM 2985 O O . LEU C 3 63 ? 304.776 195.767 190.893 1.00 41.36 63 LEU 7 O 1
ATOM 2990 N N . GLN C 3 64 ? 304.024 196.304 192.953 1.00 38.48 64 GLN 7 N 1
ATOM 2991 C CA . GLN C 3 64 ? 302.809 196.944 192.464 1.00 38.48 64 GLN 7 CA 1
ATOM 2992 C C . GLN C 3 64 ? 303.063 198.388 192.048 1.00 38.48 64 GLN 7 C 1
ATOM 2993 O O . GLN C 3 64 ? 302.599 198.825 190.989 1.00 38.48 64 GLN 7 O 1
ATOM 2999 N N . MET C 3 65 ? 303.790 199.143 192.866 1.00 34.92 65 MET 7 N 1
ATOM 3000 C CA . MET C 3 65 ? 304.003 200.562 192.631 1.00 34.92 65 MET 7 CA 1
ATOM 3001 C C . MET C 3 65 ? 305.470 200.909 192.837 1.00 34.92 65 MET 7 C 1
ATOM 3002 O O . MET C 3 65 ? 306.141 200.299 193.678 1.00 34.92 65 MET 7 O 1
ATOM 3007 N N . PRO C 3 66 ? 305.994 201.889 192.090 1.00 34.67 66 PRO 7 N 1
ATOM 3008 C CA . PRO C 3 66 ? 307.343 202.392 192.373 1.00 34.67 66 PRO 7 CA 1
ATOM 3009 C C . PRO C 3 66 ? 307.324 203.568 193.336 1.00 34.67 66 PRO 7 C 1
ATOM 3010 O O . PRO C 3 66 ? 306.252 204.006 193.763 1.00 34.67 66 PRO 7 O 1
ATOM 3014 N N . LEU C 3 67 ? 308.498 204.089 193.682 1.00 33.83 67 LEU 7 N 1
ATOM 3015 C CA . LEU C 3 67 ? 308.625 205.244 194.561 1.00 33.83 67 LEU 7 CA 1
ATOM 3016 C C . LEU C 3 67 ? 309.087 206.446 193.748 1.00 33.83 67 LEU 7 C 1
ATOM 3017 O O . LEU C 3 67 ? 310.052 206.349 192.983 1.00 33.83 67 LEU 7 O 1
ATOM 3022 N N . LYS C 3 68 ? 308.399 207.571 193.917 1.00 34.12 68 LYS 7 N 1
ATOM 3023 C CA . LYS C 3 68 ? 308.724 208.777 193.175 1.00 34.12 68 LYS 7 CA 1
ATOM 3024 C C . LYS C 3 68 ? 309.963 209.452 193.759 1.00 34.12 68 LYS 7 C 1
ATOM 3025 O O . LYS C 3 68 ? 310.410 209.148 194.868 1.00 34.12 68 LYS 7 O 1
ATOM 3031 N N . ASP C 3 69 ? 310.522 210.386 192.988 1.00 40.32 69 ASP 7 N 1
ATOM 3032 C CA . ASP C 3 69 ? 311.759 211.046 193.395 1.00 40.32 69 ASP 7 CA 1
ATOM 3033 C C . ASP C 3 69 ? 311.519 211.993 194.564 1.00 40.32 69 ASP 7 C 1
ATOM 3034 O O . ASP C 3 69 ? 312.088 211.820 195.648 1.00 40.32 69 ASP 7 O 1
ATOM 3039 N N . ASP C 3 70 ? 310.680 213.005 194.363 1.00 39.39 70 ASP 7 N 1
ATOM 3040 C CA . ASP C 3 70 ? 310.397 213.996 195.401 1.00 39.39 70 ASP 7 CA 1
ATOM 3041 C C . ASP C 3 70 ? 309.219 213.568 196.270 1.00 39.39 70 ASP 7 C 1
ATOM 3042 O O . ASP C 3 70 ? 308.266 214.317 196.480 1.00 39.39 70 ASP 7 O 1
ATOM 3047 N N . HIS C 3 71 ? 309.288 212.343 196.795 1.00 35.65 71 HIS 7 N 1
ATOM 3048 C CA . HIS C 3 71 ? 308.208 211.827 197.626 1.00 35.65 71 HIS 7 CA 1
ATOM 3049 C C . HIS C 3 71 ? 308.076 212.583 198.941 1.00 35.65 71 HIS 7 C 1
ATOM 3050 O O . HIS C 3 71 ? 307.020 212.512 199.577 1.00 35.65 71 HIS 7 O 1
ATOM 3057 N N . THR C 3 72 ? 309.117 213.304 199.362 1.00 37.09 72 THR 7 N 1
ATOM 3058 C CA . THR C 3 72 ? 309.043 214.029 200.627 1.00 37.09 72 THR 7 CA 1
ATOM 3059 C C . THR C 3 72 ? 307.952 215.091 200.589 1.00 37.09 72 THR 7 C 1
ATOM 3060 O O . THR C 3 72 ? 307.194 215.247 201.553 1.00 37.09 72 THR 7 O 1
ATOM 3064 N N . SER C 3 73 ? 307.857 215.833 199.483 1.00 34.53 73 SER 7 N 1
ATOM 3065 C CA . SER C 3 73 ? 306.816 216.848 199.364 1.00 34.53 73 SER 7 CA 1
ATOM 3066 C C . SER C 3 73 ? 305.442 216.223 199.170 1.00 34.53 73 SER 7 C 1
ATOM 3067 O O . SER C 3 73 ? 304.439 216.777 199.633 1.00 34.53 73 SER 7 O 1
ATOM 3070 N N . ARG C 3 74 ? 305.374 215.085 198.493 1.00 31.16 74 ARG 7 N 1
ATOM 3071 C CA . ARG C 3 74 ? 304.105 214.412 198.259 1.00 31.16 74 ARG 7 CA 1
ATOM 3072 C C . ARG C 3 74 ? 303.659 213.707 199.536 1.00 31.16 74 ARG 7 C 1
ATOM 3073 O O . ARG C 3 74 ? 304.439 212.937 200.106 1.00 31.16 74 ARG 7 O 1
ATOM 3081 N N . PRO C 3 75 ? 302.444 213.949 200.031 1.00 25.80 75 PRO 7 N 1
ATOM 3082 C CA . PRO C 3 75 ? 302.032 213.391 201.331 1.00 25.80 75 PRO 7 CA 1
ATOM 3083 C C . PRO C 3 75 ? 301.209 212.108 201.278 1.00 25.80 75 PRO 7 C 1
ATOM 3084 O O . PRO C 3 75 ? 300.756 211.663 202.337 1.00 25.80 75 PRO 7 O 1
ATOM 3088 N N . LEU C 3 76 ? 301.000 211.509 200.110 1.00 24.79 76 LEU 7 N 1
ATOM 3089 C CA . LEU C 3 76 ? 299.968 210.497 199.932 1.00 24.79 76 LEU 7 CA 1
ATOM 3090 C C . LEU C 3 76 ? 300.569 209.166 199.504 1.00 24.79 76 LEU 7 C 1
ATOM 3091 O O . LEU C 3 76 ? 301.409 209.119 198.601 1.00 24.79 76 LEU 7 O 1
ATOM 3096 N N . TRP C 3 77 ? 300.131 208.092 200.157 1.00 25.20 77 TRP 7 N 1
ATOM 3097 C CA . TRP C 3 77 ? 300.365 206.725 199.712 1.00 25.20 77 TRP 7 CA 1
ATOM 3098 C C . TRP C 3 77 ? 299.055 206.163 199.183 1.00 25.20 77 TRP 7 C 1
ATOM 3099 O O . TRP C 3 77 ? 298.025 206.258 199.856 1.00 25.20 77 TRP 7 O 1
ATOM 3110 N N . VAL C 3 78 ? 299.093 205.577 197.992 1.00 25.47 78 VAL 7 N 1
ATOM 3111 C CA . VAL C 3 78 ? 297.915 204.979 197.372 1.00 25.47 78 VAL 7 CA 1
ATOM 3112 C C . VAL C 3 78 ? 298.245 203.523 197.077 1.00 25.47 78 VAL 7 C 1
ATOM 3113 O O . VAL C 3 78 ? 298.963 203.225 196.115 1.00 25.47 78 VAL 7 O 1
ATOM 3117 N N . ALA C 3 79 ? 297.725 202.620 197.901 1.00 27.85 79 ALA 7 N 1
ATOM 3118 C CA . ALA C 3 79 ? 297.965 201.200 197.711 1.00 27.85 79 ALA 7 CA 1
ATOM 3119 C C . ALA C 3 79 ? 296.998 200.624 196.678 1.00 27.85 79 ALA 7 C 1
ATOM 3120 O O . ALA C 3 79 ? 295.910 201.166 196.466 1.00 27.85 79 ALA 7 O 1
ATOM 3122 N N . PRO C 3 80 ? 297.369 199.523 196.020 1.00 31.44 80 PRO 7 N 1
ATOM 3123 C CA . PRO C 3 80 ? 296.432 198.888 195.081 1.00 31.44 80 PRO 7 CA 1
ATOM 3124 C C . PRO C 3 80 ? 295.169 198.383 195.748 1.00 31.44 80 PRO 7 C 1
ATOM 3125 O O . PRO C 3 80 ? 294.162 198.173 195.060 1.00 31.44 80 PRO 7 O 1
ATOM 3129 N N . ASP C 3 81 ? 295.188 198.178 197.065 1.00 29.57 81 ASP 7 N 1
ATOM 3130 C CA . ASP C 3 81 ? 293.993 197.770 197.791 1.00 29.57 81 ASP 7 CA 1
ATOM 3131 C C . ASP C 3 81 ? 292.930 198.858 197.824 1.00 29.57 81 ASP 7 C 1
ATOM 3132 O O . ASP C 3 81 ? 291.793 198.577 198.218 1.00 29.57 81 ASP 7 O 1
ATOM 3137 N N . GLY C 3 82 ? 293.267 200.082 197.425 1.00 25.46 82 GLY 7 N 1
ATOM 3138 C CA . GLY C 3 82 ? 292.367 201.207 197.493 1.00 25.46 82 GLY 7 CA 1
ATOM 3139 C C . GLY C 3 82 ? 292.553 202.071 198.721 1.00 25.46 82 GLY 7 C 1
ATOM 3140 O O . GLY C 3 82 ? 292.068 203.207 198.741 1.00 25.46 82 GLY 7 O 1
ATOM 3141 N N . HIS C 3 83 ? 293.240 201.564 199.739 1.00 22.45 83 HIS 7 N 1
ATOM 3142 C CA . HIS C 3 83 ? 293.491 202.348 200.937 1.00 22.45 83 HIS 7 CA 1
ATOM 3143 C C . HIS C 3 83 ? 294.500 203.449 200.647 1.00 22.45 83 HIS 7 C 1
ATOM 3144 O O . HIS C 3 83 ? 295.492 203.237 199.946 1.00 22.45 83 HIS 7 O 1
ATOM 3151 N N . ILE C 3 84 ? 294.240 204.632 201.195 1.00 21.32 84 ILE 7 N 1
ATOM 3152 C CA . ILE C 3 84 ? 295.090 205.800 201.009 1.00 21.32 84 ILE 7 CA 1
ATOM 3153 C C . ILE C 3 84 ? 295.530 206.287 202.380 1.00 21.32 84 ILE 7 C 1
ATOM 3154 O O . ILE C 3 84 ? 294.698 206.455 203.278 1.00 21.32 84 ILE 7 O 1
ATOM 3159 N N . PHE C 3 85 ? 296.830 206.508 202.539 1.00 21.16 85 PHE 7 N 1
ATOM 3160 C CA . PHE C 3 85 ? 297.406 206.986 203.790 1.00 21.16 85 PHE 7 CA 1
ATOM 3161 C C . PHE C 3 85 ? 297.941 208.393 203.571 1.00 21.16 85 PHE 7 C 1
ATOM 3162 O O . PHE C 3 85 ? 298.747 208.619 202.663 1.00 21.16 85 PHE 7 O 1
ATOM 3170 N N . LEU C 3 86 ? 297.493 209.331 204.399 1.00 22.58 86 LEU 7 N 1
ATOM 3171 C CA . LEU C 3 86 ? 297.854 210.734 204.278 1.00 22.58 86 LEU 7 CA 1
ATOM 3172 C C . LEU C 3 86 ? 298.636 211.169 205.508 1.00 22.58 86 LEU 7 C 1
ATOM 3173 O O . LEU C 3 86 ? 298.323 210.763 206.630 1.00 22.58 86 LEU 7 O 1
ATOM 3178 N N . GLU C 3 87 ? 299.650 212.001 205.289 1.00 24.40 87 GLU 7 N 1
ATOM 3179 C CA . GLU C 3 87 ? 300.437 212.578 206.373 1.00 24.40 87 GLU 7 CA 1
ATOM 3180 C C . GLU C 3 87 ? 299.795 213.898 206.783 1.00 24.40 87 GLU 7 C 1
ATOM 3181 O O . GLU C 3 87 ? 299.797 214.862 206.013 1.00 24.40 87 GLU 7 O 1
ATOM 3187 N N . ALA C 3 88 ? 299.250 213.943 207.999 1.00 23.62 88 ALA 7 N 1
ATOM 3188 C CA . ALA C 3 88 ? 298.602 215.155 208.483 1.00 23.62 88 ALA 7 CA 1
ATOM 3189 C C . ALA C 3 88 ? 299.589 216.276 208.773 1.00 23.62 88 ALA 7 C 1
ATOM 3190 O O . ALA C 3 88 ? 299.161 217.421 208.955 1.00 23.62 88 ALA 7 O 1
ATOM 3192 N N . PHE C 3 89 ? 300.886 215.982 208.817 1.00 25.01 89 PHE 7 N 1
ATOM 3193 C CA . PHE C 3 89 ? 301.905 216.977 209.122 1.00 25.01 89 PHE 7 CA 1
ATOM 3194 C C . PHE C 3 89 ? 302.549 217.569 207.876 1.00 25.01 89 PHE 7 C 1
ATOM 3195 O O . PHE C 3 89 ? 303.480 218.371 208.000 1.00 25.01 89 PHE 7 O 1
ATOM 3203 N N . SER C 3 90 ? 302.085 217.199 206.687 1.00 26.19 90 SER 7 N 1
ATOM 3204 C CA . SER C 3 90 ? 302.664 217.731 205.466 1.00 26.19 90 SER 7 CA 1
ATOM 3205 C C . SER C 3 90 ? 302.210 219.173 205.237 1.00 26.19 90 SER 7 C 1
ATOM 3206 O O . SER C 3 90 ? 301.146 219.579 205.710 1.00 26.19 90 SER 7 O 1
ATOM 3209 N N . PRO C 3 91 ? 303.002 219.969 204.513 1.00 27.94 91 PRO 7 N 1
ATOM 3210 C CA . PRO C 3 91 ? 302.574 221.349 204.227 1.00 27.94 91 PRO 7 CA 1
ATOM 3211 C C . PRO C 3 91 ? 301.285 221.430 203.429 1.00 27.94 91 PRO 7 C 1
ATOM 3212 O O . PRO C 3 91 ? 300.508 222.374 203.620 1.00 27.94 91 PRO 7 O 1
ATOM 3216 N N . VAL C 3 92 ? 301.033 220.470 202.541 1.00 26.65 92 VAL 7 N 1
ATOM 3217 C CA . VAL C 3 92 ? 299.881 220.518 201.645 1.00 26.65 92 VAL 7 CA 1
ATOM 3218 C C . VAL C 3 92 ? 298.785 219.604 202.173 1.00 26.65 92 VAL 7 C 1
ATOM 3219 O O . VAL C 3 92 ? 297.941 219.124 201.408 1.00 26.65 92 VAL 7 O 1
ATOM 3223 N N . TYR C 3 93 ? 298.790 219.356 203.484 1.00 24.85 93 TYR 7 N 1
ATOM 3224 C CA . TYR C 3 93 ? 297.799 218.460 204.070 1.00 24.85 93 TYR 7 CA 1
ATOM 3225 C C . TYR C 3 93 ? 296.384 218.980 203.852 1.00 24.85 93 TYR 7 C 1
ATOM 3226 O O . TYR C 3 93 ? 295.467 218.200 203.572 1.00 24.85 93 TYR 7 O 1
ATOM 3235 N N . LYS C 3 94 ? 296.183 220.292 203.986 1.00 26.58 94 LYS 7 N 1
ATOM 3236 C CA . LYS C 3 94 ? 294.838 220.849 203.868 1.00 26.58 94 LYS 7 CA 1
ATOM 3237 C C . LYS C 3 94 ? 294.212 220.489 202.526 1.00 26.58 94 LYS 7 C 1
ATOM 3238 O O . LYS C 3 94 ? 293.080 219.995 202.468 1.00 26.58 94 LYS 7 O 1
ATOM 3244 N N . TYR C 3 95 ? 294.935 220.733 201.433 1.00 26.61 95 TYR 7 N 1
ATOM 3245 C CA . TYR C 3 95 ? 294.398 220.422 200.113 1.00 26.61 95 TYR 7 CA 1
ATOM 3246 C C . TYR C 3 95 ? 294.189 218.924 199.944 1.00 26.61 95 TYR 7 C 1
ATOM 3247 O O . TYR C 3 95 ? 293.177 218.490 199.380 1.00 26.61 95 TYR 7 O 1
ATOM 3256 N N . ALA C 3 96 ? 295.135 218.116 200.423 1.00 23.88 96 ALA 7 N 1
ATOM 3257 C CA . ALA C 3 96 ? 294.996 216.668 200.310 1.00 23.88 96 ALA 7 CA 1
ATOM 3258 C C . ALA C 3 96 ? 293.793 216.167 201.099 1.00 23.88 96 ALA 7 C 1
ATOM 3259 O O . ALA C 3 96 ? 293.060 215.286 200.635 1.00 23.88 96 ALA 7 O 1
ATOM 3261 N N . GLN C 3 97 ? 293.576 216.711 202.298 1.00 23.48 97 GLN 7 N 1
ATOM 3262 C CA . GLN C 3 97 ? 292.441 216.281 203.108 1.00 23.48 97 GLN 7 CA 1
ATOM 3263 C C . GLN C 3 97 ? 291.120 216.592 202.418 1.00 23.48 97 GLN 7 C 1
ATOM 3264 O O . GLN C 3 97 ? 290.212 215.754 202.393 1.00 23.48 97 GLN 7 O 1
ATOM 3270 N N . ASP C 3 98 ? 290.990 217.796 201.857 1.00 24.49 98 ASP 7 N 1
ATOM 3271 C CA . ASP C 3 98 ? 289.759 218.157 201.162 1.00 24.49 98 ASP 7 CA 1
ATOM 3272 C C . ASP C 3 98 ? 289.521 217.236 199.973 1.00 24.49 98 ASP 7 C 1
ATOM 3273 O O . ASP C 3 98 ? 288.394 216.792 199.729 1.00 24.49 98 ASP 7 O 1
ATOM 3278 N N . PHE C 3 99 ? 290.579 216.946 199.215 1.00 24.73 99 PHE 7 N 1
ATOM 3279 C CA . PHE C 3 99 ? 290.441 216.068 198.060 1.00 24.73 99 PHE 7 CA 1
ATOM 3280 C C . PHE C 3 99 ? 290.078 214.650 198.480 1.00 24.73 99 PHE 7 C 1
ATOM 3281 O O . PHE C 3 99 ? 289.187 214.029 197.890 1.00 24.73 99 PHE 7 O 1
ATOM 3289 N N . LEU C 3 100 ? 290.752 214.120 199.503 1.00 22.08 100 LEU 7 N 1
ATOM 3290 C CA . LEU C 3 100 ? 290.558 212.721 199.872 1.00 22.08 100 LEU 7 CA 1
ATOM 3291 C C . LEU C 3 100 ? 289.157 212.474 200.413 1.00 22.08 100 LEU 7 C 1
ATOM 3292 O O . LEU C 3 100 ? 288.495 211.505 200.026 1.00 22.08 100 LEU 7 O 1
ATOM 3297 N N . VAL C 3 101 ? 288.687 213.337 201.316 1.00 20.83 101 VAL 7 N 1
ATOM 3298 C CA . VAL C 3 101 ? 287.373 213.135 201.908 1.00 20.83 101 VAL 7 CA 1
ATOM 3299 C C . VAL C 3 101 ? 286.287 213.150 200.845 1.00 20.83 101 VAL 7 C 1
ATOM 3300 O O . VAL C 3 101 ? 285.219 212.562 201.042 1.00 20.83 101 VAL 7 O 1
ATOM 3304 N N . ALA C 3 102 ? 286.533 213.814 199.714 1.00 21.60 102 ALA 7 N 1
ATOM 3305 C CA . ALA C 3 102 ? 285.556 213.821 198.631 1.00 21.60 102 ALA 7 CA 1
ATOM 3306 C C . ALA C 3 102 ? 285.578 212.513 197.848 1.00 21.60 102 ALA 7 C 1
ATOM 3307 O O . ALA C 3 102 ? 284.529 212.037 197.400 1.00 21.60 102 ALA 7 O 1
ATOM 3309 N N . ILE C 3 103 ? 286.756 211.914 197.675 1.00 22.63 103 ILE 7 N 1
ATOM 3310 C CA . ILE C 3 103 ? 286.900 210.744 196.814 1.00 22.63 103 ILE 7 CA 1
ATOM 3311 C C . ILE C 3 103 ? 286.918 209.462 197.636 1.00 22.63 103 ILE 7 C 1
ATOM 3312 O O . ILE C 3 103 ? 286.556 208.392 197.138 1.00 22.63 103 ILE 7 O 1
ATOM 3317 N N . ALA C 3 104 ? 287.342 209.554 198.893 1.00 21.02 104 ALA 7 N 1
ATOM 3318 C CA . ALA C 3 104 ? 287.447 208.392 199.761 1.00 21.02 104 ALA 7 CA 1
ATOM 3319 C C . ALA C 3 104 ? 286.878 208.722 201.130 1.00 21.02 104 ALA 7 C 1
ATOM 3320 O O . ALA C 3 104 ? 287.190 209.768 201.705 1.00 21.02 104 ALA 7 O 1
ATOM 3322 N N . GLU C 3 105 ? 286.037 207.830 201.646 1.00 20.12 105 GLU 7 N 1
ATOM 3323 C CA . GLU C 3 105 ? 285.529 208.018 202.997 1.00 20.12 105 GLU 7 CA 1
ATOM 3324 C C . GLU C 3 105 ? 286.607 207.639 204.012 1.00 20.12 105 GLU 7 C 1
ATOM 3325 O O . GLU C 3 105 ? 287.292 206.628 203.839 1.00 20.12 105 GLU 7 O 1
ATOM 3331 N N . PRO C 3 106 ? 286.783 208.427 205.071 1.00 18.39 106 PRO 7 N 1
ATOM 3332 C CA . PRO C 3 106 ? 287.873 208.150 206.012 1.00 18.39 106 PRO 7 CA 1
ATOM 3333 C C . PRO C 3 106 ? 287.700 206.805 206.698 1.00 18.39 106 PRO 7 C 1
ATOM 3334 O O . PRO C 3 106 ? 286.584 206.374 206.993 1.00 18.39 106 PRO 7 O 1
ATOM 3338 N N . VAL C 3 107 ? 288.825 206.142 206.947 1.00 19.38 107 VAL 7 N 1
ATOM 3339 C CA . VAL C 3 107 ? 288.853 204.917 207.732 1.00 19.38 107 VAL 7 CA 1
ATOM 3340 C C . VAL C 3 107 ? 289.276 205.191 209.169 1.00 19.38 107 VAL 7 C 1
ATOM 3341 O O . VAL C 3 107 ? 288.617 204.748 210.109 1.00 19.38 107 VAL 7 O 1
ATOM 3345 N N . CYS C 3 108 ? 290.374 205.922 209.346 1.00 19.19 108 CYS 7 N 1
ATOM 3346 C CA . CYS C 3 108 ? 290.818 206.357 210.662 1.00 19.19 108 CYS 7 CA 1
ATOM 3347 C C . CYS C 3 108 ? 291.602 207.644 210.478 1.00 19.19 108 CYS 7 C 1
ATOM 3348 O O . CYS C 3 108 ? 292.400 207.751 209.544 1.00 19.19 108 CYS 7 O 1
ATOM 3351 N N . ARG C 3 109 ? 291.374 208.616 211.358 1.00 19.02 109 ARG 7 N 1
ATOM 3352 C CA . ARG C 3 109 ? 292.009 209.929 211.264 1.00 19.02 109 ARG 7 CA 1
ATOM 3353 C C . ARG C 3 109 ? 292.634 210.305 212.601 1.00 19.02 109 ARG 7 C 1
ATOM 3354 O O . ARG C 3 109 ? 292.155 211.211 213.293 1.00 19.02 109 ARG 7 O 1
ATOM 3362 N N . PRO C 3 110 ? 293.717 209.629 212.995 1.00 21.28 110 PRO 7 N 1
ATOM 3363 C CA . PRO C 3 110 ? 294.492 210.105 214.147 1.00 21.28 110 PRO 7 CA 1
ATOM 3364 C C . PRO C 3 110 ? 295.164 211.436 213.859 1.00 21.28 110 PRO 7 C 1
ATOM 3365 O O . PRO C 3 110 ? 295.011 211.995 212.769 1.00 21.28 110 PRO 7 O 1
ATOM 3369 N N . THR C 3 111 ? 295.918 211.952 214.830 1.00 23.33 111 THR 7 N 1
ATOM 3370 C CA . THR C 3 111 ? 296.477 213.293 214.695 1.00 23.33 111 THR 7 CA 1
ATOM 3371 C C . THR C 3 111 ? 297.556 213.365 213.620 1.00 23.33 111 THR 7 C 1
ATOM 3372 O O . THR C 3 111 ? 297.697 214.401 212.962 1.00 23.33 111 THR 7 O 1
ATOM 3376 N N . HIS C 3 112 ? 298.323 212.291 213.423 1.00 24.00 112 HIS 7 N 1
ATOM 3377 C CA . HIS C 3 112 ? 299.511 212.339 212.573 1.00 24.00 112 HIS 7 CA 1
ATOM 3378 C C . HIS C 3 112 ? 299.252 211.806 211.168 1.00 24.00 112 HIS 7 C 1
ATOM 3379 O O . HIS C 3 112 ? 299.467 212.519 210.184 1.00 24.00 112 HIS 7 O 1
ATOM 3386 N N . VAL C 3 113 ? 298.803 210.559 211.052 1.00 22.15 113 VAL 7 N 1
ATOM 3387 C CA . VAL C 3 113 ? 298.602 209.909 209.762 1.00 22.15 113 VAL 7 CA 1
ATOM 3388 C C . VAL C 3 113 ? 297.152 209.462 209.665 1.00 22.15 113 VAL 7 C 1
ATOM 3389 O O . VAL C 3 113 ? 296.685 208.672 210.493 1.00 22.15 113 VAL 7 O 1
ATOM 3393 N N . HIS C 3 114 ? 296.450 209.960 208.653 1.00 20.36 114 HIS 7 N 1
ATOM 3394 C CA . HIS C 3 114 ? 295.087 209.549 208.360 1.00 20.36 114 HIS 7 CA 1
ATOM 3395 C C . HIS C 3 114 ? 295.097 208.401 207.360 1.00 20.36 114 HIS 7 C 1
ATOM 3396 O O . HIS C 3 114 ? 296.079 208.186 206.647 1.00 20.36 114 HIS 7 O 1
ATOM 3403 N N . GLU C 3 115 ? 293.994 207.660 207.318 1.00 19.83 115 GLU 7 N 1
ATOM 3404 C CA . GLU C 3 115 ? 293.818 206.578 206.359 1.00 19.83 115 GLU 7 CA 1
ATOM 3405 C C . GLU C 3 115 ? 292.442 206.703 205.728 1.00 19.83 115 GLU 7 C 1
ATOM 3406 O O . GLU C 3 115 ? 291.442 206.850 206.437 1.00 19.83 115 GLU 7 O 1
ATOM 3412 N N . TYR C 3 116 ? 292.396 206.642 204.403 1.00 19.57 116 TYR 7 N 1
ATOM 3413 C CA . TYR C 3 116 ? 291.159 206.642 203.641 1.00 19.57 116 TYR 7 CA 1
ATOM 3414 C C . TYR C 3 116 ? 291.086 205.380 202.792 1.00 19.57 116 TYR 7 C 1
ATOM 3415 O O . TYR C 3 116 ? 292.099 204.750 202.482 1.00 19.57 116 TYR 7 O 1
ATOM 3424 N N . LYS C 3 117 ? 289.865 205.010 202.427 1.00 21.36 117 LYS 7 N 1
ATOM 3425 C CA . LYS C 3 117 ? 289.613 203.841 201.600 1.00 21.36 117 LYS 7 CA 1
ATOM 3426 C C . LYS C 3 117 ? 288.814 204.261 200.377 1.00 21.36 117 LYS 7 C 1
ATOM 3427 O O . LYS C 3 117 ? 287.845 205.016 200.489 1.00 21.36 117 LYS 7 O 1
ATOM 3433 N N . LEU C 3 118 ? 289.225 203.774 199.210 1.00 23.67 118 LEU 7 N 1
ATOM 3434 C CA . LEU C 3 118 ? 288.552 204.097 197.959 1.00 23.67 118 LEU 7 CA 1
ATOM 3435 C C . LEU C 3 118 ? 287.494 203.039 197.675 1.00 23.67 118 LEU 7 C 1
ATOM 3436 O O . LEU C 3 118 ? 287.807 201.847 197.587 1.00 23.67 118 LEU 7 O 1
ATOM 3441 N N . THR C 3 119 ? 286.247 203.476 197.530 1.00 23.66 119 THR 7 N 1
ATOM 3442 C CA . THR C 3 119 ? 285.126 202.591 197.259 1.00 23.66 119 THR 7 CA 1
ATOM 3443 C C . THR C 3 119 ? 284.298 203.170 196.122 1.00 23.66 119 THR 7 C 1
ATOM 3444 O O . THR C 3 119 ? 284.426 204.343 195.762 1.00 23.66 119 THR 7 O 1
ATOM 3448 N N . ALA C 3 120 ? 283.439 202.326 195.548 1.00 24.48 120 ALA 7 N 1
ATOM 3449 C CA . ALA C 3 120 ? 282.591 202.779 194.452 1.00 24.48 120 ALA 7 CA 1
ATOM 3450 C C . ALA C 3 120 ? 281.681 203.915 194.899 1.00 24.48 120 ALA 7 C 1
ATOM 3451 O O . ALA C 3 120 ? 281.513 204.906 194.179 1.00 24.48 120 ALA 7 O 1
ATOM 3453 N N . TYR C 3 121 ? 281.087 203.790 196.086 1.00 25.50 121 TYR 7 N 1
ATOM 3454 C CA . TYR C 3 121 ? 280.202 204.837 196.584 1.00 25.50 121 TYR 7 CA 1
ATOM 3455 C C . TYR C 3 121 ? 280.964 206.128 196.847 1.00 25.50 121 TYR 7 C 1
ATOM 3456 O O . TYR C 3 121 ? 280.470 207.219 196.542 1.00 25.50 121 TYR 7 O 1
ATOM 3465 N N . SER C 3 122 ? 282.167 206.027 197.416 1.00 22.97 122 SER 7 N 1
ATOM 3466 C CA . SER C 3 122 ? 282.948 207.226 197.704 1.00 22.97 122 SER 7 CA 1
ATOM 3467 C C . SER C 3 122 ? 283.292 207.978 196.426 1.00 22.97 122 SER 7 C 1
ATOM 3468 O O . SER C 3 122 ? 283.201 209.209 196.378 1.00 22.97 122 SER 7 O 1
ATOM 3471 N N . LEU C 3 123 ? 283.696 207.254 195.381 1.00 24.77 123 LEU 7 N 1
ATOM 3472 C CA . LEU C 3 123 ? 283.986 207.900 194.106 1.00 24.77 123 LEU 7 CA 1
ATOM 3473 C C . LEU C 3 123 ? 282.721 208.445 193.458 1.00 24.77 123 LEU 7 C 1
ATOM 3474 O O . LEU C 3 123 ? 282.757 209.513 192.837 1.00 24.77 123 LEU 7 O 1
ATOM 3479 N N . TYR C 3 124 ? 281.600 207.732 193.587 1.00 25.56 124 TYR 7 N 1
ATOM 3480 C CA . TYR C 3 124 ? 280.333 208.250 193.084 1.00 25.56 124 TYR 7 CA 1
ATOM 3481 C C . TYR C 3 124 ? 279.959 209.551 193.781 1.00 25.56 124 TYR 7 C 1
ATOM 3482 O O . TYR C 3 124 ? 279.307 210.418 193.189 1.00 25.56 124 TYR 7 O 1
ATOM 3491 N N . ALA C 3 125 ? 280.354 209.703 195.046 1.00 23.08 125 ALA 7 N 1
ATOM 3492 C CA . ALA C 3 125 ? 280.136 210.969 195.736 1.00 23.08 125 ALA 7 CA 1
ATOM 3493 C C . ALA C 3 125 ? 281.053 212.054 195.190 1.00 23.08 125 ALA 7 C 1
ATOM 3494 O O . ALA C 3 125 ? 280.676 213.230 195.139 1.00 23.08 125 ALA 7 O 1
ATOM 3496 N N . ALA C 3 126 ? 282.269 211.680 194.787 1.00 24.31 126 ALA 7 N 1
ATOM 3497 C CA . ALA C 3 126 ? 283.206 212.661 194.250 1.00 24.31 126 ALA 7 CA 1
ATOM 3498 C C . ALA C 3 126 ? 282.698 213.259 192.947 1.00 24.31 126 ALA 7 C 1
ATOM 3499 O O . ALA C 3 126 ? 282.783 214.474 192.738 1.00 24.31 126 ALA 7 O 1
ATOM 3501 N N . VAL C 3 127 ? 282.181 212.420 192.049 1.00 27.20 127 VAL 7 N 1
ATOM 3502 C CA . VAL C 3 127 ? 281.673 212.931 190.781 1.00 27.20 127 VAL 7 CA 1
ATOM 3503 C C . VAL C 3 127 ? 280.433 213.782 191.007 1.00 27.20 127 VAL 7 C 1
ATOM 3504 O O . VAL C 3 127 ? 280.212 214.771 190.297 1.00 27.20 127 VAL 7 O 1
ATOM 3508 N N . SER C 3 128 ? 279.605 213.422 191.989 1.00 24.94 128 SER 7 N 1
ATOM 3509 C CA . SER C 3 128 ? 278.396 214.193 192.254 1.00 24.94 128 SER 7 CA 1
ATOM 3510 C C . SER C 3 128 ? 278.728 215.630 192.634 1.00 24.94 128 SER 7 C 1
ATOM 3511 O O . SER C 3 128 ? 278.095 216.571 192.141 1.00 24.94 128 SER 7 O 1
ATOM 3514 N N . VAL C 3 129 ? 279.720 215.824 193.507 1.00 24.11 129 VAL 7 N 1
ATOM 3515 C CA . VAL C 3 129 ? 280.055 217.172 193.949 1.00 24.11 129 VAL 7 CA 1
ATOM 3516 C C . VAL C 3 129 ? 280.646 218.006 192.821 1.00 24.11 129 VAL 7 C 1
ATOM 3517 O O . VAL C 3 129 ? 280.610 219.240 192.891 1.00 24.11 129 VAL 7 O 1
ATOM 3521 N N . GLY C 3 130 ? 281.190 217.374 191.784 1.00 26.15 130 GLY 7 N 1
ATOM 3522 C CA . GLY C 3 130 ? 281.684 218.113 190.637 1.00 26.15 130 GLY 7 CA 1
ATOM 3523 C C . GLY C 3 130 ? 282.954 217.560 190.024 1.00 26.15 130 GLY 7 C 1
ATOM 3524 O O . GLY C 3 130 ? 283.300 217.909 188.892 1.00 26.15 130 GLY 7 O 1
ATOM 3525 N N . LEU C 3 131 ? 283.657 216.699 190.751 1.00 27.46 131 LEU 7 N 1
ATOM 3526 C CA . LEU C 3 131 ? 284.920 216.171 190.258 1.00 27.46 131 LEU 7 CA 1
ATOM 3527 C C . LEU C 3 131 ? 284.699 215.284 189.037 1.00 27.46 131 LEU 7 C 1
ATOM 3528 O O . LEU C 3 131 ? 283.620 214.720 188.835 1.00 27.46 131 LEU 7 O 1
ATOM 3533 N N . GLN C 3 132 ? 285.735 215.176 188.212 1.00 31.57 132 GLN 7 N 1
ATOM 3534 C CA . GLN C 3 132 ? 285.742 214.312 187.043 1.00 31.57 132 GLN 7 CA 1
ATOM 3535 C C . GLN C 3 132 ? 286.821 213.249 187.197 1.00 31.57 132 GLN 7 C 1
ATOM 3536 O O . GLN C 3 132 ? 287.747 213.386 188.001 1.00 31.57 132 GLN 7 O 1
ATOM 3542 N N . THR C 3 133 ? 286.695 212.177 186.412 1.00 32.05 133 THR 7 N 1
ATOM 3543 C CA . THR C 3 133 ? 287.671 211.095 186.498 1.00 32.05 133 THR 7 CA 1
ATOM 3544 C C . THR C 3 133 ? 289.076 211.601 186.202 1.00 32.05 133 THR 7 C 1
ATOM 3545 O O . THR C 3 133 ? 290.032 211.242 186.899 1.00 32.05 133 THR 7 O 1
ATOM 3549 N N . SER C 3 134 ? 289.223 212.439 185.175 1.00 32.47 134 SER 7 N 1
ATOM 3550 C CA . SER C 3 134 ? 290.531 213.006 184.865 1.00 32.47 134 SER 7 CA 1
ATOM 3551 C C . SER C 3 134 ? 291.030 213.876 186.011 1.00 32.47 134 SER 7 C 1
ATOM 3552 O O . SER C 3 134 ? 292.209 213.826 186.378 1.00 32.47 134 SER 7 O 1
ATOM 3555 N N . ASP C 3 135 ? 290.142 214.689 186.586 1.00 31.02 135 ASP 7 N 1
ATOM 3556 C CA . ASP C 3 135 ? 290.535 215.538 187.705 1.00 31.02 135 ASP 7 CA 1
ATOM 3557 C C . ASP C 3 135 ? 290.918 214.706 188.922 1.00 31.02 135 ASP 7 C 1
ATOM 3558 O O . ASP C 3 135 ? 291.893 215.017 189.615 1.00 31.02 135 ASP 7 O 1
ATOM 3563 N N . ILE C 3 136 ? 290.160 213.644 189.202 1.00 27.86 136 ILE 7 N 1
ATOM 3564 C CA . ILE C 3 136 ? 290.444 212.816 190.371 1.00 27.86 136 ILE 7 CA 1
ATOM 3565 C C . ILE C 3 136 ? 291.775 212.095 190.199 1.00 27.86 136 ILE 7 C 1
ATOM 3566 O O . ILE C 3 136 ? 292.626 212.100 191.096 1.00 27.86 136 ILE 7 O 1
ATOM 3571 N N . THR C 3 137 ? 291.973 211.459 189.044 1.00 30.36 137 THR 7 N 1
ATOM 3572 C CA . THR C 3 137 ? 293.196 210.693 188.831 1.00 30.36 137 THR 7 CA 1
ATOM 3573 C C . THR C 3 137 ? 294.406 211.610 188.697 1.00 30.36 137 THR 7 C 1
ATOM 3574 O O . THR C 3 137 ? 295.506 211.262 189.140 1.00 30.36 137 THR 7 O 1
ATOM 3578 N N . GLU C 3 138 ? 294.227 212.782 188.085 1.00 30.57 138 GLU 7 N 1
ATOM 3579 C CA . GLU C 3 138 ? 295.333 213.724 187.963 1.00 30.57 138 GLU 7 CA 1
ATOM 3580 C C . GLU C 3 138 ? 295.795 214.204 189.332 1.00 30.57 138 GLU 7 C 1
ATOM 3581 O O . GLU C 3 138 ? 296.989 214.162 189.649 1.00 30.57 138 GLU 7 O 1
ATOM 3587 N N . TYR C 3 139 ? 294.858 214.666 190.162 1.00 28.18 139 TYR 7 N 1
ATOM 3588 C CA . TYR C 3 139 ? 295.223 215.163 191.484 1.00 28.18 139 TYR 7 CA 1
ATOM 3589 C C . TYR C 3 139 ? 295.758 214.044 192.368 1.00 28.18 139 TYR 7 C 1
ATOM 3590 O O . TYR C 3 139 ? 296.723 214.243 193.113 1.00 28.18 139 TYR 7 O 1
ATOM 3599 N N . LEU C 3 140 ? 295.144 212.862 192.304 1.00 27.49 140 LEU 7 N 1
ATOM 3600 C CA . LEU C 3 140 ? 295.622 211.744 193.109 1.00 27.49 140 LEU 7 CA 1
ATOM 3601 C C . LEU C 3 140 ? 297.051 211.374 192.736 1.00 27.49 140 LEU 7 C 1
ATOM 3602 O O . LEU C 3 140 ? 297.886 211.128 193.614 1.00 27.49 140 LEU 7 O 1
ATOM 3607 N N . ARG C 3 141 ? 297.352 211.329 191.437 1.00 31.95 141 ARG 7 N 1
ATOM 3608 C CA . ARG C 3 141 ? 298.716 211.041 191.007 1.00 31.95 141 ARG 7 CA 1
ATOM 3609 C C . ARG C 3 141 ? 299.674 212.137 191.455 1.00 31.95 141 ARG 7 C 1
ATOM 3610 O O . ARG C 3 141 ? 300.802 211.853 191.872 1.00 31.95 141 ARG 7 O 1
ATOM 3618 N N . LYS C 3 142 ? 299.243 213.396 191.371 1.00 29.73 142 LYS 7 N 1
ATOM 3619 C CA . LYS C 3 142 ? 300.092 214.498 191.810 1.00 29.73 142 LYS 7 CA 1
ATOM 3620 C C . LYS C 3 142 ? 300.400 214.396 193.299 1.00 29.73 142 LYS 7 C 1
ATOM 3621 O O . LYS C 3 142 ? 301.540 214.619 193.721 1.00 29.73 142 LYS 7 O 1
ATOM 3627 N N . LEU C 3 143 ? 299.394 214.068 194.111 1.00 26.56 143 LEU 7 N 1
ATOM 3628 C CA . LEU C 3 143 ? 299.611 213.921 195.546 1.00 26.56 143 LEU 7 CA 1
ATOM 3629 C C . LEU C 3 143 ? 300.300 212.607 195.890 1.00 26.56 143 LEU 7 C 1
ATOM 3630 O O . LEU C 3 143 ? 301.088 212.559 196.840 1.00 26.56 143 LEU 7 O 1
ATOM 3635 N N . SER C 3 144 ? 300.015 211.540 195.149 1.00 28.69 144 SER 7 N 1
ATOM 3636 C CA . SER C 3 144 ? 300.607 210.244 195.449 1.00 28.69 144 SER 7 CA 1
ATOM 3637 C C . SER C 3 144 ? 302.122 210.311 195.332 1.00 28.69 144 SER 7 C 1
ATOM 3638 O O . SER C 3 144 ? 302.660 210.832 194.351 1.00 28.69 144 SER 7 O 1
ATOM 3641 N N . LYS C 3 145 ? 302.812 209.779 196.338 1.00 29.12 145 LYS 7 N 1
ATOM 3642 C CA . LYS C 3 145 ? 304.267 209.750 196.347 1.00 29.12 145 LYS 7 CA 1
ATOM 3643 C C . LYS C 3 145 ? 304.834 208.442 195.813 1.00 29.12 145 LYS 7 C 1
ATOM 3644 O O . LYS C 3 145 ? 306.058 208.288 195.765 1.00 29.12 145 LYS 7 O 1
ATOM 3650 N N . THR C 3 146 ? 303.977 207.500 195.417 1.00 31.65 146 THR 7 N 1
ATOM 3651 C CA . THR C 3 146 ? 304.416 206.244 194.825 1.00 31.65 146 THR 7 CA 1
ATOM 3652 C C . THR C 3 146 ? 303.668 205.930 193.536 1.00 31.65 146 THR 7 C 1
ATOM 3653 O O . THR C 3 146 ? 303.777 204.809 193.027 1.00 31.65 146 THR 7 O 1
ATOM 3657 N N . GLY C 3 147 ? 302.917 206.884 192.996 1.00 32.42 147 GLY 7 N 1
ATOM 3658 C CA . GLY C 3 147 ? 302.109 206.644 191.822 1.00 32.42 147 GLY 7 CA 1
ATOM 3659 C C . GLY C 3 147 ? 300.801 205.959 192.168 1.00 32.42 147 GLY 7 C 1
ATOM 3660 O O . GLY C 3 147 ? 300.576 205.487 193.284 1.00 32.42 147 GLY 7 O 1
ATOM 3661 N N . VAL C 3 148 ? 299.918 205.907 191.179 1.00 31.58 148 VAL 7 N 1
ATOM 3662 C CA . VAL C 3 148 ? 298.619 205.259 191.307 1.00 31.58 148 VAL 7 CA 1
ATOM 3663 C C . VAL C 3 148 ? 298.712 203.902 190.610 1.00 31.58 148 VAL 7 C 1
ATOM 3664 O O . VAL C 3 148 ? 298.900 203.853 189.385 1.00 31.58 148 VAL 7 O 1
ATOM 3668 N N . PRO C 3 149 ? 298.595 202.785 191.328 1.00 31.97 149 PRO 7 N 1
ATOM 3669 C CA . PRO C 3 149 ? 298.697 201.482 190.662 1.00 31.97 149 PRO 7 CA 1
ATOM 3670 C C . PRO C 3 149 ? 297.618 201.317 189.605 1.00 31.97 149 PRO 7 C 1
ATOM 3671 O O . PRO C 3 149 ? 296.518 201.862 189.716 1.00 31.97 149 PRO 7 O 1
ATOM 3675 N N . ASP C 3 150 ? 297.953 200.557 188.560 1.00 35.90 150 ASP 7 N 1
ATOM 3676 C CA . ASP C 3 150 ? 297.051 200.419 187.421 1.00 35.90 150 ASP 7 CA 1
ATOM 3677 C C . ASP C 3 150 ? 295.662 199.974 187.859 1.00 35.90 150 ASP 7 C 1
ATOM 3678 O O . ASP C 3 150 ? 294.655 200.405 187.286 1.00 35.90 150 ASP 7 O 1
ATOM 3683 N N . GLY C 3 151 ? 295.586 199.111 188.873 1.00 33.15 151 GLY 7 N 1
ATOM 3684 C CA . GLY C 3 151 ? 294.285 198.664 189.344 1.00 33.15 151 GLY 7 CA 1
ATOM 3685 C C . GLY C 3 151 ? 293.430 199.810 189.848 1.00 33.15 151 GLY 7 C 1
ATOM 3686 O O . GLY C 3 151 ? 292.241 199.901 189.535 1.00 33.15 151 GLY 7 O 1
ATOM 3687 N N . ILE C 3 152 ? 294.027 200.704 190.637 1.00 30.01 152 ILE 7 N 1
ATOM 3688 C CA . ILE C 3 152 ? 293.284 201.845 191.159 1.00 30.01 152 ILE 7 CA 1
ATOM 3689 C C . ILE C 3 152 ? 292.933 202.811 190.037 1.00 30.01 152 ILE 7 C 1
ATOM 3690 O O . ILE C 3 152 ? 291.852 203.413 190.033 1.00 30.01 152 ILE 7 O 1
ATOM 3695 N N . MET C 3 153 ? 293.837 202.983 189.072 1.00 33.60 153 MET 7 N 1
ATOM 3696 C CA . MET C 3 153 ? 293.580 203.914 187.978 1.00 33.60 153 MET 7 CA 1
ATOM 3697 C C . MET C 3 153 ? 292.345 203.500 187.188 1.00 33.60 153 MET 7 C 1
ATOM 3698 O O . MET C 3 153 ? 291.498 204.337 186.853 1.00 33.60 153 MET 7 O 1
ATOM 3703 N N . GLN C 3 154 ? 292.224 202.207 186.878 1.00 34.63 154 GLN 7 N 1
ATOM 3704 C CA . GLN C 3 154 ? 291.032 201.733 186.184 1.00 34.63 154 GLN 7 CA 1
ATOM 3705 C C . GLN C 3 154 ? 289.823 201.705 187.110 1.00 34.63 154 GLN 7 C 1
ATOM 3706 O O . GLN C 3 154 ? 288.695 201.933 186.660 1.00 34.63 154 GLN 7 O 1
ATOM 3712 N N . PHE C 3 155 ? 290.035 201.427 188.397 1.00 29.60 155 PHE 7 N 1
ATOM 3713 C CA . PHE C 3 155 ? 288.921 201.412 189.339 1.00 29.60 155 PHE 7 CA 1
ATOM 3714 C C . PHE C 3 155 ? 288.274 202.787 189.443 1.00 29.60 155 PHE 7 C 1
ATOM 3715 O O . PHE C 3 155 ? 287.043 202.901 189.468 1.00 29.60 155 PHE 7 O 1
ATOM 3723 N N . ILE C 3 156 ? 289.086 203.843 189.502 1.00 28.96 156 ILE 7 N 1
ATOM 3724 C CA . ILE C 3 156 ? 288.538 205.195 189.556 1.00 28.96 156 ILE 7 CA 1
ATOM 3725 C C . ILE C 3 156 ? 287.743 205.493 188.293 1.00 28.96 156 ILE 7 C 1
ATOM 3726 O O . ILE C 3 156 ? 286.657 206.081 188.348 1.00 28.96 156 ILE 7 O 1
ATOM 3731 N N . LYS C 3 157 ? 288.274 205.097 187.134 1.00 33.61 157 LYS 7 N 1
ATOM 3732 C CA . LYS C 3 157 ? 287.575 205.344 185.877 1.00 33.61 157 LYS 7 CA 1
ATOM 3733 C C . LYS C 3 157 ? 286.226 204.638 185.850 1.00 33.61 157 LYS 7 C 1
ATOM 3734 O O . LYS C 3 157 ? 285.223 205.213 185.411 1.00 33.61 157 LYS 7 O 1
ATOM 3740 N N . LEU C 3 158 ? 286.181 203.391 186.321 1.00 34.67 158 LEU 7 N 1
ATOM 3741 C CA . LEU C 3 158 ? 284.942 202.622 186.272 1.00 34.67 158 LEU 7 CA 1
ATOM 3742 C C . LEU C 3 158 ? 283.850 203.272 187.112 1.00 34.67 158 LEU 7 C 1
ATOM 3743 O O . LEU C 3 158 ? 282.675 203.267 186.726 1.00 34.67 158 LEU 7 O 1
ATOM 3748 N N . CYS C 3 159 ? 284.214 203.834 188.263 1.00 31.87 159 CYS 7 N 1
ATOM 3749 C CA . CYS C 3 159 ? 283.255 204.409 189.195 1.00 31.87 159 CYS 7 CA 1
ATOM 3750 C C . CYS C 3 159 ? 282.979 205.885 188.927 1.00 31.87 159 CYS 7 C 1
ATOM 3751 O O . CYS C 3 159 ? 282.566 206.604 189.843 1.00 31.87 159 CYS 7 O 1
ATOM 3754 N N . THR C 3 160 ? 283.199 206.352 187.697 1.00 33.21 160 THR 7 N 1
ATOM 3755 C CA . THR C 3 160 ? 282.945 207.742 187.343 1.00 33.21 160 THR 7 CA 1
ATOM 3756 C C . THR C 3 160 ? 282.209 207.913 186.020 1.00 33.21 160 THR 7 C 1
ATOM 3757 O O . THR C 3 160 ? 281.681 209.001 185.769 1.00 33.21 160 THR 7 O 1
ATOM 3761 N N . VAL C 3 161 ? 282.128 206.878 185.187 1.00 36.19 161 VAL 7 N 1
ATOM 3762 C CA . VAL C 3 161 ? 281.479 206.987 183.885 1.00 36.19 161 VAL 7 CA 1
ATOM 3763 C C . VAL C 3 161 ? 280.005 206.625 184.010 1.00 36.19 161 VAL 7 C 1
ATOM 3764 O O . VAL C 3 161 ? 279.325 206.400 183.003 1.00 36.19 161 VAL 7 O 1
ATOM 3768 N N . SER C 3 162 ? 279.501 206.566 185.243 1.00 36.46 162 SER 7 N 1
ATOM 3769 C CA . SER C 3 162 ? 278.127 206.163 185.505 1.00 36.46 162 SER 7 CA 1
ATOM 3770 C C . SER C 3 162 ? 277.271 207.280 186.085 1.00 36.46 162 SER 7 C 1
ATOM 3771 O O . SER C 3 162 ? 276.069 207.076 186.283 1.00 36.46 162 SER 7 O 1
ATOM 3774 N N . TYR C 3 163 ? 277.843 208.451 186.354 1.00 31.80 163 TYR 7 N 1
ATOM 3775 C CA . TYR C 3 163 ? 277.110 209.541 186.983 1.00 31.80 163 TYR 7 CA 1
ATOM 3776 C C . TYR C 3 163 ? 276.461 210.420 185.923 1.00 31.80 163 TYR 7 C 1
ATOM 3777 O O . TYR C 3 163 ? 277.109 210.807 184.945 1.00 31.80 163 TYR 7 O 1
ATOM 3786 N N . GLY C 3 164 ? 275.182 210.737 186.126 1.00 35.70 164 GLY 7 N 1
ATOM 3787 C CA . GLY C 3 164 ? 274.448 211.611 185.240 1.00 35.70 164 GLY 7 CA 1
ATOM 3788 C C . GLY C 3 164 ? 273.790 210.923 184.066 1.00 35.70 164 GLY 7 C 1
ATOM 3789 O O . GLY C 3 164 ? 273.008 211.565 183.353 1.00 35.70 164 GLY 7 O 1
ATOM 3790 N N . LYS C 3 165 ? 274.075 209.639 183.840 1.00 40.48 165 LYS 7 N 1
ATOM 3791 C CA . LYS C 3 165 ? 273.464 208.938 182.717 1.00 40.48 165 LYS 7 CA 1
ATOM 3792 C C . LYS C 3 165 ? 271.956 208.825 182.895 1.00 40.48 165 LYS 7 C 1
ATOM 3793 O O . LYS C 3 165 ? 271.197 208.988 181.934 1.00 40.48 165 LYS 7 O 1
ATOM 3799 N N . VAL C 3 166 ? 271.504 208.551 184.116 1.00 38.46 166 VAL 7 N 1
ATOM 3800 C CA . VAL C 3 166 ? 270.091 208.354 184.412 1.00 38.46 166 VAL 7 CA 1
ATOM 3801 C C . VAL C 3 166 ? 269.698 209.292 185.542 1.00 38.46 166 VAL 7 C 1
ATOM 3802 O O . VAL C 3 166 ? 270.477 209.519 186.473 1.00 38.46 166 VAL 7 O 1
ATOM 3806 N N . LYS C 3 167 ? 268.487 209.835 185.458 1.00 33.80 167 LYS 7 N 1
ATOM 3807 C CA . LYS C 3 167 ? 267.993 210.813 186.413 1.00 33.80 167 LYS 7 CA 1
ATOM 3808 C C . LYS C 3 167 ? 266.609 210.404 186.893 1.00 33.80 167 LYS 7 C 1
ATOM 3809 O O . LYS C 3 167 ? 265.827 209.810 186.148 1.00 33.80 167 LYS 7 O 1
ATOM 3815 N N . LEU C 3 168 ? 266.318 210.720 188.152 1.00 33.37 168 LEU 7 N 1
ATOM 3816 C CA . LEU C 3 168 ? 265.003 210.497 188.741 1.00 33.37 168 LEU 7 CA 1
ATOM 3817 C C . LEU C 3 168 ? 264.372 211.853 189.012 1.00 33.37 168 LEU 7 C 1
ATOM 3818 O O . LEU C 3 168 ? 264.924 212.658 189.769 1.00 33.37 168 LEU 7 O 1
ATOM 3823 N N . VAL C 3 169 ? 263.217 212.101 188.401 1.00 33.86 169 VAL 7 N 1
ATOM 3824 C CA . VAL C 3 169 ? 262.541 213.389 188.475 1.00 33.86 169 VAL 7 CA 1
ATOM 3825 C C . VAL C 3 169 ? 261.144 213.169 189.033 1.00 33.86 169 VAL 7 C 1
ATOM 3826 O O . VAL C 3 169 ? 260.414 212.288 188.565 1.00 33.86 169 VAL 7 O 1
ATOM 3830 N N . LEU C 3 170 ? 260.781 213.963 190.036 1.00 31.91 170 LEU 7 N 1
ATOM 3831 C CA . LEU C 3 170 ? 259.458 213.929 190.648 1.00 31.91 170 LEU 7 CA 1
ATOM 3832 C C . LEU C 3 170 ? 258.712 215.183 190.214 1.00 31.91 170 LEU 7 C 1
ATOM 3833 O O . LEU C 3 170 ? 259.098 216.298 190.579 1.00 31.91 170 LEU 7 O 1
ATOM 3838 N N . LYS C 3 171 ? 257.651 215.004 189.433 1.00 34.91 171 LYS 7 N 1
ATOM 3839 C CA . LYS C 3 171 ? 256.818 216.115 189.000 1.00 34.91 171 LYS 7 CA 1
ATOM 3840 C C . LYS C 3 171 ? 255.362 215.681 188.992 1.00 34.91 171 LYS 7 C 1
ATOM 3841 O O . LYS C 3 171 ? 255.034 214.584 188.531 1.00 34.91 171 LYS 7 O 1
ATOM 3847 N N . HIS C 3 172 ? 254.495 216.551 189.509 1.00 36.90 172 HIS 7 N 1
ATOM 3848 C CA . HIS C 3 172 ? 253.057 216.294 189.552 1.00 36.90 172 HIS 7 CA 1
ATOM 3849 C C . HIS C 3 172 ? 252.756 214.955 190.222 1.00 36.90 172 HIS 7 C 1
ATOM 3850 O O . HIS C 3 172 ? 251.938 214.166 189.746 1.00 36.90 172 HIS 7 O 1
ATOM 3857 N N . ASN C 3 173 ? 253.431 214.697 191.341 1.00 34.08 173 ASN 7 N 1
ATOM 3858 C CA . ASN C 3 173 ? 253.208 213.502 192.150 1.00 34.08 173 ASN 7 CA 1
ATOM 3859 C C . ASN C 3 173 ? 253.477 212.217 191.375 1.00 34.08 173 ASN 7 C 1
ATOM 3860 O O . ASN C 3 173 ? 252.961 211.154 191.734 1.00 34.08 173 ASN 7 O 1
ATOM 3865 N N . ARG C 3 174 ? 254.280 212.290 190.316 1.00 36.64 174 ARG 7 N 1
ATOM 3866 C CA . ARG C 3 174 ? 254.608 211.135 189.495 1.00 36.64 174 ARG 7 CA 1
ATOM 3867 C C . ARG C 3 174 ? 256.119 211.009 189.385 1.00 36.64 174 ARG 7 C 1
ATOM 3868 O O . ARG C 3 174 ? 256.823 212.009 189.219 1.00 36.64 174 ARG 7 O 1
ATOM 3876 N N . TYR C 3 175 ? 256.611 209.777 189.476 1.00 34.90 175 TYR 7 N 1
ATOM 3877 C CA . TYR C 3 175 ? 258.039 209.492 189.433 1.00 34.90 175 TYR 7 CA 1
ATOM 3878 C C . TYR C 3 175 ? 258.423 209.003 188.044 1.00 34.90 175 TYR 7 C 1
ATOM 3879 O O . TYR C 3 175 ? 257.874 208.009 187.557 1.00 34.90 175 TYR 7 O 1
ATOM 3888 N N . PHE C 3 176 ? 259.369 209.697 187.415 1.00 35.18 176 PHE 7 N 1
ATOM 3889 C CA . PHE C 3 176 ? 259.847 209.348 186.086 1.00 35.18 176 PHE 7 CA 1
ATOM 3890 C C . PHE C 3 176 ? 261.354 209.154 186.120 1.00 35.18 176 PHE 7 C 1
ATOM 3891 O O . PHE C 3 176 ? 262.075 209.935 186.747 1.00 35.18 176 PHE 7 O 1
ATOM 3899 N N . VAL C 3 177 ? 261.822 208.110 185.446 1.00 36.38 177 VAL 7 N 1
ATOM 3900 C CA . VAL C 3 177 ? 263.249 207.869 185.270 1.00 36.38 177 VAL 7 CA 1
ATOM 3901 C C . VAL C 3 177 ? 263.656 208.449 183.923 1.00 36.38 177 VAL 7 C 1
ATOM 3902 O O . VAL C 3 177 ? 263.394 207.849 182.876 1.00 36.38 177 VAL 7 O 1
ATOM 3906 N N . GLU C 3 178 ? 264.304 209.610 183.949 1.00 38.71 178 GLU 7 N 1
ATOM 3907 C CA . GLU C 3 178 ? 264.599 210.369 182.745 1.00 38.71 178 GLU 7 CA 1
ATOM 3908 C C . GLU C 3 178 ? 266.091 210.327 182.451 1.00 38.71 178 GLU 7 C 1
ATOM 3909 O O . GLU C 3 178 ? 266.921 210.287 183.362 1.00 38.71 178 GLU 7 O 1
ATOM 3915 N N . SER C 3 179 ? 266.419 210.330 181.161 1.00 42.34 179 SER 7 N 1
ATOM 3916 C CA . SER C 3 179 ? 267.802 210.421 180.720 1.00 42.34 179 SER 7 CA 1
ATOM 3917 C C . SER C 3 179 ? 267.825 210.966 179.301 1.00 42.34 179 SER 7 C 1
ATOM 3918 O O . SER C 3 179 ? 266.846 210.858 178.560 1.00 42.34 179 SER 7 O 1
ATOM 3921 N N . CYS C 3 180 ? 268.961 211.555 178.935 1.00 44.79 180 CYS 7 N 1
ATOM 3922 C CA . CYS C 3 180 ? 269.167 212.058 177.585 1.00 44.79 180 CYS 7 CA 1
ATOM 3923 C C . CYS C 3 180 ? 269.753 211.011 176.648 1.00 44.79 180 CYS 7 C 1
ATOM 3924 O O . CYS C 3 180 ? 269.852 211.268 175.444 1.00 44.79 180 CYS 7 O 1
ATOM 3927 N N . HIS C 3 181 ? 270.136 209.845 177.167 1.00 46.75 181 HIS 7 N 1
ATOM 3928 C CA . HIS C 3 181 ? 270.718 208.777 176.360 1.00 46.75 181 HIS 7 CA 1
ATOM 3929 C C . HIS C 3 181 ? 269.734 207.616 176.279 1.00 46.75 181 HIS 7 C 1
ATOM 3930 O O . HIS C 3 181 ? 269.566 206.878 177.261 1.00 46.75 181 HIS 7 O 1
ATOM 3937 N N . PRO C 3 182 ? 269.054 207.409 175.150 1.00 46.89 182 PRO 7 N 1
ATOM 3938 C CA . PRO C 3 182 ? 268.129 206.268 175.060 1.00 46.89 182 PRO 7 CA 1
ATOM 3939 C C . PRO C 3 182 ? 268.806 204.921 175.242 1.00 46.89 182 PRO 7 C 1
ATOM 3940 O O . PRO C 3 182 ? 268.133 203.956 175.625 1.00 46.89 182 PRO 7 O 1
ATOM 3944 N N . ASP C 3 183 ? 270.109 204.819 174.976 1.00 48.58 183 ASP 7 N 1
ATOM 3945 C CA . ASP C 3 183 ? 270.787 203.530 175.079 1.00 48.58 183 ASP 7 CA 1
ATOM 3946 C C . ASP C 3 183 ? 270.763 203.003 176.510 1.00 48.58 183 ASP 7 C 1
ATOM 3947 O O . ASP C 3 183 ? 270.478 201.823 176.743 1.00 48.58 183 ASP 7 O 1
ATOM 3952 N N . VAL C 3 184 ? 271.062 203.864 177.486 1.00 45.55 184 VAL 7 N 1
ATOM 3953 C CA . VAL C 3 184 ? 271.095 203.410 178.873 1.00 45.55 184 VAL 7 CA 1
ATOM 3954 C C . VAL C 3 184 ? 269.691 203.070 179.356 1.00 45.55 184 VAL 7 C 1
ATOM 3955 O O . VAL C 3 184 ? 269.496 202.109 180.109 1.00 45.55 184 VAL 7 O 1
ATOM 3959 N N . ILE C 3 185 ? 268.692 203.846 178.932 1.00 45.24 185 ILE 7 N 1
ATOM 3960 C CA . ILE C 3 185 ? 267.316 203.553 179.324 1.00 45.24 185 ILE 7 CA 1
ATOM 3961 C C . ILE C 3 185 ? 266.904 202.180 178.813 1.00 45.24 185 ILE 7 C 1
ATOM 3962 O O . ILE C 3 185 ? 266.305 201.383 179.545 1.00 45.24 185 ILE 7 O 1
ATOM 3967 N N . GLN C 3 186 ? 267.220 201.880 177.553 1.00 47.22 186 GLN 7 N 1
ATOM 3968 C CA . GLN C 3 186 ? 266.898 200.566 177.011 1.00 47.22 186 GLN 7 CA 1
ATOM 3969 C C . GLN C 3 186 ? 267.628 199.471 177.774 1.00 47.22 186 GLN 7 C 1
ATOM 3970 O O . GLN C 3 186 ? 267.054 198.414 178.058 1.00 47.22 186 GLN 7 O 1
ATOM 3976 N N . HIS C 3 187 ? 268.895 199.708 178.124 1.00 47.64 187 HIS 7 N 1
ATOM 3977 C CA . HIS C 3 187 ? 269.639 198.725 178.902 1.00 47.64 187 HIS 7 CA 1
ATOM 3978 C C . HIS C 3 187 ? 268.978 198.482 180.252 1.00 47.64 187 HIS 7 C 1
ATOM 3979 O O . HIS C 3 187 ? 268.903 197.339 180.719 1.00 47.64 187 HIS 7 O 1
ATOM 3986 N N . LEU C 3 188 ? 268.498 199.546 180.898 1.00 43.59 188 LEU 7 N 1
ATOM 3987 C CA . LEU C 3 188 ? 267.775 199.379 182.154 1.00 43.59 188 LEU 7 CA 1
ATOM 3988 C C . LEU C 3 188 ? 266.516 198.547 181.952 1.00 43.59 188 LEU 7 C 1
ATOM 3989 O O . LEU C 3 188 ? 266.186 197.691 182.781 1.00 43.59 188 LEU 7 O 1
ATOM 3994 N N . LEU C 3 189 ? 265.799 198.785 180.852 1.00 45.32 189 LEU 7 N 1
ATOM 3995 C CA . LEU C 3 189 ? 264.563 198.052 180.601 1.00 45.32 189 LEU 7 CA 1
ATOM 3996 C C . LEU C 3 189 ? 264.828 196.561 180.441 1.00 45.32 189 LEU 7 C 1
ATOM 3997 O O . LEU C 3 189 ? 264.003 195.731 180.841 1.00 45.32 189 LEU 7 O 1
ATOM 4002 N N . GLN C 3 190 ? 265.970 196.199 179.850 1.00 47.24 190 GLN 7 N 1
ATOM 4003 C CA . GLN C 3 190 ? 266.292 194.785 179.688 1.00 47.24 190 GLN 7 CA 1
ATOM 4004 C C . GLN C 3 190 ? 266.315 194.063 181.028 1.00 47.24 190 GLN 7 C 1
ATOM 4005 O O . GLN C 3 190 ? 265.951 192.884 181.103 1.00 47.24 190 GLN 7 O 1
ATOM 4011 N N . ASP C 3 191 ? 266.735 194.744 182.088 1.00 45.90 191 ASP 7 N 1
ATOM 4012 C CA . ASP C 3 191 ? 266.789 194.114 183.396 1.00 45.90 191 ASP 7 CA 1
ATOM 4013 C C . ASP C 3 191 ? 265.376 193.765 183.862 1.00 45.90 191 ASP 7 C 1
ATOM 4014 O O . ASP C 3 191 ? 264.462 194.587 183.742 1.00 45.90 191 ASP 7 O 1
ATOM 4019 N N . PRO C 3 192 ? 265.160 192.559 184.398 1.00 45.09 192 PRO 7 N 1
ATOM 4020 C CA . PRO C 3 192 ? 263.779 192.158 184.723 1.00 45.09 192 PRO 7 CA 1
ATOM 4021 C C . PRO C 3 192 ? 263.129 193.017 185.794 1.00 45.09 192 PRO 7 C 1
ATOM 4022 O O . PRO C 3 192 ? 262.018 193.523 185.586 1.00 45.09 192 PRO 7 O 1
ATOM 4026 N N . VAL C 3 193 ? 263.788 193.202 186.940 1.00 43.33 193 VAL 7 N 1
ATOM 4027 C CA . VAL C 3 193 ? 263.149 193.911 188.045 1.00 43.33 193 VAL 7 CA 1
ATOM 4028 C C . VAL C 3 193 ? 262.884 195.363 187.668 1.00 43.33 193 VAL 7 C 1
ATOM 4029 O O . VAL C 3 193 ? 261.874 195.947 188.076 1.00 43.33 193 VAL 7 O 1
ATOM 4033 N N . ILE C 3 194 ? 263.781 195.971 186.889 1.00 42.95 194 ILE 7 N 1
ATOM 4034 C CA . ILE C 3 194 ? 263.549 197.339 186.430 1.00 42.95 194 ILE 7 CA 1
ATOM 4035 C C . ILE C 3 194 ? 262.247 197.410 185.644 1.00 42.95 194 ILE 7 C 1
ATOM 4036 O O . ILE C 3 194 ? 261.443 198.333 185.819 1.00 42.95 194 ILE 7 O 1
ATOM 4041 N N . ARG C 3 195 ? 262.025 196.437 184.759 1.00 46.00 195 ARG 7 N 1
ATOM 4042 C CA . ARG C 3 195 ? 260.753 196.362 184.052 1.00 46.00 195 ARG 7 CA 1
ATOM 4043 C C . ARG C 3 195 ? 259.607 196.040 185.002 1.00 46.00 195 ARG 7 C 1
ATOM 4044 O O . ARG C 3 195 ? 258.478 196.494 184.786 1.00 46.00 195 ARG 7 O 1
ATOM 4052 N N . GLU C 3 196 ? 259.876 195.261 186.051 1.00 44.92 196 GLU 7 N 1
ATOM 4053 C CA . GLU C 3 196 ? 258.814 194.866 186.970 1.00 44.92 196 GLU 7 CA 1
ATOM 4054 C C . GLU C 3 196 ? 258.244 196.069 187.713 1.00 44.92 196 GLU 7 C 1
ATOM 4055 O O . GLU C 3 196 ? 257.032 196.148 187.939 1.00 44.92 196 GLU 7 O 1
ATOM 4061 N N . CYS C 3 197 ? 259.099 197.013 188.104 1.00 41.56 197 CYS 7 N 1
ATOM 4062 C CA . CYS C 3 197 ? 258.651 198.174 188.865 1.00 41.56 197 CYS 7 CA 1
ATOM 4063 C C . CYS C 3 197 ? 258.131 199.300 187.982 1.00 41.56 197 CYS 7 C 1
ATOM 4064 O O . CYS C 3 197 ? 257.746 200.348 188.511 1.00 41.56 197 CYS 7 O 1
ATOM 4067 N N . ARG C 3 198 ? 258.117 199.122 186.664 1.00 42.09 198 ARG 7 N 1
ATOM 4068 C CA . ARG C 3 198 ? 257.525 200.124 185.791 1.00 42.09 198 ARG 7 CA 1
ATOM 4069 C C . ARG C 3 198 ? 256.036 200.256 186.083 1.00 42.09 198 ARG 7 C 1
ATOM 4070 O O . ARG C 3 198 ? 255.356 199.273 186.387 1.00 42.09 198 ARG 7 O 1
ATOM 4078 N N . LEU C 3 199 ? 255.530 201.483 185.993 1.00 41.40 199 LEU 7 N 1
ATOM 4079 C CA . LEU C 3 199 ? 254.120 201.725 186.267 1.00 41.40 199 LEU 7 CA 1
ATOM 4080 C C . LEU C 3 199 ? 253.251 200.910 185.320 1.00 41.40 199 LEU 7 C 1
ATOM 4081 O O . LEU C 3 199 ? 253.488 200.880 184.109 1.00 41.40 199 LEU 7 O 1
ATOM 4086 N N . ARG C 3 200 ? 252.241 200.250 185.877 1.00 44.95 200 ARG 7 N 1
ATOM 4087 C CA . ARG C 3 200 ? 251.351 199.399 185.096 1.00 44.95 200 ARG 7 CA 1
ATOM 4088 C C . ARG C 3 200 ? 249.929 199.945 185.116 1.00 44.95 200 ARG 7 C 1
ATOM 4089 O O . ARG C 3 200 ? 249.715 201.150 184.985 1.00 44.95 200 ARG 7 O 1
ATOM 4097 N N . GLN C 3 266 ? 267.564 213.607 172.037 1.00 49.66 266 GLN 7 N 1
ATOM 4098 C CA . GLN C 3 266 ? 266.257 213.575 172.682 1.00 49.66 266 GLN 7 CA 1
ATOM 4099 C C . GLN C 3 266 ? 266.359 212.991 174.087 1.00 49.66 266 GLN 7 C 1
ATOM 4100 O O . GLN C 3 266 ? 267.340 212.329 174.425 1.00 49.66 266 GLN 7 O 1
ATOM 4106 N N . THR C 3 267 ? 265.335 213.240 174.900 1.00 45.88 267 THR 7 N 1
ATOM 4107 C CA . THR C 3 267 ? 265.267 212.745 176.269 1.00 45.88 267 THR 7 CA 1
ATOM 4108 C C . THR C 3 267 ? 264.084 211.798 176.399 1.00 45.88 267 THR 7 C 1
ATOM 4109 O O . THR C 3 267 ? 262.970 212.129 175.981 1.00 45.88 267 THR 7 O 1
ATOM 4113 N N . VAL C 3 268 ? 264.330 210.625 176.976 1.00 43.74 268 VAL 7 N 1
ATOM 4114 C CA . VAL C 3 268 ? 263.319 209.589 177.143 1.00 43.74 268 VAL 7 CA 1
ATOM 4115 C C . VAL C 3 268 ? 263.120 209.353 178.633 1.00 43.74 268 VAL 7 C 1
ATOM 4116 O O . VAL C 3 268 ? 264.094 209.188 179.375 1.00 43.74 268 VAL 7 O 1
ATOM 4120 N N . SER C 3 269 ? 261.863 209.350 179.068 1.00 39.56 269 SER 7 N 1
ATOM 4121 C CA . SER C 3 269 ? 261.528 209.138 180.467 1.00 39.56 269 SER 7 CA 1
ATOM 4122 C C . SER C 3 269 ? 260.340 208.195 180.564 1.00 39.56 269 SER 7 C 1
ATOM 4123 O O . SER C 3 269 ? 259.353 208.356 179.843 1.00 39.56 269 SER 7 O 1
ATOM 4126 N N . PHE C 3 270 ? 260.441 207.215 181.458 1.00 38.44 270 PHE 7 N 1
ATOM 4127 C CA . PHE C 3 270 ? 259.365 206.266 181.701 1.00 38.44 270 PHE 7 CA 1
ATOM 4128 C C . PHE C 3 270 ? 258.945 206.346 183.160 1.00 38.44 270 PHE 7 C 1
ATOM 4129 O O . PHE C 3 270 ? 259.788 206.339 184.060 1.00 38.44 270 PHE 7 O 1
ATOM 4137 N N . GLU C 3 271 ? 257.638 206.426 183.384 1.00 37.28 271 GLU 7 N 1
ATOM 4138 C CA . GLU C 3 271 ? 257.103 206.566 184.728 1.00 37.28 271 GLU 7 CA 1
ATOM 4139 C C . GLU C 3 271 ? 257.278 205.275 185.517 1.00 37.28 271 GLU 7 C 1
ATOM 4140 O O . GLU C 3 271 ? 257.250 204.172 184.965 1.00 37.28 271 GLU 7 O 1
ATOM 4146 N N . VAL C 3 272 ? 257.459 205.428 186.829 1.00 37.01 272 VAL 7 N 1
ATOM 4147 C CA . VAL C 3 272 ? 257.611 204.305 187.743 1.00 37.01 272 VAL 7 CA 1
ATOM 4148 C C . VAL C 3 272 ? 256.680 204.517 188.928 1.00 37.01 272 VAL 7 C 1
ATOM 4149 O O . VAL C 3 272 ? 256.249 205.634 189.219 1.00 37.01 272 VAL 7 O 1
ATOM 4153 N N . LYS C 3 273 ? 256.367 203.420 189.610 1.00 38.88 273 LYS 7 N 1
ATOM 4154 C CA . LYS C 3 273 ? 255.474 203.478 190.756 1.00 38.88 273 LYS 7 CA 1
ATOM 4155 C C . LYS C 3 273 ? 256.247 203.832 192.021 1.00 38.88 273 LYS 7 C 1
ATOM 4156 O O . LYS C 3 273 ? 257.397 203.427 192.209 1.00 38.88 273 LYS 7 O 1
ATOM 4162 N N . GLN C 3 274 ? 255.593 204.600 192.894 1.00 34.98 274 GLN 7 N 1
ATOM 4163 C CA . GLN C 3 274 ? 256.269 205.130 194.073 1.00 34.98 274 GLN 7 CA 1
ATOM 4164 C C . GLN C 3 274 ? 256.730 204.013 195.001 1.00 34.98 274 GLN 7 C 1
ATOM 4165 O O . GLN C 3 274 ? 257.843 204.057 195.537 1.00 34.98 274 GLN 7 O 1
ATOM 4171 N N . GLU C 3 275 ? 255.886 203.002 195.206 1.00 38.21 275 GLU 7 N 1
ATOM 4172 C CA . GLU C 3 275 ? 256.200 201.962 196.179 1.00 38.21 275 GLU 7 CA 1
ATOM 4173 C C . GLU C 3 275 ? 257.466 201.193 195.824 1.00 38.21 275 GLU 7 C 1
ATOM 4174 O O . GLU C 3 275 ? 258.051 200.550 196.703 1.00 38.21 275 GLU 7 O 1
ATOM 4180 N N . MET C 3 276 ? 257.903 201.241 194.568 1.00 39.41 276 MET 7 N 1
ATOM 4181 C CA . MET C 3 276 ? 259.067 200.490 194.119 1.00 39.41 276 MET 7 CA 1
ATOM 4182 C C . MET C 3 276 ? 260.282 201.368 193.856 1.00 39.41 276 MET 7 C 1
ATOM 4183 O O . MET C 3 276 ? 261.206 200.928 193.167 1.00 39.41 276 MET 7 O 1
ATOM 4188 N N . ILE C 3 277 ? 260.308 202.595 194.380 1.00 35.14 277 ILE 7 N 1
ATOM 4189 C CA . ILE C 3 277 ? 261.454 203.476 194.155 1.00 35.14 277 ILE 7 CA 1
ATOM 4190 C C . ILE C 3 277 ? 262.711 202.870 194.766 1.00 35.14 277 ILE 7 C 1
ATOM 4191 O O . ILE C 3 277 ? 263.785 202.861 194.153 1.00 35.14 277 ILE 7 O 1
ATOM 4196 N N . GLU C 3 278 ? 262.595 202.356 195.992 1.00 34.17 278 GLU 7 N 1
ATOM 4197 C CA . GLU C 3 278 ? 263.754 201.791 196.672 1.00 34.17 278 GLU 7 CA 1
ATOM 4198 C C . GLU C 3 278 ? 264.331 200.624 195.881 1.00 34.17 278 GLU 7 C 1
ATOM 4199 O O . GLU C 3 278 ? 265.549 200.514 195.705 1.00 34.17 278 GLU 7 O 1
ATOM 4205 N N . GLU C 3 279 ? 263.462 199.736 195.396 1.00 37.62 279 GLU 7 N 1
ATOM 4206 C CA . GLU C 3 279 ? 263.920 198.642 194.548 1.00 37.62 279 GLU 7 CA 1
ATOM 4207 C C . GLU C 3 279 ? 264.512 199.178 193.252 1.00 37.62 279 GLU 7 C 1
ATOM 4208 O O . GLU C 3 279 ? 265.532 198.680 192.763 1.00 37.62 279 GLU 7 O 1
ATOM 4214 N N . LEU C 3 280 ? 263.875 200.199 192.678 1.00 37.05 280 LEU 7 N 1
ATOM 4215 C CA . LEU C 3 280 ? 264.396 200.822 191.467 1.00 37.05 280 LEU 7 CA 1
ATOM 4216 C C . LEU C 3 280 ? 265.771 201.428 191.717 1.00 37.05 280 LEU 7 C 1
ATOM 4217 O O . LEU C 3 280 ? 266.714 201.209 190.950 1.00 37.05 280 LEU 7 O 1
ATOM 4222 N N . GLN C 3 281 ? 265.900 202.199 192.798 1.00 34.22 281 GLN 7 N 1
ATOM 4223 C CA . GLN C 3 281 ? 267.180 202.821 193.117 1.00 34.22 281 GLN 7 CA 1
ATOM 4224 C C . GLN C 3 281 ? 268.240 201.769 193.420 1.00 34.22 281 GLN 7 C 1
ATOM 4225 O O . GLN C 3 281 ? 269.390 201.882 192.980 1.00 34.22 281 GLN 7 O 1
ATOM 4231 N N . LYS C 3 282 ? 267.869 200.735 194.177 1.00 34.87 282 LYS 7 N 1
ATOM 4232 C CA . LYS C 3 282 ? 268.827 199.693 194.529 1.00 34.87 282 LYS 7 CA 1
ATOM 4233 C C . LYS C 3 282 ? 269.352 198.988 193.285 1.00 34.87 282 LYS 7 C 1
ATOM 4234 O O . LYS C 3 282 ? 270.564 198.806 193.124 1.00 34.87 282 LYS 7 O 1
ATOM 4240 N N . ARG C 3 283 ? 268.449 198.583 192.389 1.00 41.30 283 ARG 7 N 1
ATOM 4241 C CA . ARG C 3 283 ? 268.877 197.907 191.169 1.00 41.30 283 ARG 7 CA 1
ATOM 4242 C C . ARG C 3 283 ? 269.702 198.835 190.287 1.00 41.30 283 ARG 7 C 1
ATOM 4243 O O . ARG C 3 283 ? 270.714 198.418 189.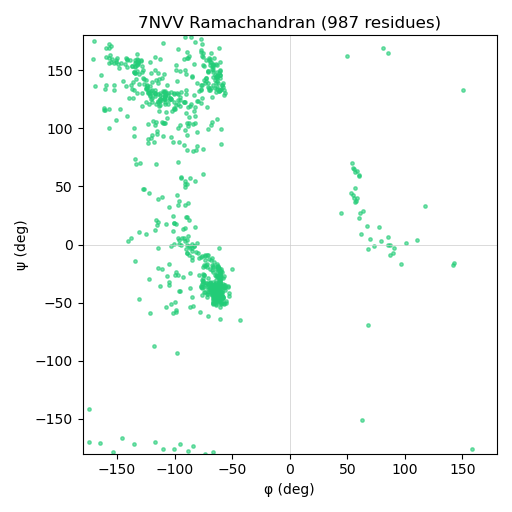710 1.00 41.30 283 ARG 7 O 1
ATOM 4251 N N . CYS C 3 284 ? 269.287 200.098 190.168 1.00 39.57 284 CYS 7 N 1
ATOM 4252 C CA . CYS C 3 284 ? 270.030 201.039 189.339 1.00 39.57 284 CYS 7 CA 1
ATOM 4253 C C . CYS C 3 284 ? 271.480 201.151 189.788 1.00 39.57 284 CYS 7 C 1
ATOM 4254 O O . CYS C 3 284 ? 272.376 201.328 188.955 1.00 39.57 284 CYS 7 O 1
ATOM 4257 N N . ILE C 3 285 ? 271.733 201.057 191.095 1.00 36.79 285 ILE 7 N 1
ATOM 4258 C CA . ILE C 3 285 ? 273.108 201.005 191.579 1.00 36.79 285 ILE 7 CA 1
ATOM 4259 C C . ILE C 3 285 ? 273.792 199.735 191.091 1.00 36.79 285 ILE 7 C 1
ATOM 4260 O O . ILE C 3 285 ? 274.943 199.766 190.639 1.00 36.79 285 ILE 7 O 1
ATOM 4265 N N . HIS C 3 286 ? 273.097 198.598 191.172 1.00 41.91 286 HIS 7 N 1
ATOM 4266 C CA . HIS C 3 286 ? 273.689 197.332 190.756 1.00 41.91 286 HIS 7 CA 1
ATOM 4267 C C . HIS C 3 286 ? 274.004 197.318 189.266 1.00 41.91 286 HIS 7 C 1
ATOM 4268 O O . HIS C 3 286 ? 274.914 196.602 188.834 1.00 41.91 286 HIS 7 O 1
ATOM 4275 N N . LEU C 3 287 ? 273.274 198.094 188.471 1.00 43.08 287 LEU 7 N 1
ATOM 4276 C CA . LEU C 3 287 ? 273.473 198.145 187.030 1.00 43.08 287 LEU 7 CA 1
ATOM 4277 C C . LEU C 3 287 ? 274.507 199.184 186.617 1.00 43.08 287 LEU 7 C 1
ATOM 4278 O O . LEU C 3 287 ? 274.667 199.439 185.420 1.00 43.08 287 LEU 7 O 1
ATOM 4283 N N . GLU C 3 288 ? 275.205 199.790 187.578 1.00 42.51 288 GLU 7 N 1
ATOM 4284 C CA . GLU C 3 288 ? 276.208 200.815 187.296 1.00 42.51 288 GLU 7 CA 1
ATOM 4285 C C . GLU C 3 288 ? 275.583 202.044 186.646 1.00 42.51 288 GLU 7 C 1
ATOM 4286 O O . GLU C 3 288 ? 276.236 202.751 185.875 1.00 42.51 288 GLU 7 O 1
ATOM 4292 N N . TYR C 3 289 ? 274.314 202.304 186.949 1.00 42.06 289 TYR 7 N 1
ATOM 4293 C CA . TYR C 3 289 ? 273.596 203.476 186.449 1.00 42.06 289 TYR 7 CA 1
ATOM 4294 C C . TYR C 3 289 ? 272.850 204.128 187.606 1.00 42.06 289 TYR 7 C 1
ATOM 4295 O O . TYR C 3 289 ? 271.616 204.094 187.663 1.00 42.06 289 TYR 7 O 1
ATOM 4304 N N . PRO C 3 290 ? 273.571 204.733 188.550 1.00 36.90 290 PRO 7 N 1
ATOM 4305 C CA . PRO C 3 290 ? 272.894 205.372 189.684 1.00 36.90 290 PRO 7 CA 1
ATOM 4306 C C . PRO C 3 290 ? 271.958 206.479 189.222 1.00 36.90 290 PRO 7 C 1
ATOM 4307 O O . PRO C 3 290 ? 272.246 207.205 188.269 1.00 36.90 290 PRO 7 O 1
ATOM 4311 N N . LEU C 3 291 ? 270.826 206.598 189.910 1.00 35.51 291 LEU 7 N 1
ATOM 4312 C CA . LEU C 3 291 ? 269.868 207.655 189.623 1.00 35.51 291 LEU 7 CA 1
ATOM 4313 C C . LEU C 3 291 ? 270.358 208.971 190.209 1.00 35.51 291 LEU 7 C 1
ATOM 4314 O O . LEU C 3 291 ? 270.780 209.025 191.368 1.00 35.51 291 LEU 7 O 1
ATOM 4319 N N . LEU C 3 292 ? 270.302 210.033 189.408 1.00 31.35 292 LEU 7 N 1
ATOM 4320 C CA . LEU C 3 292 ? 270.754 211.356 189.836 1.00 31.35 292 LEU 7 CA 1
ATOM 4321 C C . LEU C 3 292 ? 269.574 212.079 190.471 1.00 31.35 292 LEU 7 C 1
ATOM 4322 O O . LEU C 3 292 ? 268.766 212.714 189.793 1.00 31.35 292 LEU 7 O 1
ATOM 4327 N N . ALA C 3 293 ? 269.475 211.984 191.797 1.00 29.33 293 ALA 7 N 1
ATOM 4328 C CA . ALA C 3 293 ? 268.404 212.638 192.546 1.00 29.33 293 ALA 7 CA 1
ATOM 4329 C C . ALA C 3 293 ? 268.862 214.046 192.917 1.00 29.33 293 ALA 7 C 1
ATOM 4330 O O . ALA C 3 293 ? 269.328 214.317 194.025 1.00 29.33 293 ALA 7 O 1
ATOM 4332 N N . GLU C 3 294 ? 268.725 214.955 191.956 1.00 28.98 294 GLU 7 N 1
ATOM 4333 C CA . GLU C 3 294 ? 269.079 216.356 192.128 1.00 28.98 294 GLU 7 CA 1
ATOM 4334 C C . GLU C 3 294 ? 267.851 217.216 191.876 1.00 28.98 294 GLU 7 C 1
ATOM 4335 O O . GLU C 3 294 ? 267.103 216.981 190.922 1.00 28.98 294 GLU 7 O 1
ATOM 4341 N N . TYR C 3 295 ? 267.648 218.215 192.730 1.00 27.42 295 TYR 7 N 1
ATOM 4342 C CA . TYR C 3 295 ? 266.460 219.059 192.695 1.00 27.42 295 TYR 7 CA 1
ATOM 4343 C C . TYR C 3 295 ? 266.840 220.440 192.180 1.00 27.42 295 TYR 7 C 1
ATOM 4344 O O . TYR C 3 295 ? 267.735 221.087 192.732 1.00 27.42 295 TYR 7 O 1
ATOM 4353 N N . ASP C 3 296 ? 266.159 220.885 191.127 1.00 29.63 296 ASP 7 N 1
ATOM 4354 C CA . ASP C 3 296 ? 266.363 222.223 190.578 1.00 29.63 296 ASP 7 CA 1
ATOM 4355 C C . ASP C 3 296 ? 265.296 223.164 191.137 1.00 29.63 296 ASP 7 C 1
ATOM 4356 O O . ASP C 3 296 ? 264.380 223.609 190.447 1.00 29.63 296 ASP 7 O 1
ATOM 4361 N N . PHE C 3 297 ? 265.439 223.459 192.430 1.00 26.39 297 PHE 7 N 1
ATOM 4362 C CA . PHE C 3 297 ? 264.448 224.284 193.113 1.00 26.39 297 PHE 7 CA 1
ATOM 4363 C C . PHE C 3 297 ? 264.343 225.670 192.494 1.00 26.39 297 PHE 7 C 1
ATOM 4364 O O . PHE C 3 297 ? 263.259 226.264 192.484 1.00 26.39 297 PHE 7 O 1
ATOM 4372 N N . ARG C 3 298 ? 265.450 226.205 191.976 1.00 30.26 298 ARG 7 N 1
ATOM 4373 C CA . ARG C 3 298 ? 265.428 227.543 191.400 1.00 30.26 298 ARG 7 CA 1
ATOM 4374 C C . ARG C 3 298 ? 264.587 227.615 190.132 1.00 30.26 298 ARG 7 C 1
ATOM 4375 O O . ARG C 3 298 ? 264.187 228.714 189.734 1.00 30.26 298 ARG 7 O 1
ATOM 4383 N N . ASN C 3 299 ? 264.310 226.481 189.495 1.00 31.38 299 ASN 7 N 1
ATOM 4384 C CA . ASN C 3 299 ? 263.529 226.421 188.265 1.00 31.38 299 ASN 7 CA 1
ATOM 4385 C C . ASN C 3 299 ? 262.308 225.527 188.441 1.00 31.38 299 ASN 7 C 1
ATOM 4386 O O . ASN C 3 299 ? 261.989 224.702 187.583 1.00 31.38 299 ASN 7 O 1
ATOM 4391 N N . ASP C 3 300 ? 261.611 225.681 189.566 1.00 31.39 300 ASP 7 N 1
ATOM 4392 C CA . ASP C 3 300 ? 260.410 224.905 189.879 1.00 31.39 300 ASP 7 CA 1
ATOM 4393 C C . ASP C 3 300 ? 259.361 225.873 190.416 1.00 31.39 300 ASP 7 C 1
ATOM 4394 O O . ASP C 3 300 ? 259.327 226.162 191.615 1.00 31.39 300 ASP 7 O 1
ATOM 4399 N N . SER C 3 301 ? 258.509 226.376 189.524 1.00 34.17 301 SER 7 N 1
ATOM 4400 C CA . SER C 3 301 ? 257.423 227.263 189.912 1.00 34.17 301 SER 7 CA 1
ATOM 4401 C C . SER C 3 301 ? 256.144 226.516 190.263 1.00 34.17 301 SER 7 C 1
ATOM 4402 O O . SER C 3 301 ? 255.188 227.142 190.733 1.00 34.17 301 SER 7 O 1
ATOM 4405 N N . VAL C 3 302 ? 256.101 225.199 190.050 1.00 33.71 302 VAL 7 N 1
ATOM 4406 C CA . VAL C 3 302 ? 254.902 224.431 190.373 1.00 33.71 302 VAL 7 CA 1
ATOM 4407 C C . VAL C 3 302 ? 254.626 224.489 191.869 1.00 33.71 302 VAL 7 C 1
ATOM 4408 O O . VAL C 3 302 ? 253.487 224.699 192.303 1.00 33.71 302 VAL 7 O 1
ATOM 4412 N N . ASN C 3 303 ? 255.666 224.303 192.681 1.00 32.41 303 ASN 7 N 1
ATOM 4413 C CA . ASN C 3 303 ? 255.521 224.331 194.129 1.00 32.41 303 ASN 7 CA 1
ATOM 4414 C C . ASN C 3 303 ? 255.742 225.750 194.635 1.00 32.41 303 ASN 7 C 1
ATOM 4415 O O . ASN C 3 303 ? 256.804 226.328 194.371 1.00 32.41 303 ASN 7 O 1
ATOM 4420 N N . PRO C 3 304 ? 254.788 226.350 195.347 1.00 31.98 304 PRO 7 N 1
ATOM 4421 C CA . PRO C 3 304 ? 254.979 227.730 195.803 1.00 31.98 304 PRO 7 CA 1
ATOM 4422 C C . PRO C 3 304 ? 256.154 227.847 196.762 1.00 31.98 304 PRO 7 C 1
ATOM 4423 O O . PRO C 3 304 ? 256.431 226.947 197.558 1.00 31.98 304 PRO 7 O 1
ATOM 4427 N N . ASP C 3 305 ? 256.848 228.978 196.676 1.00 29.39 305 ASP 7 N 1
ATOM 4428 C CA . ASP C 3 305 ? 257.977 229.232 197.558 1.00 29.39 305 ASP 7 CA 1
ATOM 4429 C C . ASP C 3 305 ? 257.493 229.577 198.960 1.00 29.39 305 ASP 7 C 1
ATOM 4430 O O . ASP C 3 305 ? 256.489 230.270 199.137 1.00 29.39 305 ASP 7 O 1
ATOM 4435 N N . ILE C 3 306 ? 258.217 229.087 199.958 1.00 27.69 306 ILE 7 N 1
ATOM 4436 C CA . ILE C 3 306 ? 257.908 229.372 201.349 1.00 27.69 306 ILE 7 CA 1
ATOM 4437 C C . ILE C 3 306 ? 258.638 230.642 201.769 1.00 27.69 306 ILE 7 C 1
ATOM 4438 O O . ILE C 3 306 ? 259.612 231.067 201.145 1.00 27.69 306 ILE 7 O 1
ATOM 4443 N N . ASN C 3 307 ? 258.156 231.261 202.847 1.00 29.01 307 ASN 7 N 1
ATOM 4444 C CA . ASN C 3 307 ? 258.719 232.505 203.352 1.00 29.01 307 ASN 7 CA 1
ATOM 4445 C C . ASN C 3 307 ? 259.876 232.280 204.320 1.00 29.01 307 ASN 7 C 1
ATOM 4446 O O . ASN C 3 307 ? 260.188 233.173 205.116 1.00 29.01 307 ASN 7 O 1
ATOM 4451 N N . ILE C 3 308 ? 260.518 231.113 204.274 1.00 25.44 308 ILE 7 N 1
ATOM 4452 C CA . ILE C 3 308 ? 261.675 230.863 205.123 1.00 25.44 308 ILE 7 CA 1
ATOM 4453 C C . ILE C 3 308 ? 262.832 231.734 204.654 1.00 25.44 308 ILE 7 C 1
ATOM 4454 O O . ILE C 3 308 ? 263.124 231.812 203.454 1.00 25.44 308 ILE 7 O 1
ATOM 4459 N N . ASP C 3 309 ? 263.495 232.395 205.599 1.00 25.96 309 ASP 7 N 1
ATOM 4460 C CA . ASP C 3 309 ? 264.640 233.237 205.289 1.00 25.96 309 ASP 7 CA 1
ATOM 4461 C C . ASP C 3 309 ? 265.657 233.135 206.416 1.00 25.96 309 ASP 7 C 1
ATOM 4462 O O . ASP C 3 309 ? 265.288 233.091 207.592 1.00 25.96 309 ASP 7 O 1
ATOM 4467 N N . LEU C 3 310 ? 266.934 233.101 206.048 1.00 21.80 310 LEU 7 N 1
ATOM 4468 C CA . LEU C 3 310 ? 268.012 233.006 207.024 1.00 21.80 310 LEU 7 CA 1
ATOM 4469 C C . LEU C 3 310 ? 268.312 234.396 207.573 1.00 21.80 310 LEU 7 C 1
ATOM 4470 O O . LEU C 3 310 ? 268.834 235.254 206.853 1.00 21.80 310 LEU 7 O 1
ATOM 4475 N N . LYS C 3 311 ? 267.988 234.618 208.844 1.00 23.73 311 LYS 7 N 1
ATOM 4476 C CA . LYS C 3 311 ? 268.127 235.946 209.416 1.00 23.73 311 LYS 7 CA 1
ATOM 4477 C C . LYS C 3 311 ? 269.601 236.342 209.501 1.00 23.73 311 LYS 7 C 1
ATOM 4478 O O . LYS C 3 311 ? 270.479 235.482 209.605 1.00 23.73 311 LYS 7 O 1
ATOM 4484 N N . PRO C 3 312 ? 269.898 237.644 209.457 1.00 26.45 312 PRO 7 N 1
ATOM 4485 C CA . PRO C 3 312 ? 271.308 238.069 209.443 1.00 26.45 312 PRO 7 CA 1
ATOM 4486 C C . PRO C 3 312 ? 272.089 237.639 210.670 1.00 26.45 312 PRO 7 C 1
ATOM 4487 O O . PRO C 3 312 ? 273.313 237.474 210.585 1.00 26.45 312 PRO 7 O 1
ATOM 4491 N N . THR C 3 313 ? 271.426 237.455 211.813 1.00 26.11 313 THR 7 N 1
ATOM 4492 C CA . THR C 3 313 ? 272.137 237.072 213.027 1.00 26.11 313 THR 7 CA 1
ATOM 4493 C C . THR C 3 313 ? 272.848 235.734 212.879 1.00 26.11 313 THR 7 C 1
ATOM 4494 O O . THR C 3 313 ? 273.787 235.458 213.633 1.00 26.11 313 THR 7 O 1
ATOM 4498 N N . ALA C 3 314 ? 272.426 234.900 211.932 1.00 22.45 314 ALA 7 N 1
ATOM 4499 C CA . ALA C 3 314 ? 273.041 233.594 211.722 1.00 22.45 314 ALA 7 CA 1
ATOM 4500 C C . ALA C 3 314 ? 274.276 233.760 210.846 1.00 22.45 314 ALA 7 C 1
ATOM 4501 O O . ALA C 3 314 ? 274.169 234.133 209.674 1.00 22.45 314 ALA 7 O 1
ATOM 4503 N N . VAL C 3 315 ? 275.448 233.482 211.410 1.00 20.64 315 VAL 7 N 1
ATOM 4504 C CA . VAL C 3 315 ? 276.712 233.516 210.680 1.00 20.64 315 VAL 7 CA 1
ATOM 4505 C C . VAL C 3 315 ? 277.264 232.096 210.712 1.00 20.64 315 VAL 7 C 1
ATOM 4506 O O . VAL C 3 315 ? 277.808 231.649 211.728 1.00 20.64 315 VAL 7 O 1
ATOM 4510 N N . LEU C 3 316 ? 277.125 231.382 209.599 1.00 18.88 316 LEU 7 N 1
ATOM 4511 C CA . LEU C 3 316 ? 277.486 229.973 209.562 1.00 18.88 316 LEU 7 CA 1
ATOM 4512 C C . LEU C 3 316 ? 278.990 229.789 209.727 1.00 18.88 316 LEU 7 C 1
ATOM 4513 O O . LEU C 3 316 ? 279.794 230.627 209.311 1.00 18.88 316 LEU 7 O 1
ATOM 4518 N N . ARG C 3 317 ? 279.361 228.675 210.345 1.00 17.61 317 ARG 7 N 1
ATOM 4519 C CA . ARG C 3 317 ? 280.758 228.337 210.546 1.00 17.61 317 ARG 7 CA 1
ATOM 4520 C C . ARG C 3 317 ? 281.382 227.843 209.245 1.00 17.61 317 ARG 7 C 1
ATOM 4521 O O . ARG C 3 317 ? 280.675 227.459 208.311 1.00 17.61 317 ARG 7 O 1
ATOM 4529 N N . PRO C 3 318 ? 282.715 227.850 209.155 1.00 17.69 318 PRO 7 N 1
ATOM 4530 C CA . PRO C 3 318 ? 283.354 227.450 207.890 1.00 17.69 318 PRO 7 CA 1
ATOM 4531 C C . PRO C 3 318 ? 282.963 226.061 207.417 1.00 17.69 318 PRO 7 C 1
ATOM 4532 O O . PRO C 3 318 ? 282.781 225.856 206.211 1.00 17.69 318 PRO 7 O 1
ATOM 4536 N N . TYR C 3 319 ? 282.828 225.094 208.327 1.00 16.95 319 TYR 7 N 1
ATOM 4537 C CA . TYR C 3 319 ? 282.471 223.744 207.900 1.00 16.95 319 TYR 7 CA 1
ATOM 4538 C C . TYR C 3 319 ? 280.998 223.645 207.529 1.00 16.95 319 TYR 7 C 1
ATOM 4539 O O . TYR C 3 319 ? 280.634 222.842 206.663 1.00 16.95 319 TYR 7 O 1
ATOM 4548 N N . GLN C 3 320 ? 280.137 224.435 208.172 1.00 16.94 320 GLN 7 N 1
ATOM 4549 C CA . GLN C 3 320 ? 278.737 224.473 207.765 1.00 16.94 320 GLN 7 CA 1
ATOM 4550 C C . GLN C 3 320 ? 278.592 225.050 206.365 1.00 16.94 320 GLN 7 C 1
ATOM 4551 O O . GLN C 3 320 ? 277.814 224.540 205.552 1.00 16.94 320 GLN 7 O 1
ATOM 4557 N N . GLU C 3 321 ? 279.331 226.121 206.067 1.00 18.50 321 GLU 7 N 1
ATOM 4558 C CA . GLU C 3 321 ? 279.294 226.692 204.725 1.00 18.50 321 GLU 7 CA 1
ATOM 4559 C C . GLU C 3 321 ? 279.825 225.706 203.694 1.00 18.50 321 GLU 7 C 1
ATOM 4560 O O . GLU C 3 321 ? 279.251 225.563 202.609 1.00 18.50 321 GLU 7 O 1
ATOM 4566 N N . LYS C 3 322 ? 280.921 225.016 204.013 1.00 18.91 322 LYS 7 N 1
ATOM 4567 C CA . LYS C 3 322 ? 281.484 224.053 203.073 1.00 18.91 322 LYS 7 CA 1
ATOM 4568 C C . LYS C 3 322 ? 280.505 222.923 202.788 1.00 18.91 322 LYS 7 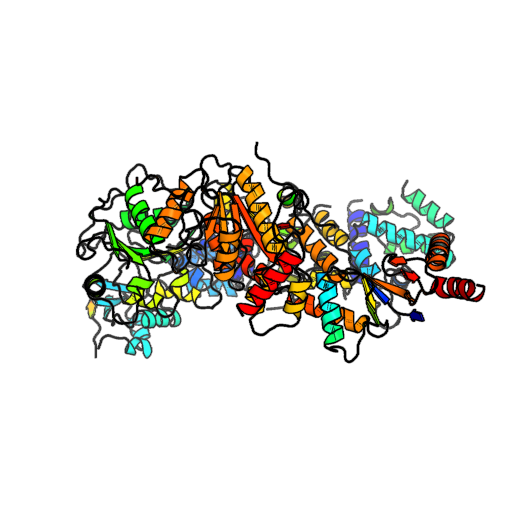C 1
ATOM 4569 O O . LYS C 3 322 ? 280.350 222.501 201.637 1.00 18.91 322 LYS 7 O 1
ATOM 4575 N N . SER C 3 323 ? 279.834 222.419 203.825 1.00 17.03 323 SER 7 N 1
ATOM 4576 C CA . SER C 3 323 ? 278.882 221.333 203.629 1.00 17.03 323 SER 7 CA 1
ATOM 4577 C C . SER C 3 323 ? 277.738 221.763 202.721 1.00 17.03 323 SER 7 C 1
ATOM 4578 O O . SER C 3 323 ? 277.311 221.004 201.844 1.00 17.03 323 SER 7 O 1
ATOM 4581 N N . LEU C 3 324 ? 277.224 222.978 202.921 1.00 17.15 324 LEU 7 N 1
ATOM 4582 C CA . LEU C 3 324 ? 276.150 223.474 202.068 1.00 17.15 324 LEU 7 CA 1
ATOM 4583 C C . LEU C 3 324 ? 276.640 223.705 200.645 1.00 17.15 324 LEU 7 C 1
ATOM 4584 O O . LEU C 3 324 ? 275.903 223.470 199.681 1.00 17.15 324 LEU 7 O 1
ATOM 4589 N N . ARG C 3 325 ? 277.881 224.169 200.493 1.00 18.66 325 ARG 7 N 1
ATOM 4590 C CA . ARG C 3 325 ? 278.430 224.373 199.157 1.00 18.66 325 ARG 7 CA 1
ATOM 4591 C C . ARG C 3 325 ? 278.477 223.064 198.383 1.00 18.66 325 ARG 7 C 1
ATOM 4592 O O . ARG C 3 325 ? 278.180 223.032 197.184 1.00 18.66 325 ARG 7 O 1
ATOM 4600 N N . LYS C 3 326 ? 278.855 221.972 199.049 1.00 19.32 326 LYS 7 N 1
ATOM 4601 C CA . LYS C 3 326 ? 278.825 220.669 198.396 1.00 19.32 326 LYS 7 CA 1
ATOM 4602 C C . LYS C 3 326 ? 277.403 220.289 198.007 1.00 19.32 326 LYS 7 C 1
ATOM 4603 O O . LYS C 3 326 ? 277.175 219.710 196.938 1.00 19.32 326 LYS 7 O 1
ATOM 4609 N N . MET C 3 327 ? 276.432 220.600 198.868 1.00 19.67 327 MET 7 N 1
ATOM 4610 C CA . MET C 3 327 ? 275.037 220.316 198.551 1.00 19.67 327 MET 7 CA 1
ATOM 4611 C C . MET C 3 327 ? 274.513 221.245 197.463 1.00 19.67 327 MET 7 C 1
ATOM 4612 O O . MET C 3 327 ? 273.734 220.821 196.601 1.00 19.67 327 MET 7 O 1
ATOM 4617 N N . PHE C 3 328 ? 274.922 222.511 197.486 1.00 19.58 328 PHE 7 N 1
ATOM 4618 C CA . PHE C 3 328 ? 274.462 223.519 196.539 1.00 19.58 328 PHE 7 CA 1
ATOM 4619 C C . PHE C 3 328 ? 275.607 224.001 195.657 1.00 19.58 328 PHE 7 C 1
ATOM 4620 O O . PHE C 3 328 ? 275.711 225.187 195.337 1.00 19.58 328 PHE 7 O 1
ATOM 4628 N N . GLY C 3 329 ? 276.487 223.083 195.252 1.00 23.30 329 GLY 7 N 1
ATOM 4629 C CA . GLY C 3 329 ? 277.609 223.476 194.413 1.00 23.30 329 GLY 7 CA 1
ATOM 4630 C C . GLY C 3 329 ? 277.158 224.117 193.116 1.00 23.30 329 GLY 7 C 1
ATOM 4631 O O . GLY C 3 329 ? 277.667 225.166 192.714 1.00 23.30 329 GLY 7 O 1
ATOM 4632 N N . ASN C 3 330 ? 276.194 223.496 192.448 1.00 25.94 330 ASN 7 N 1
ATOM 4633 C CA . ASN C 3 330 ? 275.569 224.056 191.264 1.00 25.94 330 ASN 7 CA 1
ATOM 4634 C C . ASN C 3 330 ? 274.221 224.662 191.647 1.00 25.94 330 ASN 7 C 1
ATOM 4635 O O . ASN C 3 330 ? 273.841 224.710 192.818 1.00 25.94 330 ASN 7 O 1
ATOM 4640 N N . GLY C 3 331 ? 273.486 225.136 190.641 1.00 27.89 331 GLY 7 N 1
ATOM 4641 C CA . GLY C 3 331 ? 272.185 225.721 190.915 1.00 27.89 331 GLY 7 CA 1
ATOM 4642 C C . GLY C 3 331 ? 271.243 224.742 191.588 1.00 27.89 331 GLY 7 C 1
ATOM 4643 O O . GLY C 3 331 ? 270.464 225.117 192.467 1.00 27.89 331 GLY 7 O 1
ATOM 4644 N N . ARG C 3 332 ? 271.305 223.476 191.188 1.00 27.98 332 ARG 7 N 1
ATOM 4645 C CA . ARG C 3 332 ? 270.442 222.456 191.758 1.00 27.98 332 ARG 7 CA 1
ATOM 4646 C C . ARG C 3 332 ? 270.888 222.106 193.176 1.00 27.98 332 ARG 7 C 1
ATOM 4647 O O . ARG C 3 332 ? 272.034 222.335 193.573 1.00 27.98 332 ARG 7 O 1
ATOM 4655 N N . ALA C 3 333 ? 269.958 221.545 193.943 1.00 23.89 333 ALA 7 N 1
ATOM 4656 C CA . ALA C 3 333 ? 270.220 221.103 195.307 1.00 23.89 333 ALA 7 CA 1
ATOM 4657 C C . ALA C 3 333 ? 270.435 219.596 195.303 1.00 23.89 333 ALA 7 C 1
ATOM 4658 O O . ALA C 3 333 ? 269.527 218.837 194.950 1.00 23.89 333 ALA 7 O 1
ATOM 4660 N N . ARG C 3 334 ? 271.629 219.169 195.700 1.00 23.14 334 ARG 7 N 1
ATOM 4661 C CA . ARG C 3 334 ? 271.966 217.754 195.702 1.00 23.14 334 ARG 7 CA 1
ATOM 4662 C C . ARG C 3 334 ? 271.392 217.069 196.934 1.00 23.14 334 ARG 7 C 1
ATOM 4663 O O . ARG C 3 334 ? 271.430 217.613 198.040 1.00 23.14 334 ARG 7 O 1
ATOM 4671 N N . SER C 3 335 ? 270.860 215.867 196.735 1.00 21.43 335 SER 7 N 1
ATOM 4672 C CA . SER C 3 335 ? 270.342 215.062 197.831 1.00 21.43 335 SER 7 CA 1
ATOM 4673 C C . SER C 3 335 ? 271.421 214.094 198.292 1.00 21.43 335 SER 7 C 1
ATOM 4674 O O . SER C 3 335 ? 271.949 213.316 197.492 1.00 21.43 335 SER 7 O 1
ATOM 4677 N N . GLY C 3 336 ? 271.745 214.144 199.577 1.00 18.21 336 GLY 7 N 1
ATOM 4678 C CA . GLY C 3 336 ? 272.792 213.294 200.103 1.00 18.21 336 GLY 7 CA 1
ATOM 4679 C C . GLY C 3 336 ? 272.891 213.438 201.603 1.00 18.21 336 GLY 7 C 1
ATOM 4680 O O . GLY C 3 336 ? 272.042 214.060 202.244 1.00 18.21 336 GLY 7 O 1
ATOM 4681 N N . VAL C 3 337 ? 273.950 212.855 202.155 1.00 17.06 337 VAL 7 N 1
ATOM 4682 C CA . VAL C 3 337 ? 274.180 212.816 203.594 1.00 17.06 337 VAL 7 CA 1
ATOM 4683 C C . VAL C 3 337 ? 275.334 213.749 203.923 1.00 17.06 337 VAL 7 C 1
ATOM 4684 O O . VAL C 3 337 ? 276.409 213.654 203.319 1.00 17.06 337 VAL 7 O 1
ATOM 4688 N N . ILE C 3 338 ? 275.112 214.649 204.875 1.00 16.35 338 ILE 7 N 1
ATOM 4689 C CA . ILE C 3 338 ? 276.150 215.530 205.397 1.00 16.35 338 ILE 7 CA 1
ATOM 4690 C C . ILE C 3 338 ? 276.477 215.061 206.806 1.00 16.35 338 ILE 7 C 1
ATOM 4691 O O . ILE C 3 338 ? 275.591 214.993 207.666 1.00 16.35 338 ILE 7 O 1
ATOM 4696 N N . VAL C 3 339 ? 277.745 214.742 207.044 1.00 16.41 339 VAL 7 N 1
ATOM 4697 C CA . VAL C 3 339 ? 278.202 214.195 208.314 1.00 16.41 339 VAL 7 CA 1
ATOM 4698 C C . VAL C 3 339 ? 279.023 215.257 209.029 1.00 16.41 339 VAL 7 C 1
ATOM 4699 O O . VAL C 3 339 ? 279.986 215.790 208.467 1.00 16.41 339 VAL 7 O 1
ATOM 4703 N N . LEU C 3 340 ? 278.634 215.572 210.260 1.00 15.87 340 LEU 7 N 1
ATOM 4704 C CA . LEU C 3 340 ? 279.367 216.502 211.104 1.00 15.87 340 LEU 7 CA 1
ATOM 4705 C C . LEU C 3 340 ? 279.433 215.935 212.513 1.00 15.87 340 LEU 7 C 1
ATOM 4706 O O . LEU C 3 340 ? 278.556 215.160 212.911 1.00 15.87 340 LEU 7 O 1
ATOM 4711 N N . PRO C 3 341 ? 280.453 216.300 213.289 1.00 16.57 341 PRO 7 N 1
ATOM 4712 C CA . PRO C 3 341 ? 280.519 215.820 214.672 1.00 16.57 341 PRO 7 CA 1
ATOM 4713 C C . PRO C 3 341 ? 279.316 216.282 215.476 1.00 16.57 341 PRO 7 C 1
ATOM 4714 O O . PRO C 3 341 ? 278.724 217.329 215.207 1.00 16.57 341 PRO 7 O 1
ATOM 4718 N N . CYS C 3 342 ? 278.945 215.475 216.466 1.00 16.79 342 CYS 7 N 1
ATOM 4719 C CA . CYS C 3 342 ? 277.832 215.827 217.334 1.00 16.79 342 CYS 7 CA 1
ATOM 4720 C C . CYS C 3 342 ? 278.095 217.170 218.001 1.00 16.79 342 CYS 7 C 1
ATOM 4721 O O . CYS C 3 342 ? 279.198 217.432 218.485 1.00 16.79 342 CYS 7 O 1
ATOM 4724 N N . GLY C 3 343 ? 277.078 218.025 218.019 1.00 17.01 343 GLY 7 N 1
ATOM 4725 C CA . GLY C 3 343 ? 277.233 219.372 218.519 1.00 17.01 343 GLY 7 CA 1
ATOM 4726 C C . GLY C 3 343 ? 277.886 220.330 217.551 1.00 17.01 343 GLY 7 C 1
ATOM 4727 O O . GLY C 3 343 ? 278.118 221.490 217.915 1.00 17.01 343 GLY 7 O 1
ATOM 4728 N N . ALA C 3 344 ? 278.191 219.886 216.331 1.00 16.44 344 ALA 7 N 1
ATOM 4729 C CA . ALA C 3 344 ? 278.839 220.760 215.362 1.00 16.44 344 ALA 7 CA 1
ATOM 4730 C C . ALA C 3 344 ? 277.892 221.832 214.843 1.00 16.44 344 ALA 7 C 1
ATOM 4731 O O . ALA C 3 344 ? 278.339 222.926 214.483 1.00 16.44 344 ALA 7 O 1
ATOM 4733 N N . GLY C 3 345 ? 276.592 221.550 214.804 1.00 16.56 345 GLY 7 N 1
ATOM 4734 C CA . GLY C 3 345 ? 275.636 222.499 214.269 1.00 16.56 345 GLY 7 CA 1
ATOM 4735 C C . GLY C 3 345 ? 274.901 221.985 213.050 1.00 16.56 345 GLY 7 C 1
ATOM 4736 O O . GLY C 3 345 ? 274.571 222.758 212.146 1.00 16.56 345 GLY 7 O 1
ATOM 4737 N N . LYS C 3 346 ? 274.647 220.676 213.007 1.00 15.67 346 LYS 7 N 1
ATOM 4738 C CA . LYS C 3 346 ? 273.923 220.102 211.878 1.00 15.67 346 LYS 7 CA 1
ATOM 4739 C C . LYS C 3 346 ? 272.536 220.710 211.726 1.00 15.67 346 LYS 7 C 1
ATOM 4740 O O . LYS C 3 346 ? 272.005 220.765 210.612 1.00 15.67 346 LYS 7 O 1
ATOM 4746 N N . SER C 3 347 ? 271.925 221.159 212.824 1.00 16.61 347 SER 7 N 1
ATOM 4747 C CA . SER C 3 347 ? 270.594 221.747 212.728 1.00 16.61 347 SER 7 CA 1
ATOM 4748 C C . SER C 3 347 ? 270.612 223.007 211.875 1.00 16.61 347 SER 7 C 1
ATOM 4749 O O . SER C 3 347 ? 269.717 223.220 211.050 1.00 16.61 347 SER 7 O 1
ATOM 4752 N N . LEU C 3 348 ? 271.622 223.858 212.060 1.00 16.75 348 LEU 7 N 1
ATOM 4753 C CA . LEU C 3 348 ? 271.723 225.065 211.248 1.00 16.75 348 LEU 7 CA 1
ATOM 4754 C C . LEU C 3 348 ? 271.950 224.730 209.780 1.00 16.75 348 LEU 7 C 1
ATOM 4755 O O . LEU C 3 348 ? 271.458 225.444 208.900 1.00 16.75 348 LEU 7 O 1
ATOM 4760 N N . VAL C 3 349 ? 272.692 223.658 209.495 1.00 15.85 349 VAL 7 N 1
ATOM 4761 C CA . VAL C 3 349 ? 272.842 223.210 208.114 1.00 15.85 349 VAL 7 CA 1
ATOM 4762 C C . VAL C 3 349 ? 271.490 222.802 207.545 1.00 15.85 349 VAL 7 C 1
ATOM 4763 O O . VAL C 3 349 ? 271.160 223.119 206.397 1.00 15.85 349 VAL 7 O 1
ATOM 4767 N N . GLY C 3 350 ? 270.691 222.084 208.335 1.00 16.59 350 GLY 7 N 1
ATOM 4768 C CA . GLY C 3 350 ? 269.352 221.736 207.891 1.00 16.59 350 GLY 7 CA 1
ATOM 4769 C C . GLY C 3 350 ? 268.460 222.951 207.728 1.00 16.59 350 GLY 7 C 1
ATOM 4770 O O . GLY C 3 350 ? 267.707 223.055 206.758 1.00 16.59 350 GLY 7 O 1
ATOM 4771 N N . VAL C 3 351 ? 268.526 223.885 208.679 1.00 18.09 351 VAL 7 N 1
ATOM 4772 C CA . VAL C 3 351 ? 267.750 225.115 208.562 1.00 18.09 351 VAL 7 CA 1
ATOM 4773 C C . VAL C 3 351 ? 268.227 225.929 207.368 1.00 18.09 351 VAL 7 C 1
ATOM 4774 O O . VAL C 3 351 ? 267.419 226.456 206.595 1.00 18.09 351 VAL 7 O 1
ATOM 4778 N N . THR C 3 352 ? 269.545 226.042 207.194 1.00 17.58 352 THR 7 N 1
ATOM 4779 C CA . THR C 3 352 ? 270.076 226.799 206.064 1.00 17.58 352 THR 7 CA 1
ATOM 4780 C C . THR C 3 352 ? 269.701 226.148 204.740 1.00 17.58 352 THR 7 C 1
ATOM 4781 O O . THR C 3 352 ? 269.422 226.843 203.758 1.00 17.58 352 THR 7 O 1
ATOM 4785 N N . ALA C 3 353 ? 269.701 224.815 204.689 1.00 18.09 353 ALA 7 N 1
ATOM 4786 C CA . ALA C 3 353 ? 269.260 224.128 203.482 1.00 18.09 353 ALA 7 CA 1
ATOM 4787 C C . ALA C 3 353 ? 267.805 224.454 203.172 1.00 18.09 353 ALA 7 C 1
ATOM 4788 O O . ALA C 3 353 ? 267.448 224.698 202.014 1.00 18.09 353 ALA 7 O 1
ATOM 4790 N N . ALA C 3 354 ? 266.949 224.463 204.196 1.00 19.67 354 ALA 7 N 1
ATOM 4791 C CA . ALA C 3 354 ? 265.561 224.862 203.993 1.00 19.67 354 ALA 7 CA 1
ATOM 4792 C C . ALA C 3 354 ? 265.469 226.317 203.554 1.00 19.67 354 ALA 7 C 1
ATOM 4793 O O . ALA C 3 354 ? 264.646 226.667 202.701 1.00 19.67 354 ALA 7 O 1
ATOM 4795 N N . CYS C 3 355 ? 266.305 227.182 204.132 1.00 21.01 355 CYS 7 N 1
ATOM 4796 C CA . CYS C 3 355 ? 266.299 228.589 203.745 1.00 21.01 355 CYS 7 CA 1
ATOM 4797 C C . CYS C 3 355 ? 266.679 228.757 202.281 1.00 21.01 355 CYS 7 C 1
ATOM 4798 O O . CYS C 3 355 ? 266.095 229.585 201.572 1.00 21.01 355 CYS 7 O 1
ATOM 4801 N N . THR C 3 356 ? 267.665 227.990 201.811 1.00 21.31 356 THR 7 N 1
ATOM 4802 C CA . THR C 3 356 ? 268.109 228.125 200.428 1.00 21.31 356 THR 7 CA 1
ATOM 4803 C C . THR C 3 356 ? 267.077 227.571 199.453 1.00 21.31 356 THR 7 C 1
ATOM 4804 O O . THR C 3 356 ? 266.776 228.203 198.435 1.00 21.31 356 THR 7 O 1
ATOM 4808 N N . VAL C 3 357 ? 266.522 226.394 199.746 1.00 22.65 357 VAL 7 N 1
ATOM 4809 C CA . VAL C 3 357 ? 265.555 225.785 198.839 1.00 22.65 357 VAL 7 CA 1
ATOM 4810 C C . VAL C 3 357 ? 264.297 226.641 198.744 1.00 22.65 357 VAL 7 C 1
ATOM 4811 O O . VAL C 3 357 ? 263.722 226.803 197.662 1.00 22.65 357 VAL 7 O 1
ATOM 4815 N N . ARG C 3 358 ? 263.842 227.187 199.871 1.00 25.46 358 ARG 7 N 1
ATOM 4816 C CA . ARG C 3 358 ? 262.683 228.074 199.941 1.00 25.46 358 ARG 7 CA 1
ATOM 4817 C C . ARG C 3 358 ? 261.374 227.368 199.614 1.00 25.46 358 ARG 7 C 1
ATOM 4818 O O . ARG C 3 358 ? 260.368 228.029 199.344 1.00 25.46 358 ARG 7 O 1
ATOM 4826 N N . LYS C 3 359 ? 261.355 226.040 199.635 1.00 26.85 359 LYS 7 N 1
ATOM 4827 C CA . LYS C 3 359 ? 260.153 225.262 199.376 1.00 26.85 359 LYS 7 CA 1
ATOM 4828 C C . LYS C 3 359 ? 259.689 224.598 200.665 1.00 26.85 359 LYS 7 C 1
ATOM 4829 O O . LYS C 3 359 ? 260.359 224.655 201.700 1.00 26.85 359 LYS 7 O 1
ATOM 4835 N N . ARG C 3 360 ? 258.520 223.965 200.596 1.00 27.82 360 ARG 7 N 1
ATOM 4836 C CA . ARG C 3 360 ? 257.990 223.259 201.755 1.00 27.82 360 ARG 7 CA 1
ATOM 4837 C C . ARG C 3 360 ? 258.996 222.222 202.230 1.00 27.82 360 ARG 7 C 1
ATOM 4838 O O . ARG C 3 360 ? 259.472 221.396 201.446 1.00 27.82 360 ARG 7 O 1
ATOM 4846 N N . CYS C 3 361 ? 259.311 222.260 203.521 1.00 21.78 361 CYS 7 N 1
ATOM 4847 C CA . CYS C 3 361 ? 260.353 221.429 204.106 1.00 21.78 361 CYS 7 CA 1
ATOM 4848 C C . CYS C 3 361 ? 259.742 220.489 205.132 1.00 21.78 361 CYS 7 C 1
ATOM 4849 O O . CYS C 3 361 ? 258.946 220.915 205.973 1.00 21.78 361 CYS 7 O 1
ATOM 4852 N N . LEU C 3 362 ? 260.115 219.216 205.057 1.00 21.10 362 LEU 7 N 1
ATOM 4853 C CA . LEU C 3 362 ? 259.727 218.216 206.041 1.00 21.10 362 LEU 7 CA 1
ATOM 4854 C C . LEU C 3 362 ? 260.967 217.775 206.804 1.00 21.10 362 LEU 7 C 1
ATOM 4855 O O . LEU C 3 362 ? 261.941 217.315 206.200 1.00 21.10 362 LEU 7 O 1
ATOM 4860 N N . VAL C 3 363 ? 260.927 217.913 208.124 1.00 18.89 363 VAL 7 N 1
ATOM 4861 C CA . VAL C 3 363 ? 262.041 217.563 208.994 1.00 18.89 363 VAL 7 CA 1
ATOM 4862 C C . VAL C 3 363 ? 261.627 216.362 209.828 1.00 18.89 363 VAL 7 C 1
ATOM 4863 O O . VAL C 3 363 ? 260.558 216.370 210.449 1.00 18.89 363 VAL 7 O 1
ATOM 4867 N N . LEU C 3 364 ? 262.464 215.331 209.836 1.00 19.69 364 LEU 7 N 1
ATOM 4868 C CA . LEU C 3 364 ? 262.193 214.103 210.574 1.00 19.69 364 LEU 7 CA 1
ATOM 4869 C C . LEU C 3 364 ? 263.250 213.946 211.656 1.00 19.69 364 LEU 7 C 1
ATOM 4870 O O . LEU C 3 364 ? 264.400 213.603 211.364 1.00 19.69 364 LEU 7 O 1
ATOM 4875 N N . GLY C 3 365 ? 262.861 214.200 212.900 1.00 20.05 365 GLY 7 N 1
ATOM 4876 C CA . GLY C 3 365 ? 263.731 213.986 214.032 1.00 20.05 365 GLY 7 CA 1
ATOM 4877 C C . GLY C 3 365 ? 263.692 212.543 214.492 1.00 20.05 365 GLY 7 C 1
ATOM 4878 O O . GLY C 3 365 ? 263.092 211.667 213.868 1.00 20.05 365 GLY 7 O 1
ATOM 4879 N N . ASN C 3 366 ? 264.354 212.299 215.619 1.00 22.10 366 ASN 7 N 1
ATOM 4880 C CA . ASN C 3 366 ? 264.419 210.964 216.196 1.00 22.10 366 ASN 7 CA 1
ATOM 4881 C C . ASN C 3 366 ? 263.427 210.752 217.329 1.00 22.10 366 ASN 7 C 1
ATOM 4882 O O . ASN C 3 366 ? 263.054 209.608 217.603 1.00 22.10 366 ASN 7 O 1
ATOM 4887 N N . SER C 3 367 ? 262.991 211.820 217.990 1.00 21.79 367 SER 7 N 1
ATOM 4888 C CA . SER C 3 367 ? 262.071 211.712 219.113 1.00 21.79 367 SER 7 CA 1
ATOM 4889 C C . SER C 3 367 ? 261.345 213.042 219.268 1.00 21.79 367 SER 7 C 1
ATOM 4890 O O . SER C 3 367 ? 261.672 214.031 218.608 1.00 21.79 367 SER 7 O 1
ATOM 4893 N N . ALA C 3 368 ? 260.347 213.057 220.155 1.00 22.08 368 ALA 7 N 1
ATOM 4894 C CA . ALA C 3 368 ? 259.577 214.276 220.377 1.00 22.08 368 ALA 7 CA 1
ATOM 4895 C C . ALA C 3 368 ? 260.457 215.392 220.922 1.00 22.08 368 ALA 7 C 1
ATOM 4896 O O . ALA C 3 368 ? 260.159 216.577 220.734 1.00 22.08 368 ALA 7 O 1
ATOM 4898 N N . VAL C 3 369 ? 261.538 215.036 221.617 1.00 22.13 369 VAL 7 N 1
ATOM 4899 C CA . VAL C 3 369 ? 262.484 216.050 222.075 1.00 22.13 369 VAL 7 CA 1
ATOM 4900 C C . VAL C 3 369 ? 263.231 216.644 220.890 1.00 22.13 369 VAL 7 C 1
ATOM 4901 O O . VAL C 3 369 ? 263.506 217.849 220.851 1.00 22.13 369 VAL 7 O 1
ATOM 4905 N N . SER C 3 370 ? 263.577 215.809 219.909 1.00 20.55 370 SER 7 N 1
ATOM 4906 C CA . SER C 3 370 ? 264.320 216.293 218.752 1.00 20.55 370 SER 7 CA 1
ATOM 4907 C C . SER C 3 370 ? 263.497 217.285 217.938 1.00 20.55 370 SER 7 C 1
ATOM 4908 O O . SER C 3 370 ? 264.016 218.317 217.500 1.00 20.55 370 SER 7 O 1
ATOM 4911 N N . VAL C 3 371 ? 262.214 216.990 217.721 1.00 21.51 371 VAL 7 N 1
ATOM 4912 C CA . VAL C 3 371 ? 261.383 217.889 216.925 1.00 21.51 371 VAL 7 CA 1
ATOM 4913 C C . VAL C 3 371 ? 261.187 219.213 217.651 1.00 21.51 371 VAL 7 C 1
ATOM 4914 O O . VAL C 3 371 ? 261.107 220.274 217.022 1.00 21.51 371 VAL 7 O 1
ATOM 4918 N N . GLU C 3 372 ? 261.095 219.176 218.981 1.00 21.84 372 GLU 7 N 1
ATOM 4919 C CA . GLU C 3 372 ? 261.032 220.418 219.744 1.00 21.84 372 GLU 7 CA 1
ATOM 4920 C C . GLU C 3 372 ? 262.304 221.232 219.561 1.00 21.84 372 GLU 7 C 1
ATOM 4921 O O . GLU C 3 372 ? 262.250 222.457 219.400 1.00 21.84 372 GLU 7 O 1
ATOM 4927 N N . GLN C 3 373 ? 263.461 220.569 219.592 1.00 20.02 373 GLN 7 N 1
ATOM 4928 C CA . GLN C 3 373 ? 264.716 221.261 219.325 1.00 20.02 373 GLN 7 CA 1
ATOM 4929 C C . GLN C 3 373 ? 264.770 221.761 217.889 1.00 20.02 373 GLN 7 C 1
ATOM 4930 O O . GLN C 3 373 ? 265.237 222.875 217.628 1.00 20.02 373 GLN 7 O 1
ATOM 4936 N N . TRP C 3 374 ? 264.301 220.947 216.941 1.00 18.17 374 TRP 7 N 1
ATOM 4937 C CA . TRP C 3 374 ? 264.284 221.372 215.546 1.00 18.17 374 TRP 7 CA 1
ATOM 4938 C C . TRP C 3 374 ? 263.406 222.600 215.359 1.00 18.17 374 TRP 7 C 1
ATOM 4939 O O . TRP C 3 374 ? 263.772 223.531 214.633 1.00 18.17 374 TRP 7 O 1
ATOM 4950 N N . LYS C 3 375 ? 262.239 222.620 216.005 1.00 21.78 375 LYS 7 N 1
ATOM 4951 C CA . LYS C 3 375 ? 261.380 223.797 215.939 1.00 21.78 375 LYS 7 CA 1
ATOM 4952 C C . LYS C 3 375 ? 262.071 225.009 216.547 1.00 21.78 375 LYS 7 C 1
ATOM 4953 O O . LYS C 3 375 ? 261.966 226.123 216.022 1.00 21.78 375 LYS 7 O 1
ATOM 4959 N N . ALA C 3 376 ? 262.781 224.813 217.660 1.00 19.97 376 ALA 7 N 1
ATOM 4960 C CA . ALA C 3 376 ? 263.525 225.911 218.266 1.00 19.97 376 ALA 7 CA 1
ATOM 4961 C C . ALA C 3 376 ? 264.617 226.417 217.333 1.00 19.97 376 ALA 7 C 1
ATOM 4962 O O . ALA C 3 376 ? 264.849 227.628 217.236 1.00 19.97 376 ALA 7 O 1
ATOM 4964 N N . GLN C 3 377 ? 265.309 225.505 216.648 1.00 18.80 377 GLN 7 N 1
ATOM 4965 C CA . GLN C 3 377 ? 266.371 225.914 215.735 1.00 18.80 377 GLN 7 CA 1
ATOM 4966 C C . GLN C 3 377 ? 265.824 226.749 214.584 1.00 18.80 377 GLN 7 C 1
ATOM 4967 O O . GLN C 3 377 ? 266.424 227.761 214.207 1.00 18.80 377 GLN 7 O 1
ATOM 4973 N N . PHE C 3 378 ? 264.689 226.341 214.010 1.00 20.14 378 PHE 7 N 1
ATOM 4974 C CA . PHE C 3 378 ? 264.102 227.112 212.918 1.00 20.14 378 PHE 7 CA 1
ATOM 4975 C C . PHE C 3 378 ? 263.736 228.516 213.374 1.00 20.14 378 PHE 7 C 1
ATOM 4976 O O . PHE C 3 378 ? 264.006 229.496 212.671 1.00 20.14 378 PHE 7 O 1
ATOM 4984 N N . LYS C 3 379 ? 263.118 228.634 214.550 1.00 23.20 379 LYS 7 N 1
ATOM 4985 C CA . LYS C 3 379 ? 262.776 229.950 215.075 1.00 23.20 379 LYS 7 CA 1
ATOM 4986 C C . LYS C 3 379 ? 264.027 230.763 215.376 1.00 23.20 379 LYS 7 C 1
ATOM 4987 O O . LYS C 3 379 ? 264.066 231.974 215.130 1.00 23.20 379 LYS 7 O 1
ATOM 4993 N N . MET C 3 380 ? 265.059 230.114 215.917 1.00 21.61 380 MET 7 N 1
ATOM 4994 C CA . MET C 3 380 ? 266.270 230.830 216.302 1.00 21.61 380 MET 7 CA 1
ATOM 4995 C C . MET C 3 380 ? 267.050 231.299 215.081 1.00 21.61 380 MET 7 C 1
ATOM 4996 O O . MET C 3 380 ? 267.548 232.431 215.049 1.00 21.61 380 MET 7 O 1
ATOM 5001 N N . TRP C 3 381 ? 267.172 230.445 214.067 1.00 20.10 381 TRP 7 N 1
ATOM 5002 C CA . TRP C 3 381 ? 268.042 230.709 212.930 1.00 20.10 381 TRP 7 CA 1
ATOM 5003 C C . TRP C 3 381 ? 267.298 231.160 211.681 1.00 20.10 381 TRP 7 C 1
ATOM 5004 O O . TRP C 3 381 ? 267.943 231.434 210.666 1.00 20.10 381 TRP 7 O 1
ATOM 5015 N N . SER C 3 382 ? 265.972 231.250 211.718 1.00 22.66 382 SER 7 N 1
ATOM 5016 C CA . SER C 3 382 ? 265.195 231.639 210.551 1.00 22.66 382 SER 7 CA 1
ATOM 5017 C C . SER C 3 382 ? 264.084 232.593 210.962 1.00 22.66 382 SER 7 C 1
ATOM 5018 O O . SER C 3 382 ? 263.674 232.644 212.124 1.00 22.66 382 SER 7 O 1
ATOM 5021 N N . THR C 3 383 ? 263.599 233.354 209.983 1.00 24.76 383 THR 7 N 1
ATOM 5022 C CA . THR C 3 383 ? 262.544 234.333 210.200 1.00 24.76 383 THR 7 CA 1
ATOM 5023 C C . THR C 3 383 ? 261.150 233.749 210.023 1.00 24.76 383 THR 7 C 1
ATOM 5024 O O . THR C 3 383 ? 260.168 234.495 210.106 1.00 24.76 383 THR 7 O 1
ATOM 5028 N N . ILE C 3 384 ? 261.037 232.444 209.773 1.00 25.31 384 ILE 7 N 1
ATOM 5029 C CA . ILE C 3 384 ? 259.726 231.827 209.625 1.00 25.31 384 ILE 7 CA 1
ATOM 5030 C C . ILE C 3 384 ? 258.941 232.006 210.915 1.00 25.31 384 ILE 7 C 1
ATOM 5031 O O . ILE C 3 384 ? 259.458 231.778 212.015 1.00 25.31 384 ILE 7 O 1
ATOM 5036 N N . ASP C 3 385 ? 257.686 232.429 210.785 1.00 27.48 385 ASP 7 N 1
ATOM 5037 C CA . ASP C 3 385 ? 256.851 232.653 211.956 1.00 27.48 385 ASP 7 CA 1
ATOM 5038 C C . ASP C 3 385 ? 256.399 231.326 212.555 1.00 27.48 385 ASP 7 C 1
ATOM 5039 O O . ASP C 3 385 ? 256.291 230.309 211.865 1.00 27.48 385 ASP 7 O 1
ATOM 5044 N N . ASP C 3 386 ? 256.131 231.347 213.863 1.00 27.51 386 ASP 7 N 1
ATOM 5045 C CA . ASP C 3 386 ? 255.777 230.119 214.566 1.00 27.51 386 ASP 7 CA 1
ATOM 5046 C C . ASP C 3 386 ? 254.508 229.493 214.006 1.00 27.51 386 ASP 7 C 1
ATOM 5047 O O . ASP C 3 386 ? 254.324 228.274 214.103 1.00 27.51 386 ASP 7 O 1
ATOM 5052 N N . SER C 3 387 ? 253.619 230.301 213.424 1.00 27.27 387 SER 7 N 1
ATOM 5053 C CA . SER C 3 387 ? 252.393 229.753 212.855 1.00 27.27 387 SER 7 CA 1
ATOM 5054 C C . SER C 3 387 ? 252.697 228.811 211.697 1.00 27.27 387 SER 7 C 1
ATOM 5055 O O . SER C 3 387 ? 251.970 227.838 211.471 1.00 27.27 387 SER 7 O 1
ATOM 5058 N N . GLN C 3 388 ? 253.765 229.090 210.946 1.00 26.63 388 GLN 7 N 1
ATOM 5059 C CA . GLN C 3 388 ? 254.110 228.243 209.809 1.00 26.63 388 GLN 7 CA 1
ATOM 5060 C C . GLN C 3 388 ? 254.775 226.947 210.260 1.00 26.63 388 GLN 7 C 1
ATOM 5061 O O . GLN C 3 388 ? 254.552 225.889 209.661 1.00 26.63 388 GLN 7 O 1
ATOM 5067 N N . ILE C 3 389 ? 255.597 227.006 211.308 1.00 25.09 389 ILE 7 N 1
ATOM 5068 C CA . ILE C 3 389 ? 256.236 225.800 211.819 1.00 25.09 389 ILE 7 CA 1
ATOM 5069 C C . ILE C 3 389 ? 255.183 224.922 212.477 1.00 25.09 389 ILE 7 C 1
ATOM 5070 O O . ILE C 3 389 ? 254.360 225.400 213.268 1.00 25.09 389 ILE 7 O 1
ATOM 5075 N N . CYS C 3 390 ? 255.202 223.633 212.152 1.00 28.98 390 CYS 7 N 1
ATOM 5076 C CA . CYS C 3 390 ? 254.279 222.683 212.751 1.00 28.98 390 CYS 7 CA 1
ATOM 5077 C C . CYS C 3 390 ? 255.027 221.426 213.160 1.00 28.98 390 CYS 7 C 1
ATOM 5078 O O . CYS C 3 390 ? 256.012 221.036 212.529 1.00 28.98 390 CYS 7 O 1
ATOM 5081 N N . ARG C 3 391 ? 254.542 220.796 214.224 1.00 25.56 391 ARG 7 N 1
ATOM 5082 C CA . ARG C 3 391 ? 255.065 219.528 214.705 1.00 25.56 391 ARG 7 CA 1
ATOM 5083 C C . ARG C 3 391 ? 254.010 218.448 214.519 1.00 25.56 391 ARG 7 C 1
ATOM 5084 O O . ARG C 3 391 ? 252.814 218.703 214.684 1.00 25.56 391 ARG 7 O 1
ATOM 5092 N N . PHE C 3 392 ? 254.454 217.247 214.164 1.00 27.64 392 PHE 7 N 1
ATOM 5093 C CA . PHE C 3 392 ? 253.576 216.091 214.007 1.00 27.64 392 PHE 7 CA 1
ATOM 5094 C C . PHE C 3 392 ? 254.103 214.999 214.931 1.00 27.64 392 PHE 7 C 1
ATOM 5095 O O . PHE C 3 392 ? 254.951 214.192 214.543 1.00 27.64 392 PHE 7 O 1
ATOM 5103 N N . THR C 3 393 ? 253.598 214.983 216.161 1.00 27.85 393 THR 7 N 1
ATOM 5104 C CA . THR C 3 393 ? 253.993 213.997 217.154 1.00 27.85 393 THR 7 CA 1
ATOM 5105 C C . THR C 3 393 ? 252.773 213.605 217.971 1.00 27.85 393 THR 7 C 1
ATOM 5106 O O . THR C 3 393 ? 251.768 214.319 218.008 1.00 27.85 393 THR 7 O 1
ATOM 5110 N N . SER C 3 394 ? 252.871 212.449 218.629 1.00 30.56 394 SER 7 N 1
ATOM 5111 C CA . SER C 3 394 ? 251.744 211.946 219.404 1.00 30.56 394 SER 7 CA 1
ATOM 5112 C C . SER C 3 394 ? 251.355 212.909 220.517 1.00 30.56 394 SER 7 C 1
ATOM 5113 O O . SER C 3 394 ? 250.171 213.021 220.856 1.00 30.56 394 SER 7 O 1
ATOM 5116 N N . ASP C 3 395 ? 252.330 213.610 221.094 1.00 32.97 395 ASP 7 N 1
ATOM 5117 C CA . ASP C 3 395 ? 252.039 214.510 222.205 1.00 32.97 395 ASP 7 CA 1
ATOM 5118 C C . ASP C 3 395 ? 251.111 215.637 221.772 1.00 32.97 395 ASP 7 C 1
ATOM 5119 O O . ASP C 3 395 ? 250.143 215.963 222.469 1.00 32.97 395 ASP 7 O 1
ATOM 5124 N N . ALA C 3 396 ? 251.387 216.242 220.621 1.00 32.96 396 ALA 7 N 1
ATOM 5125 C CA . ALA C 3 396 ? 250.575 217.346 220.129 1.00 32.96 396 ALA 7 CA 1
ATOM 5126 C C . ALA C 3 396 ? 251.001 217.668 218.706 1.00 32.96 396 ALA 7 C 1
ATOM 5127 O O . ALA C 3 396 ? 252.103 217.319 218.275 1.00 32.96 396 ALA 7 O 1
ATOM 5129 N N . LYS C 3 397 ? 250.110 218.345 217.985 1.00 36.38 397 LYS 7 N 1
ATOM 5130 C CA . LYS C 3 397 ? 250.367 218.760 216.614 1.00 36.38 397 LYS 7 CA 1
ATOM 5131 C C . LYS C 3 397 ? 249.851 220.177 216.419 1.00 36.38 397 LYS 7 C 1
ATOM 5132 O O . LYS C 3 397 ? 248.758 220.516 216.881 1.00 36.38 397 LYS 7 O 1
ATOM 5138 N N . ASP C 3 398 ? 250.642 221.000 215.732 1.00 35.36 398 ASP 7 N 1
ATOM 5139 C CA . ASP C 3 398 ? 250.279 222.396 215.485 1.00 35.36 398 ASP 7 CA 1
ATOM 5140 C C . ASP C 3 398 ? 249.594 222.538 214.123 1.00 35.36 398 ASP 7 C 1
ATOM 5141 O O . ASP C 3 398 ? 250.027 223.281 213.243 1.00 35.36 398 ASP 7 O 1
ATOM 5146 N N . LYS C 3 399 ? 248.490 221.806 213.970 1.00 38.33 399 LYS 7 N 1
ATOM 5147 C CA . LYS C 3 399 ? 247.705 221.821 212.741 1.00 38.33 399 LYS 7 CA 1
ATOM 5148 C C . LYS C 3 399 ? 248.587 221.510 211.537 1.00 38.33 399 LYS 7 C 1
ATOM 5149 O O . LYS C 3 399 ? 248.852 222.396 210.715 1.00 38.33 399 LYS 7 O 1
ATOM 5155 N N . PRO C 3 400 ? 249.056 220.268 211.393 1.00 35.59 400 PRO 7 N 1
ATOM 5156 C CA . PRO C 3 400 ? 249.926 219.941 210.251 1.00 35.59 400 PRO 7 CA 1
ATOM 5157 C C . PRO C 3 400 ? 249.259 220.116 208.901 1.00 35.59 400 PRO 7 C 1
ATOM 5158 O O . PRO C 3 400 ? 249.967 220.215 207.892 1.00 35.59 400 PRO 7 O 1
ATOM 5162 N N . ILE C 3 401 ? 247.928 220.157 208.839 1.00 35.74 401 ILE 7 N 1
ATOM 5163 C CA . ILE C 3 401 ? 247.260 220.340 207.553 1.00 35.74 401 ILE 7 CA 1
ATOM 5164 C C . ILE C 3 401 ? 247.724 221.638 206.904 1.00 35.74 401 ILE 7 C 1
ATOM 5165 O O . ILE C 3 401 ? 248.033 221.680 205.707 1.00 35.74 401 ILE 7 O 1
ATOM 5170 N N . GLY C 3 402 ? 247.777 222.715 207.684 1.00 37.11 402 GLY 7 N 1
ATOM 5171 C CA . GLY C 3 402 ? 248.351 223.961 207.217 1.00 37.11 402 GLY 7 CA 1
ATOM 5172 C C . GLY C 3 402 ? 249.688 224.253 207.868 1.00 37.11 402 GLY 7 C 1
ATOM 5173 O O . GLY C 3 402 ? 249.740 224.655 209.034 1.00 37.11 402 GLY 7 O 1
ATOM 5174 N N . CYS C 3 403 ? 250.778 224.058 207.128 1.00 31.75 403 CYS 7 N 1
ATOM 5175 C CA . CYS C 3 403 ? 252.110 224.313 207.658 1.00 31.75 403 CYS 7 CA 1
ATOM 5176 C C . CYS C 3 403 ? 253.112 224.268 206.516 1.00 31.75 403 CYS 7 C 1
ATOM 5177 O O . CYS C 3 403 ? 253.050 223.375 205.669 1.00 31.75 403 CYS 7 O 1
ATOM 5180 N N . SER C 3 404 ? 254.033 225.231 206.506 1.00 26.88 404 SER 7 N 1
ATOM 5181 C CA . SER C 3 404 ? 255.065 225.287 205.478 1.00 26.88 404 SER 7 CA 1
ATOM 5182 C C . SER C 3 404 ? 256.283 224.448 205.842 1.00 26.88 404 SER 7 C 1
ATOM 5183 O O . SER C 3 404 ? 256.884 223.817 204.966 1.00 26.88 404 SER 7 O 1
ATOM 5186 N N . VAL C 3 405 ? 256.661 224.431 207.117 1.00 23.50 405 VAL 7 N 1
ATOM 5187 C CA . VAL C 3 405 ? 257.729 223.576 207.622 1.00 23.50 405 VAL 7 CA 1
ATOM 5188 C C . VAL C 3 405 ? 257.094 222.562 208.560 1.00 23.50 405 VAL 7 C 1
ATOM 5189 O O . VAL C 3 405 ? 256.498 222.935 209.577 1.00 23.50 405 VAL 7 O 1
ATOM 5193 N N . ALA C 3 406 ? 257.220 221.284 208.222 1.00 21.66 406 ALA 7 N 1
ATOM 5194 C CA . ALA C 3 406 ? 256.663 220.198 209.015 1.00 21.66 406 ALA 7 CA 1
ATOM 5195 C C . ALA C 3 406 ? 257.795 219.450 209.702 1.00 21.66 406 ALA 7 C 1
ATOM 5196 O O . ALA C 3 406 ? 258.762 219.045 209.050 1.00 21.66 406 ALA 7 O 1
ATOM 5198 N N . ILE C 3 407 ? 257.673 219.273 211.014 1.00 20.98 407 ILE 7 N 1
ATOM 5199 C CA . ILE C 3 407 ? 258.668 218.576 211.819 1.00 20.98 407 ILE 7 CA 1
ATOM 5200 C C . ILE C 3 407 ? 257.981 217.384 212.467 1.00 20.98 407 ILE 7 C 1
ATOM 5201 O O . ILE C 3 407 ? 256.964 217.545 213.150 1.00 20.98 407 ILE 7 O 1
ATOM 5206 N N . SER C 3 408 ? 258.531 216.192 212.255 1.00 22.27 408 SER 7 N 1
ATOM 5207 C CA . SER C 3 408 ? 257.933 214.970 212.770 1.00 22.27 408 SER 7 CA 1
ATOM 5208 C C . SER C 3 408 ? 259.050 214.006 213.150 1.00 22.27 408 SER 7 C 1
ATOM 5209 O O . SER C 3 408 ? 260.221 214.384 213.244 1.00 22.27 408 SER 7 O 1
ATOM 5212 N N . THR C 3 409 ? 258.677 212.749 213.374 1.00 23.03 409 THR 7 N 1
ATOM 5213 C CA . THR C 3 409 ? 259.607 211.712 213.785 1.00 23.03 409 THR 7 CA 1
ATOM 5214 C C . THR C 3 409 ? 259.410 210.479 212.916 1.00 23.03 409 THR 7 C 1
ATOM 5215 O O . THR C 3 409 ? 258.349 210.272 212.323 1.00 23.03 409 THR 7 O 1
ATOM 5219 N N . TYR C 3 410 ? 260.458 209.656 212.843 1.00 21.90 410 TYR 7 N 1
ATOM 5220 C CA . TYR C 3 410 ? 260.369 208.421 212.073 1.00 21.90 410 TYR 7 CA 1
ATOM 5221 C C . TYR C 3 410 ? 259.291 207.504 212.633 1.00 21.90 410 TYR 7 C 1
ATOM 5222 O O . TYR C 3 410 ? 258.553 206.865 211.875 1.00 21.90 410 TYR 7 O 1
ATOM 5231 N N . SER C 3 411 ? 259.189 207.423 213.961 1.00 26.72 411 SER 7 N 1
ATOM 5232 C CA . SER C 3 411 ? 258.191 206.553 214.573 1.00 26.72 411 SER 7 CA 1
ATOM 5233 C C . SER C 3 411 ? 256.783 206.968 214.173 1.00 26.72 411 SER 7 C 1
ATOM 5234 O O . SER C 3 411 ? 255.938 206.117 213.872 1.00 26.72 411 SER 7 O 1
ATOM 5237 N N . MET C 3 412 ? 256.509 208.273 214.167 1.00 29.44 412 MET 7 N 1
ATOM 5238 C CA . MET C 3 412 ? 255.170 208.744 213.833 1.00 29.44 412 MET 7 CA 1
ATOM 5239 C C . MET C 3 412 ? 254.831 208.452 212.376 1.00 29.44 412 MET 7 C 1
ATOM 5240 O O . MET C 3 412 ? 253.770 207.893 212.076 1.00 29.44 412 MET 7 O 1
ATOM 5245 N N . LEU C 3 413 ? 255.720 208.824 211.452 1.00 26.24 413 LEU 7 N 1
ATOM 5246 C CA . LEU C 3 413 ? 255.460 208.573 210.037 1.00 26.24 413 LEU 7 CA 1
ATOM 5247 C C . LEU C 3 413 ? 255.655 207.104 209.689 1.00 26.24 413 LEU 7 C 1
ATOM 5248 O O . LEU C 3 413 ? 254.921 206.553 208.861 1.00 26.24 413 LEU 7 O 1
ATOM 5253 N N . GLY C 3 414 ? 256.635 206.453 210.306 1.00 28.01 414 GLY 7 N 1
ATOM 5254 C CA . GLY C 3 414 ? 256.944 205.074 210.000 1.00 28.01 414 GLY 7 CA 1
ATOM 5255 C C . GLY C 3 414 ? 256.048 204.055 210.655 1.00 28.01 414 GLY 7 C 1
ATOM 5256 O O . GLY C 3 414 ? 256.254 202.853 210.466 1.00 28.01 414 GLY 7 O 1
ATOM 5257 N N . HIS C 3 415 ? 255.057 204.496 211.427 1.00 33.56 415 HIS 7 N 1
ATOM 5258 C CA . HIS C 3 415 ? 254.153 203.566 212.088 1.00 33.56 415 HIS 7 CA 1
ATOM 5259 C C . HIS C 3 415 ? 253.474 202.671 211.060 1.00 33.56 415 HIS 7 C 1
ATOM 5260 O O . HIS C 3 415 ? 252.976 203.146 210.036 1.00 33.56 415 HIS 7 O 1
ATOM 5267 N N . THR C 3 416 ? 253.456 201.369 211.340 1.00 35.69 416 THR 7 N 1
ATOM 5268 C CA . THR C 3 416 ? 252.902 200.385 210.418 1.00 35.69 416 THR 7 CA 1
ATOM 5269 C C . THR C 3 416 ? 251.461 200.014 210.729 1.00 35.69 416 THR 7 C 1
ATOM 5270 O O . THR C 3 416 ? 250.664 199.850 209.801 1.00 35.69 416 THR 7 O 1
ATOM 5274 N N . THR C 3 417 ? 251.107 199.877 212.003 1.00 38.60 417 THR 7 N 1
ATOM 5275 C CA . THR C 3 417 ? 249.741 199.549 212.369 1.00 38.60 417 THR 7 CA 1
ATOM 5276 C C . THR C 3 417 ? 248.814 200.717 212.050 1.00 38.60 417 THR 7 C 1
ATOM 5277 O O . THR C 3 417 ? 249.252 201.846 211.815 1.00 38.60 417 THR 7 O 1
ATOM 5281 N N . LYS C 3 418 ? 247.515 200.430 212.039 1.00 41.95 418 LYS 7 N 1
ATOM 5282 C CA . LYS C 3 418 ? 246.537 201.460 211.720 1.00 41.95 418 LYS 7 CA 1
ATOM 5283 C C . LYS C 3 418 ? 246.655 202.613 212.707 1.00 41.95 418 LYS 7 C 1
ATOM 5284 O O . LYS C 3 418 ? 246.824 202.410 213.912 1.00 41.95 418 LYS 7 O 1
ATOM 5290 N N . ARG C 3 419 ? 246.583 203.830 212.183 1.00 35.99 419 ARG 7 N 1
ATOM 5291 C CA . ARG C 3 419 ? 246.799 205.030 212.974 1.00 35.99 419 ARG 7 CA 1
ATOM 5292 C C . ARG C 3 419 ? 245.493 205.517 213.590 1.00 35.99 419 ARG 7 C 1
ATOM 5293 O O . ARG C 3 419 ? 244.399 205.102 213.204 1.00 35.99 419 ARG 7 O 1
ATOM 5301 N N . SER C 3 420 ? 245.625 206.413 214.562 1.00 38.37 420 SER 7 N 1
ATOM 5302 C CA . SER C 3 420 ? 244.461 207.075 215.122 1.00 38.37 420 SER 7 CA 1
ATOM 5303 C C . SER C 3 420 ? 243.873 208.041 214.099 1.00 38.37 420 SER 7 C 1
ATOM 5304 O O . SER C 3 420 ? 244.534 208.454 213.144 1.00 38.37 420 SER 7 O 1
ATOM 5307 N N . TRP C 3 421 ? 242.606 208.402 214.306 1.00 39.88 421 TRP 7 N 1
ATOM 5308 C CA . TRP C 3 421 ? 241.944 209.293 213.359 1.00 39.88 421 TRP 7 CA 1
ATOM 5309 C C . TRP C 3 421 ? 242.668 210.629 213.271 1.00 39.88 421 TRP 7 C 1
ATOM 5310 O O . TRP C 3 421 ? 242.851 211.173 212.176 1.00 39.88 421 TRP 7 O 1
ATOM 5321 N N . GLU C 3 422 ? 243.085 211.175 214.413 1.00 38.85 422 GLU 7 N 1
ATOM 5322 C CA . GLU C 3 422 ? 243.796 212.449 214.403 1.00 38.85 422 GLU 7 CA 1
ATOM 5323 C C . GLU C 3 422 ? 245.111 212.338 213.644 1.00 38.85 422 GLU 7 C 1
ATOM 5324 O O . GLU C 3 422 ? 245.469 213.235 212.872 1.00 38.85 422 GLU 7 O 1
ATOM 5330 N N . ALA C 3 423 ? 245.848 211.246 213.854 1.00 35.98 423 ALA 7 N 1
ATOM 5331 C CA . ALA C 3 423 ? 247.110 211.049 213.150 1.00 35.98 423 ALA 7 CA 1
ATOM 5332 C C . ALA C 3 423 ? 246.898 210.635 211.701 1.00 35.98 423 ALA 7 C 1
ATOM 5333 O O . ALA C 3 423 ? 247.700 210.999 210.835 1.00 35.98 423 ALA 7 O 1
ATOM 5335 N N . GLU C 3 424 ? 245.837 209.878 211.417 1.00 36.96 424 GLU 7 N 1
ATOM 5336 C CA . GLU C 3 424 ? 245.584 209.448 210.047 1.00 36.96 424 GLU 7 CA 1
ATOM 5337 C C . GLU C 3 424 ? 245.297 210.638 209.141 1.00 36.96 424 GLU 7 C 1
ATOM 5338 O O . GLU C 3 424 ? 245.699 210.650 207.973 1.00 36.96 424 GLU 7 O 1
ATOM 5344 N N . ARG C 3 425 ? 244.595 211.647 209.660 1.00 37.28 425 ARG 7 N 1
ATOM 5345 C CA . ARG C 3 425 ? 244.320 212.837 208.862 1.00 37.28 425 ARG 7 CA 1
ATOM 5346 C C . ARG C 3 425 ? 245.611 213.546 208.477 1.00 37.28 425 ARG 7 C 1
ATOM 5347 O O . ARG C 3 425 ? 245.754 214.020 207.344 1.00 37.28 425 ARG 7 O 1
ATOM 5355 N N . VAL C 3 426 ? 246.561 213.635 209.409 1.00 33.13 426 VAL 7 N 1
ATOM 5356 C CA . VAL C 3 426 ? 247.852 214.239 209.097 1.00 33.13 426 VAL 7 CA 1
ATOM 5357 C C . VAL C 3 426 ? 248.592 213.405 208.061 1.00 33.13 426 VAL 7 C 1
ATOM 5358 O O . VAL C 3 426 ? 249.184 213.940 207.117 1.00 33.13 426 VAL 7 O 1
ATOM 5362 N N . MET C 3 427 ? 248.571 212.080 208.220 1.00 32.39 427 MET 7 N 1
ATOM 5363 C CA . MET C 3 427 ? 249.271 211.215 207.278 1.00 32.39 427 MET 7 CA 1
ATOM 5364 C C . MET C 3 427 ? 248.699 211.358 205.876 1.00 32.39 427 MET 7 C 1
ATOM 5365 O O . MET C 3 427 ? 249.442 211.331 204.888 1.00 32.39 427 MET 7 O 1
ATOM 5370 N N . GLU C 3 428 ? 247.378 211.507 205.766 1.00 34.69 428 GLU 7 N 1
ATOM 5371 C CA . GLU C 3 428 ? 246.770 211.717 204.457 1.00 34.69 428 GLU 7 CA 1
ATOM 5372 C C . GLU C 3 428 ? 247.299 212.990 203.809 1.00 34.69 428 GLU 7 C 1
ATOM 5373 O O . GLU C 3 428 ? 247.594 213.010 202.609 1.00 34.69 428 GLU 7 O 1
ATOM 5379 N N . TRP C 3 429 ? 247.421 214.066 204.588 1.00 32.07 429 TRP 7 N 1
ATOM 5380 C CA . TRP C 3 429 ? 247.965 215.308 204.050 1.00 32.07 429 TRP 7 CA 1
ATOM 5381 C C . TRP C 3 429 ? 249.426 215.144 203.651 1.00 32.07 429 TRP 7 C 1
ATOM 5382 O O . TRP C 3 429 ? 249.844 215.625 202.591 1.00 32.07 429 TRP 7 O 1
ATOM 5393 N N . LEU C 3 430 ? 250.221 214.471 204.486 1.00 29.29 430 LEU 7 N 1
ATOM 5394 C CA . LEU C 3 430 ? 251.631 214.278 204.163 1.00 29.29 430 LEU 7 CA 1
ATOM 5395 C C . LEU C 3 430 ? 251.797 213.455 202.893 1.00 29.29 430 LEU 7 C 1
ATOM 5396 O O . LEU C 3 430 ? 252.624 213.784 202.034 1.00 29.29 430 LEU 7 O 1
ATOM 5401 N N . LYS C 3 431 ? 251.022 212.378 202.756 1.00 31.61 431 LYS 7 N 1
ATOM 5402 C CA . LYS C 3 431 ? 251.155 211.521 201.583 1.00 31.61 431 LYS 7 CA 1
ATOM 5403 C C . LYS C 3 431 ? 250.798 212.272 200.307 1.00 31.61 431 LYS 7 C 1
ATOM 5404 O O . LYS C 3 431 ? 251.485 212.140 199.288 1.00 31.61 431 LYS 7 O 1
ATOM 5410 N N . THR C 3 432 ? 249.728 213.060 200.341 1.00 33.39 432 THR 7 N 1
ATOM 5411 C CA . THR C 3 432 ? 249.278 213.817 199.173 1.00 33.39 432 THR 7 CA 1
ATOM 5412 C C . THR C 3 432 ? 249.907 215.206 199.136 1.00 33.39 432 THR 7 C 1
ATOM 5413 O O . THR C 3 432 ? 249.220 216.223 199.053 1.00 33.39 432 THR 7 O 1
ATOM 5417 N N . GLN C 3 433 ? 251.235 215.250 199.198 1.00 32.08 433 GLN 7 N 1
ATOM 5418 C CA . GLN C 3 433 ? 251.964 216.509 199.191 1.00 32.08 433 GLN 7 CA 1
ATOM 5419 C C . GLN C 3 433 ? 253.311 216.296 198.520 1.00 32.08 433 GLN 7 C 1
ATOM 5420 O O . GLN C 3 433 ? 253.839 215.182 198.482 1.00 32.08 433 GLN 7 O 1
ATOM 5426 N N . GLU C 3 434 ? 253.861 217.383 197.989 1.00 31.97 434 GLU 7 N 1
ATOM 5427 C CA . GLU C 3 434 ? 255.199 217.394 197.410 1.00 31.97 434 GLU 7 CA 1
ATOM 5428 C C . GLU C 3 434 ? 256.076 218.300 198.260 1.00 31.97 434 GLU 7 C 1
ATOM 5429 O O . GLU C 3 434 ? 255.761 219.481 198.443 1.00 31.97 434 GLU 7 O 1
ATOM 5435 N N . TRP C 3 435 ? 257.172 217.750 198.771 1.00 25.62 435 TRP 7 N 1
ATOM 5436 C CA . TRP C 3 435 ? 258.073 218.465 199.662 1.00 25.62 435 TRP 7 CA 1
ATOM 5437 C C . TRP C 3 435 ? 259.365 218.780 198.926 1.00 25.62 435 TRP 7 C 1
ATOM 5438 O O . TRP C 3 435 ? 259.994 217.883 198.355 1.00 25.62 435 TRP 7 O 1
ATOM 5449 N N . GLY C 3 436 ? 259.757 220.051 198.942 1.00 25.88 436 GLY 7 N 1
ATOM 5450 C CA . GLY C 3 436 ? 260.972 220.466 198.271 1.00 25.88 436 GLY 7 CA 1
ATOM 5451 C C . GLY C 3 436 ? 262.250 220.135 199.003 1.00 25.88 436 GLY 7 C 1
ATOM 5452 O O . GLY C 3 436 ? 263.330 220.269 198.422 1.00 25.88 436 GLY 7 O 1
ATOM 5453 N N . LEU C 3 437 ? 262.157 219.712 200.261 1.00 20.70 437 LEU 7 N 1
ATOM 5454 C CA . LEU C 3 437 ? 263.342 219.341 201.029 1.00 20.70 437 LEU 7 CA 1
ATOM 5455 C C . LEU C 3 437 ? 262.900 218.497 202.210 1.00 20.70 437 LEU 7 C 1
ATOM 5456 O O . LEU C 3 437 ? 262.154 218.979 203.067 1.00 20.70 437 LEU 7 O 1
ATOM 5461 N N . MET C 3 438 ? 263.352 217.249 202.258 1.00 20.77 438 MET 7 N 1
ATOM 5462 C CA . MET C 3 438 ? 263.081 216.350 203.374 1.00 20.77 438 MET 7 CA 1
ATOM 5463 C C . MET C 3 438 ? 264.377 216.157 204.148 1.00 20.77 438 MET 7 C 1
ATOM 5464 O O . MET C 3 438 ? 265.272 215.432 203.700 1.00 20.77 438 MET 7 O 1
ATOM 5469 N N . ILE C 3 439 ? 264.477 216.800 205.306 1.00 17.68 439 ILE 7 N 1
ATOM 5470 C CA . ILE C 3 439 ? 265.655 216.693 206.156 1.00 17.68 439 ILE 7 CA 1
ATOM 5471 C C . ILE C 3 439 ? 265.488 215.469 207.045 1.00 17.68 439 ILE 7 C 1
ATOM 5472 O O . ILE C 3 439 ? 264.523 215.376 207.810 1.00 17.68 439 ILE 7 O 1
ATOM 5477 N N . LEU C 3 440 ? 266.425 214.534 206.947 1.00 19.31 440 LEU 7 N 1
ATOM 5478 C CA . LEU C 3 440 ? 266.370 213.272 207.680 1.00 19.31 440 LEU 7 CA 1
ATOM 5479 C C . LEU C 3 440 ? 267.453 213.293 208.753 1.00 19.31 440 LEU 7 C 1
ATOM 5480 O O . LEU C 3 440 ? 268.604 212.934 208.495 1.00 19.31 440 LEU 7 O 1
ATOM 5485 N N . ASP C 3 441 ? 267.076 213.714 209.955 1.00 19.84 441 ASP 7 N 1
ATOM 5486 C CA . ASP C 3 441 ? 267.983 213.739 211.091 1.00 19.84 441 ASP 7 CA 1
ATOM 5487 C C . ASP C 3 441 ? 268.242 212.319 211.577 1.00 19.84 441 ASP 7 C 1
ATOM 5488 O O . ASP C 3 441 ? 267.342 211.476 211.572 1.00 19.84 441 ASP 7 O 1
ATOM 5493 N N . GLU C 3 442 ? 269.479 212.059 212.001 1.00 21.47 442 GLU 7 N 1
ATOM 5494 C CA . GLU C 3 442 ? 269.910 210.718 212.392 1.00 21.47 442 GLU 7 CA 1
ATOM 5495 C C . GLU C 3 442 ? 269.664 209.724 211.256 1.00 21.47 442 GLU 7 C 1
ATOM 5496 O O . GLU C 3 442 ? 268.854 208.801 211.353 1.00 21.47 442 GLU 7 O 1
ATOM 5502 N N . VAL C 3 443 ? 270.390 209.944 210.159 1.00 20.00 443 VAL 7 N 1
ATOM 5503 C CA . VAL C 3 443 ? 270.211 209.130 208.963 1.00 20.00 443 VAL 7 CA 1
ATOM 5504 C C . VAL C 3 443 ? 270.559 207.674 209.231 1.00 20.00 443 VAL 7 C 1
ATOM 5505 O O . VAL C 3 443 ? 270.035 206.771 208.568 1.00 20.00 443 VAL 7 O 1
ATOM 5509 N N . HIS C 3 444 ? 271.442 207.415 210.197 1.00 21.36 444 HIS 7 N 1
ATOM 5510 C CA . HIS C 3 444 ? 271.910 206.052 210.428 1.00 21.36 444 HIS 7 CA 1
ATOM 5511 C C . HIS C 3 444 ? 270.772 205.096 210.765 1.00 21.36 444 HIS 7 C 1
ATOM 5512 O O . HIS C 3 444 ? 270.938 203.881 210.617 1.00 21.36 444 HIS 7 O 1
ATOM 5519 N N . THR C 3 445 ? 269.631 205.608 211.221 1.00 23.54 445 THR 7 N 1
ATOM 5520 C CA . THR C 3 445 ? 268.476 204.772 211.520 1.00 23.54 445 THR 7 CA 1
ATOM 5521 C C . THR C 3 445 ? 267.577 204.535 210.313 1.00 23.54 445 THR 7 C 1
ATOM 5522 O O . THR C 3 445 ? 266.663 203.709 210.397 1.00 23.54 445 THR 7 O 1
ATOM 5526 N N . ILE C 3 446 ? 267.810 205.234 209.198 1.00 23.12 446 ILE 7 N 1
ATOM 5527 C CA . ILE C 3 446 ? 266.954 205.057 208.022 1.00 23.12 446 ILE 7 CA 1
ATOM 5528 C C . ILE C 3 446 ? 266.997 203.630 207.502 1.00 23.12 446 ILE 7 C 1
ATOM 5529 O O . ILE C 3 446 ? 265.932 203.073 207.197 1.00 23.12 446 ILE 7 O 1
ATOM 5534 N N . PRO C 3 447 ? 268.155 202.974 207.371 1.00 24.40 447 PRO 7 N 1
ATOM 5535 C CA . PRO C 3 447 ? 268.179 201.648 206.736 1.00 24.40 447 PRO 7 CA 1
ATOM 5536 C C . PRO C 3 447 ? 267.355 200.593 207.461 1.00 24.40 447 PRO 7 C 1
ATOM 5537 O O . PRO C 3 447 ? 267.256 199.457 206.986 1.00 24.40 447 PRO 7 O 1
ATOM 5541 N N . ALA C 3 448 ? 266.762 200.941 208.599 1.00 26.09 448 ALA 7 N 1
ATOM 5542 C CA . ALA C 3 448 ? 265.876 200.015 209.286 1.00 26.09 448 ALA 7 CA 1
ATOM 5543 C C . ALA C 3 448 ? 264.698 199.653 208.389 1.00 26.09 448 ALA 7 C 1
ATOM 5544 O O . ALA C 3 448 ? 264.334 200.395 207.475 1.00 26.09 448 ALA 7 O 1
ATOM 5546 N N . LYS C 3 449 ? 264.091 198.498 208.670 1.00 28.52 449 LYS 7 N 1
ATOM 5547 C CA . LYS C 3 449 ? 263.092 197.947 207.759 1.00 28.52 449 LYS 7 CA 1
ATOM 5548 C C . LYS C 3 449 ? 261.927 198.907 207.551 1.00 28.52 449 LYS 7 C 1
ATOM 5549 O O . LYS C 3 449 ? 261.483 199.114 206.416 1.00 28.52 449 LYS 7 O 1
ATOM 5555 N N . MET C 3 450 ? 261.416 199.500 208.628 1.00 30.84 450 MET 7 N 1
ATOM 5556 C CA . MET C 3 450 ? 260.238 200.352 208.525 1.00 30.84 450 MET 7 CA 1
ATOM 5557 C C . MET C 3 450 ? 260.579 201.831 208.433 1.00 30.84 450 MET 7 C 1
ATOM 5558 O O . MET C 3 450 ? 259.792 202.603 207.876 1.00 30.84 450 MET 7 O 1
ATOM 5563 N N . PHE C 3 451 ? 261.726 202.251 208.967 1.00 26.01 451 PHE 7 N 1
ATOM 5564 C CA . PHE C 3 451 ? 262.111 203.653 208.850 1.00 26.01 451 PHE 7 CA 1
ATOM 5565 C C . PHE C 3 451 ? 262.400 204.019 207.401 1.00 26.01 451 PHE 7 C 1
ATOM 5566 O O . PHE C 3 451 ? 262.093 205.133 206.962 1.00 26.01 451 PHE 7 O 1
ATOM 5574 N N . ARG C 3 452 ? 262.994 203.097 206.641 1.00 26.34 452 ARG 7 N 1
ATOM 5575 C CA . ARG C 3 452 ? 263.257 203.368 205.232 1.00 26.34 452 ARG 7 CA 1
ATOM 5576 C C . ARG C 3 452 ? 261.964 203.520 204.443 1.00 26.34 452 ARG 7 C 1
ATOM 5577 O O . ARG C 3 452 ? 261.944 204.199 203.411 1.00 26.34 452 ARG 7 O 1
ATOM 5585 N N . ARG C 3 453 ? 260.877 202.898 204.907 1.00 27.82 453 ARG 7 N 1
ATOM 5586 C CA . ARG C 3 453 ? 259.598 203.033 204.218 1.00 27.82 453 ARG 7 CA 1
ATOM 5587 C C . ARG C 3 453 ? 259.118 204.478 204.225 1.00 27.82 453 ARG 7 C 1
ATOM 5588 O O . ARG C 3 453 ? 258.339 204.886 203.358 1.00 27.82 453 ARG 7 O 1
ATOM 5596 N N . VAL C 3 454 ? 259.571 205.266 205.198 1.00 25.68 454 VAL 7 N 1
ATOM 5597 C CA . VAL C 3 454 ? 259.140 206.651 205.339 1.00 25.68 454 VAL 7 CA 1
ATOM 5598 C C . VAL C 3 454 ? 259.524 207.431 204.089 1.00 25.68 454 VAL 7 C 1
ATOM 5599 O O . VAL C 3 454 ? 258.834 208.379 203.700 1.00 25.68 454 VAL 7 O 1
ATOM 5603 N N . LEU C 3 455 ? 260.632 207.043 203.458 1.00 24.31 455 LEU 7 N 1
ATOM 5604 C CA . LEU C 3 455 ? 261.081 207.737 202.257 1.00 24.31 455 LEU 7 CA 1
ATOM 5605 C C . LEU C 3 455 ? 260.084 207.587 201.114 1.00 24.31 455 LEU 7 C 1
ATOM 5606 O O . LEU C 3 455 ? 259.816 208.553 200.392 1.00 24.31 455 LEU 7 O 1
ATOM 5611 N N . THR C 3 456 ? 259.530 206.385 200.930 1.00 28.82 456 THR 7 N 1
ATOM 5612 C CA . THR C 3 456 ? 258.541 206.186 199.875 1.00 28.82 456 THR 7 CA 1
ATOM 5613 C C . THR C 3 456 ? 257.191 206.780 200.253 1.00 28.82 456 THR 7 C 1
ATOM 5614 O O . THR C 3 456 ? 256.429 207.192 199.371 1.00 28.82 456 THR 7 O 1
ATOM 5618 N N . ILE C 3 457 ? 256.876 206.831 201.548 1.00 27.77 457 ILE 7 N 1
ATOM 5619 C CA . ILE C 3 457 ? 255.595 207.382 201.981 1.00 27.77 457 ILE 7 CA 1
ATOM 5620 C C . ILE C 3 457 ? 255.493 208.852 201.600 1.00 27.77 457 ILE 7 C 1
ATOM 5621 O O . ILE C 3 457 ? 254.449 209.315 201.126 1.00 27.77 457 ILE 7 O 1
ATOM 5626 N N . VAL C 3 458 ? 256.568 209.606 201.800 1.00 26.62 458 VAL 7 N 1
ATOM 5627 C CA . VAL C 3 458 ? 256.586 211.043 201.557 1.00 26.62 458 VAL 7 CA 1
ATOM 5628 C C . VAL C 3 458 ? 257.248 211.305 200.213 1.00 26.62 458 VAL 7 C 1
ATOM 5629 O O . VAL C 3 458 ? 258.339 210.790 199.937 1.00 26.62 458 VAL 7 O 1
ATOM 5633 N N . GLN C 3 459 ? 256.593 212.109 199.379 1.00 30.71 459 GLN 7 N 1
ATOM 5634 C CA . GLN C 3 459 ? 257.140 212.505 198.083 1.00 30.71 459 GLN 7 CA 1
ATOM 5635 C C . GLN C 3 459 ? 258.001 213.741 198.297 1.00 30.71 459 GLN 7 C 1
ATOM 5636 O O . GLN C 3 459 ? 257.486 214.847 198.477 1.00 30.71 459 GLN 7 O 1
ATOM 5642 N N . ALA C 3 460 ? 259.316 213.556 198.271 1.00 25.11 460 ALA 7 N 1
ATOM 5643 C CA . ALA C 3 460 ? 260.271 214.630 198.494 1.00 25.11 460 ALA 7 CA 1
ATOM 5644 C C . ALA C 3 460 ? 261.157 214.786 197.269 1.00 25.11 460 ALA 7 C 1
ATOM 5645 O O . ALA C 3 460 ? 261.562 213.795 196.653 1.00 25.11 460 ALA 7 O 1
ATOM 5647 N N . HIS C 3 461 ? 261.451 216.036 196.915 1.00 27.78 461 HIS 7 N 1
ATOM 5648 C CA . HIS C 3 461 ? 262.343 216.300 195.793 1.00 27.78 461 HIS 7 CA 1
ATOM 5649 C C . HIS C 3 461 ? 263.798 216.097 196.198 1.00 27.78 461 HIS 7 C 1
ATOM 5650 O O . HIS C 3 461 ? 264.513 215.281 195.607 1.00 27.78 461 HIS 7 O 1
ATOM 5657 N N . CYS C 3 462 ? 264.248 216.834 197.208 1.00 23.75 462 CYS 7 N 1
ATOM 5658 C CA . CYS C 3 462 ? 265.602 216.729 197.731 1.00 23.75 462 CYS 7 CA 1
ATOM 5659 C C . CYS C 3 462 ? 265.547 216.149 199.136 1.00 23.75 462 CYS 7 C 1
ATOM 5660 O O . CYS C 3 462 ? 264.846 216.679 200.003 1.00 23.75 462 CYS 7 O 1
ATOM 5663 N N . LYS C 3 463 ? 266.279 215.063 199.355 1.00 21.04 463 LYS 7 N 1
ATOM 5664 C CA . LYS C 3 463 ? 266.375 214.420 200.659 1.00 21.04 463 LYS 7 CA 1
ATOM 5665 C C . LYS C 3 463 ? 267.754 214.721 201.228 1.00 21.04 463 LYS 7 C 1
ATOM 5666 O O . LYS C 3 463 ? 268.761 214.200 200.738 1.00 21.04 463 LYS 7 O 1
ATOM 5672 N N . LEU C 3 464 ? 267.799 215.564 202.254 1.00 17.38 464 LEU 7 N 1
ATOM 5673 C CA . LEU C 3 464 ? 269.046 215.952 202.901 1.00 17.38 464 LEU 7 CA 1
ATOM 5674 C C . LEU C 3 464 ? 269.193 215.134 204.177 1.00 17.38 464 LEU 7 C 1
ATOM 5675 O O . LEU C 3 464 ? 268.375 215.250 205.094 1.00 17.38 464 LEU 7 O 1
ATOM 5680 N N . GLY C 3 465 ? 270.236 214.309 204.233 1.00 17.07 465 GLY 7 N 1
ATOM 5681 C CA . GLY C 3 465 ? 270.493 213.491 205.401 1.00 17.07 465 GLY 7 CA 1
ATOM 5682 C C . GLY C 3 465 ? 271.524 214.142 206.297 1.00 17.07 465 GLY 7 C 1
ATOM 5683 O O . GLY C 3 465 ? 272.585 214.567 205.833 1.00 17.07 465 GLY 7 O 1
ATOM 5684 N N . LEU C 3 466 ? 271.206 214.224 207.585 1.00 16.17 466 LEU 7 N 1
ATOM 5685 C CA . LEU C 3 466 ? 272.095 214.798 208.584 1.00 16.17 466 LEU 7 CA 1
ATOM 5686 C C . LEU C 3 466 ? 272.389 213.751 209.645 1.00 16.17 466 LEU 7 C 1
ATOM 5687 O O . LEU C 3 466 ? 271.466 213.142 210.194 1.00 16.17 466 LEU 7 O 1
ATOM 5692 N N . THR C 3 467 ? 273.669 213.544 209.930 1.00 17.10 467 THR 7 N 1
ATOM 5693 C CA . THR C 3 467 ? 274.083 212.554 210.913 1.00 17.10 467 THR 7 CA 1
ATOM 5694 C C . THR C 3 467 ? 275.491 212.893 211.374 1.00 17.10 467 THR 7 C 1
ATOM 5695 O O . THR C 3 467 ? 276.165 213.749 210.800 1.00 17.10 467 THR 7 O 1
ATOM 5699 N N . ALA C 3 468 ? 275.922 212.210 212.433 1.00 16.90 468 ALA 7 N 1
ATOM 5700 C CA . ALA C 3 468 ? 277.276 212.338 212.944 1.00 16.90 468 ALA 7 CA 1
ATOM 5701 C C . ALA C 3 468 ? 278.034 211.025 212.983 1.00 16.90 468 ALA 7 C 1
ATOM 5702 O O . ALA C 3 468 ? 279.261 211.039 212.846 1.00 16.90 468 ALA 7 O 1
ATOM 5704 N N . THR C 3 469 ? 277.345 209.898 213.157 1.00 19.56 469 THR 7 N 1
ATOM 5705 C CA . THR C 3 469 ? 277.960 208.574 213.223 1.00 19.56 469 THR 7 CA 1
ATOM 5706 C C . THR C 3 469 ? 277.352 207.747 212.096 1.00 19.56 469 THR 7 C 1
ATOM 5707 O O . THR C 3 469 ? 276.316 207.103 212.275 1.00 19.56 469 THR 7 O 1
ATOM 5711 N N . LEU C 3 470 ? 277.998 207.770 210.934 1.00 20.10 470 LEU 7 N 1
ATOM 5712 C CA . LEU C 3 470 ? 277.519 207.016 209.784 1.00 20.10 470 LEU 7 CA 1
ATOM 5713 C C . LEU C 3 470 ? 277.971 205.565 209.882 1.00 20.10 470 LEU 7 C 1
ATOM 5714 O O . LEU C 3 470 ? 278.597 205.040 208.956 1.00 20.10 470 LEU 7 O 1
ATOM 5719 N N . VAL C 3 471 ? 277.656 204.909 211.000 1.00 21.39 471 VAL 7 N 1
ATOM 5720 C CA . VAL C 3 471 ? 278.077 203.539 211.251 1.00 21.39 471 VAL 7 CA 1
ATOM 5721 C C . VAL C 3 471 ? 276.895 202.738 211.779 1.00 21.39 471 VAL 7 C 1
ATOM 5722 O O . VAL C 3 471 ? 275.945 203.281 212.345 1.00 21.39 471 VAL 7 O 1
ATOM 5726 N N . ARG C 3 472 ? 276.971 201.425 211.580 1.00 25.69 472 ARG 7 N 1
ATOM 5727 C CA . ARG C 3 472 ? 275.979 200.498 212.100 1.00 25.69 472 ARG 7 CA 1
ATOM 5728 C C . ARG C 3 472 ? 276.654 199.159 212.344 1.00 25.69 472 ARG 7 C 1
ATOM 5729 O O . ARG C 3 472 ? 277.709 198.862 211.777 1.00 25.69 472 ARG 7 O 1
ATOM 5737 N N . GLU C 3 473 ? 276.034 198.347 213.198 1.00 29.80 473 GLU 7 N 1
ATOM 5738 C CA . GLU C 3 473 ? 276.547 197.011 213.464 1.00 29.80 473 GLU 7 CA 1
ATOM 5739 C C . GLU C 3 473 ? 276.182 196.015 212.373 1.00 29.80 473 GLU 7 C 1
ATOM 5740 O O . GLU C 3 473 ? 276.669 194.880 212.407 1.00 29.80 473 GLU 7 O 1
ATOM 5746 N N . ASP C 3 474 ? 275.344 196.405 211.421 1.00 28.95 474 ASP 7 N 1
ATOM 5747 C CA . ASP C 3 474 ? 275.024 195.601 210.253 1.00 28.95 474 ASP 7 CA 1
ATOM 5748 C C . ASP C 3 474 ? 275.646 196.241 209.015 1.00 28.95 474 ASP 7 C 1
ATOM 5749 O O . ASP C 3 474 ? 276.365 197.240 209.095 1.00 28.95 474 ASP 7 O 1
ATOM 5754 N N . ASP C 3 475 ? 275.359 195.652 207.855 1.00 30.55 475 ASP 7 N 1
ATOM 5755 C CA . ASP C 3 475 ? 275.902 196.116 206.586 1.00 30.55 475 ASP 7 CA 1
ATOM 5756 C C . ASP C 3 475 ? 274.904 196.957 205.800 1.00 30.55 475 ASP 7 C 1
ATOM 5757 O O . ASP C 3 475 ? 275.073 197.140 204.590 1.00 30.55 475 ASP 7 O 1
ATOM 5762 N N . LYS C 3 476 ? 273.872 197.474 206.461 1.00 27.05 476 LYS 7 N 1
ATOM 5763 C CA . LYS C 3 476 ? 272.832 198.250 205.800 1.00 27.05 476 LYS 7 CA 1
ATOM 5764 C C . LYS C 3 476 ? 273.147 199.738 205.737 1.00 27.05 476 LYS 7 C 1
ATOM 5765 O O . LYS C 3 476 ? 272.343 200.501 205.194 1.00 27.05 476 LYS 7 O 1
ATOM 5771 N N . ILE C 3 477 ? 274.287 200.172 206.276 1.00 24.46 477 ILE 7 N 1
ATOM 5772 C CA . ILE C 3 477 ? 274.626 201.592 206.236 1.00 24.46 477 ILE 7 CA 1
ATOM 5773 C C . ILE C 3 477 ? 274.845 202.045 204.800 1.00 24.46 477 ILE 7 C 1
ATOM 5774 O O . ILE C 3 477 ? 274.510 203.178 204.433 1.00 24.46 477 ILE 7 O 1
ATOM 5779 N N . VAL C 3 478 ? 275.415 201.174 203.964 1.00 26.11 478 VAL 7 N 1
ATOM 5780 C CA . VAL C 3 478 ? 275.650 201.525 202.569 1.00 26.11 478 VAL 7 CA 1
ATOM 5781 C C . VAL C 3 478 ? 274.346 201.785 201.833 1.00 26.11 478 VAL 7 C 1
ATOM 5782 O O . VAL C 3 478 ? 274.352 202.411 200.769 1.00 26.11 478 VAL 7 O 1
ATOM 5786 N N . ASP C 3 479 ? 273.219 201.316 202.373 1.00 26.55 479 ASP 7 N 1
ATOM 5787 C CA . ASP C 3 479 ? 271.938 201.541 201.713 1.00 26.55 479 ASP 7 CA 1
ATOM 5788 C C . ASP C 3 479 ? 271.614 203.023 201.605 1.00 26.55 479 ASP 7 C 1
ATOM 5789 O O . ASP C 3 479 ? 270.820 203.423 200.748 1.00 26.55 479 ASP 7 O 1
ATOM 5794 N N . LEU C 3 480 ? 272.215 203.853 202.460 1.00 22.98 480 LEU 7 N 1
ATOM 5795 C CA . LEU C 3 480 ? 271.947 205.285 20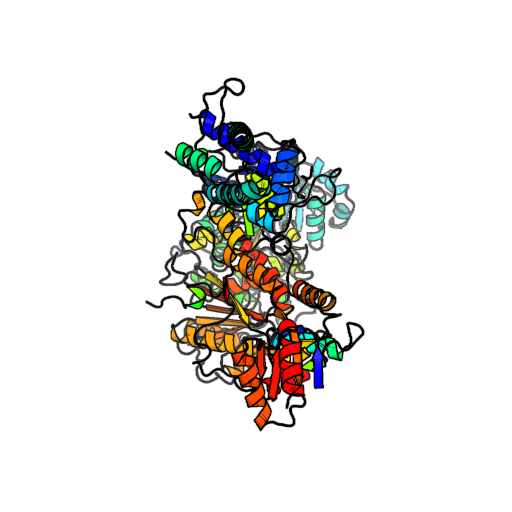2.408 1.00 22.98 480 LEU 7 CA 1
ATOM 5796 C C . LEU C 3 480 ? 272.318 205.875 201.058 1.00 22.98 480 LEU 7 C 1
ATOM 5797 O O . LEU C 3 480 ? 271.805 206.934 200.680 1.00 22.98 480 LEU 7 O 1
ATOM 5802 N N . ASN C 3 481 ? 273.211 205.215 200.320 1.00 25.65 481 ASN 7 N 1
ATOM 5803 C CA . ASN C 3 481 ? 273.630 205.740 199.026 1.00 25.65 481 ASN 7 CA 1
ATOM 5804 C C . ASN C 3 481 ? 272.467 205.797 198.045 1.00 25.65 481 ASN 7 C 1
ATOM 5805 O O . ASN C 3 481 ? 272.309 206.783 197.317 1.00 25.65 481 ASN 7 O 1
ATOM 5810 N N . PHE C 3 482 ? 271.641 204.751 198.010 1.00 28.69 482 PHE 7 N 1
ATOM 5811 C CA . PHE C 3 482 ? 270.497 204.700 197.108 1.00 28.69 482 PHE 7 CA 1
ATOM 5812 C C . PHE C 3 482 ? 269.182 205.033 197.803 1.00 28.69 482 PHE 7 C 1
ATOM 5813 O O . PHE C 3 482 ? 268.131 205.016 197.155 1.00 28.69 482 PHE 7 O 1
ATOM 5821 N N . LEU C 3 483 ? 269.210 205.329 199.100 1.00 25.16 483 LEU 7 N 1
ATOM 5822 C CA . LEU C 3 483 ? 268.025 205.777 199.822 1.00 25.16 483 LEU 7 CA 1
ATOM 5823 C C . LEU C 3 483 ? 267.933 207.291 199.902 1.00 25.16 483 LEU 7 C 1
ATOM 5824 O O . LEU C 3 483 ? 266.840 207.849 199.771 1.00 25.16 483 LEU 7 O 1
ATOM 5829 N N . ILE C 3 484 ? 269.060 207.966 200.113 1.00 20.98 484 ILE 7 N 1
ATOM 5830 C CA . ILE C 3 484 ? 269.095 209.419 200.222 1.00 20.98 484 ILE 7 CA 1
ATOM 5831 C C . ILE C 3 484 ? 270.028 209.971 199.155 1.00 20.98 484 ILE 7 C 1
ATOM 5832 O O . ILE C 3 484 ? 269.617 210.770 198.307 1.00 20.98 484 ILE 7 O 1
ATOM 5837 N N . GLY C 3 485 ? 271.287 209.548 199.191 1.00 20.70 485 GLY 7 N 1
ATOM 5838 C CA . GLY C 3 485 ? 272.258 209.978 198.215 1.00 20.70 485 GLY 7 CA 1
ATOM 5839 C C . GLY C 3 485 ? 273.677 209.818 198.714 1.00 20.70 485 GLY 7 C 1
ATOM 5840 O O . GLY C 3 485 ? 273.925 209.293 199.803 1.00 20.70 485 GLY 7 O 1
ATOM 5841 N N . PRO C 3 486 ? 274.641 210.273 197.921 1.00 20.74 486 PRO 7 N 1
ATOM 5842 C CA . PRO C 3 486 ? 276.043 210.172 198.332 1.00 20.74 486 PRO 7 CA 1
ATOM 5843 C C . PRO C 3 486 ? 276.344 211.088 199.505 1.00 20.74 486 PRO 7 C 1
ATOM 5844 O O . PRO C 3 486 ? 275.656 212.079 199.754 1.00 20.74 486 PRO 7 O 1
ATOM 5848 N N . LYS C 3 487 ? 277.399 210.740 200.235 1.00 17.35 487 LYS 7 N 1
ATOM 5849 C CA . LYS C 3 487 ? 277.840 211.541 201.373 1.00 17.35 487 LYS 7 CA 1
ATOM 5850 C C . LYS C 3 487 ? 278.395 212.859 200.851 1.00 17.35 487 LYS 7 C 1
ATOM 5851 O O . LYS C 3 487 ? 279.520 212.923 200.352 1.00 17.35 487 LYS 7 O 1
ATOM 5857 N N . LEU C 3 488 ? 277.601 213.925 200.969 1.00 18.38 488 LEU 7 N 1
ATOM 5858 C CA . LEU C 3 488 ? 278.007 215.214 200.417 1.00 18.38 488 LEU 7 CA 1
ATOM 5859 C C . LEU C 3 488 ? 279.246 215.754 201.116 1.00 18.38 488 LEU 7 C 1
ATOM 5860 O O . LEU C 3 488 ? 280.153 216.285 200.465 1.00 18.38 488 LEU 7 O 1
ATOM 5865 N N . TYR C 3 489 ? 279.303 215.637 202.440 1.00 17.42 489 TYR 7 N 1
ATOM 5866 C CA . TYR C 3 489 ? 280.410 216.194 203.200 1.00 17.42 489 TYR 7 CA 1
ATOM 5867 C C . TYR C 3 489 ? 280.602 215.385 204.473 1.00 17.42 489 TYR 7 C 1
ATOM 5868 O O . TYR C 3 489 ? 279.680 214.728 204.961 1.00 17.42 489 TYR 7 O 1
ATOM 5877 N N . GLU C 3 490 ? 281.822 215.440 205.005 1.00 17.71 490 GLU 7 N 1
ATOM 5878 C CA . GLU C 3 490 ? 282.141 214.797 206.276 1.00 17.71 490 GLU 7 CA 1
ATOM 5879 C C . GLU C 3 490 ? 283.261 215.592 206.931 1.00 17.71 490 GLU 7 C 1
ATOM 5880 O O . GLU C 3 490 ? 284.408 215.530 206.482 1.00 17.71 490 GLU 7 O 1
ATOM 5886 N N . ALA C 3 491 ? 282.929 216.331 207.985 1.00 18.08 491 ALA 7 N 1
ATOM 5887 C CA . ALA C 3 491 ? 283.914 217.148 208.673 1.00 18.08 491 ALA 7 CA 1
ATOM 5888 C C . ALA C 3 491 ? 284.808 216.285 209.557 1.00 18.08 491 ALA 7 C 1
ATOM 5889 O O . ALA C 3 491 ? 284.485 215.142 209.891 1.00 18.08 491 ALA 7 O 1
ATOM 5891 N N . ASN C 3 492 ? 285.948 216.855 209.936 1.00 19.93 492 ASN 7 N 1
ATOM 5892 C CA . ASN C 3 492 ? 286.918 216.174 210.782 1.00 19.93 492 ASN 7 CA 1
ATOM 5893 C C . ASN C 3 492 ? 286.681 216.561 212.235 1.00 19.93 492 ASN 7 C 1
ATOM 5894 O O . ASN C 3 492 ? 286.631 217.748 212.567 1.00 19.93 492 ASN 7 O 1
ATOM 5899 N N . TRP C 3 493 ? 286.540 215.554 213.099 1.00 17.51 493 TRP 7 N 1
ATOM 5900 C CA . TRP C 3 493 ? 286.247 215.825 214.502 1.00 17.51 493 TRP 7 CA 1
ATOM 5901 C C . TRP C 3 493 ? 287.373 216.610 215.160 1.00 17.51 493 TRP 7 C 1
ATOM 5902 O O . TRP C 3 493 ? 287.121 217.548 215.925 1.00 17.51 493 TRP 7 O 1
ATOM 5913 N N . MET C 3 494 ? 288.623 216.240 214.880 1.00 21.12 494 MET 7 N 1
ATOM 5914 C CA . MET C 3 494 ? 289.752 216.911 215.517 1.00 21.12 494 MET 7 CA 1
ATOM 5915 C C . MET C 3 494 ? 289.893 218.348 215.034 1.00 21.12 494 MET 7 C 1
ATOM 5916 O O . MET C 3 494 ? 290.212 219.244 215.823 1.00 21.12 494 MET 7 O 1
ATOM 5921 N N . GLU C 3 495 ? 289.668 218.591 213.741 1.00 21.91 495 GLU 7 N 1
ATOM 5922 C CA . GLU C 3 495 ? 289.800 219.947 213.219 1.00 21.91 495 GLU 7 CA 1
ATOM 5923 C C . GLU C 3 495 ? 288.796 220.886 213.873 1.00 21.91 495 GLU 7 C 1
ATOM 5924 O O . GLU C 3 495 ? 289.134 222.024 214.219 1.00 21.91 495 GLU 7 O 1
ATOM 5930 N N . LEU C 3 496 ? 287.551 220.435 214.046 1.00 18.54 496 LEU 7 N 1
ATOM 5931 C CA . LEU C 3 496 ? 286.582 221.238 214.781 1.00 18.54 496 LEU 7 CA 1
ATOM 5932 C C . LEU C 3 496 ? 286.944 221.326 216.257 1.00 18.54 496 LEU 7 C 1
ATOM 5933 O O . LEU C 3 496 ? 286.716 222.363 216.890 1.00 18.54 496 LEU 7 O 1
ATOM 5938 N N . GLN C 3 497 ? 287.499 220.252 216.820 1.00 20.73 497 GLN 7 N 1
ATOM 5939 C CA . GLN C 3 497 ? 287.936 220.281 218.211 1.00 20.73 497 GLN 7 CA 1
ATOM 5940 C C . GLN C 3 497 ? 288.991 221.357 218.429 1.00 20.73 497 GLN 7 C 1
ATOM 5941 O O . GLN C 3 497 ? 288.876 222.183 219.341 1.00 20.73 497 GLN 7 O 1
ATOM 5947 N N . ASN C 3 498 ? 290.030 221.361 217.592 1.00 21.87 498 ASN 7 N 1
ATOM 5948 C CA . ASN C 3 498 ? 291.105 222.335 217.746 1.00 21.87 498 ASN 7 CA 1
ATOM 5949 C C . ASN C 3 498 ? 290.616 223.750 217.465 1.00 21.87 498 ASN 7 C 1
ATOM 5950 O O . ASN C 3 498 ? 291.025 224.700 218.141 1.00 21.87 498 ASN 7 O 1
ATOM 5955 N N . ASN C 3 499 ? 289.742 223.911 216.471 1.00 21.12 499 ASN 7 N 1
ATOM 5956 C CA . ASN C 3 499 ? 289.232 225.230 216.122 1.00 21.12 499 ASN 7 CA 1
ATOM 5957 C C . ASN C 3 499 ? 288.279 225.791 217.169 1.00 21.12 499 ASN 7 C 1
ATOM 5958 O O . ASN C 3 499 ? 287.904 226.964 217.071 1.00 21.12 499 ASN 7 O 1
ATOM 5963 N N . GLY C 3 500 ? 287.878 224.992 218.155 1.00 21.17 500 GLY 7 N 1
ATOM 5964 C CA . GLY C 3 500 ? 286.985 225.461 219.193 1.00 21.17 500 GLY 7 CA 1
ATOM 5965 C C . GLY C 3 500 ? 285.516 225.379 218.857 1.00 21.17 500 GLY 7 C 1
ATOM 5966 O O . GLY C 3 500 ? 284.692 225.876 219.633 1.00 21.17 500 GLY 7 O 1
ATOM 5967 N N . TYR C 3 501 ? 285.156 224.774 217.725 1.00 19.12 501 TYR 7 N 1
ATOM 5968 C CA . TYR C 3 501 ? 283.754 224.633 217.357 1.00 19.12 501 TYR 7 CA 1
ATOM 5969 C C . TYR C 3 501 ? 283.046 223.552 218.161 1.00 19.12 501 TYR 7 C 1
ATOM 5970 O O . TYR C 3 501 ? 281.823 223.617 218.315 1.00 19.12 501 TYR 7 O 1
ATOM 5979 N N . ILE C 3 502 ? 283.781 222.562 218.667 1.00 18.81 502 ILE 7 N 1
ATOM 5980 C CA . ILE C 3 502 ? 283.231 221.546 219.552 1.00 18.81 502 ILE 7 CA 1
ATOM 5981 C C . ILE C 3 502 ? 284.152 221.417 220.757 1.00 18.81 502 ILE 7 C 1
ATOM 5982 O O . ILE C 3 502 ? 285.340 221.739 220.699 1.00 18.81 502 ILE 7 O 1
ATOM 5987 N N . ALA C 3 503 ? 283.585 220.939 221.859 1.00 20.67 503 ALA 7 N 1
ATOM 5988 C CA . ALA C 3 503 ? 284.340 220.833 223.097 1.00 20.67 503 ALA 7 CA 1
ATOM 5989 C C . ALA C 3 503 ? 285.453 219.802 222.967 1.00 20.67 503 ALA 7 C 1
ATOM 5990 O O . ALA C 3 503 ? 285.350 218.832 222.212 1.00 20.67 503 ALA 7 O 1
ATOM 5992 N N . LYS C 3 504 ? 286.532 220.026 223.712 1.00 24.43 504 LYS 7 N 1
ATOM 5993 C CA . LYS C 3 504 ? 287.641 219.082 223.783 1.00 24.43 504 LYS 7 CA 1
ATOM 5994 C C . LYS C 3 504 ? 287.332 218.077 224.886 1.00 24.43 504 LYS 7 C 1
ATOM 5995 O O . LYS C 3 504 ? 287.346 218.421 226.071 1.00 24.43 504 LYS 7 O 1
ATOM 6001 N N . VAL C 3 505 ? 287.052 216.837 224.497 1.00 20.79 505 VAL 7 N 1
ATOM 6002 C CA . VAL C 3 505 ? 286.582 215.806 225.414 1.00 20.79 505 VAL 7 CA 1
ATOM 6003 C C . VAL C 3 505 ? 287.748 214.902 225.779 1.00 20.79 505 VAL 7 C 1
ATOM 6004 O O . VAL C 3 505 ? 288.462 214.409 224.897 1.00 20.79 505 VAL 7 O 1
ATOM 6008 N N . GLN C 3 506 ? 287.944 214.683 227.077 1.00 24.26 506 GLN 7 N 1
ATOM 6009 C CA . GLN C 3 506 ? 288.946 213.744 227.575 1.00 24.26 506 GLN 7 CA 1
ATOM 6010 C C . GLN C 3 506 ? 288.239 212.423 227.848 1.00 24.26 506 GLN 7 C 1
ATOM 6011 O O . GLN C 3 506 ? 287.764 212.167 228.954 1.00 24.26 506 GLN 7 O 1
ATOM 6017 N N . CYS C 3 507 ? 288.170 211.578 226.826 1.00 20.52 507 CYS 7 N 1
ATOM 6018 C CA . CYS C 3 507 ? 287.555 210.270 226.986 1.00 20.52 507 CYS 7 CA 1
ATOM 6019 C C . CYS C 3 507 ? 288.363 209.437 227.971 1.00 20.52 507 CYS 7 C 1
ATOM 6020 O O . CYS C 3 507 ? 289.589 209.347 227.865 1.00 20.52 507 CYS 7 O 1
ATOM 6023 N N . ALA C 3 508 ? 287.673 208.833 228.932 1.00 21.27 508 ALA 7 N 1
ATOM 6024 C CA . ALA C 3 508 ? 288.300 207.972 229.921 1.00 21.27 508 ALA 7 CA 1
ATOM 6025 C C . ALA C 3 508 ? 287.463 206.716 230.097 1.00 21.27 508 ALA 7 C 1
ATOM 6026 O O . ALA C 3 508 ? 286.239 206.740 229.950 1.00 21.27 508 ALA 7 O 1
ATOM 6028 N N . GLU C 3 509 ? 288.141 205.615 230.409 1.00 23.82 509 GLU 7 N 1
ATOM 6029 C CA . GLU C 3 509 ? 287.498 204.330 230.662 1.00 23.82 509 GLU 7 CA 1
ATOM 6030 C C . GLU C 3 509 ? 287.823 203.931 232.093 1.00 23.82 509 GLU 7 C 1
ATOM 6031 O O . GLU C 3 509 ? 288.956 203.538 232.388 1.00 23.82 509 GLU 7 O 1
ATOM 6037 N N . VAL C 3 510 ? 286.838 204.034 232.977 1.00 24.35 510 VAL 7 N 1
ATOM 6038 C CA . VAL C 3 510 ? 287.035 203.753 234.394 1.00 24.35 510 VAL 7 CA 1
ATOM 6039 C C . VAL C 3 510 ? 286.840 202.261 234.621 1.00 24.35 510 VAL 7 C 1
ATOM 6040 O O . VAL C 3 510 ? 285.758 201.721 234.368 1.00 24.35 510 VAL 7 O 1
ATOM 6044 N N . TRP C 3 511 ? 287.888 201.596 235.096 1.00 26.61 511 TRP 7 N 1
ATOM 6045 C CA . TRP C 3 511 ? 287.828 200.171 235.398 1.00 26.61 511 TRP 7 CA 1
ATOM 6046 C C . TRP C 3 511 ? 287.342 200.001 236.830 1.00 26.61 511 TRP 7 C 1
ATOM 6047 O O . TRP C 3 511 ? 287.994 200.459 237.774 1.00 26.61 511 TRP 7 O 1
ATOM 6058 N N . CYS C 3 512 ? 286.197 199.347 236.994 1.00 27.57 512 CYS 7 N 1
ATOM 6059 C CA . CYS C 3 512 ? 285.596 199.145 238.307 1.00 27.57 512 CYS 7 CA 1
ATOM 6060 C C . CYS C 3 512 ? 285.701 197.671 238.679 1.00 27.57 512 CYS 7 C 1
ATOM 6061 O O . CYS C 3 512 ? 284.954 196.843 238.137 1.00 27.57 512 CYS 7 O 1
ATOM 6064 N N . PRO C 3 513 ? 286.603 197.287 239.585 1.00 29.95 513 PRO 7 N 1
ATOM 6065 C CA . PRO C 3 513 ? 286.806 195.858 239.849 1.00 29.95 513 PRO 7 CA 1
ATOM 6066 C C . PRO C 3 513 ? 285.521 195.193 240.313 1.00 29.95 513 PRO 7 C 1
ATOM 6067 O O . PRO C 3 513 ? 284.774 195.737 241.128 1.00 29.95 513 PRO 7 O 1
ATOM 6071 N N . MET C 3 514 ? 285.272 194.000 239.785 1.00 34.40 514 MET 7 N 1
ATOM 6072 C CA . MET C 3 514 ? 283.983 193.360 239.982 1.00 34.40 514 MET 7 CA 1
ATOM 6073 C C . MET C 3 514 ? 283.914 192.766 241.387 1.00 34.40 514 MET 7 C 1
ATOM 6074 O O . MET C 3 514 ? 284.850 192.103 241.842 1.00 34.40 514 MET 7 O 1
ATOM 6079 N N . SER C 3 515 ? 282.801 193.005 242.077 1.00 37.53 515 SER 7 N 1
ATOM 6080 C CA . SER C 3 515 ? 282.693 192.583 243.465 1.00 37.53 515 SER 7 CA 1
ATOM 6081 C C . SER C 3 515 ? 282.761 191.059 243.567 1.00 37.53 515 SER 7 C 1
ATOM 6082 O O . SER C 3 515 ? 282.168 190.347 242.751 1.00 37.53 515 SER 7 O 1
ATOM 6085 N N . PRO C 3 516 ? 283.480 190.528 244.565 1.00 41.17 516 PRO 7 N 1
ATOM 6086 C CA . PRO C 3 516 ? 283.644 189.064 244.635 1.00 41.17 516 PRO 7 CA 1
ATOM 6087 C C . PRO C 3 516 ? 282.333 188.305 244.730 1.00 41.17 516 PRO 7 C 1
ATOM 6088 O O . PRO C 3 516 ? 282.182 187.259 244.087 1.00 41.17 516 PRO 7 O 1
ATOM 6092 N N . GLU C 3 517 ? 281.373 188.796 245.517 1.00 41.07 517 GLU 7 N 1
ATOM 6093 C CA . GLU C 3 517 ? 280.094 188.102 245.620 1.00 41.07 517 GLU 7 CA 1
ATOM 6094 C C . GLU C 3 517 ? 279.313 188.201 244.317 1.00 41.07 517 GLU 7 C 1
ATOM 6095 O O . GLU C 3 517 ? 278.674 187.231 243.895 1.00 41.07 517 GLU 7 O 1
ATOM 6101 N N . PHE C 3 518 ? 279.344 189.367 243.669 1.00 38.03 518 PHE 7 N 1
ATOM 6102 C CA . PHE C 3 518 ? 278.694 189.495 242.370 1.00 38.03 518 PHE 7 CA 1
ATOM 6103 C C . PHE C 3 518 ? 279.412 188.658 241.320 1.00 38.03 518 PHE 7 C 1
ATOM 6104 O O . PHE C 3 518 ? 278.772 187.988 240.501 1.00 38.03 518 PHE 7 O 1
ATOM 6112 N N . TYR C 3 519 ? 280.747 188.694 241.324 1.00 39.26 519 TYR 7 N 1
ATOM 6113 C CA . TYR C 3 519 ? 281.520 187.935 240.347 1.00 39.26 519 TYR 7 CA 1
ATOM 6114 C C . TYR C 3 519 ? 281.355 186.435 240.545 1.00 39.26 519 TYR 7 C 1
ATOM 6115 O O . TYR C 3 519 ? 281.383 185.671 239.574 1.00 39.26 519 TYR 7 O 1
ATOM 6124 N N . ARG C 3 520 ? 281.206 185.990 241.793 1.00 45.91 520 ARG 7 N 1
ATOM 6125 C CA . ARG C 3 520 ? 280.927 184.580 242.040 1.00 45.91 520 ARG 7 CA 1
ATOM 6126 C C . ARG C 3 520 ? 279.720 184.126 241.231 1.00 45.91 520 ARG 7 C 1
ATOM 6127 O O . ARG C 3 520 ? 279.711 183.028 240.665 1.00 45.91 520 ARG 7 O 1
ATOM 6135 N N . GLU C 3 521 ? 278.684 184.964 241.173 1.00 41.97 521 GLU 7 N 1
ATOM 6136 C CA . GLU C 3 521 ? 277.496 184.621 240.402 1.00 41.97 521 GLU 7 CA 1
ATOM 6137 C C . GLU C 3 521 ? 277.731 184.803 238.907 1.00 41.97 521 GLU 7 C 1
ATOM 6138 O O . GLU C 3 521 ? 277.235 184.012 238.096 1.00 41.97 521 GLU 7 O 1
ATOM 6144 N N . TYR C 3 522 ? 278.486 185.834 238.521 1.00 37.41 522 TYR 7 N 1
ATOM 6145 C CA . TYR C 3 522 ? 278.659 186.133 237.102 1.00 37.41 522 TYR 7 CA 1
ATOM 6146 C C . TYR C 3 522 ? 279.411 185.017 236.388 1.00 37.41 522 TYR 7 C 1
ATOM 6147 O O . TYR C 3 522 ? 279.030 184.607 235.286 1.00 37.41 522 TYR 7 O 1
ATOM 6156 N N . VAL C 3 523 ? 280.486 184.515 236.998 1.00 42.60 523 VAL 7 N 1
ATOM 6157 C CA . VAL C 3 523 ? 281.288 183.485 236.345 1.00 42.60 523 VAL 7 CA 1
ATOM 6158 C C . VAL C 3 523 ? 280.458 182.236 236.088 1.00 42.60 523 VAL 7 C 1
ATOM 6159 O O . VAL C 3 523 ? 280.674 181.531 235.094 1.00 42.60 523 VAL 7 O 1
ATOM 6163 N N . ALA C 3 524 ? 279.502 181.939 236.967 1.00 43.42 524 ALA 7 N 1
ATOM 6164 C CA . ALA C 3 524 ? 278.671 180.751 236.820 1.00 43.42 524 ALA 7 CA 1
ATOM 6165 C C . ALA C 3 524 ? 277.455 181.007 235.937 1.00 43.42 524 ALA 7 C 1
ATOM 6166 O O . ALA C 3 524 ? 277.228 180.281 234.965 1.00 43.42 524 ALA 7 O 1
ATOM 6168 N N . ILE C 3 525 ? 276.668 182.035 236.256 1.00 43.37 525 ILE 7 N 1
ATOM 6169 C CA . ILE C 3 525 ? 275.437 182.294 235.519 1.00 43.37 525 ILE 7 CA 1
ATOM 6170 C C . ILE C 3 525 ? 275.775 182.747 234.106 1.00 43.37 525 ILE 7 C 1
ATOM 6171 O O . ILE C 3 525 ? 276.656 183.592 233.899 1.00 43.37 525 ILE 7 O 1
ATOM 6176 N N . LYS C 3 526 ? 275.076 182.177 233.122 1.00 44.34 526 LYS 7 N 1
ATOM 6177 C CA . LYS C 3 526 ? 275.277 182.552 231.728 1.00 44.34 526 LYS 7 CA 1
ATOM 6178 C C . LYS C 3 526 ? 273.964 182.671 230.962 1.00 44.34 526 LYS 7 C 1
ATOM 6179 O O . LYS C 3 526 ? 273.996 182.881 229.743 1.00 44.34 526 LYS 7 O 1
ATOM 6185 N N . THR C 3 527 ? 272.818 182.550 231.630 1.00 47.72 527 THR 7 N 1
ATOM 6186 C CA . THR C 3 527 ? 271.519 182.577 230.957 1.00 47.72 527 THR 7 CA 1
ATOM 6187 C C . THR C 3 527 ? 271.027 184.017 230.795 1.00 47.72 527 THR 7 C 1
ATOM 6188 O O . THR C 3 527 ? 269.950 184.400 231.250 1.00 47.72 527 THR 7 O 1
ATOM 6192 N N . LYS C 3 528 ? 271.854 184.821 230.132 1.00 47.52 528 LYS 7 N 1
ATOM 6193 C CA . LYS C 3 528 ? 271.558 186.213 229.808 1.00 47.52 528 LYS 7 CA 1
ATOM 6194 C C . LYS C 3 528 ? 271.366 187.084 231.044 1.00 47.52 528 LYS 7 C 1
ATOM 6195 O O . LYS C 3 528 ? 270.952 188.242 230.919 1.00 47.52 528 LYS 7 O 1
ATOM 6201 N N . LYS C 3 529 ? 271.655 186.563 232.233 1.00 43.52 529 LYS 7 N 1
ATOM 6202 C CA . LYS C 3 529 ? 271.561 187.337 233.462 1.00 43.52 529 LYS 7 CA 1
ATOM 6203 C C . LYS C 3 529 ? 272.823 188.139 233.745 1.00 43.52 529 LYS 7 C 1
ATOM 6204 O O . LYS C 3 529 ? 272.844 188.919 234.702 1.00 43.52 529 LYS 7 O 1
ATOM 6210 N N . ARG C 3 530 ? 273.870 187.964 232.937 1.00 39.59 530 ARG 7 N 1
ATOM 6211 C CA . ARG C 3 530 ? 275.120 188.676 233.177 1.00 39.59 530 ARG 7 CA 1
ATOM 6212 C C . ARG C 3 530 ? 274.948 190.180 233.006 1.00 39.59 530 ARG 7 C 1
ATOM 6213 O O . ARG C 3 530 ? 275.522 190.965 233.769 1.00 39.59 530 ARG 7 O 1
ATOM 6221 N N . ILE C 3 531 ? 274.159 190.603 232.017 1.00 36.21 531 ILE 7 N 1
ATOM 6222 C CA . ILE C 3 531 ? 274.050 192.027 231.710 1.00 36.21 531 ILE 7 CA 1
ATOM 6223 C C . ILE C 3 531 ? 273.570 192.796 232.934 1.00 36.21 531 ILE 7 C 1
ATOM 6224 O O . ILE C 3 531 ? 274.120 193.845 233.287 1.00 36.21 531 ILE 7 O 1
ATOM 6229 N N . LEU C 3 532 ? 272.533 192.287 233.600 1.00 37.22 532 LEU 7 N 1
ATOM 6230 C CA . LEU C 3 532 ? 272.066 192.929 234.823 1.00 37.22 532 LEU 7 CA 1
ATOM 6231 C C . LEU C 3 532 ? 273.104 192.806 235.930 1.00 37.22 532 LEU 7 C 1
ATOM 6232 O O . LEU C 3 532 ? 273.269 193.721 236.744 1.00 37.22 532 LEU 7 O 1
ATOM 6237 N N . LEU C 3 533 ? 273.813 191.678 235.973 1.00 36.83 533 LEU 7 N 1
ATOM 6238 C CA . LEU C 3 533 ? 274.714 191.408 237.087 1.00 36.83 533 LEU 7 CA 1
ATOM 6239 C C . LEU C 3 533 ? 275.893 192.373 237.099 1.00 36.83 533 LEU 7 C 1
ATOM 6240 O O . LEU C 3 533 ? 276.196 192.981 238.132 1.00 36.83 533 LEU 7 O 1
ATOM 6245 N N . TYR C 3 534 ? 276.576 192.531 235.963 1.00 31.61 534 TYR 7 N 1
ATOM 6246 C CA . TYR C 3 534 ? 277.738 193.410 235.926 1.00 31.61 534 TYR 7 CA 1
ATOM 6247 C C . TYR C 3 534 ? 277.376 194.867 235.680 1.00 31.61 534 TYR 7 C 1
ATOM 6248 O O . TYR C 3 534 ? 278.233 195.737 235.866 1.00 31.61 534 TYR 7 O 1
ATOM 6257 N N . THR C 3 535 ? 276.142 195.158 235.265 1.00 31.11 535 THR 7 N 1
ATOM 6258 C CA . THR C 3 535 ? 275.710 196.549 235.191 1.00 31.11 535 THR 7 CA 1
ATOM 6259 C C . THR C 3 535 ? 275.452 197.108 236.583 1.00 31.11 535 THR 7 C 1
ATOM 6260 O O . THR C 3 535 ? 275.817 198.252 236.878 1.00 31.11 535 THR 7 O 1
ATOM 6264 N N . MET C 3 536 ? 274.831 196.315 237.451 1.00 33.62 536 MET 7 N 1
ATOM 6265 C CA . MET C 3 536 ? 274.594 196.702 238.841 1.00 33.62 536 MET 7 CA 1
ATOM 6266 C C . MET C 3 536 ? 275.744 196.253 239.735 1.00 33.62 536 MET 7 C 1
ATOM 6267 O O . MET C 3 536 ? 275.554 195.598 240.758 1.00 33.62 536 MET 7 O 1
ATOM 6272 N N . ASN C 3 537 ? 276.956 196.609 239.337 1.00 31.15 537 ASN 7 N 1
ATOM 6273 C CA . ASN C 3 537 ? 278.139 196.282 240.117 1.00 31.15 537 ASN 7 CA 1
ATOM 6274 C C . ASN C 3 537 ? 278.291 197.290 241.250 1.00 31.15 537 ASN 7 C 1
ATOM 6275 O O . ASN C 3 537 ? 278.340 198.496 240.984 1.00 31.15 537 ASN 7 O 1
ATOM 6280 N N . PRO C 3 538 ? 278.359 196.856 242.513 1.00 33.43 538 PRO 7 N 1
ATOM 6281 C CA . PRO C 3 538 ? 278.519 197.841 243.595 1.00 33.43 538 PRO 7 CA 1
ATOM 6282 C C . PRO C 3 538 ? 279.742 198.721 243.420 1.00 33.43 538 PRO 7 C 1
ATOM 6283 O O . PRO C 3 538 ? 279.697 199.911 243.752 1.00 33.43 538 PRO 7 O 1
ATOM 6287 N N . ASN C 3 539 ? 280.842 198.165 242.910 1.00 30.98 539 ASN 7 N 1
ATOM 6288 C CA . ASN C 3 539 ? 282.025 198.978 242.653 1.00 30.98 539 ASN 7 CA 1
ATOM 6289 C C . ASN C 3 539 ? 281.760 200.007 241.563 1.00 30.98 539 ASN 7 C 1
ATOM 6290 O O . ASN C 3 539 ? 282.207 201.155 241.664 1.00 30.98 539 ASN 7 O 1
ATOM 6295 N N . LYS C 3 540 ? 281.042 199.615 240.508 1.00 27.07 540 LYS 7 N 1
ATOM 6296 C CA . LYS C 3 540 ? 280.710 200.568 239.455 1.00 27.07 540 LYS 7 CA 1
ATOM 6297 C C . LYS C 3 540 ? 279.796 201.666 239.980 1.00 27.07 540 LYS 7 C 1
ATOM 6298 O O . LYS C 3 540 ? 279.941 202.836 239.607 1.00 27.07 540 LYS 7 O 1
ATOM 6304 N N . PHE C 3 541 ? 278.843 201.309 240.842 1.00 28.25 541 PHE 7 N 1
ATOM 6305 C CA . PHE C 3 541 ? 277.979 202.320 241.442 1.00 28.25 541 PHE 7 CA 1
ATOM 6306 C C . PHE C 3 541 ? 278.786 203.298 242.285 1.00 28.25 541 PHE 7 C 1
ATOM 6307 O O . PHE C 3 541 ? 278.553 204.511 242.236 1.00 28.25 541 PHE 7 O 1
ATOM 6315 N N . ARG C 3 542 ? 279.733 202.788 243.074 1.00 31.13 542 ARG 7 N 1
ATOM 6316 C CA . ARG C 3 542 ? 280.547 203.666 243.906 1.00 31.13 542 ARG 7 CA 1
ATOM 6317 C C . ARG C 3 542 ? 281.392 204.604 243.053 1.00 31.13 542 ARG 7 C 1
ATOM 6318 O O . ARG C 3 542 ? 281.527 205.791 243.370 1.00 31.13 542 ARG 7 O 1
ATOM 6326 N N . ALA C 3 543 ? 281.972 204.089 241.967 1.00 26.94 543 ALA 7 N 1
ATOM 6327 C CA . ALA C 3 543 ? 282.748 204.944 241.076 1.00 26.94 543 ALA 7 CA 1
ATOM 6328 C C . ALA C 3 543 ? 281.872 206.019 240.450 1.00 26.94 543 ALA 7 C 1
ATOM 6329 O O . ALA C 3 543 ? 282.273 207.185 240.363 1.00 26.94 543 ALA 7 O 1
ATOM 6331 N N . CYS C 3 544 ? 280.670 205.647 240.005 1.00 25.11 544 CYS 7 N 1
ATOM 6332 C CA . CYS C 3 544 ? 279.748 206.638 239.460 1.00 25.11 544 CYS 7 CA 1
ATOM 6333 C C . CYS C 3 544 ? 279.348 207.653 240.521 1.00 25.11 544 CYS 7 C 1
ATOM 6334 O O . CYS C 3 544 ? 279.297 208.859 240.250 1.00 25.11 544 CYS 7 O 1
ATOM 6337 N N . GLN C 3 545 ? 279.061 207.185 241.737 1.00 28.09 545 GLN 7 N 1
ATOM 6338 C CA . GLN C 3 545 ? 278.672 208.098 242.806 1.00 28.09 545 GLN 7 CA 1
ATOM 6339 C C . GLN C 3 545 ? 279.799 209.065 243.141 1.00 28.09 545 GLN 7 C 1
ATOM 6340 O O . GLN C 3 545 ? 279.561 210.261 243.344 1.00 28.09 545 GLN 7 O 1
ATOM 6346 N N . PHE C 3 546 ? 281.034 208.565 243.211 1.00 29.76 546 PHE 7 N 1
ATOM 6347 C CA . PHE C 3 546 ? 282.165 209.439 243.501 1.00 29.76 546 PHE 7 CA 1
ATOM 6348 C C . PHE C 3 546 ? 282.372 210.462 242.392 1.00 29.76 546 PHE 7 C 1
ATOM 6349 O O . PHE C 3 546 ? 282.619 211.643 242.663 1.00 29.76 546 PHE 7 O 1
ATOM 6357 N N . LEU C 3 547 ? 282.277 210.028 241.133 1.00 24.93 547 LEU 7 N 1
ATOM 6358 C CA . LEU C 3 547 ? 282.493 210.947 240.020 1.00 24.93 547 LEU 7 CA 1
ATOM 6359 C C . LEU C 3 547 ? 281.446 212.052 240.006 1.00 24.93 547 LEU 7 C 1
ATOM 6360 O O . LEU C 3 547 ? 281.768 213.218 239.753 1.00 24.93 547 LEU 7 O 1
ATOM 6365 N N . ILE C 3 548 ? 280.185 211.706 240.269 1.00 24.95 548 ILE 7 N 1
ATOM 6366 C CA . ILE C 3 548 ? 279.141 212.724 240.330 1.00 24.95 548 ILE 7 CA 1
ATOM 6367 C C . ILE C 3 548 ? 279.416 213.692 241.471 1.00 24.95 548 ILE 7 C 1
ATOM 6368 O O . ILE C 3 548 ? 279.277 214.911 241.319 1.00 24.95 548 ILE 7 O 1
ATOM 6373 N N . LYS C 3 549 ? 279.811 213.167 242.633 1.00 29.44 549 LYS 7 N 1
ATOM 6374 C CA . LYS C 3 549 ? 280.128 214.033 243.762 1.00 29.44 549 LYS 7 CA 1
ATOM 6375 C C . LYS C 3 549 ? 281.305 214.945 243.443 1.00 29.44 549 LYS 7 C 1
ATOM 6376 O O . LYS C 3 549 ? 281.270 216.144 243.741 1.00 29.44 549 LYS 7 O 1
ATOM 6382 N N . PHE C 3 550 ? 282.356 214.396 242.833 1.00 27.75 550 PHE 7 N 1
ATOM 6383 C CA . PHE C 3 550 ? 283.541 215.196 242.542 1.00 27.75 550 PHE 7 CA 1
ATOM 6384 C C . PHE C 3 550 ? 283.234 216.296 241.535 1.00 27.75 550 PHE 7 C 1
ATOM 6385 O O . PHE C 3 550 ? 283.613 217.456 241.732 1.00 27.75 550 PHE 7 O 1
ATOM 6393 N N . HIS C 3 551 ? 282.549 215.950 240.444 1.00 25.67 551 HIS 7 N 1
ATOM 6394 C CA . HIS C 3 551 ? 282.313 216.917 239.380 1.00 25.67 551 HIS 7 CA 1
ATOM 6395 C C . HIS C 3 551 ? 281.222 217.915 239.740 1.00 25.67 551 HIS 7 C 1
ATOM 6396 O O . HIS C 3 551 ? 281.266 219.061 239.280 1.00 25.67 551 HIS 7 O 1
ATOM 6403 N N . GLU C 3 552 ? 280.243 217.511 240.551 1.00 27.29 552 GLU 7 N 1
ATOM 6404 C CA . GLU C 3 552 ? 279.231 218.461 240.999 1.00 27.29 552 GLU 7 CA 1
ATOM 6405 C C . GLU C 3 552 ? 279.862 219.577 241.820 1.00 27.29 552 GLU 7 C 1
ATOM 6406 O O . GLU C 3 552 ? 279.471 220.744 241.702 1.00 27.29 552 GLU 7 O 1
ATOM 6412 N N . ARG C 3 553 ? 280.842 219.237 242.659 1.00 30.67 553 ARG 7 N 1
ATOM 6413 C CA . ARG C 3 553 ? 281.571 220.255 243.404 1.00 30.67 553 ARG 7 CA 1
ATOM 6414 C C . ARG C 3 553 ? 282.324 221.206 242.485 1.00 30.67 553 ARG 7 C 1
ATOM 6415 O O . ARG C 3 553 ? 282.668 222.315 242.906 1.00 30.67 553 ARG 7 O 1
ATOM 6423 N N . ARG C 3 554 ? 282.588 220.798 241.245 1.00 29.98 554 ARG 7 N 1
ATOM 6424 C CA . ARG C 3 554 ? 283.276 221.632 240.270 1.00 29.98 554 ARG 7 CA 1
ATOM 6425 C C . ARG C 3 554 ? 282.314 222.433 239.404 1.00 29.98 554 ARG 7 C 1
ATOM 6426 O O . ARG C 3 554 ? 282.730 222.979 238.377 1.00 29.98 554 ARG 7 O 1
ATOM 6434 N N . ASN C 3 555 ? 281.040 222.513 239.790 1.00 29.19 555 ASN 7 N 1
ATOM 6435 C CA . ASN C 3 555 ? 280.033 223.259 239.039 1.00 29.19 555 ASN 7 CA 1
ATOM 6436 C C . ASN C 3 555 ? 279.855 222.699 237.632 1.00 29.19 555 ASN 7 C 1
ATOM 6437 O O . ASN C 3 555 ? 279.464 223.418 236.709 1.00 29.19 555 ASN 7 O 1
ATOM 6442 N N . ASP C 3 556 ? 280.138 221.413 237.458 1.00 26.03 556 ASP 7 N 1
ATOM 6443 C CA . ASP C 3 556 ? 279.983 220.757 236.171 1.00 26.03 556 ASP 7 CA 1
ATOM 6444 C C . ASP C 3 556 ? 278.593 220.149 236.052 1.00 26.03 556 ASP 7 C 1
ATOM 6445 O O . ASP C 3 556 ? 277.980 219.750 237.045 1.00 26.03 556 ASP 7 O 1
ATOM 6450 N N . LYS C 3 557 ? 278.101 220.085 234.819 1.00 23.81 557 LYS 7 N 1
ATOM 6451 C CA . LYS C 3 557 ? 276.812 219.481 234.511 1.00 23.81 557 LYS 7 CA 1
ATOM 6452 C C . LYS C 3 557 ? 277.051 218.064 234.006 1.00 23.81 557 LYS 7 C 1
ATOM 6453 O O . LYS C 3 557 ? 277.731 217.869 232.994 1.00 23.81 557 LYS 7 O 1
ATOM 6459 N N . ILE C 3 558 ? 276.485 217.082 234.703 1.00 22.35 558 ILE 7 N 1
ATOM 6460 C CA . ILE C 3 558 ? 276.763 215.670 234.464 1.00 22.35 558 ILE 7 CA 1
ATOM 6461 C C . ILE C 3 558 ? 275.559 215.039 233.783 1.00 22.35 558 ILE 7 C 1
ATOM 6462 O O . ILE C 3 558 ? 274.412 215.314 234.152 1.00 22.35 558 ILE 7 O 1
ATOM 6467 N N . ILE C 3 559 ? 275.819 214.202 232.783 1.00 20.24 559 ILE 7 N 1
ATOM 6468 C CA . ILE C 3 559 ? 274.804 213.358 232.165 1.00 20.24 559 ILE 7 CA 1
ATOM 6469 C C . ILE C 3 559 ? 275.240 211.915 232.359 1.00 20.24 559 ILE 7 C 1
ATOM 6470 O O . ILE C 3 559 ? 276.339 211.533 231.940 1.00 20.24 559 ILE 7 O 1
ATOM 6475 N N . VAL C 3 560 ? 274.389 211.114 232.991 1.00 19.63 560 VAL 7 N 1
ATOM 6476 C CA . VAL C 3 560 ? 274.678 209.710 233.253 1.00 19.63 560 VAL 7 CA 1
ATOM 6477 C C . VAL C 3 560 ? 273.789 208.875 232.346 1.00 19.63 560 VAL 7 C 1
ATOM 6478 O O . VAL C 3 560 ? 272.558 208.979 232.402 1.00 19.63 560 VAL 7 O 1
ATOM 6482 N N . PHE C 3 561 ? 274.410 208.049 231.511 1.00 20.14 561 PHE 7 N 1
ATOM 6483 C CA . PHE C 3 561 ? 273.702 207.251 230.521 1.00 20.14 561 PHE 7 CA 1
ATOM 6484 C C . PHE C 3 561 ? 273.660 205.798 230.968 1.00 20.14 561 PHE 7 C 1
ATOM 6485 O O . PHE C 3 561 ? 274.690 205.228 231.340 1.00 20.14 561 PHE 7 O 1
ATOM 6493 N N . ALA C 3 562 ? 272.470 205.204 230.927 1.00 22.69 562 ALA 7 N 1
ATOM 6494 C CA . ALA C 3 562 ? 272.280 203.809 231.311 1.00 22.69 562 ALA 7 CA 1
ATOM 6495 C C . ALA C 3 562 ? 271.277 203.186 230.352 1.00 22.69 562 ALA 7 C 1
ATOM 6496 O O . ALA C 3 562 ? 270.092 203.527 230.383 1.00 22.69 562 ALA 7 O 1
ATOM 6498 N N . ASP C 3 563 ? 271.753 202.278 229.499 1.00 25.54 563 ASP 7 N 1
ATOM 6499 C CA . ASP C 3 563 ? 270.851 201.572 228.596 1.00 25.54 563 ASP 7 CA 1
ATOM 6500 C C . ASP C 3 563 ? 269.855 200.722 229.374 1.00 25.54 563 ASP 7 C 1
ATOM 6501 O O . ASP C 3 563 ? 268.677 200.639 229.009 1.00 25.54 563 ASP 7 O 1
ATOM 6506 N N . ASN C 3 564 ? 270.310 200.086 230.450 1.00 28.04 564 ASN 7 N 1
ATOM 6507 C CA . ASN C 3 564 ? 269.458 199.233 231.268 1.00 28.04 564 ASN 7 CA 1
ATOM 6508 C C . ASN C 3 564 ? 268.574 200.097 232.160 1.00 28.04 564 ASN 7 C 1
ATOM 6509 O O . ASN C 3 564 ? 269.078 200.896 232.955 1.00 28.04 564 ASN 7 O 1
ATOM 6514 N N . VAL C 3 565 ? 267.254 199.935 232.033 1.00 27.05 565 VAL 7 N 1
ATOM 6515 C CA . VAL C 3 565 ? 266.332 200.746 232.823 1.00 27.05 565 VAL 7 CA 1
ATOM 6516 C C . VAL C 3 565 ? 266.425 200.381 234.298 1.00 27.05 565 VAL 7 C 1
ATOM 6517 O O . VAL C 3 565 ? 266.307 201.246 235.173 1.00 27.05 565 VAL 7 O 1
ATOM 6521 N N . PHE C 3 566 ? 266.627 199.098 234.602 1.00 29.59 566 PHE 7 N 1
ATOM 6522 C CA . PHE C 3 566 ? 266.755 198.689 235.996 1.00 29.59 566 PHE 7 CA 1
ATOM 6523 C C . PHE C 3 566 ? 267.937 199.385 236.655 1.00 29.59 566 PHE 7 C 1
ATOM 6524 O O . PHE C 3 566 ? 267.835 199.875 237.785 1.00 29.59 566 PHE 7 O 1
ATOM 6532 N N . ALA C 3 567 ? 269.074 199.438 235.959 1.00 26.47 567 ALA 7 N 1
ATOM 6533 C CA . ALA C 3 567 ? 270.222 200.171 236.481 1.00 26.47 567 ALA 7 CA 1
ATOM 6534 C C . ALA C 3 567 ? 269.946 201.668 236.519 1.00 26.47 567 ALA 7 C 1
ATOM 6535 O O . ALA C 3 567 ? 270.351 202.357 237.462 1.00 26.47 567 ALA 7 O 1
ATOM 6537 N N . LEU C 3 568 ? 269.262 202.192 235.501 1.00 23.47 568 LEU 7 N 1
ATOM 6538 C CA . LEU C 3 568 ? 268.967 203.620 235.467 1.00 23.47 568 LEU 7 CA 1
ATOM 6539 C C . LEU C 3 568 ? 268.163 204.040 236.689 1.00 23.47 568 LEU 7 C 1
ATOM 6540 O O . LEU C 3 568 ? 268.513 205.006 237.376 1.00 23.47 568 LEU 7 O 1
ATOM 6545 N N . LYS C 3 569 ? 267.073 203.326 236.975 1.00 25.16 569 LYS 7 N 1
ATOM 6546 C CA . LYS C 3 569 ? 266.288 203.635 238.164 1.00 25.16 569 LYS 7 CA 1
ATOM 6547 C C . LYS C 3 569 ? 267.094 203.385 239.430 1.00 25.16 569 LYS 7 C 1
ATOM 6548 O O . LYS C 3 569 ? 267.085 204.205 240.354 1.00 25.16 569 LYS 7 O 1
ATOM 6554 N N . GLU C 3 570 ? 267.818 202.267 239.484 1.00 28.68 570 GLU 7 N 1
ATOM 6555 C CA . GLU C 3 570 ? 268.573 201.940 240.688 1.00 28.68 570 GLU 7 CA 1
ATOM 6556 C C . GLU C 3 570 ? 269.523 203.069 241.060 1.00 28.68 570 GLU 7 C 1
ATOM 6557 O O . GLU C 3 570 ? 269.545 203.525 242.207 1.00 28.68 570 GLU 7 O 1
ATOM 6563 N N . TYR C 3 571 ? 270.316 203.540 240.097 1.00 24.90 571 TYR 7 N 1
ATOM 6564 C CA . TYR C 3 571 ? 271.238 204.636 240.375 1.00 24.90 571 TYR 7 CA 1
ATOM 6565 C C . TYR C 3 571 ? 270.488 205.925 240.688 1.00 24.90 571 TYR 7 C 1
ATOM 6566 O O . TYR C 3 571 ? 270.871 206.668 241.598 1.00 24.90 571 TYR 7 O 1
ATOM 6575 N N . ALA C 3 572 ? 269.419 206.210 239.941 1.00 24.12 572 ALA 7 N 1
ATOM 6576 C CA . ALA C 3 572 ? 268.774 207.516 240.037 1.00 24.12 572 ALA 7 CA 1
ATOM 6577 C C . ALA C 3 572 ? 268.130 207.723 241.403 1.00 24.12 572 ALA 7 C 1
ATOM 6578 O O . ALA C 3 572 ? 268.359 208.744 242.060 1.00 24.12 572 ALA 7 O 1
ATOM 6580 N N . ILE C 3 573 ? 267.314 206.766 241.850 1.00 25.34 573 ILE 7 N 1
ATOM 6581 C CA . ILE C 3 573 ? 266.699 206.894 243.168 1.00 25.34 573 ILE 7 CA 1
ATOM 6582 C C . ILE C 3 573 ? 267.759 206.843 244.260 1.00 25.34 573 ILE 7 C 1
ATOM 6583 O O . ILE C 3 573 ? 267.708 207.613 245.226 1.00 25.34 573 ILE 7 O 1
ATOM 6588 N N . ARG C 3 574 ? 268.734 205.941 244.132 1.00 28.86 574 ARG 7 N 1
ATOM 6589 C CA . ARG C 3 574 ? 269.771 205.840 245.154 1.00 28.86 574 ARG 7 CA 1
ATOM 6590 C C . ARG C 3 574 ? 270.552 207.142 245.276 1.00 28.86 574 ARG 7 C 1
ATOM 6591 O O . ARG C 3 574 ? 270.850 207.593 246.387 1.00 28.86 574 ARG 7 O 1
ATOM 6599 N N . LEU C 3 575 ? 270.896 207.759 244.147 1.00 25.39 575 LEU 7 N 1
ATOM 6600 C CA . LEU C 3 575 ? 271.551 209.060 244.156 1.00 25.39 575 LEU 7 CA 1
ATOM 6601 C C . LEU C 3 575 ? 270.568 210.217 244.257 1.00 25.39 575 LEU 7 C 1
ATOM 6602 O O . LEU C 3 575 ? 270.996 211.354 244.481 1.00 25.39 575 LEU 7 O 1
ATOM 6607 N N . ASN C 3 576 ? 269.270 209.959 244.101 1.00 26.35 576 ASN 7 N 1
ATOM 6608 C CA . ASN C 3 576 ? 268.243 210.994 244.174 1.00 26.35 576 ASN 7 CA 1
ATOM 6609 C C . ASN C 3 576 ? 268.470 212.063 243.103 1.00 26.35 576 ASN 7 C 1
ATOM 6610 O O . ASN C 3 576 ? 268.634 213.250 243.391 1.00 26.35 576 ASN 7 O 1
ATOM 6615 N N . LYS C 3 577 ? 268.472 211.614 241.852 1.00 23.79 577 LYS 7 N 1
ATOM 6616 C CA . LYS C 3 577 ? 268.606 212.488 240.699 1.00 23.79 577 LYS 7 CA 1
ATOM 6617 C C . LYS C 3 577 ? 267.489 212.199 239.709 1.00 23.79 577 LYS 7 C 1
ATOM 6618 O O . LYS C 3 577 ? 267.024 211.060 239.612 1.00 23.79 577 LYS 7 O 1
ATOM 6624 N N . PRO C 3 578 ? 267.037 213.205 238.963 1.00 23.22 578 PRO 7 N 1
ATOM 6625 C CA . PRO C 3 578 ? 266.013 212.952 237.945 1.00 23.22 578 PRO 7 CA 1
ATOM 6626 C C . PRO C 3 578 ? 266.540 212.044 236.848 1.00 23.22 578 PRO 7 C 1
ATOM 6627 O O . PRO C 3 578 ? 267.716 212.093 236.481 1.00 23.22 578 PRO 7 O 1
ATOM 6631 N N . TYR C 3 579 ? 265.650 211.206 236.322 1.00 22.81 579 TYR 7 N 1
ATOM 6632 C CA . TYR C 3 579 ? 266.012 210.262 235.277 1.00 22.81 579 TYR 7 CA 1
ATOM 6633 C C . TYR C 3 579 ? 264.955 210.280 234.183 1.00 22.81 579 TYR 7 C 1
ATOM 6634 O O . TYR C 3 579 ? 263.772 210.509 234.443 1.00 22.81 579 TYR 7 O 1
ATOM 6643 N N . ILE C 3 580 ? 265.401 210.039 232.952 1.00 21.73 580 ILE 7 N 1
ATOM 6644 C CA . ILE C 3 580 ? 264.546 210.051 231.772 1.00 21.73 580 ILE 7 CA 1
ATOM 6645 C C . ILE C 3 580 ? 264.685 208.710 231.070 1.00 21.73 580 ILE 7 C 1
ATOM 6646 O O . ILE C 3 580 ? 265.803 208.214 230.892 1.00 21.73 580 ILE 7 O 1
ATOM 6651 N N . TYR C 3 581 ? 263.561 208.124 230.675 1.00 22.74 581 TYR 7 N 1
ATOM 6652 C CA . TYR C 3 581 ? 263.577 206.892 229.897 1.00 22.74 581 TYR 7 CA 1
ATOM 6653 C C . TYR C 3 581 ? 262.189 206.703 229.290 1.00 22.74 581 TYR 7 C 1
ATOM 6654 O O . TYR C 3 581 ? 261.344 207.603 229.349 1.00 22.74 581 TYR 7 O 1
ATOM 6663 N N . GLY C 3 582 ? 261.959 205.536 228.694 1.00 23.52 582 GLY 7 N 1
ATOM 6664 C CA . GLY C 3 582 ? 260.808 205.303 227.850 1.00 23.52 582 GLY 7 CA 1
ATOM 6665 C C . GLY C 3 582 ? 259.501 205.861 228.378 1.00 23.52 582 GLY 7 C 1
ATOM 6666 O O . GLY C 3 582 ? 258.900 206.760 227.781 1.00 23.52 582 GLY 7 O 1
ATOM 6667 N N . PRO C 3 583 ? 259.029 205.336 229.510 1.00 22.63 583 PRO 7 N 1
ATOM 6668 C CA . PRO C 3 583 ? 257.700 205.727 230.004 1.00 22.63 583 PRO 7 CA 1
ATOM 6669 C C . PRO C 3 583 ? 257.557 207.206 230.307 1.00 22.63 583 PRO 7 C 1
ATOM 6670 O O . PRO C 3 583 ? 256.436 207.723 230.238 1.00 22.63 583 PRO 7 O 1
ATOM 6674 N N . THR C 3 584 ? 258.639 207.903 230.646 1.00 22.88 584 THR 7 N 1
ATOM 6675 C CA . THR C 3 584 ? 258.523 209.312 230.998 1.00 22.88 584 THR 7 CA 1
ATOM 6676 C C . THR C 3 584 ? 257.866 210.083 229.861 1.00 22.88 584 THR 7 C 1
ATOM 6677 O O . THR C 3 584 ? 258.264 209.962 228.699 1.00 22.88 584 THR 7 O 1
ATOM 6681 N N . SER C 3 585 ? 256.857 210.878 230.202 1.00 24.16 585 SER 7 N 1
ATOM 6682 C CA . SER C 3 585 ? 256.099 211.596 229.192 1.00 24.16 585 SER 7 CA 1
ATOM 6683 C C . SER C 3 585 ? 256.955 212.682 228.551 1.00 24.16 585 SER 7 C 1
ATOM 6684 O O . SER C 3 585 ? 257.960 213.131 229.107 1.00 24.16 585 SER 7 O 1
ATOM 6687 N N . GLN C 3 586 ? 256.539 213.106 227.356 1.00 23.85 586 GLN 7 N 1
ATOM 6688 C CA . GLN C 3 586 ? 257.290 214.130 226.640 1.00 23.85 586 GLN 7 CA 1
ATOM 6689 C C . GLN C 3 586 ? 257.359 215.420 227.444 1.00 23.85 586 GLN 7 C 1
ATOM 6690 O O . GLN C 3 586 ? 258.423 216.042 227.544 1.00 23.85 586 GLN 7 O 1
ATOM 6696 N N . GLY C 3 587 ? 256.236 215.840 228.024 1.00 23.31 587 GLY 7 N 1
ATOM 6697 C CA . GLY C 3 587 ? 256.250 217.042 228.840 1.00 23.31 587 GLY 7 CA 1
ATOM 6698 C C . GLY C 3 587 ? 257.125 216.899 230.069 1.00 23.31 587 GLY 7 C 1
ATOM 6699 O O . GLY C 3 587 ? 257.838 217.830 230.448 1.00 23.31 587 GLY 7 O 1
ATOM 6700 N N . GLU C 3 588 ? 257.078 215.732 230.714 1.00 25.13 588 GLU 7 N 1
ATOM 6701 C CA . GLU C 3 588 ? 257.843 215.534 231.939 1.00 25.13 588 GLU 7 CA 1
ATOM 6702 C C . GLU C 3 588 ? 259.340 215.529 231.654 1.00 25.13 588 GLU 7 C 1
ATOM 6703 O O . GLU C 3 588 ? 260.129 216.108 232.408 1.00 25.13 588 GLU 7 O 1
ATOM 6709 N N . ARG C 3 589 ? 259.753 214.877 230.563 1.00 23.42 589 ARG 7 N 1
ATOM 6710 C CA . ARG C 3 589 ? 261.174 214.832 230.232 1.00 23.42 589 ARG 7 CA 1
ATOM 6711 C C . ARG C 3 589 ? 261.661 216.176 229.707 1.00 23.42 589 ARG 7 C 1
ATOM 6712 O O . ARG C 3 589 ? 262.803 216.571 229.961 1.00 23.42 589 ARG 7 O 1
ATOM 6720 N N . MET C 3 590 ? 260.813 216.891 228.966 1.00 24.58 590 MET 7 N 1
ATOM 6721 C CA . MET C 3 590 ? 261.185 218.228 228.518 1.00 24.58 590 MET 7 CA 1
ATOM 6722 C C . MET C 3 590 ? 261.387 219.158 229.705 1.00 24.58 590 MET 7 C 1
ATOM 6723 O O . MET C 3 590 ? 262.273 220.019 229.688 1.00 24.58 590 MET 7 O 1
ATOM 6728 N N . GLN C 3 591 ? 260.564 219.005 230.745 1.00 26.87 591 GLN 7 N 1
ATOM 6729 C CA . GLN C 3 591 ? 260.761 219.781 231.964 1.00 26.87 591 GLN 7 CA 1
ATOM 6730 C C . GLN C 3 591 ? 262.093 219.441 232.620 1.00 26.87 591 GLN 7 C 1
ATOM 6731 O O . GLN C 3 591 ? 262.797 220.331 233.109 1.00 26.87 591 GLN 7 O 1
ATOM 6737 N N . ILE C 3 592 ? 262.453 218.156 232.644 1.00 23.24 592 ILE 7 N 1
ATOM 6738 C CA . ILE C 3 592 ? 263.729 217.754 233.229 1.00 23.24 592 ILE 7 CA 1
ATOM 6739 C C . ILE C 3 592 ? 264.882 218.400 232.476 1.00 23.24 592 ILE 7 C 1
ATOM 6740 O O . ILE C 3 592 ? 265.836 218.902 233.083 1.00 23.24 592 ILE 7 O 1
ATOM 6745 N N . LEU C 3 593 ? 264.822 218.390 231.144 1.00 22.79 593 LEU 7 N 1
ATOM 6746 C CA . LEU C 3 593 ? 265.884 219.006 230.357 1.00 22.79 593 LEU 7 CA 1
ATOM 6747 C C . LEU C 3 593 ? 265.967 220.502 230.623 1.00 22.79 593 LEU 7 C 1
ATOM 6748 O O . LEU C 3 593 ? 267.063 221.058 230.746 1.00 22.79 593 LEU 7 O 1
ATOM 6753 N N . GLN C 3 594 ? 264.817 221.173 230.714 1.00 26.82 594 GLN 7 N 1
ATOM 6754 C CA . GLN C 3 594 ? 264.825 222.608 230.977 1.00 26.82 594 GLN 7 CA 1
ATOM 6755 C C . GLN C 3 594 ? 265.443 222.914 232.335 1.00 26.82 594 GLN 7 C 1
ATOM 6756 O O . GLN C 3 594 ? 266.240 223.850 232.466 1.00 26.82 594 GLN 7 O 1
ATOM 6762 N N . ASN C 3 595 ? 265.083 222.140 233.360 1.00 27.46 595 ASN 7 N 1
ATOM 6763 C CA . ASN C 3 595 ? 265.687 222.335 234.674 1.00 27.46 595 ASN 7 CA 1
ATOM 6764 C C . ASN C 3 595 ? 267.183 222.062 234.630 1.00 27.46 595 ASN 7 C 1
ATOM 6765 O O . ASN C 3 595 ? 267.978 222.813 235.206 1.00 27.46 595 ASN 7 O 1
ATOM 6770 N N . PHE C 3 596 ? 267.586 220.991 233.945 1.00 22.54 596 PHE 7 N 1
ATOM 6771 C CA . PHE C 3 596 ? 269.004 220.674 233.827 1.00 22.54 596 PHE 7 CA 1
ATOM 6772 C C . PHE C 3 596 ? 269.762 221.776 233.100 1.00 22.54 596 PHE 7 C 1
ATOM 6773 O O . PHE C 3 596 ? 270.928 222.038 233.412 1.00 22.54 596 PHE 7 O 1
ATOM 6781 N N . LYS C 3 597 ? 269.119 222.431 232.131 1.00 23.82 597 LYS 7 N 1
ATOM 6782 C CA . LYS C 3 597 ? 269.783 223.502 231.396 1.00 23.82 597 LYS 7 CA 1
ATOM 6783 C C . LYS C 3 597 ? 269.893 224.770 232.232 1.00 23.82 597 LYS 7 C 1
ATOM 6784 O O . LYS C 3 597 ? 270.926 225.449 232.205 1.00 23.82 597 LYS 7 O 1
ATOM 6790 N N . HIS C 3 598 ? 268.842 225.108 232.980 1.00 27.42 598 HIS 7 N 1
ATOM 6791 C CA . HIS C 3 598 ? 268.750 226.397 233.653 1.00 27.42 598 HIS 7 CA 1
ATOM 6792 C C . HIS C 3 598 ? 268.800 226.318 235.170 1.00 27.42 598 HIS 7 C 1
ATOM 6793 O O . HIS C 3 598 ? 269.364 227.215 235.797 1.00 27.42 598 HIS 7 O 1
ATOM 6800 N N . ASN C 3 599 ? 268.232 225.284 235.776 1.00 28.63 599 ASN 7 N 1
ATOM 6801 C CA . ASN C 3 599 ? 268.146 225.231 237.230 1.00 28.63 599 ASN 7 CA 1
ATOM 6802 C C . ASN C 3 599 ? 269.525 224.965 237.823 1.00 28.63 599 ASN 7 C 1
ATOM 6803 O O . ASN C 3 599 ? 270.117 223.919 237.538 1.00 28.63 599 ASN 7 O 1
ATOM 6808 N N . PRO C 3 600 ? 270.073 225.871 238.640 1.00 28.92 600 PRO 7 N 1
ATOM 6809 C CA . PRO C 3 600 ? 271.366 225.576 239.280 1.00 28.92 600 PRO 7 CA 1
ATOM 6810 C C . PRO C 3 600 ? 271.328 224.362 240.187 1.00 28.92 600 PRO 7 C 1
ATOM 6811 O O . PRO C 3 600 ? 272.332 223.648 240.295 1.00 28.92 600 PRO 7 O 1
ATOM 6815 N N . LYS C 3 601 ? 270.199 224.108 240.851 1.00 31.02 601 LYS 7 N 1
ATOM 6816 C CA . LYS C 3 601 ? 270.118 222.970 241.761 1.00 31.02 601 LYS 7 CA 1
ATOM 6817 C C . LYS C 3 601 ? 270.257 221.653 241.010 1.00 31.02 601 LYS 7 C 1
ATOM 6818 O O . LYS C 3 601 ? 270.898 220.715 241.499 1.00 31.02 601 LYS 7 O 1
ATOM 6824 N N . ILE C 3 602 ? 269.662 221.560 239.822 1.00 27.55 602 ILE 7 N 1
ATOM 6825 C CA . ILE C 3 602 ? 269.717 220.344 239.013 1.00 27.55 602 ILE 7 CA 1
ATOM 6826 C C . ILE C 3 602 ? 271.021 220.387 238.221 1.00 27.55 602 ILE 7 C 1
ATOM 6827 O O . ILE C 3 602 ? 271.135 221.109 237.230 1.00 27.55 602 ILE 7 O 1
ATOM 6832 N N . ASN C 3 603 ? 272.011 219.606 238.658 1.00 26.53 603 ASN 7 N 1
ATOM 6833 C CA . ASN C 3 603 ? 273.314 219.569 238.012 1.00 26.53 603 ASN 7 CA 1
ATOM 6834 C C . ASN C 3 603 ? 273.606 218.259 237.300 1.00 26.53 603 ASN 7 C 1
ATOM 6835 O O . ASN C 3 603 ? 274.465 218.239 236.415 1.00 26.53 603 ASN 7 O 1
ATOM 6840 N N . THR C 3 604 ? 272.927 217.173 237.659 1.00 23.66 604 THR 7 N 1
ATOM 6841 C CA . THR C 3 604 ? 273.132 215.878 237.028 1.00 23.66 604 THR 7 CA 1
ATOM 6842 C C . THR C 3 604 ? 271.788 215.227 236.744 1.00 23.66 604 THR 7 C 1
ATOM 6843 O O . THR C 3 604 ? 270.868 215.300 237.563 1.00 23.66 604 THR 7 O 1
ATOM 6847 N N . ILE C 3 605 ? 271.682 214.591 235.577 1.00 21.37 605 ILE 7 N 1
ATOM 6848 C CA . ILE C 3 605 ? 270.486 213.863 235.183 1.00 21.37 605 ILE 7 CA 1
ATOM 6849 C C . ILE C 3 605 ? 270.900 212.489 234.677 1.00 21.37 605 ILE 7 C 1
ATOM 6850 O O . ILE C 3 605 ? 272.022 212.282 234.212 1.00 21.37 605 ILE 7 O 1
ATOM 6855 N N . PHE C 3 606 ? 269.968 211.547 234.768 1.00 20.75 606 PHE 7 N 1
ATOM 6856 C CA . PHE C 3 606 ? 270.159 210.193 234.269 1.00 20.75 606 PHE 7 CA 1
ATOM 6857 C C . PHE C 3 606 ? 269.302 210.004 233.028 1.00 20.75 606 PHE 7 C 1
ATOM 6858 O O . PHE C 3 606 ? 268.119 210.354 233.027 1.00 20.75 606 PHE 7 O 1
ATOM 6866 N N . ILE C 3 607 ? 269.900 209.459 231.971 1.00 21.04 607 ILE 7 N 1
ATOM 6867 C CA . ILE C 3 607 ? 269.212 209.275 230.704 1.00 21.04 607 ILE 7 CA 1
ATOM 6868 C C . ILE C 3 607 ? 269.396 207.833 230.257 1.00 21.04 607 ILE 7 C 1
ATOM 6869 O O . ILE C 3 607 ? 270.315 207.134 230.686 1.00 21.04 607 ILE 7 O 1
ATOM 6874 N N . SER C 3 608 ? 268.498 207.396 229.387 1.00 22.84 608 SER 7 N 1
ATOM 6875 C CA . SER C 3 608 ? 268.468 206.038 228.871 1.00 22.84 608 SER 7 CA 1
ATOM 6876 C C . SER C 3 608 ? 268.701 206.071 227.363 1.00 22.84 608 SER 7 C 1
ATOM 6877 O O . SER C 3 608 ? 269.064 207.101 226.789 1.00 22.84 608 SER 7 O 1
ATOM 6880 N N . LYS C 3 609 ? 268.494 204.920 226.723 1.00 26.87 609 LYS 7 N 1
ATOM 6881 C CA . LYS C 3 609 ? 268.626 204.828 225.274 1.00 26.87 609 LYS 7 CA 1
ATOM 6882 C C . LYS C 3 609 ? 267.842 205.913 224.545 1.00 26.87 609 LYS 7 C 1
ATOM 6883 O O . LYS C 3 609 ? 268.147 206.212 223.386 1.00 26.87 609 LYS 7 O 1
ATOM 6889 N N . VAL C 3 610 ? 266.839 206.510 225.194 1.00 23.92 610 VAL 7 N 1
ATOM 6890 C CA . VAL C 3 610 ? 266.021 207.524 224.533 1.00 23.92 610 VAL 7 CA 1
ATOM 6891 C C . VAL C 3 610 ? 266.861 208.740 224.167 1.00 23.92 610 VAL 7 C 1
ATOM 6892 O O . VAL C 3 610 ? 266.741 209.284 223.062 1.00 23.92 610 VAL 7 O 1
ATOM 6896 N N . GLY C 3 611 ? 267.719 209.187 225.079 1.00 22.23 611 GLY 7 N 1
ATOM 6897 C CA . GLY C 3 611 ? 268.411 210.449 224.905 1.00 22.23 611 GLY 7 CA 1
ATOM 6898 C C . GLY C 3 611 ? 269.840 210.334 224.423 1.00 22.23 611 GLY 7 C 1
ATOM 6899 O O . GLY C 3 611 ? 270.620 211.279 224.567 1.00 22.23 611 GLY 7 O 1
ATOM 6900 N N . ASP C 3 612 ? 270.205 209.187 223.851 1.00 22.68 612 ASP 7 N 1
ATOM 6901 C CA . ASP C 3 612 ? 271.557 209.020 223.332 1.00 22.68 612 ASP 7 CA 1
ATOM 6902 C C . ASP C 3 612 ? 271.802 209.822 222.061 1.00 22.68 612 ASP 7 C 1
ATOM 6903 O O . ASP C 3 612 ? 272.952 209.904 221.619 1.00 22.68 612 ASP 7 O 1
ATOM 6908 N N . THR C 3 613 ? 270.764 210.409 221.467 1.00 21.98 613 THR 7 N 1
ATOM 6909 C CA . THR C 3 613 ? 270.908 211.191 220.249 1.00 21.98 613 THR 7 CA 1
ATOM 6910 C C . THR C 3 613 ? 269.991 212.403 220.300 1.00 21.98 613 THR 7 C 1
ATOM 6911 O O . THR C 3 613 ? 268.948 212.387 220.958 1.00 21.98 613 THR 7 O 1
ATOM 6915 N N . SER C 3 614 ? 270.398 213.458 219.596 1.00 21.66 614 SER 7 N 1
ATOM 6916 C CA . SER C 3 614 ? 269.599 214.654 219.342 1.00 21.66 614 SER 7 CA 1
ATOM 6917 C C . SER C 3 614 ? 269.361 215.507 220.580 1.00 21.66 614 SER 7 C 1
ATOM 6918 O O . SER C 3 614 ? 268.617 216.493 220.502 1.00 21.66 614 SER 7 O 1
ATOM 6921 N N . PHE C 3 615 ? 269.960 215.170 221.719 1.00 21.17 615 PHE 7 N 1
ATOM 6922 C CA . PHE C 3 615 ? 269.758 215.928 222.950 1.00 21.17 615 PHE 7 CA 1
ATOM 6923 C C . PHE C 3 615 ? 270.797 217.041 223.015 1.00 21.17 615 PHE 7 C 1
ATOM 6924 O O . PHE C 3 615 ? 271.971 216.790 223.305 1.00 21.17 615 PHE 7 O 1
ATOM 6932 N N . ASP C 3 616 ? 270.362 218.271 222.752 1.00 21.54 616 ASP 7 N 1
ATOM 6933 C CA . ASP C 3 616 ? 271.251 219.431 222.718 1.00 21.54 616 ASP 7 CA 1
ATOM 6934 C C . ASP C 3 616 ? 271.356 220.007 224.125 1.00 21.54 616 ASP 7 C 1
ATOM 6935 O O . ASP C 3 616 ? 270.456 220.708 224.590 1.00 21.54 616 ASP 7 O 1
ATOM 6940 N N . LEU C 3 617 ? 272.465 219.712 224.803 1.00 21.83 617 LEU 7 N 1
ATOM 6941 C CA . LEU C 3 617 ? 272.743 220.224 226.144 1.00 21.83 617 LEU 7 CA 1
ATOM 6942 C C . LEU C 3 617 ? 274.078 220.953 226.079 1.00 21.83 617 LEU 7 C 1
ATOM 6943 O O . LEU C 3 617 ? 275.135 220.359 226.333 1.00 21.83 617 LEU 7 O 1
ATOM 6948 N N . PRO C 3 618 ? 274.071 222.244 225.735 1.00 21.41 618 PRO 7 N 1
ATOM 6949 C CA . PRO C 3 618 ? 275.352 222.937 225.508 1.00 21.41 618 PRO 7 CA 1
ATOM 6950 C C . PRO C 3 618 ? 276.283 222.927 226.707 1.00 21.41 618 PRO 7 C 1
ATOM 6951 O O . PRO C 3 618 ? 277.503 222.826 226.532 1.00 21.41 618 PRO 7 O 1
ATOM 6955 N N . GLU C 3 619 ? 275.749 223.029 227.921 1.00 23.17 619 GLU 7 N 1
ATOM 6956 C CA . GLU C 3 619 ? 276.565 223.205 229.115 1.00 23.17 619 GLU 7 CA 1
ATOM 6957 C C . GLU C 3 619 ? 276.904 221.892 229.811 1.00 23.17 619 GLU 7 C 1
ATOM 6958 O O . GLU C 3 619 ? 277.510 221.919 230.886 1.00 23.17 619 GLU 7 O 1
ATOM 6964 N N . ALA C 3 620 ? 276.536 220.754 229.231 1.00 21.20 620 ALA 7 N 1
ATOM 6965 C CA . ALA C 3 620 ? 276.833 219.456 229.834 1.00 21.20 620 ALA 7 CA 1
ATOM 6966 C C . ALA C 3 620 ? 278.329 219.195 229.722 1.00 21.20 620 ALA 7 C 1
ATOM 6967 O O . ALA C 3 620 ? 278.826 218.788 228.671 1.00 21.20 620 ALA 7 O 1
ATOM 6969 N N . ASN C 3 621 ? 279.059 219.443 230.811 1.00 22.55 621 ASN 7 N 1
ATOM 6970 C CA . ASN C 3 621 ? 280.507 219.263 230.799 1.00 22.55 621 ASN 7 CA 1
ATOM 6971 C C . ASN C 3 621 ? 280.904 217.793 230.867 1.00 22.55 621 ASN 7 C 1
ATOM 6972 O O . ASN C 3 621 ? 281.796 217.356 230.133 1.00 22.55 621 ASN 7 O 1
ATOM 6977 N N . VAL C 3 622 ? 280.255 217.018 231.731 1.00 20.68 622 VAL 7 N 1
ATOM 6978 C CA . VAL C 3 622 ? 280.673 215.658 232.047 1.00 20.68 622 VAL 7 CA 1
ATOM 6979 C C . VAL C 3 622 ? 279.608 214.689 231.563 1.00 20.68 622 VAL 7 C 1
ATOM 6980 O O . VAL C 3 622 ? 278.417 215.015 231.554 1.00 20.68 622 VAL 7 O 1
ATOM 6984 N N . LEU C 3 623 ? 280.041 213.499 231.154 1.00 19.78 623 LEU 7 N 1
ATOM 6985 C CA . LEU C 3 623 ? 279.133 212.426 230.776 1.00 19.78 623 LEU 7 CA 1
ATOM 6986 C C . LEU C 3 623 ? 279.675 211.110 231.307 1.00 19.78 623 LEU 7 C 1
ATOM 6987 O O . LEU C 3 623 ? 280.826 210.756 231.036 1.00 19.78 623 LEU 7 O 1
ATOM 6992 N N . ILE C 3 624 ? 278.843 210.389 232.052 1.00 20.05 624 ILE 7 N 1
ATOM 6993 C CA . ILE C 3 624 ? 279.214 209.119 232.661 1.00 20.05 624 ILE 7 CA 1
ATOM 6994 C C . ILE C 3 624 ? 278.333 208.030 232.069 1.00 20.05 624 ILE 7 C 1
ATOM 6995 O O . ILE C 3 624 ? 277.106 208.164 232.034 1.00 20.05 624 ILE 7 O 1
ATOM 7000 N N . GLN C 3 625 ? 278.959 206.956 231.600 1.00 21.68 625 GLN 7 N 1
ATOM 7001 C CA . GLN C 3 625 ? 278.250 205.845 230.978 1.00 21.68 625 GLN 7 CA 1
ATOM 7002 C C . GLN C 3 625 ? 278.406 204.620 231.863 1.00 21.68 625 GLN 7 C 1
ATOM 7003 O O . GLN C 3 625 ? 279.520 204.116 232.035 1.00 21.68 625 GLN 7 O 1
ATOM 7009 N N . ILE C 3 626 ? 277.293 204.143 232.418 1.00 22.46 626 ILE 7 N 1
ATOM 7010 C CA . ILE C 3 626 ? 277.315 203.006 233.322 1.00 22.46 626 ILE 7 CA 1
ATOM 7011 C C . ILE C 3 626 ? 276.751 201.742 232.682 1.00 22.46 626 ILE 7 C 1
ATOM 7012 O O . ILE C 3 626 ? 277.141 200.638 233.079 1.00 22.46 626 ILE 7 O 1
ATOM 7017 N N . SER C 3 627 ? 275.849 201.867 231.713 1.00 24.33 627 SER 7 N 1
ATOM 7018 C CA . SER C 3 627 ? 275.307 200.722 231.000 1.00 24.33 627 SER 7 CA 1
ATOM 7019 C C . SER C 3 627 ? 275.300 201.032 229.513 1.00 24.33 627 SER 7 C 1
ATOM 7020 O O . SER C 3 627 ? 275.221 202.194 229.107 1.00 24.33 627 SER 7 O 1
ATOM 7023 N N . SER C 3 628 ? 275.385 199.982 228.702 1.00 25.09 628 SER 7 N 1
ATOM 7024 C CA . SER C 3 628 ? 275.500 200.145 227.262 1.00 25.09 628 SER 7 CA 1
ATOM 7025 C C . SER C 3 628 ? 274.868 198.950 226.570 1.00 25.09 628 SER 7 C 1
ATOM 7026 O O . SER C 3 628 ? 274.680 197.887 227.167 1.00 25.09 628 SER 7 O 1
ATOM 7029 N N . HIS C 3 629 ? 274.544 199.137 225.293 1.00 28.98 629 HIS 7 N 1
ATOM 7030 C CA . HIS C 3 629 ? 273.907 198.103 224.480 1.00 28.98 629 HIS 7 CA 1
ATOM 7031 C C . HIS C 3 629 ? 274.967 197.498 223.565 1.00 28.98 629 HIS 7 C 1
ATOM 7032 O O . HIS C 3 629 ? 275.225 197.993 222.468 1.00 28.98 629 HIS 7 O 1
ATOM 7039 N N . GLY C 3 630 ? 275.587 196.417 224.029 1.00 29.26 630 GLY 7 N 1
ATOM 7040 C CA . GLY C 3 630 ? 276.546 195.702 223.217 1.00 29.26 630 GLY 7 CA 1
ATOM 7041 C C . GLY C 3 630 ? 277.750 196.557 222.872 1.00 29.26 630 GLY 7 C 1
ATOM 7042 O O . GLY C 3 630 ? 278.145 197.465 223.610 1.00 29.26 630 GLY 7 O 1
ATOM 7043 N N . GLY C 3 631 ? 278.343 196.257 221.719 1.00 26.94 631 GLY 7 N 1
ATOM 7044 C CA . GLY C 3 631 ? 279.495 196.990 221.234 1.00 26.94 631 GLY 7 CA 1
ATOM 7045 C C . GLY C 3 631 ? 279.112 198.044 220.218 1.00 26.94 631 GLY 7 C 1
ATOM 7046 O O . GLY C 3 631 ? 279.782 198.208 219.195 1.00 26.94 631 GLY 7 O 1
ATOM 7047 N N . SER C 3 632 ? 278.026 198.759 220.490 1.00 25.82 632 SER 7 N 1
ATOM 7048 C CA . SER C 3 632 ? 277.501 199.763 219.569 1.00 25.82 632 SER 7 CA 1
ATOM 7049 C C . SER C 3 632 ? 278.476 200.929 219.484 1.00 25.82 632 SER 7 C 1
ATOM 7050 O O . SER C 3 632 ? 278.574 201.743 220.404 1.00 25.82 632 SER 7 O 1
ATOM 7053 N N . ARG C 3 633 ? 279.206 201.017 218.371 1.00 22.64 633 ARG 7 N 1
ATOM 7054 C CA . ARG C 3 633 ? 280.045 202.186 218.135 1.00 22.64 633 ARG 7 CA 1
ATOM 7055 C C . ARG C 3 633 ? 279.195 203.438 217.972 1.00 22.64 633 ARG 7 C 1
ATOM 7056 O O . ARG C 3 633 ? 279.574 204.521 218.432 1.00 22.64 633 ARG 7 O 1
ATOM 7064 N N . ARG C 3 634 ? 278.046 203.310 217.307 1.00 22.77 634 ARG 7 N 1
ATOM 7065 C CA . ARG C 3 634 ? 277.159 204.453 217.123 1.00 22.77 634 ARG 7 CA 1
ATOM 7066 C C . ARG C 3 634 ? 276.680 204.993 218.464 1.00 22.77 634 ARG 7 C 1
ATOM 7067 O O . ARG C 3 634 ? 276.682 206.207 218.694 1.00 22.77 634 ARG 7 O 1
ATOM 7075 N N . GLN C 3 635 ? 276.262 204.103 219.365 1.00 23.29 635 GLN 7 N 1
ATOM 7076 C CA . GLN C 3 635 ? 275.767 204.551 220.663 1.00 23.29 635 GLN 7 CA 1
ATOM 7077 C C . GLN C 3 635 ? 276.863 205.245 221.459 1.00 23.29 635 GLN 7 C 1
ATOM 7078 O O . GLN C 3 635 ? 276.624 206.285 222.083 1.00 23.29 635 GLN 7 O 1
ATOM 7084 N N . GLU C 3 636 ? 278.072 204.683 221.453 1.00 22.16 636 GLU 7 N 1
ATOM 7085 C CA . GLU C 3 636 ? 279.183 205.305 222.166 1.00 22.16 636 GLU 7 CA 1
ATOM 7086 C C . GLU C 3 636 ? 279.475 206.693 221.613 1.00 22.16 636 GLU 7 C 1
ATOM 7087 O O . GLU C 3 636 ? 279.574 207.668 222.367 1.00 22.16 636 GLU 7 O 1
ATOM 7093 N N . ALA C 3 637 ? 279.619 206.799 220.292 1.00 20.25 637 ALA 7 N 1
ATOM 7094 C CA . ALA C 3 637 ? 279.916 208.090 219.682 1.00 20.25 637 ALA 7 CA 1
ATOM 7095 C C . ALA C 3 637 ? 278.761 209.065 219.860 1.00 20.25 637 ALA 7 C 1
ATOM 7096 O O . ALA C 3 637 ? 278.977 210.248 220.148 1.00 20.25 637 ALA 7 O 1
ATOM 7098 N N . GLN C 3 638 ? 277.526 208.592 219.683 1.00 20.45 638 GLN 7 N 1
ATOM 7099 C CA . GLN C 3 638 ? 276.371 209.469 219.843 1.00 20.45 638 GLN 7 CA 1
ATOM 7100 C C . GLN C 3 638 ? 276.235 209.947 221.282 1.00 20.45 638 GLN 7 C 1
ATOM 7101 O O . GLN C 3 638 ? 275.917 211.116 221.527 1.00 20.45 638 GLN 7 O 1
ATOM 7107 N N . ARG C 3 639 ? 276.464 209.057 222.249 1.00 20.54 639 ARG 7 N 1
ATOM 7108 C CA . ARG C 3 639 ? 276.370 209.451 223.651 1.00 20.54 639 ARG 7 CA 1
ATOM 7109 C C . ARG C 3 639 ? 277.408 210.512 223.989 1.00 20.54 639 ARG 7 C 1
ATOM 7110 O O . ARG C 3 639 ? 277.110 211.488 224.686 1.00 20.54 639 ARG 7 O 1
ATOM 7118 N N . LEU C 3 640 ? 278.636 210.343 223.496 1.00 19.30 640 LEU 7 N 1
ATOM 7119 C CA . LEU C 3 640 ? 279.667 211.348 223.730 1.00 19.30 640 LEU 7 CA 1
ATOM 7120 C C . LEU C 3 640 ? 279.281 212.694 223.135 1.00 19.30 640 LEU 7 C 1
ATOM 7121 O O . LEU C 3 640 ? 279.817 213.729 223.543 1.00 19.30 640 LEU 7 O 1
ATOM 7126 N N . GLY C 3 641 ? 278.357 212.701 222.174 1.00 18.13 641 GLY 7 N 1
ATOM 7127 C CA . GLY C 3 641 ? 277.968 213.935 221.519 1.00 18.13 641 GLY 7 CA 1
ATOM 7128 C C . GLY C 3 641 ? 277.200 214.889 222.406 1.00 18.13 641 GLY 7 C 1
ATOM 7129 O O . GLY C 3 641 ? 277.158 216.089 222.118 1.00 18.13 641 GLY 7 O 1
ATOM 7130 N N . ARG C 3 642 ? 276.589 214.388 223.481 1.00 19.24 642 ARG 7 N 1
ATOM 7131 C CA . ARG C 3 642 ? 275.799 215.256 224.348 1.00 19.24 642 ARG 7 CA 1
ATOM 7132 C C . ARG C 3 642 ? 276.668 216.331 224.985 1.00 19.24 642 ARG 7 C 1
ATOM 7133 O O . ARG C 3 642 ? 276.242 217.483 225.125 1.00 19.24 642 ARG 7 O 1
ATOM 7141 N N . VAL C 3 643 ? 277.887 215.973 225.377 1.00 19.69 643 VAL 7 N 1
ATOM 7142 C CA . VAL C 3 643 ? 278.813 216.909 225.997 1.00 19.69 643 VAL 7 CA 1
ATOM 7143 C C . VAL C 3 643 ? 279.823 217.450 224.984 1.00 19.69 643 VAL 7 C 1
ATOM 7144 O O . VAL C 3 643 ? 280.862 217.980 225.371 1.00 19.69 643 VAL 7 O 1
ATOM 7148 N N . LEU C 3 644 ? 279.533 217.323 223.691 1.00 18.43 644 LEU 7 N 1
ATOM 7149 C CA . LEU C 3 644 ? 280.447 217.739 222.639 1.00 18.43 644 LEU 7 CA 1
ATOM 7150 C C . LEU C 3 644 ? 280.143 219.131 222.103 1.00 18.43 644 LEU 7 C 1
ATOM 7151 O O . LEU C 3 644 ? 280.842 219.596 221.199 1.00 18.43 644 LEU 7 O 1
ATOM 7156 N N . ARG C 3 645 ? 279.126 219.804 222.633 1.00 18.95 645 ARG 7 N 1
ATOM 7157 C CA . ARG C 3 645 ? 278.812 221.156 222.196 1.00 18.95 645 ARG 7 CA 1
ATOM 7158 C C . ARG C 3 645 ? 279.872 222.138 222.676 1.00 18.95 645 ARG 7 C 1
ATOM 7159 O O . ARG C 3 645 ? 280.493 221.954 223.726 1.00 18.95 645 ARG 7 O 1
ATOM 7167 N N . ALA C 3 646 ? 280.077 223.193 221.893 1.00 21.37 646 ALA 7 N 1
ATOM 7168 C CA . ALA C 3 646 ? 280.982 224.257 222.299 1.00 21.37 646 ALA 7 CA 1
ATOM 7169 C C . ALA C 3 646 ? 280.461 224.936 223.558 1.00 21.37 646 ALA 7 C 1
ATOM 7170 O O . ALA C 3 646 ? 279.277 225.274 223.651 1.00 21.37 646 ALA 7 O 1
ATOM 7172 N N . LYS C 3 647 ? 281.348 225.139 224.524 1.00 24.17 647 LYS 7 N 1
ATOM 7173 C CA . LYS C 3 647 ? 280.981 225.757 225.788 1.00 24.17 647 LYS 7 CA 1
ATOM 7174 C C . LYS C 3 647 ? 281.109 227.275 225.701 1.00 24.17 647 LYS 7 C 1
ATOM 7175 O O . LYS C 3 647 ? 281.790 227.819 224.829 1.00 24.17 647 LYS 7 O 1
ATOM 7181 N N . LYS C 3 648 ? 280.435 227.959 226.628 1.00 34.21 648 LYS 7 N 1
ATOM 7182 C CA . LYS C 3 648 ? 280.369 229.416 226.582 1.00 34.21 648 LYS 7 CA 1
ATOM 7183 C C . LYS C 3 648 ? 281.758 230.035 226.689 1.00 34.21 648 LYS 7 C 1
ATOM 7184 O O . LYS C 3 648 ? 282.233 230.696 225.759 1.00 34.21 648 LYS 7 O 1
ATOM 7190 N N . GLY C 3 649 ? 282.425 229.831 227.822 1.00 33.74 649 GLY 7 N 1
ATOM 7191 C CA . GLY C 3 649 ? 283.760 230.362 228.018 1.00 33.74 649 GLY 7 CA 1
ATOM 7192 C C . GLY C 3 649 ? 284.825 229.336 227.700 1.00 33.74 649 GLY 7 C 1
ATOM 7193 O O . GLY C 3 649 ? 285.857 229.264 228.374 1.00 33.74 649 GLY 7 O 1
ATOM 7194 N N . MET C 3 650 ? 284.583 228.537 226.666 1.00 30.40 650 MET 7 N 1
ATOM 7195 C CA . MET C 3 650 ? 285.468 227.428 226.348 1.00 30.40 650 MET 7 CA 1
ATOM 7196 C C . MET C 3 650 ? 286.827 227.926 225.869 1.00 30.40 650 MET 7 C 1
ATOM 7197 O O . MET C 3 650 ? 286.963 229.031 225.335 1.00 30.40 650 MET 7 O 1
ATOM 7202 N N . VAL C 3 651 ? 287.839 227.091 226.077 1.00 33.01 651 VAL 7 N 1
ATOM 7203 C CA . VAL C 3 651 ? 289.159 227.260 225.486 1.00 33.01 651 VAL 7 CA 1
ATOM 7204 C C . VAL C 3 651 ? 289.479 225.989 224.714 1.00 33.01 651 VAL 7 C 1
ATOM 7205 O O . VAL C 3 651 ? 289.226 224.880 225.197 1.00 33.01 651 VAL 7 O 1
ATOM 7209 N N . ALA C 3 652 ? 290.032 226.152 223.511 1.00 31.08 652 ALA 7 N 1
ATOM 7210 C CA . ALA C 3 652 ? 290.163 225.020 222.600 1.00 31.08 652 ALA 7 CA 1
ATOM 7211 C C . ALA C 3 652 ? 291.005 223.901 223.205 1.00 31.08 652 ALA 7 C 1
ATOM 7212 O O . ALA C 3 652 ? 290.673 222.719 223.055 1.00 31.08 652 ALA 7 O 1
ATOM 7214 N N . GLU C 3 653 ? 292.092 224.247 223.891 1.00 32.95 653 GLU 7 N 1
ATOM 7215 C CA . GLU C 3 653 ? 293.070 223.275 224.370 1.00 32.95 653 GLU 7 CA 1
ATOM 7216 C C . GLU C 3 653 ? 293.055 223.139 225.891 1.00 32.95 653 GLU 7 C 1
ATOM 7217 O O . GLU C 3 653 ? 294.106 223.035 226.526 1.00 32.95 653 GLU 7 O 1
ATOM 7223 N N . GLU C 3 654 ? 291.866 223.136 226.496 1.00 33.39 654 GLU 7 N 1
ATOM 7224 C CA . GLU C 3 654 ? 291.743 223.058 227.948 1.00 33.39 654 GLU 7 CA 1
ATOM 7225 C C . GLU C 3 654 ? 290.867 221.901 228.416 1.00 33.39 654 GLU 7 C 1
ATOM 7226 O O . GLU C 3 654 ? 290.556 221.823 229.610 1.00 33.39 654 GLU 7 O 1
ATOM 7232 N N . TYR C 3 655 ? 290.467 220.996 227.521 1.00 26.77 655 TYR 7 N 1
ATOM 7233 C CA . TYR C 3 655 ? 289.653 219.835 227.882 1.00 26.77 655 TYR 7 CA 1
ATOM 7234 C C . TYR C 3 655 ? 288.377 220.276 228.608 1.00 26.77 655 TYR 7 C 1
ATOM 7235 O O . TYR C 3 655 ? 288.166 220.012 229.792 1.00 26.77 655 TYR 7 O 1
ATOM 7244 N N . ASN C 3 656 ? 287.530 220.974 227.850 1.00 26.53 656 ASN 7 N 1
ATOM 7245 C CA . ASN C 3 656 ? 286.314 221.538 228.426 1.00 26.53 656 ASN 7 CA 1
ATOM 7246 C C . ASN C 3 656 ? 285.385 220.451 228.952 1.00 26.53 656 ASN 7 C 1
ATOM 7247 O O . ASN C 3 656 ? 284.802 220.594 230.033 1.00 26.53 656 ASN 7 O 1
ATOM 7252 N N . ALA C 3 657 ? 285.229 219.362 228.207 1.00 21.60 657 ALA 7 N 1
ATOM 7253 C CA . ALA C 3 657 ? 284.295 218.301 228.550 1.00 21.60 657 ALA 7 CA 1
ATOM 7254 C C . ALA C 3 657 ? 285.041 217.023 228.907 1.00 21.60 657 ALA 7 C 1
ATOM 7255 O O . ALA C 3 657 ? 286.207 216.836 228.552 1.00 21.60 657 ALA 7 O 1
ATOM 7257 N N . PHE C 3 658 ? 284.348 216.141 229.625 1.00 21.71 658 PHE 7 N 1
ATOM 7258 C CA . PHE C 3 658 ? 284.899 214.866 230.059 1.00 21.71 658 PHE 7 CA 1
ATOM 7259 C C . PHE C 3 658 ? 283.892 213.760 229.788 1.00 21.71 658 PHE 7 C 1
ATOM 7260 O O . PHE C 3 658 ? 282.685 213.955 229.950 1.00 21.71 658 PHE 7 O 1
ATOM 7268 N N . PHE C 3 659 ? 284.396 212.598 229.377 1.00 19.91 659 PHE 7 N 1
ATOM 7269 C CA . PHE C 3 659 ? 283.563 211.446 229.053 1.00 19.91 659 PHE 7 CA 1
ATOM 7270 C C . PHE C 3 659 ? 284.092 210.240 229.811 1.00 19.91 659 PHE 7 C 1
ATOM 7271 O O . PHE C 3 659 ? 285.241 209.836 229.609 1.00 19.91 659 PHE 7 O 1
ATOM 7279 N N . TYR C 3 660 ? 283.259 209.669 230.674 1.00 21.63 660 TYR 7 N 1
ATOM 7280 C CA . TYR C 3 660 ? 283.617 208.500 231.467 1.00 21.63 660 TYR 7 CA 1
ATOM 7281 C C . TYR C 3 660 ? 282.791 207.308 231.012 1.00 21.63 660 TYR 7 C 1
ATOM 7282 O O . TYR C 3 660 ? 281.565 207.406 230.894 1.00 21.63 660 TYR 7 O 1
ATOM 7291 N N . SER C 3 661 ? 283.461 206.188 230.761 1.00 21.81 661 SER 7 N 1
ATOM 7292 C CA . SER C 3 661 ? 282.812 204.939 230.373 1.00 21.81 661 SER 7 CA 1
ATOM 7293 C C . SER C 3 661 ? 283.120 203.918 231.461 1.00 21.81 661 SER 7 C 1
ATOM 7294 O O . SER C 3 661 ? 284.105 203.181 231.376 1.00 21.81 661 SER 7 O 1
ATOM 7297 N N . LEU C 3 662 ? 282.275 203.877 232.486 1.00 23.59 662 LEU 7 N 1
ATOM 7298 C CA . LEU C 3 662 ? 282.474 202.948 233.590 1.00 23.59 662 LEU 7 CA 1
ATOM 7299 C C . LEU C 3 662 ? 282.277 201.520 233.100 1.00 23.59 662 LEU 7 C 1
ATOM 7300 O O . LEU C 3 662 ? 281.247 201.198 232.500 1.00 23.59 662 LEU 7 O 1
ATOM 7305 N N . VAL C 3 663 ? 283.266 200.663 233.356 1.00 25.44 663 VAL 7 N 1
ATOM 7306 C CA . VAL C 3 663 ? 283.225 199.269 232.945 1.00 25.44 663 VAL 7 CA 1
ATOM 7307 C C . VAL C 3 663 ? 283.652 198.402 234.120 1.00 25.44 663 VAL 7 C 1
ATOM 7308 O O . VAL C 3 663 ? 284.345 198.849 235.035 1.00 25.44 663 VAL 7 O 1
ATOM 7312 N N . SER C 3 664 ? 283.229 197.143 234.079 1.00 28.70 664 SER 7 N 1
ATOM 7313 C CA . SER C 3 664 ? 283.542 196.174 235.119 1.00 28.70 664 SER 7 CA 1
ATOM 7314 C C . SER C 3 664 ? 284.643 195.244 234.630 1.00 28.70 664 SER 7 C 1
ATOM 7315 O O . SER C 3 664 ? 284.511 194.622 233.570 1.00 28.70 664 SER 7 O 1
ATOM 7318 N N . GLN C 3 665 ? 285.718 195.146 235.405 1.00 29.63 665 GLN 7 N 1
ATOM 7319 C CA . GLN C 3 665 ? 286.856 194.330 235.011 1.00 29.63 665 GLN 7 CA 1
ATOM 7320 C C . GLN C 3 665 ? 286.482 192.854 234.984 1.00 29.63 665 GLN 7 C 1
ATOM 7321 O O . GLN C 3 665 ? 285.555 192.410 235.667 1.00 29.63 665 GLN 7 O 1
ATOM 7327 N N . ASP C 3 666 ? 287.220 192.089 234.181 1.00 35.53 666 ASP 7 N 1
ATOM 7328 C CA . ASP C 3 666 ? 287.026 190.644 234.087 1.00 35.53 666 ASP 7 CA 1
ATOM 7329 C C . ASP C 3 666 ? 285.581 190.311 233.729 1.00 35.53 666 ASP 7 C 1
ATOM 7330 O O . ASP C 3 666 ? 284.993 189.365 234.256 1.00 35.53 666 ASP 7 O 1
ATOM 7335 N N . THR C 3 667 ? 285.005 191.094 232.822 1.00 31.37 667 THR 7 N 1
ATOM 7336 C CA . THR C 3 667 ? 283.609 190.949 232.446 1.00 31.37 667 THR 7 CA 1
ATOM 7337 C C . THR C 3 667 ? 283.469 191.174 230.948 1.00 31.37 667 THR 7 C 1
ATOM 7338 O O . THR C 3 667 ? 284.330 191.779 230.307 1.00 31.37 667 THR 7 O 1
ATOM 7342 N N . GLN C 3 668 ? 282.366 190.669 230.392 1.00 33.05 668 GLN 7 N 1
ATOM 7343 C CA . GLN C 3 668 ? 282.093 190.867 228.975 1.00 33.05 668 GLN 7 CA 1
ATOM 7344 C C . GLN C 3 668 ? 282.000 192.341 228.612 1.00 33.05 668 GLN 7 C 1
ATOM 7345 O O . GLN C 3 668 ? 282.206 192.694 227.447 1.00 33.05 668 GLN 7 O 1
ATOM 7351 N N . GLU C 3 669 ? 281.695 193.209 229.579 1.00 28.89 669 GLU 7 N 1
ATOM 7352 C CA . GLU C 3 669 ? 281.644 194.637 229.291 1.00 28.89 669 GLU 7 CA 1
ATOM 7353 C C . GLU C 3 669 ? 282.992 195.156 228.814 1.00 28.89 669 GLU 7 C 1
ATOM 7354 O O . GLU C 3 669 ? 283.047 196.120 228.043 1.00 28.89 669 GLU 7 O 1
ATOM 7360 N N . MET C 3 670 ? 284.087 194.540 229.262 1.00 28.72 670 MET 7 N 1
ATOM 7361 C CA . MET C 3 670 ? 285.405 194.937 228.781 1.00 28.72 670 MET 7 CA 1
ATOM 7362 C C . MET C 3 670 ? 285.537 194.678 227.286 1.00 28.72 670 MET 7 C 1
ATOM 7363 O O . MET C 3 670 ? 286.079 195.505 226.545 1.00 28.72 670 MET 7 O 1
ATOM 7368 N N . ALA C 3 671 ? 285.051 193.524 226.825 1.00 29.16 671 ALA 7 N 1
ATOM 7369 C CA . ALA C 3 671 ? 285.060 193.244 225.394 1.00 29.16 671 ALA 7 CA 1
ATOM 7370 C C . ALA C 3 671 ? 284.169 194.222 224.641 1.00 29.16 671 ALA 7 C 1
ATOM 7371 O O . ALA C 3 671 ? 284.547 194.729 223.579 1.00 29.16 671 ALA 7 O 1
ATOM 7373 N N . TYR C 3 672 ? 282.979 194.500 225.178 1.00 29.65 672 TYR 7 N 1
ATOM 7374 C CA . TYR C 3 672 ? 282.086 195.463 224.543 1.00 29.65 672 TYR 7 CA 1
ATOM 7375 C C . TYR C 3 672 ? 282.671 196.867 224.586 1.00 29.65 672 TYR 7 C 1
ATOM 7376 O O . TYR C 3 672 ? 282.481 197.654 223.653 1.00 29.65 672 TYR 7 O 1
ATOM 7385 N N . SER C 3 673 ? 283.381 197.202 225.665 1.00 25.28 673 SER 7 N 1
ATOM 7386 C CA . SER C 3 673 ? 283.932 198.546 225.792 1.00 25.28 673 SER 7 CA 1
ATOM 7387 C C . SER C 3 673 ? 284.898 198.855 224.658 1.00 25.28 673 SER 7 C 1
ATOM 7388 O O . SER C 3 673 ? 284.856 199.945 224.076 1.00 25.28 673 SER 7 O 1
ATOM 7391 N N . THR C 3 674 ? 285.781 197.911 224.331 1.00 25.22 674 THR 7 N 1
ATOM 7392 C CA . THR C 3 674 ? 286.708 198.124 223.224 1.00 25.22 674 THR 7 CA 1
ATOM 7393 C C . THR C 3 674 ? 285.971 198.177 221.893 1.00 25.22 674 THR 7 C 1
ATOM 7394 O O . THR C 3 674 ? 286.321 198.969 221.011 1.00 25.22 674 THR 7 O 1
ATOM 7398 N N . LYS C 3 675 ? 284.949 197.335 221.725 1.00 25.68 675 LYS 7 N 1
ATOM 7399 C CA . LYS C 3 675 ? 284.208 197.308 220.468 1.00 25.68 675 LYS 7 CA 1
ATOM 7400 C C . LYS C 3 675 ? 283.543 198.650 220.194 1.00 25.68 675 LYS 7 C 1
ATOM 7401 O O . LYS C 3 675 ? 283.594 199.165 219.072 1.00 25.68 675 LYS 7 O 1
ATOM 7407 N N . ARG C 3 676 ? 282.910 199.231 221.211 1.00 23.39 676 ARG 7 N 1
ATOM 7408 C CA . ARG C 3 676 ? 282.159 200.464 221.029 1.00 23.39 676 ARG 7 CA 1
ATOM 7409 C C . ARG C 3 676 ? 283.046 201.700 220.973 1.00 23.39 676 ARG 7 C 1
ATOM 7410 O O . ARG C 3 676 ? 282.559 202.774 220.606 1.00 23.39 676 ARG 7 O 1
ATOM 7418 N N . GLN C 3 677 ? 284.324 201.578 221.321 1.00 22.30 677 GLN 7 N 1
ATOM 7419 C CA . GLN C 3 677 ? 285.260 202.688 221.219 1.00 22.30 677 GLN 7 CA 1
ATOM 7420 C C . GLN C 3 677 ? 285.912 202.784 219.848 1.00 22.30 677 GLN 7 C 1
ATOM 7421 O O . GLN C 3 677 ? 286.709 203.700 219.623 1.00 22.30 677 GLN 7 O 1
ATOM 7427 N N . ARG C 3 678 ? 285.596 201.867 218.932 1.00 23.62 678 ARG 7 N 1
ATOM 7428 C CA . ARG C 3 678 ? 286.293 201.827 217.651 1.00 23.62 678 ARG 7 CA 1
ATOM 7429 C C . ARG C 3 678 ? 286.053 203.096 216.842 1.00 23.62 678 ARG 7 C 1
ATOM 7430 O O . ARG C 3 678 ? 286.985 203.638 216.237 1.00 23.62 678 ARG 7 O 1
ATOM 7438 N N . PHE C 3 679 ? 284.811 203.579 216.804 1.00 20.03 679 PHE 7 N 1
ATOM 7439 C CA . PHE C 3 679 ? 284.516 204.769 216.013 1.00 20.03 679 PHE 7 CA 1
ATOM 7440 C C . PHE C 3 679 ? 285.228 205.992 216.574 1.00 20.03 679 PHE 7 C 1
ATOM 7441 O O . PHE C 3 679 ? 285.805 206.786 215.825 1.00 20.03 679 PHE 7 O 1
ATOM 7449 N N . LEU C 3 680 ? 285.195 206.162 217.896 1.00 19.65 680 LEU 7 N 1
ATOM 7450 C CA . LEU C 3 680 ? 285.776 207.358 218.497 1.00 19.65 680 LEU 7 CA 1
ATOM 7451 C C . LEU C 3 680 ? 287.283 207.411 218.285 1.00 19.65 680 LEU 7 C 1
ATOM 7452 O O . LEU C 3 680 ? 287.836 208.475 217.989 1.00 19.65 680 LEU 7 O 1
ATOM 7457 N N . VAL C 3 681 ? 287.968 206.275 218.430 1.00 20.14 681 VAL 7 N 1
ATOM 7458 C CA . VAL C 3 681 ? 289.408 206.262 218.193 1.00 20.14 681 VAL 7 CA 1
ATOM 7459 C C . VAL C 3 681 ? 289.709 206.555 216.730 1.00 20.14 681 VAL 7 C 1
ATOM 7460 O O . VAL C 3 681 ? 290.726 207.183 216.412 1.00 20.14 681 VAL 7 O 1
ATOM 7464 N N . ASP C 3 682 ? 288.846 206.105 215.816 1.00 19.83 682 ASP 7 N 1
ATOM 7465 C CA . ASP C 3 682 ? 289.023 206.443 214.409 1.00 19.83 682 ASP 7 CA 1
ATOM 7466 C C . ASP C 3 682 ? 288.971 207.948 214.190 1.00 19.83 682 ASP 7 C 1
ATOM 7467 O O . ASP C 3 682 ? 289.553 208.456 213.226 1.00 19.83 682 ASP 7 O 1
ATOM 7472 N N . GLN C 3 683 ? 288.280 208.675 215.065 1.00 18.79 683 GLN 7 N 1
ATOM 7473 C CA . GLN C 3 683 ? 288.237 210.129 215.000 1.00 18.79 683 GLN 7 CA 1
ATOM 7474 C C . GLN C 3 683 ? 289.420 210.783 215.699 1.00 18.79 683 GLN 7 C 1
ATOM 7475 O O . GLN C 3 683 ? 289.529 212.013 215.673 1.00 18.79 683 GLN 7 O 1
ATOM 7481 N N . GLY C 3 684 ? 290.300 210.000 216.318 1.00 19.59 684 GLY 7 N 1
ATOM 7482 C CA . GLY C 3 684 ? 291.443 210.527 217.029 1.00 19.59 684 GLY 7 CA 1
ATOM 7483 C C . GLY C 3 684 ? 291.285 210.594 218.531 1.00 19.59 684 GLY 7 C 1
ATOM 7484 O O . GLY C 3 684 ? 292.209 211.054 219.212 1.00 19.59 684 GLY 7 O 1
ATOM 7485 N N . TYR C 3 685 ? 290.153 210.152 219.070 1.00 19.50 685 TYR 7 N 1
ATOM 7486 C CA . TYR C 3 685 ? 289.926 210.199 220.507 1.00 19.50 685 TYR 7 CA 1
ATOM 7487 C C . TYR C 3 685 ? 290.664 209.056 221.190 1.00 19.50 685 TYR 7 C 1
ATOM 7488 O O . TYR C 3 685 ? 290.575 207.902 220.760 1.00 19.50 685 TYR 7 O 1
ATOM 7497 N N . SER C 3 686 ? 291.392 209.378 222.254 1.00 22.48 686 SER 7 N 1
ATOM 7498 C CA . SER C 3 686 ? 292.120 208.390 223.037 1.00 22.48 686 SER 7 CA 1
ATOM 7499 C C . SER C 3 686 ? 291.389 208.160 224.352 1.00 22.48 686 SER 7 C 1
ATOM 7500 O O . SER C 3 686 ? 291.064 209.117 225.061 1.00 22.48 686 SER 7 O 1
ATOM 7503 N N . PHE C 3 687 ? 291.131 206.895 224.669 1.00 20.97 687 PHE 7 N 1
ATOM 7504 C CA . PHE C 3 687 ? 290.378 206.529 225.867 1.00 20.97 687 PHE 7 CA 1
ATOM 7505 C C . PHE C 3 687 ? 291.363 206.165 226.969 1.00 20.97 687 PHE 7 C 1
ATOM 7506 O O . PHE C 3 687 ? 291.900 205.056 226.998 1.00 20.97 687 PHE 7 O 1
ATOM 7514 N N . LYS C 3 688 ? 291.599 207.102 227.882 1.00 25.05 688 LYS 7 N 1
ATOM 7515 C CA . LYS C 3 688 ? 292.436 206.826 229.037 1.00 25.05 688 LYS 7 CA 1
ATOM 7516 C C . LYS C 3 688 ? 291.784 205.761 229.913 1.00 25.05 688 LYS 7 C 1
ATOM 7517 O O . LYS C 3 688 ? 290.561 205.696 230.054 1.00 25.05 688 LYS 7 O 1
ATOM 7523 N N . VAL C 3 689 ? 292.620 204.912 230.505 1.00 25.45 689 VAL 7 N 1
ATOM 7524 C CA . VAL C 3 689 ? 292.167 203.835 231.376 1.00 25.45 689 VAL 7 CA 1
ATOM 7525 C C . VAL C 3 689 ? 292.441 204.243 232.815 1.00 25.45 689 VAL 7 C 1
ATOM 7526 O O . VAL C 3 689 ? 293.575 204.594 233.159 1.00 25.45 689 VAL 7 O 1
ATOM 7530 N N . ILE C 3 690 ? 291.408 204.198 233.646 1.00 26.10 690 ILE 7 N 1
ATOM 7531 C CA . ILE C 3 690 ? 291.497 204.612 235.044 1.00 26.10 690 ILE 7 CA 1
ATOM 7532 C C . ILE C 3 690 ? 291.257 203.364 235.886 1.00 26.10 690 ILE 7 C 1
ATOM 7533 O O . ILE C 3 690 ? 290.117 202.991 236.174 1.00 26.10 690 ILE 7 O 1
ATOM 7538 N N . THR C 3 691 ? 292.346 202.707 236.290 1.00 28.66 691 THR 7 N 1
ATOM 7539 C CA . THR C 3 691 ? 292.224 201.511 237.117 1.00 28.66 691 THR 7 CA 1
ATOM 7540 C C . THR C 3 691 ? 291.594 201.833 238.466 1.00 28.66 691 THR 7 C 1
ATOM 7541 O O . THR C 3 691 ? 290.770 201.063 238.973 1.00 28.66 691 THR 7 O 1
ATOM 7545 N N . LYS C 3 692 ? 291.972 202.959 239.066 1.00 30.38 692 LYS 7 N 1
ATOM 7546 C CA . LYS C 3 692 ? 291.417 203.363 240.349 1.00 30.38 692 LYS 7 CA 1
ATOM 7547 C C . LYS C 3 692 ? 291.334 204.880 240.402 1.00 30.38 692 LYS 7 C 1
ATOM 7548 O O . LYS C 3 692 ? 292.065 205.588 239.704 1.00 30.38 692 LYS 7 O 1
ATOM 7554 N N . LEU C 3 693 ? 290.435 205.372 241.249 1.00 29.49 693 LEU 7 N 1
ATOM 7555 C CA . LEU C 3 693 ? 290.202 206.799 241.424 1.00 29.49 693 LEU 7 CA 1
ATOM 7556 C C . LEU C 3 693 ? 290.697 207.224 242.798 1.00 29.49 693 LEU 7 C 1
ATOM 7557 O O . LEU C 3 693 ? 290.315 206.629 243.812 1.00 29.49 693 LEU 7 O 1
ATOM 7562 N N . ALA C 3 694 ? 291.543 208.249 242.829 1.00 32.17 694 ALA 7 N 1
ATOM 7563 C CA . ALA C 3 694 ? 292.060 208.752 244.092 1.00 32.17 694 ALA 7 CA 1
ATOM 7564 C C . ALA C 3 694 ? 290.973 209.501 244.851 1.00 32.17 694 ALA 7 C 1
ATOM 7565 O O . ALA C 3 694 ? 290.175 210.235 244.263 1.00 32.17 694 ALA 7 O 1
ATOM 7567 N N . GLY C 3 695 ? 290.950 209.317 246.169 1.00 36.16 695 GLY 7 N 1
ATOM 7568 C CA . GLY C 3 695 ? 289.980 209.974 247.018 1.00 36.16 695 GLY 7 CA 1
ATOM 7569 C C . GLY C 3 695 ? 288.695 209.208 247.242 1.00 36.16 695 GLY 7 C 1
ATOM 7570 O O . GLY C 3 695 ? 287.835 209.683 247.994 1.00 36.16 695 GLY 7 O 1
ATOM 7571 N N . MET C 3 696 ? 288.530 208.042 246.613 1.00 36.08 696 MET 7 N 1
ATOM 7572 C CA . MET C 3 696 ? 287.318 207.259 246.827 1.00 36.08 696 MET 7 CA 1
ATOM 7573 C C . MET C 3 696 ? 287.215 206.785 248.271 1.00 36.08 696 MET 7 C 1
ATOM 7574 O O . MET C 3 696 ? 286.121 206.756 248.847 1.00 36.08 696 MET 7 O 1
ATOM 7579 N N . GLU C 3 697 ? 288.346 206.410 248.874 1.00 42.42 697 GLU 7 N 1
ATOM 7580 C CA . GLU C 3 697 ? 288.317 205.878 250.233 1.00 42.42 697 GLU 7 CA 1
ATOM 7581 C C . GLU C 3 697 ? 287.798 206.914 251.223 1.00 42.42 697 GLU 7 C 1
ATOM 7582 O O . GLU C 3 697 ? 287.011 206.587 252.118 1.00 42.42 697 GLU 7 O 1
ATOM 7588 N N . GLU C 3 698 ? 288.224 208.168 251.079 1.00 42.58 698 GLU 7 N 1
ATOM 7589 C CA . GLU C 3 698 ? 287.829 209.232 251.993 1.00 42.58 698 GLU 7 CA 1
ATOM 7590 C C . GLU C 3 698 ? 286.460 209.819 251.665 1.00 42.58 698 GLU 7 C 1
ATOM 7591 O O . GLU C 3 698 ? 286.127 210.896 252.174 1.00 42.58 698 GLU 7 O 1
ATOM 7597 N N . GLU C 3 699 ? 285.665 209.145 250.839 1.00 38.60 699 GLU 7 N 1
ATOM 7598 C CA . GLU C 3 699 ? 284.354 209.628 250.434 1.00 38.60 699 GLU 7 CA 1
ATOM 7599 C C . GLU C 3 699 ? 283.272 208.699 250.967 1.00 38.60 699 GLU 7 C 1
ATOM 7600 O O . GLU C 3 699 ? 283.427 207.473 250.950 1.00 38.60 699 GLU 7 O 1
ATOM 7606 N N . ASP C 3 700 ? 282.177 209.291 251.444 1.00 38.07 700 ASP 7 N 1
ATOM 7607 C CA . ASP C 3 700 ? 281.057 208.531 251.999 1.00 38.07 700 ASP 7 CA 1
ATOM 7608 C C . ASP C 3 700 ? 280.192 208.030 250.846 1.00 38.07 700 ASP 7 C 1
ATOM 7609 O O . ASP C 3 700 ? 279.154 208.600 250.501 1.00 38.07 700 ASP 7 O 1
ATOM 7614 N N . LEU C 3 701 ? 280.636 206.934 250.242 1.00 32.93 701 LEU 7 N 1
ATOM 7615 C CA . LEU C 3 701 ? 279.935 206.309 249.132 1.00 32.93 701 LEU 7 CA 1
ATOM 7616 C C . LEU C 3 701 ? 279.102 205.135 249.631 1.00 32.93 701 LEU 7 C 1
ATOM 7617 O O . LEU C 3 701 ? 279.397 204.524 250.661 1.00 32.93 701 LEU 7 O 1
ATOM 7622 N N . ALA C 3 702 ? 278.050 204.824 248.882 1.00 33.05 702 ALA 7 N 1
ATOM 7623 C CA . ALA C 3 702 ? 277.156 203.742 249.252 1.00 33.05 702 ALA 7 CA 1
ATOM 7624 C C . ALA C 3 702 ? 277.796 202.391 248.942 1.00 33.05 702 ALA 7 C 1
ATOM 7625 O O . ALA C 3 702 ? 278.858 202.299 248.322 1.00 33.05 702 ALA 7 O 1
ATOM 7627 N N . PHE C 3 703 ? 277.130 201.327 249.389 1.00 35.31 703 PHE 7 N 1
ATOM 7628 C CA . PHE C 3 703 ? 277.628 199.965 249.209 1.00 35.31 703 PHE 7 CA 1
ATOM 7629 C C . PHE C 3 703 ? 279.021 199.809 249.811 1.00 35.31 703 PHE 7 C 1
ATOM 7630 O O . PHE C 3 703 ? 279.873 199.095 249.278 1.00 35.31 703 PHE 7 O 1
ATOM 7638 N N . SER C 3 704 ? 279.254 200.483 250.933 1.00 38.47 704 SER 7 N 1
ATOM 7639 C CA . SER C 3 704 ? 280.526 200.409 251.638 1.00 38.47 704 SER 7 CA 1
ATOM 7640 C C . SER C 3 704 ? 280.592 199.240 252.611 1.00 38.47 704 SER 7 C 1
ATOM 7641 O O . SER C 3 704 ? 281.640 199.026 253.228 1.00 38.47 704 SER 7 O 1
ATOM 7644 N N . THR C 3 705 ? 279.507 198.483 252.761 1.00 42.53 705 THR 7 N 1
ATOM 7645 C CA . THR C 3 705 ? 279.461 197.338 253.656 1.00 42.53 705 THR 7 CA 1
ATOM 7646 C C . THR C 3 705 ? 278.980 196.118 252.887 1.00 42.53 705 THR 7 C 1
ATOM 7647 O O . THR C 3 705 ? 278.217 196.232 251.925 1.00 42.53 705 THR 7 O 1
ATOM 7651 N N . LYS C 3 706 ? 279.437 194.942 253.321 1.00 43.13 706 LYS 7 N 1
ATOM 7652 C CA . LYS C 3 706 ? 279.033 193.710 252.653 1.00 43.13 706 LYS 7 CA 1
ATOM 7653 C C . LYS C 3 706 ? 277.532 193.485 252.758 1.00 43.13 706 LYS 7 C 1
ATOM 7654 O O . LYS C 3 706 ? 276.940 192.838 251.887 1.00 43.13 706 LYS 7 O 1
ATOM 7660 N N . GLU C 3 707 ? 276.899 194.004 253.812 1.00 43.13 707 GLU 7 N 1
ATOM 7661 C CA . GLU C 3 707 ? 275.455 193.849 253.949 1.00 43.13 707 GLU 7 CA 1
ATOM 7662 C C . GLU C 3 707 ? 274.717 194.545 252.813 1.00 43.13 707 GLU 7 C 1
ATOM 7663 O O . GLU C 3 707 ? 273.784 193.981 252.231 1.00 43.13 707 GLU 7 O 1
ATOM 7669 N N . GLU C 3 708 ? 275.122 195.774 252.481 1.00 41.14 708 GLU 7 N 1
ATOM 7670 C CA . GLU C 3 708 ? 274.488 196.483 251.374 1.00 41.14 708 GLU 7 CA 1
ATOM 7671 C C . GLU C 3 708 ? 274.716 195.758 250.055 1.00 41.14 708 GLU 7 C 1
ATOM 7672 O O . GLU C 3 708 ? 273.789 195.612 249.249 1.00 41.14 708 GLU 7 O 1
ATOM 7678 N N . GLN C 3 709 ? 275.944 195.295 249.816 1.00 38.83 709 GLN 7 N 1
ATOM 7679 C CA . GLN C 3 709 ? 276.237 194.592 248.572 1.00 38.83 709 GLN 7 CA 1
ATOM 7680 C C . GLN C 3 709 ? 275.446 193.294 248.474 1.00 38.83 709 GLN 7 C 1
ATOM 7681 O O . GLN C 3 709 ? 274.938 192.947 247.401 1.00 38.83 709 GLN 7 O 1
ATOM 7687 N N . GLN C 3 710 ? 275.332 192.560 249.582 1.00 41.84 710 GLN 7 N 1
ATOM 7688 C CA . GLN C 3 710 ? 274.568 191.317 249.564 1.00 41.84 710 GLN 7 CA 1
ATOM 7689 C C . GLN C 3 710 ? 273.102 191.579 249.245 1.00 41.84 710 GLN 7 C 1
ATOM 7690 O O . GLN C 3 710 ? 272.475 190.818 248.499 1.00 41.84 710 GLN 7 O 1
ATOM 7696 N N . GLN C 3 711 ? 272.536 192.649 249.806 1.00 41.27 711 GLN 7 N 1
ATOM 7697 C CA . GLN C 3 711 ? 271.153 192.996 249.494 1.00 41.27 711 GLN 7 CA 1
ATOM 7698 C C . GLN C 3 711 ? 270.990 193.311 248.013 1.00 41.27 711 GLN 7 C 1
ATOM 7699 O O . GLN C 3 711 ? 270.013 192.889 247.384 1.00 41.27 711 GLN 7 O 1
ATOM 7705 N N . LEU C 3 712 ? 271.940 194.053 247.438 1.00 37.29 712 LEU 7 N 1
ATOM 7706 C CA . LEU C 3 712 ? 271.854 194.394 246.023 1.00 37.29 712 LEU 7 CA 1
ATOM 7707 C C . LEU C 3 712 ? 271.906 193.148 245.150 1.00 37.29 712 LEU 7 C 1
ATOM 7708 O O . LEU C 3 712 ? 271.146 193.028 244.182 1.00 37.29 712 LEU 7 O 1
ATOM 7713 N N . LEU C 3 713 ? 272.794 192.207 245.475 1.00 39.50 713 LEU 7 N 1
ATOM 7714 C CA . LEU C 3 713 ? 272.918 191.002 244.661 1.00 39.50 713 LEU 7 CA 1
ATOM 7715 C C . LEU C 3 713 ? 271.623 190.202 244.669 1.00 39.50 713 LEU 7 C 1
ATOM 7716 O O . LEU C 3 713 ? 271.200 189.681 243.631 1.00 39.50 713 LEU 7 O 1
ATOM 7721 N N . GLN C 3 714 ? 270.980 190.090 245.832 1.00 40.68 714 GLN 7 N 1
ATOM 7722 C CA . GLN C 3 714 ? 269.714 189.370 245.904 1.00 40.68 714 GLN 7 CA 1
ATOM 7723 C C . GLN C 3 714 ? 268.649 190.051 245.055 1.00 40.68 714 GLN 7 C 1
ATOM 7724 O O . GLN C 3 714 ? 267.879 189.381 244.356 1.00 40.68 714 GLN 7 O 1
ATOM 7730 N N . LYS C 3 715 ? 268.585 191.383 245.105 1.00 37.38 715 LYS 7 N 1
ATOM 7731 C CA . LYS C 3 715 ? 267.630 192.104 244.271 1.00 37.38 715 LYS 7 CA 1
ATOM 7732 C C . LYS C 3 715 ? 267.924 191.890 242.792 1.00 37.38 715 LYS 7 C 1
ATOM 7733 O O . LYS C 3 715 ? 267.004 191.676 241.994 1.00 37.38 715 LYS 7 O 1
ATOM 7739 N N . VAL C 3 716 ? 269.200 191.945 242.408 1.00 37.39 716 VAL 7 N 1
ATOM 7740 C CA . VAL C 3 716 ? 269.563 191.743 241.008 1.00 37.39 716 VAL 7 CA 1
ATOM 7741 C C . VAL C 3 716 ? 269.181 190.339 240.560 1.00 37.39 716 VAL 7 C 1
ATOM 7742 O O . VAL C 3 716 ? 268.615 190.149 239.477 1.00 37.39 716 VAL 7 O 1
ATOM 7746 N N . LEU C 3 717 ? 269.484 189.334 241.384 1.00 40.89 717 LEU 7 N 1
ATOM 7747 C CA . LEU C 3 717 ? 269.129 187.963 241.033 1.00 40.89 717 LEU 7 CA 1
ATOM 7748 C C . LEU C 3 717 ? 267.620 187.795 240.928 1.00 40.89 717 LEU 7 C 1
ATOM 7749 O O . LEU C 3 717 ? 267.124 187.110 240.027 1.00 40.89 717 LEU 7 O 1
ATOM 7754 N N . ALA C 3 718 ? 266.871 188.411 241.845 1.00 39.86 718 ALA 7 N 1
ATOM 7755 C CA . ALA C 3 718 ? 265.417 188.316 241.790 1.00 39.86 718 ALA 7 CA 1
ATOM 7756 C C . ALA C 3 718 ? 264.876 188.928 240.505 1.00 39.86 718 ALA 7 C 1
ATOM 7757 O O . ALA C 3 718 ? 263.954 188.381 239.888 1.00 39.86 718 ALA 7 O 1
ATOM 7759 N N . ALA C 3 719 ? 265.439 190.063 240.083 1.00 40.12 719 ALA 7 N 1
ATOM 7760 C CA . ALA C 3 719 ? 264.968 190.711 238.864 1.00 40.12 719 ALA 7 CA 1
ATOM 7761 C C . ALA C 3 719 ? 265.125 189.806 237.650 1.00 40.12 719 ALA 7 C 1
ATOM 7762 O O . ALA C 3 719 ? 264.391 189.956 236.667 1.00 40.12 719 ALA 7 O 1
ATOM 7764 N N . THR C 3 720 ? 266.067 188.870 237.697 1.00 43.23 720 THR 7 N 1
ATOM 7765 C CA . THR C 3 720 ? 266.281 187.941 236.594 1.00 43.23 720 THR 7 CA 1
ATOM 7766 C C . THR C 3 720 ? 266.645 188.693 235.320 1.00 43.23 720 THR 7 C 1
ATOM 7767 O O . THR C 3 720 ? 267.667 188.413 234.694 1.00 43.23 720 THR 7 O 1
ATOM 8796 N N . ALA F 6 274 ? 292.315 227.279 239.035 1.00 41.95 274 ALA W N 1
ATOM 8797 C CA . ALA F 6 274 ? 291.157 227.587 238.205 1.00 41.95 274 ALA W CA 1
ATOM 8798 C C . ALA F 6 274 ? 290.496 226.308 237.701 1.00 41.95 274 ALA W C 1
ATOM 8799 O O . ALA F 6 274 ? 290.386 226.090 236.494 1.00 41.95 274 ALA W O 1
ATOM 8801 N N . LYS F 6 275 ? 290.056 225.465 238.635 1.00 37.36 275 LYS W N 1
ATOM 8802 C CA . LYS F 6 275 ? 289.386 224.207 238.312 1.00 37.36 275 LYS W CA 1
ATOM 8803 C C . LYS F 6 275 ? 290.283 223.319 237.448 1.00 37.36 275 LYS W C 1
ATOM 8804 O O . LYS F 6 275 ? 289.977 223.002 236.297 1.00 37.36 275 LYS W O 1
ATOM 8810 N N . GLU F 6 276 ? 291.411 222.922 238.030 1.00 36.82 276 GLU W N 1
ATOM 8811 C CA . GLU F 6 276 ? 292.329 222.027 237.345 1.00 36.82 276 GLU W CA 1
ATOM 8812 C C . GLU F 6 276 ? 291.714 220.637 237.209 1.00 36.82 276 GLU W C 1
ATOM 8813 O O . GLU F 6 276 ? 290.821 220.244 237.965 1.00 36.82 276 GLU W O 1
ATOM 8819 N N . ARG F 6 277 ? 292.207 219.889 236.227 1.00 30.30 277 ARG W N 1
ATOM 8820 C CA . ARG F 6 277 ? 291.665 218.569 235.959 1.00 30.30 277 ARG W CA 1
ATOM 8821 C C . ARG F 6 277 ? 291.965 217.624 237.122 1.00 30.30 277 ARG W C 1
ATOM 8822 O O . ARG F 6 277 ? 292.928 217.828 237.866 1.00 30.30 277 ARG W O 1
ATOM 8830 N N . PRO F 6 278 ? 291.154 216.585 237.304 1.00 28.87 278 PRO W N 1
ATOM 8831 C CA . PRO F 6 278 ? 291.411 215.632 238.387 1.00 28.87 278 PRO W CA 1
ATOM 8832 C C . PRO F 6 278 ? 292.704 214.862 238.167 1.00 28.87 278 PRO W C 1
ATOM 8833 O O . PRO F 6 278 ? 293.229 214.767 237.056 1.00 28.87 278 PRO W O 1
ATOM 8837 N N . ILE F 6 279 ? 293.215 214.303 239.264 1.00 31.14 279 ILE W N 1
ATOM 8838 C CA . ILE F 6 279 ? 294.490 213.593 239.212 1.00 31.14 279 ILE W CA 1
ATOM 8839 C C . ILE F 6 279 ? 294.399 212.396 238.274 1.00 31.14 279 ILE W C 1
ATOM 8840 O O . ILE F 6 279 ? 295.310 212.145 237.477 1.00 31.14 279 ILE W O 1
ATOM 8845 N N . TRP F 6 280 ? 293.303 211.636 238.350 1.00 28.27 280 TRP W N 1
ATOM 8846 C CA . TRP F 6 280 ? 293.198 210.428 237.537 1.00 28.27 280 TRP W CA 1
ATOM 8847 C C . TRP F 6 280 ? 293.206 210.763 236.051 1.00 28.27 280 TRP W C 1
ATOM 8848 O O . TRP F 6 280 ? 293.765 210.013 235.242 1.00 28.27 280 TRP W O 1
ATOM 8859 N N . LEU F 6 281 ? 292.586 211.880 235.668 1.00 26.96 281 LEU W N 1
ATOM 8860 C CA . LEU F 6 281 ? 292.656 212.316 234.277 1.00 26.96 281 LEU W CA 1
ATOM 8861 C C . LEU F 6 281 ? 294.007 212.946 233.963 1.00 26.96 281 LEU W C 1
ATOM 8862 O O . LEU F 6 281 ? 294.534 212.778 232.857 1.00 26.96 281 LEU W O 1
ATOM 8867 N N . ARG F 6 282 ? 294.581 213.679 234.920 1.00 31.69 282 ARG W N 1
ATOM 8868 C CA . ARG F 6 282 ? 295.800 214.433 234.644 1.00 31.69 282 ARG W CA 1
ATOM 8869 C C . ARG F 6 282 ? 296.988 213.512 234.390 1.00 31.69 282 ARG W C 1
ATOM 8870 O O . ARG F 6 282 ? 297.775 213.751 233.467 1.00 31.69 282 ARG W O 1
ATOM 8878 N N . GLU F 6 283 ? 297.140 212.461 235.192 1.00 32.58 283 GLU W N 1
ATOM 8879 C CA . GLU F 6 283 ? 298.282 211.565 235.089 1.00 32.58 283 GLU W CA 1
ATOM 8880 C C . GLU F 6 283 ? 297.813 210.118 235.098 1.00 32.58 283 GLU W C 1
ATOM 8881 O O . GLU F 6 283 ? 296.746 209.795 235.625 1.00 32.58 283 GLU W O 1
ATOM 8887 N N . SER F 6 284 ? 298.630 209.251 234.508 1.00 31.54 284 SER W N 1
ATOM 8888 C CA . SER F 6 284 ? 298.285 207.841 234.407 1.00 31.54 284 SER W CA 1
ATOM 8889 C C . SER F 6 284 ? 298.213 207.200 235.786 1.00 31.54 284 SER W C 1
ATOM 8890 O O . SER F 6 284 ? 299.017 207.500 236.673 1.00 31.54 284 SER W O 1
ATOM 8893 N N . THR F 6 285 ? 297.238 206.312 235.962 1.00 31.00 285 THR W N 1
ATOM 8894 C CA . THR F 6 285 ? 297.085 205.539 237.187 1.00 31.00 285 THR W CA 1
ATOM 8895 C C . THR F 6 285 ? 297.599 204.113 237.040 1.00 31.00 285 THR W C 1
ATOM 8896 O O . THR F 6 285 ? 297.339 203.277 237.911 1.00 31.00 285 THR W O 1
ATOM 8900 N N . VAL F 6 286 ? 298.317 203.817 235.957 1.00 32.76 286 VAL W N 1
ATOM 8901 C CA . VAL F 6 286 ? 298.823 202.469 235.735 1.00 32.76 286 VAL W CA 1
ATOM 8902 C C . VAL F 6 286 ? 300.033 202.226 236.626 1.00 32.76 286 VAL W C 1
ATOM 8903 O O . VAL F 6 286 ? 300.911 203.089 236.766 1.00 32.76 286 VAL W O 1
ATOM 8907 N N . GLN F 6 287 ? 300.084 201.041 237.239 1.00 36.63 287 GLN W N 1
ATOM 8908 C CA . GLN F 6 287 ? 301.196 200.723 238.129 1.00 36.63 287 GLN W CA 1
ATOM 8909 C C . GLN F 6 287 ? 302.520 200.711 237.375 1.00 36.63 287 GLN W C 1
ATOM 8910 O O . GLN F 6 287 ? 303.538 201.191 237.887 1.00 36.63 287 GLN W O 1
ATOM 8916 N N . GLY F 6 288 ? 302.528 200.167 236.162 1.00 35.85 288 GLY W N 1
ATOM 8917 C CA . GLY F 6 288 ? 303.736 200.109 235.360 1.00 35.85 288 GLY W CA 1
ATOM 8918 C C . GLY F 6 288 ? 304.353 201.472 235.120 1.00 35.85 288 GLY W C 1
ATOM 8919 O O . GLY F 6 288 ? 303.685 202.499 235.239 1.00 35.85 288 GLY W O 1
ATOM 8920 N N . UNK G 7 1 ? 252.613 197.105 181.365 1.00 52.76 1 UNK Y N 1
ATOM 8921 C CA . UNK G 7 1 ? 251.544 197.973 180.887 1.00 52.76 1 UNK Y CA 1
ATOM 8922 C C . UNK G 7 1 ? 251.938 199.440 181.033 1.00 52.76 1 UNK Y C 1
ATOM 8923 O O . UNK G 7 1 ? 251.356 200.173 181.834 1.00 52.76 1 UNK Y O 1
ATOM 8925 N N . UNK G 7 2 ? 252.930 199.861 180.255 1.00 47.71 2 UNK Y N 1
ATOM 8926 C CA . UNK G 7 2 ? 253.383 201.247 180.271 1.00 47.71 2 UNK Y CA 1
ATOM 8927 C C . UNK G 7 2 ? 254.004 201.614 178.928 1.00 47.71 2 UNK Y C 1
ATOM 8928 O O . UNK G 7 2 ? 254.048 200.791 178.012 1.00 47.71 2 UNK Y O 1
ATOM 8930 N N . UNK G 7 3 ? 254.481 202.849 178.815 1.00 45.97 3 UNK Y N 1
ATOM 8931 C CA . UNK G 7 3 ? 255.093 203.320 177.578 1.00 45.97 3 UNK Y CA 1
ATOM 8932 C C . UNK G 7 3 ? 255.960 204.547 177.836 1.00 45.97 3 UNK Y C 1
ATOM 8933 O O . UNK G 7 3 ? 255.546 205.475 178.532 1.00 45.97 3 UNK Y O 1
ATOM 8935 N N . UNK G 7 4 ? 257.164 204.545 177.272 1.00 43.60 4 UNK Y N 1
ATOM 8936 C CA . UNK G 7 4 ? 258.099 205.650 177.450 1.00 43.60 4 UNK Y CA 1
ATOM 8937 C C . UNK G 7 4 ? 257.513 206.947 176.903 1.00 43.60 4 UNK Y C 1
ATOM 8938 O O . UNK G 7 4 ? 256.490 206.934 176.217 1.00 43.60 4 UNK Y O 1
ATOM 8940 N N . UNK G 7 5 ? 258.167 208.062 177.210 1.00 41.74 5 UNK Y N 1
ATOM 8941 C CA . UNK G 7 5 ? 257.706 209.374 176.768 1.00 41.74 5 UNK Y CA 1
ATOM 8942 C C . UNK G 7 5 ? 258.865 210.194 176.217 1.00 41.74 5 UNK Y C 1
ATOM 8943 O O . UNK G 7 5 ? 259.332 211.135 176.858 1.00 41.74 5 UNK Y O 1
ATOM 8945 N N . UNK G 7 6 ? 259.324 209.832 175.023 1.00 45.75 6 UNK Y N 1
ATOM 8946 C CA . UNK G 7 6 ? 260.435 210.526 174.385 1.00 45.75 6 UNK Y CA 1
ATOM 8947 C C . UNK G 7 6 ? 260.076 211.979 174.095 1.00 45.75 6 UNK Y C 1
ATOM 8948 O O . UNK G 7 6 ? 259.276 212.265 173.203 1.00 45.75 6 UNK Y O 1
ATOM 8950 N N . UNK G 7 7 ? 260.672 212.893 174.853 1.00 48.64 7 UNK Y N 1
ATOM 8951 C CA . UNK G 7 7 ? 260.430 214.319 174.670 1.00 48.64 7 UNK Y CA 1
ATOM 8952 C C . UNK G 7 7 ? 261.350 214.882 173.591 1.00 48.64 7 UNK Y C 1
ATOM 8953 O O . UNK G 7 7 ? 262.171 214.161 173.023 1.00 48.64 7 UNK Y O 1
ATOM 8955 N N . UNK G 7 8 ? 261.207 216.174 173.314 1.00 55.72 8 UNK Y N 1
ATOM 8956 C CA . UNK G 7 8 ? 262.011 216.834 172.292 1.00 55.72 8 UNK Y CA 1
ATOM 8957 C C . UNK G 7 8 ? 263.324 217.339 172.881 1.00 55.72 8 UNK Y C 1
ATOM 8958 O O . UNK G 7 8 ? 263.838 218.381 172.472 1.00 55.72 8 UNK Y O 1
ATOM 8960 N N . UNK H 8 1 ? 255.097 211.806 236.871 1.00 45.78 4 UNK Z N 1
ATOM 8961 C CA . UNK H 8 1 ? 254.715 210.464 237.293 1.00 45.78 4 UNK Z CA 1
ATOM 8962 C C . UNK H 8 1 ? 255.951 209.601 237.519 1.00 45.78 4 UNK Z C 1
ATOM 8963 O O . UNK H 8 1 ? 255.873 208.537 238.135 1.00 45.78 4 UNK Z O 1
ATOM 8965 N N . UNK H 8 2 ? 257.091 210.067 237.019 1.00 39.12 5 UNK Z N 1
ATOM 8966 C CA . UNK H 8 2 ? 258.345 209.337 237.157 1.00 39.12 5 UNK Z CA 1
ATOM 8967 C C . UNK H 8 2 ? 259.163 209.885 238.322 1.00 39.12 5 UNK Z C 1
ATOM 8968 O O . UNK H 8 2 ? 258.985 209.470 239.468 1.00 39.12 5 UNK Z O 1
ATOM 8970 N N . UNK H 8 3 ? 260.060 210.819 238.022 1.00 40.20 6 UNK Z N 1
ATOM 8971 C CA . UNK H 8 3 ? 260.927 211.407 239.036 1.00 40.20 6 UNK Z CA 1
ATOM 8972 C C . UNK H 8 3 ? 260.105 212.084 240.127 1.00 40.20 6 UNK Z C 1
ATOM 8973 O O . UNK H 8 3 ? 259.844 213.286 240.066 1.00 40.20 6 UNK Z O 1
ATOM 8975 N N . UNK H 8 4 ? 259.700 211.304 241.125 1.00 45.83 7 UNK Z N 1
ATOM 8976 C CA . UNK H 8 4 ? 258.904 211.822 242.231 1.00 45.83 7 UNK Z CA 1
ATOM 8977 C C . UNK H 8 4 ? 259.800 212.251 243.389 1.00 45.83 7 UNK Z C 1
ATOM 8978 O O . UNK H 8 4 ? 259.446 213.140 244.164 1.00 45.83 7 UNK Z O 1
ATOM 8980 N N . UNK H 8 5 ? 260.960 211.613 243.501 1.00 48.29 8 UNK Z N 1
ATOM 8981 C CA . UNK H 8 5 ? 261.906 211.923 244.566 1.00 48.29 8 UNK Z CA 1
ATOM 8982 C C . UNK H 8 5 ? 262.400 213.359 244.441 1.00 48.29 8 UNK Z C 1
ATOM 8983 O O . UNK H 8 5 ? 262.439 214.101 245.424 1.00 48.29 8 UNK Z O 1
ATOM 8985 N N . UNK H 8 6 ? 262.779 213.745 243.227 1.00 49.25 9 UNK Z N 1
ATOM 8986 C CA . UNK H 8 6 ? 263.264 215.095 242.966 1.00 49.25 9 UNK Z CA 1
ATOM 8987 C C . UNK H 8 6 ? 262.109 216.010 242.574 1.00 49.25 9 UNK Z C 1
ATOM 8988 O O . UNK H 8 6 ? 262.273 216.915 241.755 1.00 49.25 9 UNK Z O 1
ATOM 8990 N N . UNK H 8 7 ? 260.943 215.771 243.164 1.00 50.32 10 UNK Z N 1
ATOM 8991 C CA . UNK H 8 7 ? 259.756 216.564 242.867 1.00 50.32 10 UNK Z CA 1
ATOM 8992 C C . UNK H 8 7 ? 259.681 217.785 243.777 1.00 50.32 10 UNK Z C 1
ATOM 8993 O O . UNK H 8 7 ? 258.596 218.196 244.190 1.00 50.32 10 UNK Z O 1
ATOM 8995 N N . UNK H 8 8 ? 260.839 218.358 244.085 1.00 50.87 11 UNK Z N 1
ATOM 8996 C CA . UNK H 8 8 ? 260.914 219.533 244.944 1.00 50.87 11 UNK Z CA 1
ATOM 8997 C C . UNK H 8 8 ? 261.784 220.608 244.303 1.00 50.87 11 UNK Z C 1
ATOM 8998 O O . UNK H 8 8 ? 261.410 221.781 244.262 1.00 50.87 11 UNK Z O 1
ATOM 9000 N N . UNK H 8 9 ? 262.945 220.200 243.802 1.00 40.81 12 UNK Z N 1
ATOM 9001 C CA . UNK H 8 9 ? 263.878 221.129 243.178 1.00 40.81 12 UNK Z CA 1
ATOM 9002 C C . UNK H 8 9 ? 263.436 221.469 241.760 1.00 40.81 12 UNK Z C 1
ATOM 9003 O O . UNK H 8 9 ? 263.764 222.535 241.238 1.00 40.81 12 UNK Z O 1
ATOM 9005 N N . UNK H 8 10 ? 262.690 220.560 241.141 1.00 38.14 13 UNK Z N 1
ATOM 9006 C CA . UNK H 8 10 ? 262.214 220.761 239.777 1.00 38.14 13 UNK Z CA 1
ATOM 9007 C C . UNK H 8 10 ? 261.294 221.974 239.705 1.00 38.14 13 UNK Z C 1
ATOM 9008 O O . UNK H 8 10 ? 260.458 222.184 240.585 1.00 38.14 13 UNK Z O 1
ATOM 9010 N N . UNK H 8 11 ? 261.450 222.770 238.652 1.00 36.85 14 UNK Z N 1
ATOM 9011 C CA . UNK H 8 11 ? 260.649 223.976 238.479 1.00 36.85 14 UNK Z CA 1
ATOM 9012 C C . UNK H 8 11 ? 260.645 224.417 237.019 1.00 36.85 14 UNK Z C 1
ATOM 9013 O O . UNK H 8 11 ? 261.682 224.395 236.356 1.00 36.85 14 UNK Z O 1
ATOM 9015 N N . UNK H 8 12 ? 259.478 224.817 236.525 1.00 44.54 15 UNK Z N 1
ATOM 9016 C CA . UNK H 8 12 ? 259.346 225.277 235.146 1.00 44.54 15 UNK Z CA 1
ATOM 9017 C C . UNK H 8 12 ? 260.245 226.483 234.900 1.00 44.54 15 UNK Z C 1
ATOM 9018 O O . UNK H 8 12 ? 259.894 227.612 235.248 1.00 44.54 15 UNK Z O 1
ATOM 9020 N N . UNK H 8 13 ? 261.404 226.239 234.295 1.00 46.30 16 UNK Z N 1
ATOM 9021 C CA . UNK H 8 13 ? 262.389 227.291 234.067 1.00 46.30 16 UNK Z CA 1
ATOM 9022 C C . UNK H 8 13 ? 262.251 227.891 232.671 1.00 46.30 16 UNK Z C 1
ATOM 9023 O O . UNK H 8 13 ? 261.843 227.212 231.727 1.00 46.30 16 UNK Z O 1
ATOM 9025 N N . UNK H 8 14 ? 262.593 229.170 232.551 1.00 56.65 17 UNK Z N 1
ATOM 9026 C CA . UNK H 8 14 ? 262.549 229.873 231.273 1.00 56.65 17 UNK Z CA 1
ATOM 9027 C C . UNK H 8 14 ? 261.114 230.046 230.783 1.00 56.65 17 UNK Z C 1
ATOM 9028 O O . UNK H 8 14 ? 260.589 231.161 230.757 1.00 56.65 17 UNK Z O 1
ATOM 9030 N N . UNK H 8 15 ? 260.485 228.941 230.396 1.00 59.79 18 UNK Z N 1
ATOM 9031 C CA . UNK H 8 15 ? 259.123 228.972 229.873 1.00 59.79 18 UNK Z CA 1
ATOM 9032 C C . UNK H 8 15 ? 258.157 229.593 230.880 1.00 59.79 18 UNK Z C 1
ATOM 9033 O O . UNK H 8 15 ? 257.149 230.188 230.497 1.00 59.79 18 UNK Z O 1
ATOM 9035 N N . UNK H 8 16 ? 258.471 229.448 232.163 1.00 62.81 19 UNK Z N 1
ATOM 9036 C CA . UNK H 8 16 ? 257.632 229.989 233.227 1.00 62.81 19 UNK Z CA 1
ATOM 9037 C C . UNK H 8 16 ? 258.294 231.206 233.863 1.00 62.81 19 UNK Z C 1
ATOM 9038 O O . UNK H 8 16 ? 257.616 232.147 234.279 1.00 62.81 19 UNK Z O 1
#